Protein AF-A0A4W2IU21-F1 (afdb_monomer)

Mean predicted aligned error: 21.7 Å

Solvent-accessible surface area (backbone atoms only — not comparable to full-atom values): 46559 Å² total; per-residue (Å²): 142,83,84,84,84,91,86,83,85,84,63,68,66,59,52,54,54,51,57,62,57,61,73,74,74,83,85,81,75,80,69,62,70,40,73,58,75,39,77,88,48,48,84,66,83,61,58,35,16,42,50,60,28,93,82,66,35,75,44,62,66,60,32,34,62,60,58,55,74,49,44,66,57,53,76,66,53,43,28,91,40,36,59,51,47,52,30,37,54,56,51,25,71,39,50,99,92,49,89,69,86,58,44,49,17,21,69,43,40,48,52,18,43,66,40,36,36,62,61,36,45,76,75,74,38,74,77,57,75,96,68,43,38,87,80,36,55,58,82,84,76,47,100,87,58,68,52,49,70,85,88,72,91,78,89,82,85,87,85,85,86,84,83,90,82,85,92,81,85,91,80,86,84,87,87,87,86,86,87,56,74,37,100,83,78,44,72,56,52,69,47,71,40,83,78,40,45,67,55,85,50,81,88,41,94,53,45,87,70,37,59,42,44,90,32,70,25,23,40,59,30,47,50,48,82,91,54,52,75,66,58,51,51,49,49,52,52,52,55,46,52,44,24,52,51,12,29,53,27,8,46,54,42,44,51,51,38,74,75,44,58,85,79,52,45,50,58,58,34,39,55,52,57,28,17,50,20,31,28,40,27,20,45,26,56,46,50,30,70,76,67,31,46,58,72,34,10,25,40,90,89,72,63,21,38,36,72,39,68,87,61,62,73,57,23,59,50,27,19,48,26,36,49,33,26,50,47,22,29,49,42,27,48,28,49,32,24,43,40,42,18,37,40,48,50,69,63,46,51,47,64,68,55,50,74,48,42,68,58,55,53,47,53,32,49,48,56,29,47,55,51,48,52,50,39,56,75,66,32,44,38,16,24,31,38,82,84,18,40,25,39,65,24,64,82,39,68,67,47,22,42,65,74,46,51,52,52,52,52,50,42,52,52,55,21,49,51,29,41,52,52,19,50,57,32,42,53,55,50,53,65,55,50,77,77,63,85,71,94,54,64,70,62,51,53,50,53,52,50,52,52,52,52,56,50,62,46,48,53,34,53,52,50,35,52,50,38,51,51,50,47,68,70,46,46,60,54,26,35,28,43,66,25,35,48,65,90,68,90,77,76,85,65,84,66,50,65,83,59,66,65,54,60,51,46,30,58,48,30,64,33,47,52,20,35,57,49,26,59,72,59,68,47,74,69,44,56,51,50,52,50,56,50,48,52,62,69,70,55,67,85,76,92,68,86,90,83,85,84,90,87,86,85,86,83,85,86,81,86,83,89,83,92,80,89,87,90,84,88,88,82,80,89,83,88,84,86,86,86,88,87,81,91,82,93,86,88,87,84,92,74,90,82,79,87,77,72,82,86,64,48,88,76,54,52,70,56,70,36,59,60,48,77,48,77,56,88,95,39,78,37,65,39,64,30,39,40,89,85,56,36,83,41,20,42,89,52,69,26,34,54,54,46,36,52,51,51,72,71,59,80,56,88,33,70,78,32,38,30,35,27,47,57,38,32,38,30,65,40,44,48,48,43,30,70,58,39,17,37,22,39,34,19,24,44,74,91,41,44,67,60,20,47,54,29,46,63,75,56,43,56,82,91,48,40,88,34,52,45,77,46,77,47,50,67,64,47,77,60,85,83,48,62,73,33,68,26,50,31,40,39,31,37,60,68,70,80,55,75,87,48,46,64,27,43,50,50,38,50,60,42,39,40,33,80,80,16,41,34,43,41,17,30,55,82,83,52,73,66,47,54,49,50,53,57,57,47,46,74,56,21,51,66,45,79,77,47,72,44,81,91,80,53,28,37,31,32,38,33,32,46,58,78,78,76,85,83,122

Structure (mmCIF, N/CA/C/O backbone):
data_AF-A0A4W2IU21-F1
#
_entry.id   AF-A0A4W2IU21-F1
#
loop_
_atom_site.group_PDB
_atom_site.id
_atom_site.type_symbol
_atom_site.label_atom_id
_atom_site.label_alt_id
_atom_site.label_comp_id
_atom_site.label_asym_id
_atom_site.label_entity_id
_atom_site.label_seq_id
_atom_site.pdbx_PDB_ins_code
_atom_site.Cartn_x
_atom_site.Cartn_y
_atom_site.Cartn_z
_atom_site.occupancy
_atom_site.B_iso_or_equiv
_atom_site.auth_seq_id
_atom_site.auth_comp_id
_atom_site.auth_asym_id
_atom_site.auth_atom_id
_atom_site.pdbx_PDB_model_num
ATOM 1 N N . MET A 1 1 ? 56.222 20.597 2.943 1.00 40.88 1 MET A N 1
ATOM 2 C CA . MET A 1 1 ? 56.632 19.454 3.786 1.00 40.88 1 MET A CA 1
ATOM 3 C C . MET A 1 1 ? 55.736 19.416 5.009 1.00 40.88 1 MET A C 1
ATOM 5 O O . MET A 1 1 ? 55.799 20.360 5.776 1.00 40.88 1 MET A O 1
ATOM 9 N N . ALA A 1 2 ? 54.890 18.389 5.127 1.00 27.77 2 ALA A N 1
ATOM 10 C CA . ALA A 1 2 ? 54.392 17.775 6.369 1.00 27.77 2 ALA A CA 1
ATOM 11 C C . ALA A 1 2 ? 53.180 16.898 6.004 1.00 27.77 2 ALA A C 1
ATOM 13 O O . ALA A 1 2 ? 52.175 17.398 5.505 1.00 27.77 2 ALA A O 1
ATOM 14 N N . ARG A 1 3 ? 53.319 15.580 6.184 1.00 29.42 3 ARG A N 1
ATOM 15 C CA . ARG A 1 3 ? 52.228 14.596 6.099 1.00 29.42 3 ARG A CA 1
ATOM 16 C C . ARG A 1 3 ? 51.365 14.698 7.365 1.00 29.42 3 ARG A C 1
ATOM 18 O O . ARG A 1 3 ? 51.953 14.889 8.428 1.00 29.42 3 ARG A O 1
ATOM 25 N N . PRO A 1 4 ? 50.041 14.485 7.307 1.00 30.05 4 PRO A N 1
ATOM 26 C CA . PRO A 1 4 ? 49.274 14.111 8.482 1.00 30.05 4 PRO A CA 1
ATOM 27 C C . PRO A 1 4 ? 49.210 12.582 8.618 1.00 30.05 4 PRO A C 1
ATOM 29 O O . PRO A 1 4 ? 48.969 11.854 7.654 1.00 30.05 4 PRO A O 1
ATOM 32 N N . ASP A 1 5 ? 49.474 12.134 9.838 1.00 28.30 5 ASP A N 1
ATOM 33 C CA . ASP A 1 5 ? 49.465 10.758 10.332 1.00 28.30 5 ASP A CA 1
ATOM 34 C C . ASP A 1 5 ? 48.014 10.249 10.530 1.00 28.30 5 ASP A C 1
ATOM 36 O O . ASP A 1 5 ? 47.186 11.015 11.038 1.00 28.30 5 ASP A O 1
ATOM 40 N N . PRO A 1 6 ? 47.657 8.997 10.174 1.00 35.53 6 PRO A N 1
ATOM 41 C CA . PRO A 1 6 ? 46.325 8.443 10.387 1.00 35.53 6 PRO A CA 1
ATOM 42 C C . PRO A 1 6 ? 46.306 7.499 11.602 1.00 35.53 6 PRO A C 1
ATOM 44 O O . PRO A 1 6 ? 46.809 6.380 11.541 1.00 35.53 6 PRO A O 1
ATOM 47 N N . SER A 1 7 ? 45.675 7.901 12.708 1.00 32.44 7 SER A N 1
ATOM 48 C CA . SER A 1 7 ? 45.366 6.970 13.806 1.00 32.44 7 SER A CA 1
ATOM 49 C C . SER A 1 7 ? 44.123 7.371 14.618 1.00 32.44 7 SER A C 1
ATOM 51 O O . SER A 1 7 ? 44.205 8.073 15.618 1.00 32.44 7 SER A O 1
ATOM 53 N N . ALA A 1 8 ? 42.953 6.869 14.201 1.00 32.50 8 ALA A N 1
ATOM 54 C CA . ALA A 1 8 ? 41.804 6.559 15.068 1.00 32.50 8 ALA A CA 1
ATOM 55 C C . ALA A 1 8 ? 40.836 5.598 14.326 1.00 32.50 8 ALA A C 1
ATOM 57 O O . ALA A 1 8 ? 40.568 5.821 13.144 1.00 32.50 8 ALA A O 1
ATOM 58 N N . PRO A 1 9 ? 40.328 4.514 14.951 1.00 42.00 9 PRO A N 1
ATOM 59 C CA . PRO A 1 9 ? 39.753 3.381 14.222 1.00 42.00 9 PRO A CA 1
ATOM 60 C C . PRO A 1 9 ? 38.221 3.462 14.021 1.00 42.00 9 PRO A C 1
ATOM 62 O O . PRO A 1 9 ? 37.498 3.817 14.953 1.00 42.00 9 PRO A O 1
ATOM 65 N N . PRO A 1 10 ? 37.687 3.025 12.861 1.00 43.81 10 PRO A N 1
ATOM 66 C CA . PRO A 1 10 ? 36.263 2.793 12.629 1.00 43.81 10 PRO A CA 1
ATOM 67 C C . PRO A 1 10 ? 35.930 1.296 12.796 1.00 43.81 10 PRO A C 1
ATOM 69 O O . PRO A 1 10 ? 35.641 0.608 11.823 1.00 43.81 10 PRO A O 1
ATOM 72 N N . SER A 1 11 ? 36.004 0.741 14.010 1.00 56.22 11 SER A N 1
ATOM 73 C CA . SER A 1 11 ? 35.996 -0.733 14.157 1.00 56.22 11 SER A CA 1
ATOM 74 C C . SER A 1 11 ? 34.680 -1.377 14.593 1.00 56.22 11 SER A C 1
ATOM 76 O O . SER A 1 11 ? 34.585 -2.595 14.528 1.00 56.22 11 SER A O 1
ATOM 78 N N . LEU A 1 12 ? 33.633 -0.648 14.997 1.00 47.03 12 LEU A N 1
ATOM 79 C CA . LEU A 1 12 ? 32.424 -1.322 15.512 1.00 47.03 12 LEU A CA 1
ATOM 80 C C . LEU A 1 12 ? 31.393 -1.679 14.424 1.00 47.03 12 LEU A C 1
ATOM 82 O O . LEU A 1 12 ? 30.727 -2.705 14.522 1.00 47.03 12 LEU A O 1
ATOM 86 N N . LEU A 1 13 ? 31.290 -0.878 13.357 1.00 43.91 13 LEU A N 1
ATOM 87 C CA . LEU A 1 13 ? 30.286 -1.075 12.300 1.00 43.91 13 LEU A CA 1
ATOM 88 C C . LEU A 1 13 ? 30.685 -2.183 11.304 1.00 43.91 13 LEU A C 1
ATOM 90 O O . LEU A 1 13 ? 29.835 -2.943 10.850 1.00 43.91 13 LEU A O 1
ATOM 94 N N . LEU A 1 14 ? 31.985 -2.328 11.025 1.00 48.69 14 LEU A N 1
ATOM 95 C CA . LEU A 1 14 ? 32.528 -3.401 10.180 1.00 48.69 14 LEU A CA 1
ATOM 96 C C . LEU A 1 14 ? 32.484 -4.774 10.869 1.00 48.69 14 LEU A C 1
ATOM 98 O O . LEU A 1 14 ? 32.218 -5.774 10.209 1.00 48.69 14 LEU A O 1
ATOM 102 N N . LEU A 1 15 ? 32.664 -4.824 12.194 1.00 46.94 15 LEU A N 1
ATOM 103 C CA . LEU A 1 15 ? 32.529 -6.060 12.975 1.00 46.94 15 LEU A CA 1
ATOM 104 C C . LEU A 1 15 ? 31.070 -6.545 13.040 1.00 46.94 15 LEU A C 1
ATOM 106 O O . LEU A 1 15 ? 30.824 -7.745 12.938 1.00 46.94 15 LEU A O 1
ATOM 110 N N . LEU A 1 16 ? 30.099 -5.628 13.117 1.00 43.03 16 LEU A N 1
ATOM 111 C CA . LEU A 1 16 ? 28.667 -5.953 13.072 1.00 43.03 16 LEU A CA 1
ATOM 112 C C . LEU A 1 16 ? 28.205 -6.425 11.682 1.00 43.03 16 LEU A C 1
ATOM 114 O O . LEU A 1 16 ? 27.408 -7.358 11.590 1.00 43.03 16 LEU A O 1
ATOM 118 N N . LEU A 1 17 ? 28.747 -5.853 10.600 1.00 46.56 17 LEU A N 1
ATOM 119 C CA . LEU A 1 17 ? 28.460 -6.305 9.232 1.00 46.56 17 LEU A CA 1
ATOM 120 C C . LEU A 1 17 ? 29.120 -7.659 8.910 1.00 46.56 17 LEU A C 1
ATOM 122 O O . LEU A 1 17 ? 28.498 -8.502 8.266 1.00 46.56 17 LEU A O 1
ATOM 126 N N . ALA A 1 18 ? 30.326 -7.922 9.423 1.00 45.19 18 ALA A N 1
ATOM 127 C CA . ALA A 1 18 ? 30.996 -9.215 9.264 1.00 45.19 18 ALA A CA 1
ATOM 128 C C . ALA A 1 18 ? 30.306 -10.345 10.057 1.00 45.19 18 ALA A C 1
ATOM 130 O O . ALA A 1 18 ? 30.222 -11.477 9.580 1.00 45.19 18 ALA A O 1
ATOM 131 N N . GLN A 1 19 ? 29.751 -10.046 11.238 1.00 42.09 19 GLN A N 1
ATOM 132 C CA . GLN A 1 19 ? 29.014 -11.030 12.043 1.00 42.09 19 GLN A CA 1
ATOM 133 C C . GLN A 1 19 ? 27.627 -11.372 11.475 1.00 42.09 19 GLN A C 1
ATOM 135 O O . GLN A 1 19 ? 27.153 -12.492 11.679 1.00 42.09 19 GLN A O 1
ATOM 140 N N . LEU A 1 20 ? 26.999 -10.459 10.725 1.00 41.19 20 LEU A N 1
ATOM 141 C CA . LEU A 1 20 ? 25.749 -10.732 10.005 1.00 41.19 20 LEU A CA 1
ATOM 142 C C . LEU A 1 20 ? 25.979 -11.533 8.712 1.00 41.19 20 LEU A C 1
ATOM 144 O O . LEU A 1 20 ? 25.145 -12.366 8.369 1.00 41.19 20 LEU A O 1
ATOM 148 N N . ALA A 1 21 ? 27.130 -11.373 8.050 1.00 39.56 21 ALA A N 1
ATOM 149 C CA . ALA A 1 21 ? 27.515 -12.212 6.910 1.00 39.56 21 ALA A CA 1
ATOM 150 C C . ALA A 1 21 ? 27.948 -13.634 7.334 1.00 39.56 21 ALA A C 1
ATOM 152 O O . ALA A 1 21 ? 27.638 -14.611 6.656 1.00 39.56 21 ALA A O 1
ATOM 153 N N . GLY A 1 22 ? 28.608 -13.775 8.491 1.00 36.75 22 GLY A N 1
ATOM 154 C CA . GLY A 1 22 ? 29.135 -15.058 8.977 1.00 36.75 22 GLY A CA 1
ATOM 155 C C . GLY A 1 22 ? 28.088 -16.075 9.451 1.00 36.75 22 GLY A C 1
ATOM 156 O O . GLY A 1 22 ? 28.400 -17.258 9.555 1.00 36.75 22 GLY A O 1
ATOM 157 N N . ARG A 1 23 ? 26.839 -15.661 9.713 1.00 36.34 23 ARG A N 1
ATOM 158 C CA . ARG A 1 23 ? 25.750 -16.579 10.109 1.00 36.34 23 ARG A CA 1
ATOM 159 C C . ARG A 1 23 ? 24.944 -17.148 8.935 1.00 36.34 23 ARG A C 1
ATOM 161 O O . ARG A 1 23 ? 24.131 -18.035 9.160 1.00 36.34 23 ARG A O 1
ATOM 168 N N . ALA A 1 24 ? 25.197 -16.696 7.705 1.00 35.06 24 ALA A N 1
ATOM 169 C CA . ALA A 1 24 ? 24.572 -17.238 6.494 1.00 35.06 24 ALA A CA 1
ATOM 170 C C . ALA A 1 24 ? 25.420 -18.322 5.791 1.00 35.06 24 ALA A C 1
ATOM 172 O O . ALA A 1 24 ? 24.968 -18.916 4.819 1.00 35.06 24 ALA A O 1
ATOM 173 N N . ALA A 1 25 ? 26.635 -18.609 6.274 1.00 35.31 25 ALA A N 1
ATOM 174 C CA . ALA A 1 25 ? 27.579 -19.528 5.630 1.00 35.31 25 ALA A CA 1
ATOM 175 C C . ALA A 1 25 ? 27.773 -20.841 6.413 1.00 35.31 25 ALA A C 1
ATOM 177 O O . ALA A 1 25 ? 28.898 -21.267 6.663 1.00 35.31 25 ALA A O 1
ATOM 178 N N . ALA A 1 26 ? 26.679 -21.494 6.812 1.00 35.62 26 ALA A N 1
ATOM 179 C CA . ALA A 1 26 ? 26.730 -22.825 7.414 1.00 35.62 26 ALA A CA 1
ATOM 180 C C . ALA A 1 26 ? 25.655 -23.749 6.825 1.00 35.62 26 ALA A C 1
ATOM 182 O O . ALA A 1 26 ? 24.652 -24.017 7.474 1.00 35.62 26 ALA A O 1
ATOM 183 N N . ALA A 1 27 ? 25.884 -24.211 5.589 1.00 38.25 27 ALA A N 1
ATOM 184 C CA . ALA A 1 27 ? 25.657 -25.590 5.128 1.00 38.25 27 ALA A CA 1
ATOM 185 C C . ALA A 1 27 ? 25.800 -25.666 3.596 1.00 38.25 27 ALA A C 1
ATOM 187 O O . ALA A 1 27 ? 24.845 -25.475 2.859 1.00 38.25 27 ALA A O 1
ATOM 188 N N . SER A 1 28 ? 26.993 -25.995 3.106 1.00 36.72 28 SER A N 1
ATOM 189 C CA . SER A 1 28 ? 27.164 -26.535 1.753 1.00 36.72 28 SER A CA 1
ATOM 190 C C . SER A 1 28 ? 28.088 -27.739 1.867 1.00 36.72 28 SER A C 1
ATOM 192 O O . SER A 1 28 ? 29.303 -27.628 1.706 1.00 36.72 28 SER A O 1
ATOM 194 N N . LYS A 1 29 ? 27.517 -28.895 2.222 1.00 46.50 29 LYS A N 1
ATOM 195 C CA . LYS A 1 29 ? 28.173 -30.176 1.936 1.00 46.50 29 LYS A CA 1
ATOM 196 C C . LYS A 1 29 ? 28.188 -30.349 0.415 1.00 46.50 29 LYS A C 1
ATOM 198 O O . LYS A 1 29 ? 27.222 -29.976 -0.242 1.00 46.50 29 LYS A O 1
ATOM 203 N N . ALA A 1 30 ? 29.277 -30.888 -0.129 1.00 58.12 30 ALA A N 1
ATOM 204 C CA . ALA A 1 30 ? 29.348 -31.230 -1.546 1.00 58.12 30 ALA A CA 1
ATOM 205 C C . ALA A 1 30 ? 28.175 -32.162 -1.925 1.00 58.12 30 ALA A C 1
ATOM 207 O O . ALA A 1 30 ? 27.840 -33.047 -1.129 1.00 58.12 30 ALA A O 1
ATOM 208 N N . PRO A 1 31 ? 27.538 -31.963 -3.091 1.00 63.31 31 PRO A N 1
ATOM 209 C CA . PRO A 1 31 ? 26.395 -32.768 -3.503 1.00 63.31 31 PRO A CA 1
ATOM 210 C C . PRO A 1 31 ? 26.811 -34.236 -3.668 1.00 63.31 31 PRO A C 1
ATOM 212 O O . PRO A 1 31 ? 27.738 -34.547 -4.414 1.00 63.31 31 PRO A O 1
ATOM 215 N N . ALA A 1 32 ? 26.142 -35.141 -2.950 1.00 80.38 32 ALA A N 1
ATOM 216 C CA . ALA A 1 32 ? 26.347 -36.582 -3.080 1.00 80.38 32 ALA A CA 1
ATOM 217 C C . ALA A 1 32 ? 25.499 -37.133 -4.238 1.00 80.38 32 ALA A C 1
ATOM 219 O O . ALA A 1 32 ? 24.322 -36.787 -4.358 1.00 80.38 32 ALA A O 1
ATOM 220 N N . CYS A 1 33 ? 26.081 -38.000 -5.076 1.00 90.38 33 CYS A N 1
ATOM 221 C CA . CYS A 1 33 ? 25.324 -38.687 -6.122 1.00 90.38 33 CYS A CA 1
ATOM 222 C C . CYS A 1 33 ? 24.324 -39.677 -5.504 1.00 90.38 33 CYS A C 1
ATOM 224 O O . CYS A 1 33 ? 24.667 -40.432 -4.596 1.00 90.38 33 CYS A O 1
ATOM 226 N N . GLN A 1 34 ? 23.110 -39.709 -6.042 1.00 92.19 34 GLN A N 1
ATOM 227 C CA . GLN A 1 34 ? 22.013 -40.588 -5.637 1.00 92.19 34 GLN A CA 1
ATOM 228 C C . GLN A 1 34 ? 21.334 -41.209 -6.864 1.00 92.19 34 GLN A C 1
ATOM 230 O O . GLN A 1 34 ? 21.377 -40.643 -7.955 1.00 92.19 34 GLN A O 1
ATOM 235 N N . GLU A 1 35 ? 20.711 -42.375 -6.702 1.00 94.56 35 GLU A N 1
ATOM 236 C CA . GLU A 1 35 ? 20.019 -43.070 -7.794 1.00 94.56 35 GLU A CA 1
ATOM 237 C C . GLU A 1 35 ? 18.729 -42.347 -8.211 1.00 94.56 35 GLU A C 1
ATOM 239 O O . GLU A 1 35 ? 18.023 -41.786 -7.369 1.00 94.56 35 GLU A O 1
ATOM 244 N N . ILE A 1 36 ? 18.412 -42.356 -9.510 1.00 95.38 36 ILE A N 1
ATOM 245 C CA . ILE A 1 36 ? 17.212 -41.704 -10.045 1.00 95.38 36 ILE A CA 1
ATOM 246 C C . ILE A 1 36 ? 15.948 -42.474 -9.636 1.00 95.38 36 ILE A C 1
ATOM 248 O O . ILE A 1 36 ? 15.666 -43.581 -10.108 1.00 95.38 36 ILE A O 1
ATOM 252 N N . THR A 1 37 ? 15.127 -41.857 -8.789 1.00 93.38 37 THR A N 1
ATOM 253 C CA . THR A 1 37 ? 13.855 -42.423 -8.323 1.00 93.38 37 THR A CA 1
ATOM 254 C C . THR A 1 37 ? 12.664 -41.992 -9.174 1.00 93.38 37 THR A C 1
ATOM 256 O O . THR A 1 37 ? 11.677 -42.725 -9.222 1.00 93.38 37 THR A O 1
ATOM 259 N N . VAL A 1 38 ? 12.772 -40.874 -9.901 1.00 92.00 38 VAL A N 1
ATOM 260 C CA . VAL A 1 38 ? 11.700 -40.315 -10.741 1.00 92.00 38 VAL A CA 1
ATOM 261 C C . VAL A 1 38 ? 11.333 -41.283 -11.883 1.00 92.00 38 VAL A C 1
ATOM 263 O O . VAL A 1 38 ? 12.159 -41.496 -12.776 1.00 92.00 38 VAL A O 1
ATOM 266 N N . PRO A 1 39 ? 10.102 -41.841 -11.928 1.00 88.25 39 PRO A N 1
ATOM 267 C CA . PRO A 1 39 ? 9.743 -42.924 -12.853 1.00 88.25 39 PRO A CA 1
ATOM 268 C C . PRO A 1 39 ? 9.988 -42.617 -14.336 1.00 88.25 39 PRO A C 1
ATOM 270 O O . PRO A 1 39 ? 10.569 -43.435 -15.046 1.00 88.25 39 PRO A O 1
ATOM 273 N N . MET A 1 40 ? 9.619 -41.419 -14.801 1.00 88.38 40 MET A N 1
ATOM 274 C CA . MET A 1 40 ? 9.809 -41.017 -16.203 1.00 88.38 40 MET A CA 1
ATOM 275 C C . MET A 1 40 ? 11.282 -40.826 -16.604 1.00 88.38 40 MET A C 1
ATOM 277 O O . MET A 1 40 ? 11.615 -40.911 -17.788 1.00 88.38 40 MET A O 1
ATOM 281 N N . CYS A 1 41 ? 12.166 -40.603 -15.627 1.00 94.19 41 CYS A N 1
ATOM 282 C CA . CYS A 1 41 ? 13.583 -40.314 -15.841 1.00 94.19 41 CYS A CA 1
ATOM 283 C C . CYS A 1 41 ? 14.501 -41.512 -15.591 1.00 94.19 41 CYS A C 1
ATOM 285 O O . CYS A 1 41 ? 15.713 -41.408 -15.763 1.00 94.19 41 CYS A O 1
ATOM 287 N N . ARG A 1 42 ? 13.947 -42.682 -15.263 1.00 92.25 42 ARG A N 1
ATOM 288 C CA . ARG A 1 42 ? 14.721 -43.926 -15.235 1.00 92.25 42 ARG A CA 1
ATOM 289 C C . ARG A 1 42 ? 15.068 -44.385 -16.651 1.00 92.25 42 ARG A C 1
ATOM 291 O O . ARG A 1 42 ? 14.240 -44.295 -17.558 1.00 92.25 42 ARG A O 1
ATOM 298 N N . GLY A 1 43 ? 16.283 -44.905 -16.830 1.00 85.19 43 GLY A N 1
ATOM 299 C CA . GLY A 1 43 ? 16.717 -45.531 -18.085 1.00 85.19 43 GLY A CA 1
ATOM 300 C C . GLY A 1 43 ? 16.914 -44.569 -19.264 1.00 85.19 43 GLY A C 1
ATOM 301 O O . GLY A 1 43 ? 16.845 -44.996 -20.409 1.00 85.19 43 GLY A O 1
ATOM 302 N N . ILE A 1 44 ? 17.153 -43.280 -19.007 1.00 87.62 44 ILE A N 1
ATOM 303 C CA . ILE A 1 44 ? 17.362 -42.244 -20.042 1.00 87.62 44 ILE A CA 1
ATOM 304 C C . ILE A 1 44 ? 18.795 -42.193 -20.601 1.00 87.62 44 ILE A C 1
ATOM 306 O O . ILE A 1 44 ? 19.078 -41.381 -21.476 1.00 87.62 44 ILE A O 1
ATOM 310 N 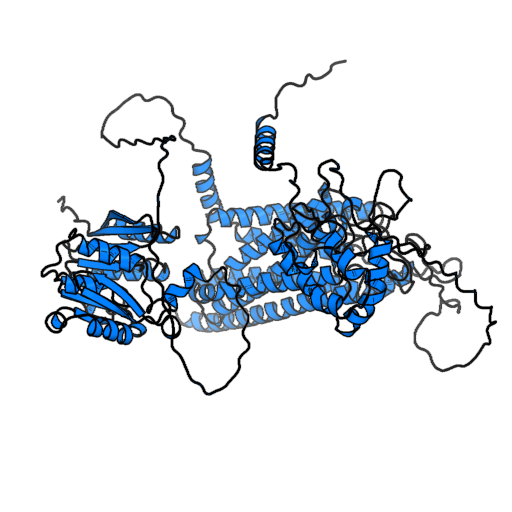N . GLY A 1 45 ? 19.704 -43.025 -20.085 1.00 86.00 45 GLY A N 1
ATOM 311 C CA . GLY A 1 45 ? 21.123 -43.054 -20.469 1.00 86.00 45 GLY A CA 1
ATOM 312 C C . GLY A 1 45 ? 22.100 -42.915 -19.296 1.00 86.00 45 GLY A C 1
ATOM 313 O O . GLY A 1 45 ? 23.282 -43.196 -19.460 1.00 86.00 45 GLY A O 1
ATOM 314 N N . TYR A 1 46 ? 21.619 -42.540 -18.109 1.00 90.44 46 TYR A N 1
ATOM 315 C CA . TYR A 1 46 ? 22.367 -42.554 -16.849 1.00 90.44 46 TYR A CA 1
ATOM 316 C C . TYR A 1 46 ? 21.415 -42.809 -15.670 1.00 90.44 46 TYR A C 1
ATOM 318 O O . TYR A 1 46 ? 20.208 -42.601 -15.793 1.00 90.44 46 TYR A O 1
ATOM 326 N N . ASN A 1 47 ? 21.963 -43.268 -14.538 1.00 92.88 47 ASN A N 1
ATOM 327 C CA . ASN A 1 47 ? 21.178 -43.702 -13.369 1.00 92.88 47 ASN A CA 1
ATOM 328 C C . ASN A 1 47 ? 21.435 -42.877 -12.098 1.00 92.88 47 ASN A C 1
ATOM 330 O O . ASN A 1 47 ? 20.719 -43.055 -11.117 1.00 92.88 47 ASN A O 1
ATOM 334 N N . LEU A 1 48 ? 22.442 -41.998 -12.095 1.00 93.31 48 LEU A N 1
ATOM 335 C CA . LEU A 1 48 ? 22.827 -41.195 -10.932 1.00 93.31 48 LEU A CA 1
ATOM 336 C C . LEU A 1 48 ? 22.558 -39.711 -11.178 1.00 93.31 48 LEU A C 1
ATOM 338 O O . LEU A 1 48 ? 22.886 -39.180 -12.239 1.00 93.31 48 LEU A O 1
ATOM 342 N N . THR A 1 49 ? 22.010 -39.041 -10.170 1.00 93.94 49 THR A N 1
ATOM 343 C CA . THR A 1 49 ? 21.733 -37.605 -10.152 1.00 93.94 49 THR A CA 1
ATOM 344 C C . THR A 1 49 ? 22.199 -36.971 -8.843 1.00 93.94 49 THR A C 1
ATOM 346 O O . THR A 1 49 ? 22.602 -37.672 -7.920 1.00 93.94 49 THR A O 1
ATOM 349 N N . HIS A 1 50 ? 22.183 -35.646 -8.758 1.00 90.94 50 HIS A N 1
ATOM 350 C CA . HIS A 1 50 ? 22.456 -34.909 -7.529 1.00 90.94 50 HIS A CA 1
ATOM 351 C C . HIS A 1 50 ? 21.392 -33.838 -7.309 1.00 90.94 50 HIS A C 1
ATOM 353 O O . HIS A 1 50 ? 20.777 -33.365 -8.264 1.00 90.94 50 HIS A O 1
ATOM 359 N N . MET A 1 51 ? 21.198 -33.465 -6.045 1.00 89.94 51 MET A N 1
ATOM 360 C CA . MET A 1 51 ? 20.361 -32.337 -5.641 1.00 89.94 51 MET A CA 1
ATOM 361 C C . MET A 1 51 ? 21.186 -31.348 -4.796 1.00 89.94 51 MET A C 1
ATOM 363 O O . MET A 1 51 ? 22.120 -31.784 -4.113 1.00 89.94 51 MET A O 1
ATOM 367 N N . PRO A 1 52 ? 20.872 -30.041 -4.838 1.00 89.25 52 PRO A N 1
ATOM 368 C CA . PRO A 1 52 ? 19.795 -29.437 -5.625 1.00 89.25 52 PRO A CA 1
ATOM 369 C C . PRO A 1 52 ? 20.100 -29.394 -7.131 1.00 89.25 52 PRO A C 1
ATOM 371 O O . PRO A 1 52 ? 21.257 -29.285 -7.536 1.00 89.25 52 PRO A O 1
ATOM 374 N N . ASN A 1 53 ? 19.063 -29.501 -7.969 1.00 88.44 53 ASN A N 1
ATOM 375 C CA . ASN A 1 53 ? 19.206 -29.324 -9.421 1.00 88.44 53 ASN A CA 1
ATOM 376 C C . ASN A 1 53 ? 19.266 -27.829 -9.804 1.00 88.44 53 ASN A C 1
ATOM 378 O O . ASN A 1 53 ? 19.108 -26.944 -8.968 1.00 88.44 53 ASN A O 1
ATOM 382 N N . GLN A 1 54 ? 19.452 -27.518 -11.090 1.00 84.00 54 GLN A N 1
ATOM 383 C CA . GLN A 1 54 ? 19.545 -26.132 -11.593 1.00 84.00 54 GLN A CA 1
ATOM 384 C C . GLN A 1 54 ? 18.267 -25.283 -11.416 1.00 84.00 54 GLN A C 1
ATOM 386 O O . GLN A 1 54 ? 18.289 -24.078 -11.662 1.00 84.00 54 GLN A O 1
ATOM 391 N N . PHE A 1 55 ? 17.147 -25.908 -11.043 1.00 86.69 55 PHE A N 1
ATOM 392 C CA . PHE A 1 55 ? 15.893 -25.235 -10.712 1.00 86.69 55 PHE A CA 1
ATOM 393 C C . PHE A 1 55 ? 15.692 -25.097 -9.193 1.00 86.69 55 PHE A C 1
ATOM 395 O O . PHE A 1 55 ? 14.635 -24.646 -8.770 1.00 86.69 55 PHE A O 1
ATOM 402 N N . ASN A 1 56 ? 16.714 -25.430 -8.393 1.00 85.06 56 ASN A N 1
ATOM 403 C CA . ASN A 1 56 ? 16.724 -25.400 -6.928 1.00 85.06 56 ASN A CA 1
ATOM 404 C C . ASN A 1 56 ? 15.698 -26.328 -6.262 1.00 85.06 56 ASN A C 1
ATOM 406 O O . ASN A 1 56 ? 15.248 -26.035 -5.161 1.00 85.06 56 ASN A O 1
ATOM 410 N N . HIS A 1 57 ? 15.345 -27.444 -6.905 1.00 85.00 57 HIS A N 1
ATOM 411 C CA . HIS A 1 57 ? 14.612 -28.500 -6.209 1.00 85.00 57 HIS A CA 1
ATOM 412 C C . HIS A 1 57 ? 15.576 -29.243 -5.286 1.00 85.00 57 HIS A C 1
ATOM 414 O O . HIS A 1 57 ? 16.604 -29.740 -5.756 1.00 85.00 57 HIS A O 1
ATOM 420 N N . ASP A 1 58 ? 15.241 -29.349 -4.003 1.00 83.69 58 ASP A N 1
ATOM 421 C CA . ASP A 1 58 ? 16.107 -29.979 -2.997 1.00 83.69 58 ASP A CA 1
ATOM 422 C C . ASP A 1 58 ? 15.952 -31.510 -2.975 1.00 83.69 58 ASP A C 1
ATOM 424 O O . ASP A 1 58 ? 16.816 -32.233 -2.473 1.00 83.69 58 ASP A O 1
ATOM 428 N N . THR A 1 59 ? 14.858 -32.030 -3.544 1.00 89.31 59 THR A N 1
ATOM 429 C CA . THR A 1 59 ? 14.537 -33.464 -3.569 1.00 89.31 59 THR A CA 1
ATOM 430 C C . THR A 1 59 ? 14.102 -33.939 -4.956 1.00 89.31 59 THR A C 1
ATOM 432 O O . THR A 1 59 ? 13.591 -33.177 -5.779 1.00 89.31 59 THR A O 1
ATOM 435 N N . GLN A 1 60 ? 14.280 -35.237 -5.226 1.00 90.94 60 GLN A N 1
ATOM 436 C CA . GLN A 1 60 ? 13.784 -35.855 -6.461 1.00 90.94 60 GLN A CA 1
ATOM 437 C C . GLN A 1 60 ? 12.257 -35.905 -6.535 1.00 90.94 60 GLN A C 1
ATOM 439 O O . GLN A 1 60 ? 11.728 -35.878 -7.642 1.00 90.94 60 GLN A O 1
ATOM 444 N N . ASP A 1 61 ? 11.554 -35.939 -5.401 1.00 83.50 61 ASP A N 1
ATOM 445 C CA . ASP A 1 61 ? 10.088 -35.951 -5.372 1.00 83.50 61 ASP A CA 1
ATOM 446 C C . ASP A 1 61 ? 9.519 -34.615 -5.863 1.00 83.50 61 ASP A C 1
ATOM 448 O O . ASP A 1 61 ? 8.610 -34.587 -6.692 1.00 83.50 61 ASP A O 1
ATOM 452 N N . GLU A 1 62 ? 10.119 -33.504 -5.431 1.00 83.44 62 GLU A N 1
ATOM 453 C CA . GLU A 1 62 ? 9.765 -32.156 -5.878 1.00 83.44 62 GLU A CA 1
ATOM 454 C C . GLU A 1 62 ? 10.037 -31.971 -7.380 1.00 83.44 62 GLU A C 1
ATOM 456 O O . GLU A 1 62 ? 9.146 -31.584 -8.140 1.00 83.44 62 GLU A O 1
ATOM 461 N N . ALA A 1 63 ? 11.240 -32.346 -7.834 1.00 87.62 63 ALA A N 1
ATOM 462 C CA . ALA A 1 63 ? 11.589 -32.325 -9.253 1.00 87.62 63 ALA A CA 1
ATOM 463 C C . ALA A 1 63 ? 10.673 -33.248 -10.081 1.00 87.62 63 ALA A C 1
ATOM 465 O O . ALA A 1 63 ? 10.287 -32.901 -11.197 1.00 87.62 63 ALA A O 1
ATOM 466 N N . GLY A 1 64 ? 10.310 -34.405 -9.518 1.00 84.88 64 GLY A N 1
ATOM 467 C CA . GLY A 1 64 ? 9.424 -35.414 -10.088 1.00 84.88 64 GLY A CA 1
ATOM 468 C C . GLY A 1 64 ? 8.011 -34.895 -10.342 1.00 84.88 64 GLY A C 1
ATOM 469 O O . GLY A 1 64 ? 7.485 -35.080 -11.438 1.00 84.88 64 GLY A O 1
ATOM 470 N N . LEU A 1 65 ? 7.417 -34.207 -9.363 1.00 77.75 65 LEU A N 1
ATOM 471 C CA . LEU A 1 65 ? 6.089 -33.593 -9.479 1.00 77.75 65 LEU A CA 1
ATOM 472 C C . LEU A 1 65 ? 6.033 -32.559 -10.607 1.00 77.75 65 LEU A C 1
ATOM 474 O O . LEU A 1 65 ? 5.055 -32.500 -11.354 1.00 77.75 65 LEU A O 1
ATOM 478 N N . GLU A 1 66 ? 7.088 -31.757 -10.750 1.00 82.12 66 GLU A N 1
ATOM 479 C CA . GLU A 1 66 ? 7.139 -30.712 -11.766 1.00 82.12 66 GLU A CA 1
ATOM 480 C C . GLU A 1 66 ? 7.368 -31.287 -13.171 1.00 82.12 66 GLU A C 1
ATOM 482 O O . GLU A 1 66 ? 6.645 -30.946 -14.111 1.00 82.12 66 GLU A O 1
ATOM 487 N N . VAL A 1 67 ? 8.323 -32.210 -13.328 1.00 89.06 67 VAL A N 1
ATOM 488 C CA . VAL A 1 67 ? 8.615 -32.813 -14.636 1.00 89.06 67 VAL A CA 1
ATOM 489 C C . VAL A 1 67 ? 7.457 -33.683 -15.143 1.00 89.06 67 VAL A C 1
ATOM 491 O O . VAL A 1 67 ? 7.207 -33.738 -16.348 1.00 89.06 67 VAL A O 1
ATOM 494 N N . HIS A 1 68 ? 6.677 -34.294 -14.242 1.00 83.69 68 HIS A N 1
ATOM 495 C CA . HIS A 1 68 ? 5.517 -35.114 -14.602 1.00 83.69 68 HIS A CA 1
ATOM 496 C C . HIS A 1 68 ? 4.394 -34.320 -15.293 1.00 83.69 68 HIS A C 1
ATOM 498 O O . HIS A 1 68 ? 3.583 -34.902 -16.014 1.00 83.69 68 HIS A O 1
ATOM 504 N N . GLN A 1 69 ? 4.372 -32.988 -15.178 1.00 83.44 69 GLN A N 1
ATOM 505 C CA . GLN A 1 69 ? 3.430 -32.141 -15.925 1.00 83.44 69 GLN A CA 1
ATOM 506 C C . GLN A 1 69 ? 3.632 -32.236 -17.446 1.00 83.44 69 GLN A C 1
ATOM 508 O O . GLN A 1 69 ? 2.697 -32.013 -18.212 1.00 83.44 69 GLN A O 1
ATOM 513 N N . PHE A 1 70 ? 4.830 -32.623 -17.895 1.00 86.88 70 PHE A N 1
ATOM 514 C CA . PHE A 1 70 ? 5.151 -32.825 -19.307 1.00 86.88 70 PHE A CA 1
ATOM 515 C C . PHE A 1 70 ? 4.870 -34.255 -19.802 1.00 86.88 70 PHE A C 1
ATOM 517 O O . PHE A 1 70 ? 5.062 -34.527 -20.988 1.00 86.88 70 PHE A O 1
ATOM 524 N N . TRP A 1 71 ? 4.388 -35.163 -18.940 1.00 87.75 71 TRP A N 1
ATOM 525 C CA . TRP A 1 71 ? 4.082 -36.556 -19.301 1.00 87.75 71 TRP A CA 1
ATOM 526 C C . TRP A 1 71 ? 3.179 -36.688 -20.540 1.00 87.75 71 TRP A C 1
ATOM 528 O O . TRP A 1 71 ? 3.525 -37.476 -21.419 1.00 87.75 71 TRP A O 1
ATOM 538 N N . PRO A 1 72 ? 2.109 -35.879 -20.717 1.00 85.38 72 PRO A N 1
ATOM 539 C CA . PRO A 1 72 ? 1.294 -35.952 -21.929 1.00 85.38 72 PRO A CA 1
ATOM 540 C C . PRO A 1 72 ? 2.086 -35.693 -23.217 1.00 85.38 72 PRO A C 1
ATOM 542 O O . PRO A 1 72 ? 1.828 -36.336 -24.224 1.00 85.38 72 PRO A O 1
ATOM 545 N N . LEU A 1 73 ? 3.073 -34.789 -23.200 1.00 87.38 73 LEU A N 1
ATOM 546 C CA . LEU A 1 73 ? 3.909 -34.491 -24.371 1.00 87.38 73 LEU A CA 1
ATOM 547 C C . LEU A 1 73 ? 4.930 -35.599 -24.654 1.00 87.38 73 LEU A C 1
ATOM 549 O O . LEU A 1 73 ? 5.286 -35.834 -25.808 1.00 87.38 73 LEU A O 1
ATOM 553 N N . VAL A 1 74 ? 5.391 -36.285 -23.606 1.00 90.06 74 VAL A N 1
ATOM 554 C CA . VAL A 1 74 ? 6.260 -37.460 -23.737 1.00 90.06 74 VAL A CA 1
ATOM 555 C C . VAL A 1 74 ? 5.481 -38.625 -24.355 1.00 90.06 74 VAL A C 1
ATOM 557 O O . VAL A 1 74 ? 5.951 -39.205 -25.327 1.00 90.06 74 VAL A O 1
ATOM 560 N N . GLU A 1 75 ? 4.269 -38.901 -23.869 1.00 88.88 75 GLU A N 1
ATOM 561 C CA . GLU A 1 75 ? 3.390 -39.962 -24.389 1.00 88.88 75 GLU A CA 1
ATOM 562 C C . GLU A 1 75 ? 2.874 -39.685 -25.806 1.00 88.88 75 GLU A C 1
ATOM 564 O O . GLU A 1 75 ? 2.705 -40.605 -26.604 1.00 88.88 75 GLU A O 1
ATOM 569 N N . ILE A 1 76 ? 2.676 -38.416 -26.175 1.00 87.12 76 ILE A N 1
ATOM 570 C CA . ILE A 1 76 ? 2.298 -38.049 -27.548 1.00 87.12 76 ILE A CA 1
ATOM 571 C C . ILE A 1 76 ? 3.479 -38.134 -28.528 1.00 87.12 76 ILE A C 1
ATOM 573 O O . ILE A 1 76 ? 3.282 -38.009 -29.734 1.00 87.12 76 ILE A O 1
ATOM 577 N N . HIS A 1 77 ? 4.700 -38.339 -28.016 1.00 91.06 77 HIS A N 1
ATOM 578 C CA . HIS A 1 77 ? 5.932 -38.478 -28.790 1.00 91.06 77 HIS A CA 1
ATOM 579 C C . HIS A 1 77 ? 6.173 -37.321 -29.779 1.00 91.06 77 HIS A C 1
ATOM 581 O O . HIS A 1 77 ? 6.665 -37.528 -30.887 1.00 91.06 77 HIS A O 1
ATOM 587 N N . CYS A 1 78 ? 5.873 -36.078 -29.376 1.00 92.38 78 CYS A N 1
ATOM 588 C CA . CYS A 1 78 ? 6.066 -34.898 -30.233 1.00 92.38 78 CYS A CA 1
ATOM 589 C C . CYS A 1 78 ? 7.533 -34.670 -30.639 1.00 92.38 78 CYS A C 1
ATOM 591 O O . CYS A 1 78 ? 7.800 -34.064 -31.674 1.00 92.38 78 CYS A O 1
ATOM 593 N N . SER A 1 79 ? 8.491 -35.158 -29.845 1.00 95.38 79 SER A N 1
ATOM 594 C CA . SER A 1 79 ? 9.908 -35.226 -30.206 1.00 95.38 79 SER A CA 1
ATOM 595 C C . SER A 1 79 ? 10.584 -36.398 -29.485 1.00 95.38 79 SER A C 1
ATOM 597 O O . SER A 1 79 ? 10.350 -36.575 -28.285 1.00 95.38 79 SER A O 1
ATOM 599 N N . PRO A 1 80 ? 11.458 -37.174 -30.156 1.00 91.44 80 PRO A N 1
ATOM 600 C CA . PRO A 1 80 ? 12.202 -38.259 -29.513 1.00 91.44 80 PRO A CA 1
ATOM 601 C C . PRO A 1 80 ? 13.205 -37.751 -28.464 1.00 91.44 80 PRO A C 1
ATOM 603 O O . PRO A 1 80 ? 13.587 -38.504 -27.572 1.00 91.44 80 PRO A O 1
ATOM 606 N N . ASP A 1 81 ? 13.615 -36.482 -28.549 1.00 93.94 81 ASP A N 1
ATOM 607 C CA . ASP A 1 81 ? 14.589 -35.867 -27.643 1.00 93.94 81 ASP A CA 1
ATOM 608 C C . ASP A 1 81 ? 13.945 -35.282 -26.370 1.00 93.94 81 ASP A C 1
ATOM 610 O O . ASP A 1 81 ? 14.657 -34.960 -25.419 1.00 93.94 81 ASP A O 1
ATOM 614 N N . LEU A 1 82 ? 12.610 -35.150 -26.309 1.00 94.69 82 LEU A N 1
ATOM 615 C CA . LEU A 1 82 ? 11.929 -34.437 -25.218 1.00 94.69 82 LEU A CA 1
ATOM 616 C C . LEU A 1 82 ? 12.173 -35.083 -23.847 1.00 94.69 82 LEU A C 1
ATOM 618 O O . LEU A 1 82 ? 12.527 -34.389 -22.896 1.00 94.69 82 LEU A O 1
ATOM 622 N N . ARG A 1 83 ? 11.998 -36.406 -23.738 1.00 94.38 83 ARG A N 1
ATOM 623 C CA . ARG A 1 83 ? 12.169 -37.134 -22.468 1.00 94.38 83 ARG A CA 1
ATOM 624 C C . ARG A 1 83 ? 13.596 -37.000 -21.938 1.00 94.38 83 ARG A C 1
ATOM 626 O O . ARG A 1 83 ? 13.795 -36.716 -20.761 1.00 94.38 83 ARG A O 1
ATOM 633 N N . PHE A 1 84 ? 14.582 -37.165 -22.819 1.00 93.94 84 PHE A N 1
ATOM 634 C CA . PHE A 1 84 ? 15.991 -37.014 -22.471 1.00 93.94 84 PHE A CA 1
ATOM 635 C C . PHE A 1 84 ? 16.319 -35.574 -22.059 1.00 93.94 84 PHE A C 1
ATOM 637 O O . PHE A 1 84 ? 16.974 -35.362 -21.038 1.00 93.94 84 PHE A O 1
ATOM 644 N N . PHE A 1 85 ? 15.816 -34.585 -22.802 1.00 95.12 85 PHE A N 1
ATOM 645 C CA . PHE A 1 85 ? 16.005 -33.171 -22.499 1.00 95.12 85 PHE A CA 1
ATOM 646 C C . PHE A 1 85 ? 15.445 -32.794 -21.122 1.00 95.12 85 PHE A C 1
ATOM 648 O O . PHE A 1 85 ? 16.172 -32.246 -20.296 1.00 95.12 85 PHE A O 1
ATOM 655 N N . LEU A 1 86 ? 14.180 -33.127 -20.850 1.00 94.75 86 LEU A N 1
ATOM 656 C CA . LEU A 1 86 ? 13.527 -32.822 -19.576 1.00 94.75 86 LEU A CA 1
ATOM 657 C C . LEU A 1 86 ? 14.292 -33.448 -18.410 1.00 94.75 86 LEU A C 1
ATOM 659 O O . LEU A 1 86 ? 14.670 -32.758 -17.465 1.00 94.75 86 LEU A O 1
ATOM 663 N N . CYS A 1 87 ? 14.601 -34.737 -18.497 1.00 95.19 87 CYS A N 1
ATOM 664 C CA . CYS A 1 87 ? 15.278 -35.420 -17.407 1.00 95.19 87 CYS A CA 1
ATOM 665 C C . CYS A 1 87 ? 16.737 -34.978 -17.221 1.00 95.19 87 CYS A C 1
ATOM 667 O O . CYS A 1 87 ? 17.206 -34.936 -16.087 1.00 95.19 87 CYS A O 1
ATOM 669 N N . SER A 1 88 ? 17.425 -34.539 -18.279 1.00 93.62 88 SER A N 1
ATOM 670 C CA . SER A 1 88 ? 18.753 -33.908 -18.168 1.00 93.62 88 SER A CA 1
ATOM 671 C C . SER A 1 88 ? 18.722 -32.588 -17.398 1.00 93.62 88 SER A C 1
ATOM 673 O O . SER A 1 88 ? 19.727 -32.191 -16.814 1.00 93.62 88 SER A O 1
ATOM 675 N N . MET A 1 89 ? 17.571 -31.910 -17.383 1.00 92.88 89 MET A N 1
ATOM 676 C CA . MET A 1 89 ? 17.379 -30.634 -16.699 1.00 92.88 89 MET A CA 1
ATOM 677 C C . MET A 1 89 ? 16.870 -30.807 -15.255 1.00 92.88 89 MET A C 1
ATOM 679 O O . MET A 1 89 ? 17.287 -30.055 -14.374 1.00 92.88 89 MET A O 1
ATOM 683 N N . TYR A 1 90 ? 15.978 -31.775 -15.010 1.00 94.06 90 TYR A N 1
ATOM 684 C CA . TYR A 1 90 ? 15.348 -32.031 -13.703 1.00 94.06 90 TYR A CA 1
ATOM 685 C C . TYR A 1 90 ? 16.108 -33.021 -12.820 1.00 94.06 90 TYR A C 1
ATOM 687 O O . TYR A 1 90 ? 16.137 -32.877 -11.600 1.00 94.06 90 TYR A O 1
ATOM 695 N N . THR A 1 91 ? 16.738 -34.016 -13.431 1.00 94.75 91 THR A N 1
ATOM 696 C CA . THR A 1 91 ? 17.565 -35.023 -12.764 1.00 94.75 91 THR A CA 1
ATOM 697 C C . THR A 1 91 ? 18.933 -35.030 -13.441 1.00 94.75 91 THR A C 1
ATOM 699 O O . THR A 1 91 ? 19.241 -35.978 -14.162 1.00 94.75 91 THR A O 1
ATOM 702 N N . PRO A 1 92 ? 19.744 -33.964 -13.299 1.00 93.56 92 PRO A N 1
ATOM 703 C CA . PRO A 1 92 ? 21.011 -33.837 -14.016 1.00 93.56 92 PRO A CA 1
ATOM 704 C C . PRO A 1 92 ? 21.959 -34.979 -13.654 1.00 93.56 92 PRO A C 1
ATOM 706 O O . PRO A 1 92 ? 21.938 -35.470 -12.523 1.00 93.56 92 PRO A O 1
ATOM 709 N N . ILE A 1 93 ? 22.796 -35.400 -14.599 1.00 91.94 93 ILE A N 1
ATOM 710 C CA . ILE A 1 93 ? 23.750 -36.491 -14.382 1.00 91.94 93 ILE A CA 1
ATOM 711 C C . ILE A 1 93 ? 24.713 -36.173 -13.228 1.00 91.94 93 ILE A C 1
ATOM 713 O O . ILE A 1 93 ? 25.170 -35.040 -13.068 1.00 91.94 93 ILE A O 1
ATOM 717 N N . CYS A 1 94 ? 25.024 -37.182 -12.418 1.00 91.00 94 CYS A N 1
ATOM 718 C CA . CYS A 1 94 ? 26.055 -37.113 -11.388 1.00 91.00 94 CYS A CA 1
ATOM 719 C C . CYS A 1 94 ? 27.108 -38.192 -11.627 1.00 91.00 94 CYS A C 1
ATOM 721 O O . CYS A 1 94 ? 26.785 -39.377 -11.718 1.00 91.00 94 CYS A O 1
ATOM 723 N N . LEU A 1 95 ? 28.366 -37.772 -11.724 1.00 87.88 95 LEU A N 1
ATOM 724 C CA . LEU A 1 95 ? 29.524 -38.643 -11.880 1.00 87.88 95 LEU A CA 1
ATOM 725 C C . LEU A 1 95 ? 30.405 -38.473 -10.633 1.00 87.88 95 LEU A C 1
ATOM 727 O O . LEU A 1 95 ? 30.824 -37.346 -10.366 1.00 87.88 95 LEU A O 1
ATOM 731 N N . PRO A 1 96 ? 30.700 -39.544 -9.872 1.00 81.38 96 PRO A N 1
ATOM 732 C CA . PRO A 1 96 ? 31.480 -39.444 -8.634 1.00 81.38 96 PRO A CA 1
ATOM 733 C C . PRO A 1 96 ? 32.832 -38.735 -8.804 1.00 81.38 96 PRO A C 1
ATOM 735 O O . PRO A 1 96 ? 33.230 -37.973 -7.928 1.00 81.38 96 PRO A O 1
ATOM 738 N N . ASP A 1 97 ? 33.478 -38.926 -9.959 1.00 79.62 97 ASP A N 1
ATOM 739 C CA . ASP A 1 97 ? 34.812 -38.398 -10.272 1.00 79.62 97 ASP A CA 1
ATOM 740 C C . ASP A 1 97 ? 34.789 -37.101 -11.110 1.00 79.62 97 ASP A C 1
ATOM 742 O O . ASP A 1 97 ? 35.834 -36.621 -11.554 1.00 79.62 97 ASP A O 1
ATOM 746 N N . TYR A 1 98 ? 33.609 -36.519 -11.367 1.00 81.19 98 TYR A N 1
ATOM 747 C CA . TYR A 1 98 ? 33.467 -35.306 -12.177 1.00 81.19 98 TYR A CA 1
ATOM 748 C C . TYR A 1 98 ? 32.486 -34.316 -11.539 1.00 81.19 98 TYR A C 1
ATOM 750 O O . TYR A 1 98 ? 31.270 -34.467 -11.610 1.00 81.19 98 TYR A O 1
ATOM 758 N N . HIS A 1 99 ? 33.037 -33.260 -10.936 1.00 75.75 99 HIS A N 1
ATOM 759 C CA . HIS A 1 99 ? 32.277 -32.277 -10.153 1.00 75.75 99 HIS A CA 1
ATOM 760 C C . HIS A 1 99 ? 31.821 -31.036 -10.940 1.00 75.75 99 HIS A C 1
ATOM 762 O O . HIS A 1 99 ? 31.220 -30.134 -10.358 1.00 75.75 99 HIS A O 1
ATOM 768 N N . LYS A 1 100 ? 32.119 -30.941 -12.244 1.00 77.56 100 LYS A N 1
ATOM 769 C CA . LYS A 1 100 ? 31.643 -29.824 -13.076 1.00 77.56 100 LYS A CA 1
ATOM 770 C C . LYS A 1 100 ? 30.221 -30.114 -13.594 1.00 77.56 100 LYS A C 1
ATOM 772 O O . LYS A 1 100 ? 29.924 -31.267 -13.903 1.00 77.56 100 LYS A O 1
ATOM 777 N N . PRO A 1 101 ? 29.347 -29.099 -13.732 1.00 77.69 101 PRO A N 1
ATOM 778 C CA . PRO A 1 101 ? 28.015 -29.290 -14.301 1.00 77.69 101 PRO A CA 1
ATOM 779 C C . PRO A 1 101 ? 28.093 -29.769 -15.753 1.00 77.69 101 PRO A C 1
ATOM 781 O O . PRO A 1 101 ? 28.805 -29.170 -16.559 1.00 77.69 101 PRO A O 1
ATOM 784 N N . LEU A 1 102 ? 27.329 -30.811 -16.088 1.00 87.69 102 LEU A N 1
ATOM 785 C CA . LEU A 1 102 ? 27.231 -31.346 -17.445 1.00 87.69 102 LEU A CA 1
ATOM 786 C C . LEU A 1 102 ? 25.786 -31.197 -17.965 1.00 87.69 102 LEU A C 1
ATOM 788 O O . LEU A 1 102 ? 24.957 -32.071 -17.715 1.00 87.69 102 LEU A O 1
ATOM 792 N N . PRO A 1 103 ? 25.442 -30.082 -18.636 1.00 91.00 103 PRO A N 1
ATOM 793 C CA . PRO A 1 103 ? 24.093 -29.827 -19.149 1.00 91.00 103 PRO A CA 1
ATOM 794 C C . PRO A 1 103 ? 23.835 -30.519 -20.506 1.00 91.00 103 PRO A C 1
ATOM 796 O O . PRO A 1 103 ? 24.784 -30.923 -21.188 1.00 91.00 103 PRO A O 1
ATOM 799 N N . PRO A 1 104 ? 22.571 -30.624 -20.964 1.00 93.19 104 PRO A N 1
ATOM 800 C CA . PRO A 1 104 ? 22.279 -31.037 -22.336 1.00 93.19 104 PRO A CA 1
ATOM 801 C C . PRO A 1 104 ? 22.772 -29.987 -23.343 1.00 93.19 104 PRO A C 1
ATOM 803 O O . PRO A 1 104 ? 22.758 -28.784 -23.075 1.00 93.19 104 PRO A O 1
ATOM 806 N N . CYS A 1 105 ? 23.198 -30.427 -24.525 1.00 93.00 105 CYS A N 1
ATOM 807 C CA . CYS A 1 105 ? 23.596 -29.515 -25.592 1.00 93.00 105 CYS A CA 1
ATOM 808 C C . CYS A 1 105 ? 22.394 -28.734 -26.146 1.00 93.00 105 CYS A C 1
ATOM 810 O O . CYS A 1 105 ? 21.262 -29.225 -26.186 1.00 93.00 105 CYS A O 1
ATOM 812 N N . ARG A 1 106 ? 22.653 -27.527 -26.665 1.00 93.50 106 ARG A N 1
ATOM 813 C CA . ARG A 1 106 ? 21.648 -26.683 -27.336 1.00 93.50 106 ARG A CA 1
ATOM 814 C C . ARG A 1 106 ? 20.898 -27.419 -28.447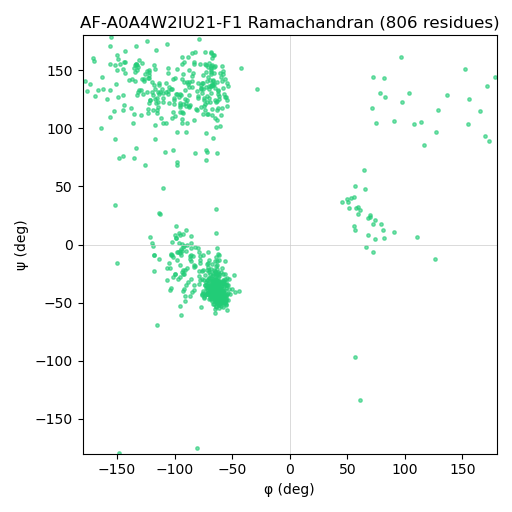 1.00 93.50 106 ARG A C 1
ATOM 816 O O . ARG A 1 106 ? 19.693 -27.235 -28.585 1.00 93.50 106 ARG A O 1
ATOM 823 N N . SER A 1 107 ? 21.598 -28.267 -29.201 1.00 92.31 107 SER A N 1
ATOM 824 C CA . SER A 1 107 ? 21.033 -29.102 -30.267 1.00 92.31 107 SER A CA 1
ATOM 825 C C . SER A 1 107 ? 19.872 -29.973 -29.775 1.00 92.31 107 SER A C 1
ATOM 827 O O . SER A 1 107 ? 18.821 -29.991 -30.407 1.00 92.31 107 SER A O 1
ATOM 829 N N . VAL A 1 108 ? 20.027 -30.635 -28.625 1.00 93.44 108 VAL A N 1
ATOM 830 C CA . VAL A 1 108 ? 19.001 -31.494 -28.009 1.00 93.44 108 VAL A CA 1
ATOM 831 C C . VAL A 1 108 ? 17.747 -30.687 -27.670 1.00 93.44 108 VAL A C 1
ATOM 833 O O . VAL A 1 108 ? 16.632 -31.093 -27.996 1.00 93.44 108 VAL A O 1
ATOM 836 N N . CYS A 1 109 ? 17.927 -29.516 -27.054 1.00 95.75 109 CYS A N 1
ATOM 837 C CA . CYS A 1 109 ? 16.818 -28.632 -26.704 1.00 95.75 109 CYS A CA 1
ATOM 838 C C . CYS A 1 109 ? 16.072 -28.131 -27.942 1.00 95.75 109 CYS A C 1
ATOM 840 O O . CYS A 1 109 ? 14.844 -28.165 -27.964 1.00 95.75 109 CYS A O 1
ATOM 842 N N . GLU A 1 110 ? 16.787 -27.703 -28.987 1.00 94.56 110 GLU A N 1
ATOM 843 C CA . GLU A 1 110 ? 16.151 -27.213 -30.214 1.00 94.56 110 GLU A CA 1
ATOM 844 C C . GLU A 1 110 ? 15.352 -28.317 -30.917 1.00 94.56 110 GLU A C 1
ATOM 846 O O . GLU A 1 110 ? 14.240 -28.062 -31.375 1.00 94.56 110 GLU A O 1
ATOM 851 N N . ARG A 1 111 ? 15.843 -29.566 -30.931 1.00 94.88 111 ARG A N 1
ATOM 852 C CA . ARG A 1 111 ? 15.084 -30.712 -31.467 1.00 94.88 111 ARG A CA 1
ATOM 853 C C . ARG A 1 111 ? 13.842 -31.039 -30.631 1.00 94.88 111 ARG A C 1
ATOM 855 O O . ARG A 1 111 ? 12.781 -31.325 -31.193 1.00 94.88 111 ARG A O 1
ATOM 862 N N . ALA A 1 112 ? 13.930 -30.961 -29.302 1.00 95.19 112 ALA A N 1
ATOM 863 C CA . ALA A 1 112 ? 12.777 -31.130 -28.414 1.00 95.19 112 ALA A CA 1
ATOM 864 C C . ALA A 1 112 ? 11.727 -30.022 -28.631 1.00 95.19 112 ALA A C 1
ATOM 866 O O . ALA A 1 112 ? 10.537 -30.295 -28.813 1.00 95.19 112 ALA A O 1
ATOM 867 N N . LYS A 1 113 ? 12.181 -28.767 -28.685 1.00 94.94 113 LYS A N 1
ATOM 868 C CA . LYS A 1 113 ? 11.347 -27.580 -28.886 1.00 94.94 113 LYS A CA 1
ATOM 869 C C . LYS A 1 113 ? 10.699 -27.555 -30.268 1.00 94.94 113 LYS A C 1
ATOM 871 O O . LYS A 1 113 ? 9.519 -27.230 -30.358 1.00 94.94 113 LYS A O 1
ATOM 876 N N . ALA A 1 114 ? 11.421 -27.913 -31.328 1.00 94.06 114 ALA A N 1
ATOM 877 C CA . ALA A 1 114 ? 10.896 -27.918 -32.692 1.00 94.06 114 ALA A CA 1
ATOM 878 C C . ALA A 1 114 ? 9.695 -28.863 -32.853 1.00 94.06 114 ALA A C 1
ATOM 880 O O . ALA A 1 114 ? 8.703 -28.482 -33.472 1.00 94.06 114 ALA A O 1
ATOM 881 N N . GLY A 1 115 ? 9.753 -30.056 -32.252 1.00 90.25 115 GLY A N 1
ATOM 882 C CA . GLY A 1 115 ? 8.654 -31.023 -32.308 1.00 90.25 115 GLY A CA 1
ATOM 883 C C . GLY A 1 115 ? 7.472 -30.670 -31.399 1.00 90.25 115 GLY A C 1
ATOM 884 O O . GLY A 1 115 ? 6.314 -30.799 -31.790 1.00 90.25 115 GLY A O 1
ATOM 885 N N . CYS A 1 116 ? 7.741 -30.171 -30.191 1.00 92.12 116 CYS A N 1
ATOM 886 C CA . CYS A 1 116 ? 6.712 -30.034 -29.155 1.00 92.12 116 CYS A CA 1
ATOM 887 C C . CYS A 1 116 ? 6.141 -28.616 -29.010 1.00 92.12 116 CYS A C 1
ATOM 889 O O . CYS A 1 116 ? 4.995 -28.451 -28.593 1.00 92.12 116 CYS A O 1
ATOM 891 N N . SER A 1 117 ? 6.889 -27.573 -29.386 1.00 91.06 117 SER A N 1
ATOM 892 C CA . SER A 1 117 ? 6.422 -26.186 -29.264 1.00 91.06 117 SER A CA 1
ATOM 893 C C . SER A 1 117 ? 5.180 -25.867 -30.108 1.00 91.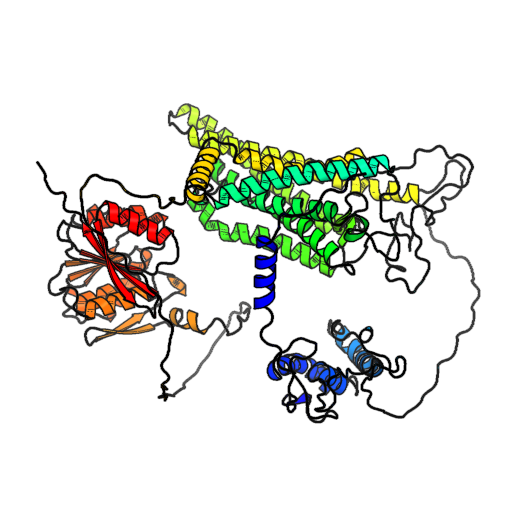06 117 SER A C 1
ATOM 895 O O . SER A 1 117 ? 4.344 -25.120 -29.595 1.00 91.06 117 SER A O 1
ATOM 897 N N . PRO A 1 118 ? 5.008 -26.368 -31.350 1.00 89.75 118 PRO A N 1
ATOM 898 C CA . PRO A 1 118 ? 3.780 -26.136 -32.114 1.00 89.75 118 PRO A CA 1
ATOM 899 C C . PRO A 1 118 ? 2.540 -26.702 -31.412 1.00 89.75 118 PRO A C 1
ATOM 901 O O . PRO A 1 118 ? 1.530 -26.009 -31.303 1.00 89.75 118 PRO A O 1
ATOM 904 N N . LEU A 1 119 ? 2.652 -27.917 -30.863 1.00 83.31 119 LEU A N 1
ATOM 905 C CA . LEU A 1 119 ? 1.575 -28.579 -30.130 1.00 83.31 119 LEU A CA 1
ATOM 906 C C . LEU A 1 119 ? 1.223 -27.824 -28.843 1.00 83.31 119 LEU A C 1
ATOM 908 O O . LEU A 1 119 ? 0.053 -27.593 -28.563 1.00 83.31 119 LEU A O 1
ATOM 912 N N . MET A 1 120 ? 2.222 -27.363 -28.088 1.00 83.62 120 MET A N 1
ATOM 913 C CA . MET A 1 120 ? 1.980 -26.533 -26.903 1.00 83.62 120 MET A CA 1
ATOM 914 C C . MET A 1 120 ? 1.239 -25.236 -27.259 1.00 83.62 120 MET A C 1
ATOM 916 O O . MET A 1 120 ? 0.256 -24.891 -26.602 1.00 83.62 120 MET A O 1
ATOM 920 N N . ARG A 1 121 ? 1.655 -24.549 -28.336 1.00 85.19 121 ARG A N 1
ATOM 921 C CA . ARG A 1 121 ? 1.025 -23.295 -28.786 1.00 85.19 121 ARG A CA 1
ATOM 922 C C . ARG A 1 121 ? -0.429 -23.488 -29.198 1.00 85.19 121 ARG A C 1
ATOM 924 O O . ARG A 1 121 ? -1.240 -22.605 -28.939 1.00 85.19 121 ARG A O 1
ATOM 931 N N . GLN A 1 122 ? -0.761 -24.631 -29.799 1.00 79.38 122 GLN A N 1
ATOM 932 C CA . GLN A 1 122 ? -2.134 -24.969 -30.179 1.00 79.38 122 GLN A CA 1
ATOM 933 C C . GLN A 1 122 ? -3.086 -24.989 -28.973 1.00 79.38 122 GLN A C 1
ATOM 935 O O . GLN A 1 122 ? -4.240 -24.593 -29.103 1.00 79.38 122 GLN A O 1
ATOM 940 N N . TYR A 1 123 ? -2.594 -25.387 -27.799 1.00 74.38 123 TYR A N 1
ATOM 941 C CA . TYR A 1 123 ? -3.359 -25.407 -26.549 1.00 74.38 123 TYR A CA 1
ATOM 942 C C . TYR A 1 123 ? -3.093 -24.183 -25.655 1.00 74.38 123 TYR A C 1
ATOM 944 O O . TYR A 1 123 ? -3.436 -24.194 -24.477 1.00 74.38 123 T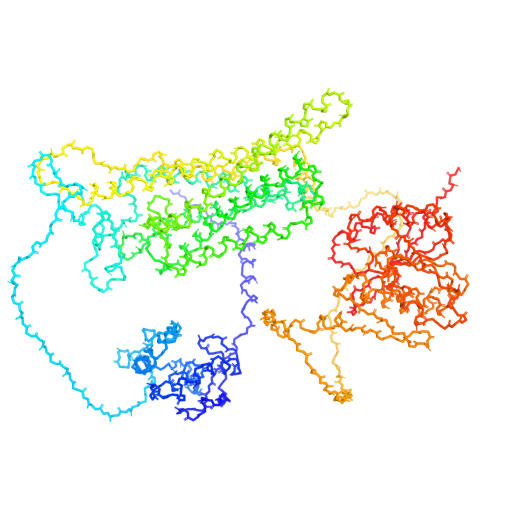YR A O 1
ATOM 952 N N . GLY A 1 124 ? -2.500 -23.115 -26.203 1.00 72.00 124 GLY A N 1
ATOM 953 C CA . GLY A 1 124 ? -2.279 -21.854 -25.487 1.00 72.00 124 GLY A CA 1
ATOM 954 C C . GLY A 1 124 ? -1.059 -21.832 -24.560 1.00 72.00 124 GLY A C 1
ATOM 955 O O . GLY A 1 124 ? -0.912 -20.893 -23.781 1.00 72.00 124 GLY A O 1
ATOM 956 N N . PHE A 1 125 ? -0.162 -22.818 -24.651 1.00 75.31 125 PHE A N 1
ATOM 957 C CA . PHE A 1 125 ? 1.058 -22.894 -23.845 1.00 75.31 125 PHE A CA 1
ATOM 958 C C . PHE A 1 125 ? 2.305 -22.523 -24.663 1.00 75.31 125 PHE A C 1
ATOM 960 O O . PHE A 1 125 ? 2.502 -22.972 -25.792 1.00 75.31 125 PHE A O 1
ATOM 967 N N . ALA A 1 126 ? 3.187 -21.705 -24.089 1.00 81.50 126 ALA A N 1
ATOM 968 C CA . ALA A 1 126 ? 4.480 -21.374 -24.687 1.00 81.50 126 ALA A CA 1
ATOM 969 C C . ALA A 1 126 ? 5.588 -22.307 -24.170 1.00 81.50 126 ALA A C 1
ATOM 971 O O . ALA A 1 126 ? 5.492 -22.848 -23.069 1.00 81.50 126 ALA A O 1
ATOM 972 N N . TRP A 1 127 ? 6.661 -22.475 -24.951 1.00 89.00 127 TRP A N 1
ATOM 973 C CA . TRP A 1 127 ? 7.851 -23.192 -24.484 1.00 89.00 127 TRP A CA 1
ATOM 974 C C . TRP A 1 127 ? 8.457 -22.461 -23.267 1.00 89.00 127 TRP A C 1
ATOM 976 O O . TRP A 1 127 ? 8.696 -21.255 -23.379 1.00 89.00 127 TRP A O 1
ATOM 986 N N . PRO A 1 128 ? 8.711 -23.132 -22.126 1.00 88.06 128 PRO A N 1
ATOM 987 C CA . PRO A 1 128 ? 9.121 -22.459 -20.895 1.00 88.06 128 PRO A CA 1
ATOM 988 C C . PRO A 1 128 ? 10.453 -21.712 -21.034 1.00 88.06 128 PRO A C 1
ATOM 990 O O . PRO A 1 128 ? 11.449 -22.276 -21.486 1.00 88.06 128 PRO A O 1
ATOM 993 N N . GLU A 1 129 ? 10.514 -20.464 -20.562 1.00 85.81 129 GLU A N 1
ATOM 994 C CA . GLU A 1 129 ? 11.728 -19.635 -20.661 1.00 85.81 129 GLU A CA 1
ATOM 995 C C . GLU A 1 129 ? 12.909 -20.218 -19.863 1.00 85.81 129 GLU A C 1
ATOM 997 O O . GLU A 1 129 ? 14.061 -20.163 -20.300 1.00 85.81 129 GLU A O 1
ATOM 1002 N N . ARG A 1 130 ? 12.623 -20.867 -18.725 1.00 81.88 130 ARG A N 1
ATOM 1003 C CA . ARG A 1 130 ? 13.623 -21.594 -17.921 1.00 81.88 130 ARG A CA 1
ATOM 1004 C C . ARG A 1 130 ? 14.257 -22.787 -18.653 1.00 81.88 130 ARG A C 1
ATOM 1006 O O . ARG A 1 130 ? 15.292 -23.274 -18.219 1.00 81.88 130 ARG A O 1
ATOM 1013 N N . MET A 1 131 ? 13.666 -23.223 -19.767 1.00 89.19 131 MET A N 1
ATOM 1014 C CA . MET A 1 131 ? 14.180 -24.254 -20.676 1.00 89.19 131 MET A CA 1
ATOM 1015 C C . MET A 1 131 ? 14.560 -23.662 -22.044 1.00 89.19 131 MET A C 1
ATOM 1017 O O . MET A 1 131 ? 14.508 -24.353 -23.062 1.00 89.19 131 MET A O 1
ATOM 1021 N N . SER A 1 132 ? 14.900 -22.369 -22.101 1.00 91.25 132 SER A N 1
ATOM 1022 C CA . SER A 1 132 ? 15.335 -21.734 -23.345 1.00 91.25 132 SER A CA 1
ATOM 1023 C C . SER A 1 132 ? 16.656 -22.328 -23.836 1.00 91.25 132 SER A C 1
ATOM 1025 O O . SER A 1 132 ? 17.669 -22.303 -23.132 1.00 91.25 132 SER A O 1
ATOM 1027 N N . CYS A 1 133 ? 16.651 -22.812 -25.077 1.00 92.88 133 CYS A N 1
ATOM 1028 C CA . CYS A 1 133 ? 17.801 -23.455 -25.704 1.00 92.88 133 CYS A CA 1
ATOM 1029 C C . CYS A 1 133 ? 19.003 -22.509 -25.865 1.00 92.88 133 CYS A C 1
ATOM 1031 O O . CYS A 1 133 ? 20.147 -22.959 -25.841 1.00 92.88 133 CYS A O 1
ATOM 1033 N N . ASP A 1 134 ? 18.772 -21.193 -25.923 1.00 91.38 134 ASP A N 1
ATOM 1034 C CA . ASP A 1 134 ? 19.829 -20.178 -26.034 1.00 91.38 134 ASP A CA 1
ATOM 1035 C C . ASP A 1 134 ? 20.770 -20.138 -24.824 1.00 91.38 134 ASP A C 1
ATOM 1037 O O . ASP A 1 134 ? 21.904 -19.668 -24.942 1.00 91.38 134 ASP A O 1
ATOM 1041 N N . ARG A 1 135 ? 20.320 -20.654 -23.671 1.00 86.31 135 ARG A N 1
ATOM 1042 C CA . ARG A 1 135 ? 21.109 -20.735 -22.432 1.00 86.31 135 ARG A CA 1
ATOM 1043 C C . ARG A 1 135 ? 22.008 -21.973 -22.376 1.00 86.31 135 ARG A C 1
ATOM 1045 O O . ARG A 1 135 ? 22.851 -22.062 -21.491 1.00 86.31 135 ARG A O 1
ATOM 1052 N N . LEU A 1 136 ? 21.839 -22.917 -23.303 1.00 90.06 136 LEU A N 1
ATOM 1053 C CA . LEU A 1 136 ? 22.597 -24.163 -23.328 1.00 90.06 136 LEU A CA 1
ATOM 1054 C C . LEU A 1 136 ? 23.851 -24.039 -24.207 1.00 90.06 136 LEU A C 1
ATOM 1056 O O . LEU A 1 136 ? 23.836 -23.316 -25.220 1.00 90.06 136 LEU A O 1
ATOM 1060 N N . PRO A 1 137 ? 24.938 -24.742 -23.842 1.00 89.31 137 PRO A N 1
ATOM 1061 C CA . PRO A 1 137 ? 26.188 -24.731 -24.595 1.00 89.31 137 PRO A CA 1
ATOM 1062 C C . PRO A 1 137 ? 26.049 -25.410 -25.962 1.00 89.31 137 PRO A C 1
ATOM 1064 O O . PRO A 1 137 ? 25.196 -26.275 -26.183 1.00 89.31 137 PRO A O 1
ATOM 1067 N N . VAL A 1 138 ? 26.914 -25.005 -26.891 1.00 85.75 138 VAL A N 1
ATOM 1068 C CA . VAL A 1 138 ? 27.036 -25.605 -28.225 1.00 85.75 138 VAL A CA 1
ATOM 1069 C C . VAL A 1 138 ? 28.239 -26.541 -28.221 1.00 85.75 138 VAL A C 1
ATOM 1071 O O . VAL A 1 138 ? 29.343 -26.122 -27.872 1.00 85.75 138 VAL A O 1
ATOM 1074 N N . LEU A 1 139 ? 28.027 -27.793 -28.623 1.00 79.38 139 LEU A N 1
ATOM 1075 C CA . LEU A 1 139 ? 29.073 -28.812 -28.671 1.00 79.38 139 LEU A CA 1
ATOM 1076 C C . LEU A 1 139 ? 30.254 -28.349 -29.548 1.00 79.38 139 LEU A C 1
ATOM 1078 O O . LEU A 1 139 ? 30.056 -27.960 -30.698 1.00 79.38 139 LEU A O 1
ATOM 1082 N N . GLY A 1 140 ? 31.477 -28.393 -29.009 1.00 66.94 140 GLY A N 1
ATOM 1083 C CA . GLY A 1 140 ? 32.717 -28.147 -29.760 1.00 66.94 140 GLY A CA 1
ATOM 1084 C C . GLY A 1 140 ? 33.110 -26.679 -29.985 1.00 66.94 140 GLY A C 1
ATOM 1085 O O . GLY A 1 140 ? 34.087 -26.435 -30.689 1.00 66.94 140 GLY A O 1
ATOM 1086 N N . ARG A 1 141 ? 32.389 -25.702 -29.411 1.00 64.62 141 ARG A N 1
ATOM 1087 C CA . ARG A 1 141 ? 32.744 -24.272 -29.529 1.00 64.62 141 ARG A CA 1
ATOM 1088 C C . ARG A 1 141 ? 33.803 -23.826 -28.516 1.00 64.62 141 ARG A C 1
ATOM 1090 O O . ARG A 1 141 ? 34.695 -23.068 -28.882 1.00 64.62 141 ARG A O 1
ATOM 1097 N N . ASP A 1 142 ? 33.714 -24.331 -27.287 1.00 61.34 142 ASP A N 1
ATOM 1098 C CA . ASP A 1 142 ? 34.613 -24.008 -26.177 1.00 61.34 142 ASP A CA 1
ATOM 1099 C C . ASP A 1 142 ? 35.282 -25.296 -25.676 1.00 61.34 142 ASP A C 1
ATOM 1101 O O . ASP A 1 142 ? 34.596 -26.249 -25.308 1.00 61.34 142 ASP A O 1
ATOM 1105 N N . ALA A 1 143 ? 36.618 -25.341 -25.638 1.00 57.09 143 ALA A N 1
ATOM 1106 C CA . ALA A 1 143 ? 37.369 -26.534 -25.217 1.00 57.09 143 ALA A CA 1
ATOM 1107 C C . ALA A 1 143 ? 37.146 -26.917 -23.735 1.00 57.09 143 ALA A C 1
ATOM 1109 O O . ALA A 1 143 ? 37.485 -28.027 -23.330 1.00 57.09 143 ALA A O 1
ATOM 1110 N N . GLU A 1 144 ? 36.567 -26.018 -22.930 1.00 62.38 144 GLU A N 1
ATOM 1111 C CA . GLU A 1 144 ? 36.351 -26.213 -21.490 1.00 62.38 144 GLU A CA 1
ATOM 1112 C C . GLU A 1 144 ? 34.908 -26.574 -21.089 1.00 62.38 144 GLU A C 1
ATOM 1114 O O . GLU A 1 144 ? 34.684 -26.927 -19.928 1.00 62.38 144 GLU A O 1
ATOM 1119 N N . VAL A 1 145 ? 33.930 -26.516 -22.008 1.00 69.56 145 VAL A N 1
ATOM 1120 C CA . VAL A 1 145 ? 32.505 -26.743 -21.696 1.00 69.56 145 VAL A CA 1
ATOM 1121 C C . VAL A 1 145 ? 31.980 -27.967 -22.441 1.00 69.56 145 VAL A C 1
ATOM 1123 O O . VAL A 1 145 ? 31.687 -27.924 -23.635 1.00 69.56 145 VAL A O 1
ATOM 1126 N N . LEU A 1 146 ? 31.839 -29.072 -21.709 1.00 82.38 146 LEU A N 1
ATOM 1127 C CA . LEU A 1 146 ? 31.220 -30.301 -22.202 1.00 82.38 146 LEU A CA 1
ATOM 1128 C C . LEU A 1 146 ? 29.692 -30.215 -22.069 1.00 82.38 146 LEU A C 1
ATOM 1130 O O . LEU A 1 146 ? 29.169 -29.606 -21.136 1.00 82.38 146 LEU A O 1
ATOM 1134 N N . CYS A 1 147 ? 28.970 -30.842 -22.996 1.00 89.75 147 CYS A N 1
ATOM 1135 C CA . CYS A 1 147 ? 27.517 -30.985 -22.936 1.00 89.75 147 CYS A CA 1
ATOM 1136 C C . CYS A 1 147 ? 27.081 -32.341 -23.493 1.00 89.75 147 CYS A C 1
ATOM 1138 O O . CYS A 1 147 ? 27.811 -32.964 -24.265 1.00 89.75 147 CYS A O 1
ATOM 1140 N N . MET A 1 148 ? 25.900 -32.806 -23.087 1.00 88.69 148 MET A N 1
ATOM 1141 C CA . MET A 1 148 ? 25.370 -34.112 -23.486 1.00 88.69 148 MET A CA 1
ATOM 1142 C C . MET A 1 148 ? 24.514 -34.003 -24.752 1.00 88.69 148 MET A C 1
ATOM 1144 O O . MET A 1 148 ? 23.533 -33.258 -24.771 1.00 88.69 148 MET A O 1
ATOM 1148 N N . ASP A 1 149 ? 24.845 -34.781 -25.782 1.00 83.00 149 ASP A N 1
ATOM 1149 C CA . ASP A 1 149 ? 23.983 -35.038 -26.942 1.00 83.00 149 ASP A CA 1
ATOM 1150 C C . ASP A 1 149 ? 23.883 -36.553 -27.159 1.00 83.00 149 ASP A C 1
ATOM 1152 O O . ASP A 1 149 ? 24.854 -37.289 -26.965 1.00 83.00 149 ASP A O 1
ATOM 1156 N N . TYR A 1 150 ? 22.703 -37.025 -27.549 1.00 70.88 150 TYR A N 1
ATOM 1157 C CA . TYR A 1 150 ? 22.489 -38.418 -27.906 1.00 70.88 150 TYR A CA 1
ATOM 1158 C C . TYR A 1 150 ? 22.780 -38.563 -29.401 1.00 70.88 150 TYR A C 1
ATOM 1160 O O . TYR A 1 150 ? 22.006 -38.112 -30.244 1.00 70.88 150 TYR A O 1
ATOM 1168 N N . ASN A 1 151 ? 23.934 -39.139 -29.737 1.00 54.16 151 ASN A N 1
ATOM 1169 C CA . ASN A 1 151 ? 24.420 -39.223 -31.111 1.00 54.16 151 ASN A CA 1
ATOM 1170 C C . ASN A 1 151 ? 23.514 -40.136 -31.964 1.00 54.16 151 ASN A C 1
ATOM 1172 O O . ASN A 1 151 ? 23.718 -41.347 -32.027 1.00 54.16 151 ASN A O 1
ATOM 1176 N N . ARG A 1 152 ? 22.507 -39.561 -32.633 1.00 51.06 152 ARG A N 1
ATOM 1177 C CA . ARG A 1 152 ? 21.846 -40.189 -33.783 1.00 51.06 152 ARG A CA 1
ATOM 1178 C C . ARG A 1 152 ? 22.589 -39.751 -35.034 1.00 51.06 152 ARG A C 1
ATOM 1180 O O . ARG A 1 152 ? 22.375 -38.660 -35.553 1.00 51.06 152 ARG A O 1
ATOM 1187 N N . SER A 1 153 ? 23.502 -40.595 -35.489 1.00 41.16 153 SER A N 1
ATOM 1188 C CA . SER A 1 153 ? 24.134 -40.439 -36.791 1.00 41.16 153 SER A CA 1
ATOM 1189 C C . SER A 1 153 ? 23.075 -40.586 -37.887 1.00 41.16 153 SER A C 1
ATOM 1191 O O . SER A 1 153 ? 22.709 -41.708 -38.198 1.00 41.16 153 SER A O 1
ATOM 1193 N N . GLU A 1 154 ? 22.589 -39.483 -38.463 1.00 35.91 154 GLU A N 1
ATOM 1194 C CA . GLU A 1 154 ? 22.032 -39.458 -39.823 1.00 35.91 154 GLU A CA 1
ATOM 1195 C C . GLU A 1 154 ? 22.037 -38.027 -40.395 1.00 35.91 154 GLU A C 1
ATOM 1197 O O . GLU A 1 154 ? 21.576 -37.067 -39.780 1.00 35.91 154 GLU A O 1
ATOM 1202 N N . ALA A 1 155 ? 22.654 -37.892 -41.569 1.00 40.72 155 ALA A N 1
ATOM 1203 C CA . ALA A 1 155 ? 22.933 -36.650 -42.278 1.00 40.72 155 ALA A CA 1
ATOM 1204 C C . ALA A 1 155 ? 21.806 -36.293 -43.258 1.00 40.72 155 ALA A C 1
ATOM 1206 O O . ALA A 1 155 ? 21.338 -37.172 -43.978 1.00 40.72 155 ALA A O 1
ATOM 1207 N N . THR A 1 156 ? 21.419 -35.015 -43.375 1.00 31.62 156 THR A N 1
ATOM 1208 C CA . THR A 1 156 ? 20.761 -34.480 -44.594 1.00 31.62 156 THR A CA 1
ATOM 1209 C C . THR A 1 156 ? 20.789 -32.940 -44.595 1.00 31.62 156 THR A C 1
ATOM 1211 O O . THR A 1 156 ? 20.201 -32.297 -43.735 1.00 31.62 156 THR A O 1
ATOM 1214 N N . THR A 1 157 ? 21.721 -32.330 -45.332 1.00 35.41 157 THR A N 1
ATOM 1215 C CA . THR A 1 157 ? 21.549 -31.645 -46.638 1.00 35.41 157 THR A CA 1
ATOM 1216 C C . THR A 1 157 ? 20.789 -30.306 -46.584 1.00 35.41 157 THR A C 1
ATOM 1218 O O . THR A 1 157 ? 19.616 -30.239 -46.236 1.00 35.41 157 THR A O 1
ATOM 1221 N N . ALA A 1 158 ? 21.483 -29.228 -46.969 1.00 33.31 158 ALA A N 1
ATOM 1222 C CA . ALA A 1 158 ? 20.999 -27.844 -47.008 1.00 33.31 158 ALA A CA 1
ATOM 1223 C C . ALA A 1 158 ? 19.913 -27.591 -48.084 1.00 33.31 158 ALA A C 1
ATOM 1225 O O . ALA A 1 158 ? 19.995 -28.189 -49.160 1.00 33.31 158 ALA A O 1
ATOM 1226 N N . PRO A 1 159 ? 18.954 -26.662 -47.867 1.00 37.22 159 PRO A N 1
ATOM 1227 C CA . PRO A 1 159 ? 17.982 -26.270 -48.888 1.00 37.22 159 PRO A CA 1
ATOM 1228 C C . PRO A 1 159 ? 18.445 -25.059 -49.740 1.00 37.22 159 PRO A C 1
ATOM 1230 O O . PRO A 1 159 ? 19.294 -24.275 -49.303 1.00 37.22 159 PRO A O 1
ATOM 1233 N N . PRO A 1 160 ? 17.907 -24.897 -50.970 1.00 37.31 160 PRO A N 1
ATOM 1234 C CA . PRO A 1 160 ? 18.423 -23.987 -51.996 1.00 37.31 160 PRO A CA 1
ATOM 1235 C C . PRO A 1 160 ? 17.861 -22.554 -51.918 1.00 37.31 160 PRO A C 1
ATOM 1237 O O . PRO A 1 160 ? 16.810 -22.290 -51.339 1.00 37.31 160 PRO A O 1
ATOM 1240 N N . ARG A 1 161 ? 18.575 -21.622 -52.567 1.00 38.50 161 ARG A N 1
ATOM 1241 C CA . ARG A 1 161 ? 18.214 -20.201 -52.755 1.00 38.50 161 ARG A CA 1
ATOM 1242 C C . ARG A 1 161 ? 16.999 -20.023 -53.686 1.00 38.50 161 ARG A C 1
ATOM 1244 O O . ARG A 1 161 ? 16.943 -20.725 -54.695 1.00 38.50 161 ARG A O 1
ATOM 1251 N N . PRO A 1 162 ? 16.136 -19.007 -53.479 1.00 40.38 162 PRO A N 1
ATOM 1252 C CA . PRO A 1 162 ? 15.229 -18.512 -54.517 1.00 40.38 162 PRO A CA 1
ATOM 1253 C C . PRO A 1 162 ? 15.754 -17.264 -55.254 1.00 40.38 162 PRO A C 1
ATOM 1255 O O . PRO A 1 162 ? 16.507 -16.453 -54.718 1.00 40.38 162 PRO A O 1
ATOM 1258 N N . PHE A 1 163 ? 15.315 -17.161 -56.509 1.00 30.00 163 PHE A N 1
ATOM 1259 C CA . PHE A 1 163 ? 15.624 -16.187 -57.563 1.00 30.00 163 PHE A CA 1
ATOM 1260 C C . PHE A 1 163 ? 15.099 -14.751 -57.316 1.00 30.00 163 PHE A C 1
ATOM 1262 O O . PHE A 1 163 ? 14.199 -14.560 -56.498 1.00 30.00 163 PHE A O 1
ATOM 1269 N N . PRO A 1 164 ? 15.599 -13.735 -58.060 1.00 41.00 164 PRO A N 1
ATOM 1270 C CA . PRO A 1 164 ? 15.157 -12.346 -57.943 1.00 41.00 164 PRO A CA 1
ATOM 1271 C C . PRO A 1 164 ? 13.939 -12.043 -58.834 1.00 41.00 164 PRO A C 1
ATOM 1273 O O . PRO A 1 164 ? 13.902 -12.437 -60.000 1.00 41.00 164 PRO A O 1
ATOM 1276 N N . VAL A 1 165 ? 12.981 -11.262 -58.324 1.00 31.44 165 VAL A N 1
ATOM 1277 C CA . VAL A 1 165 ? 11.871 -10.690 -59.110 1.00 31.44 165 VAL A CA 1
ATOM 1278 C C . VAL A 1 165 ? 11.945 -9.160 -59.054 1.00 31.44 165 VAL A C 1
ATOM 1280 O O . VAL A 1 165 ? 12.083 -8.568 -57.986 1.00 31.44 165 VAL A O 1
ATOM 1283 N N . LYS A 1 166 ? 11.899 -8.531 -60.235 1.00 31.72 166 LYS A N 1
ATOM 1284 C CA . LYS A 1 166 ? 11.856 -7.074 -60.459 1.00 31.72 166 LYS A CA 1
ATOM 1285 C C . LYS A 1 166 ? 10.476 -6.485 -60.102 1.00 31.72 166 LYS A C 1
ATOM 1287 O O . LYS A 1 166 ? 9.482 -7.199 -60.197 1.00 31.72 166 LYS A O 1
ATOM 1292 N N . PRO A 1 167 ? 10.390 -5.183 -59.767 1.00 37.53 167 PRO A N 1
ATOM 1293 C CA . PRO A 1 167 ? 9.144 -4.543 -59.362 1.00 37.53 167 PRO A CA 1
ATOM 1294 C C . PRO A 1 167 ? 8.318 -4.074 -60.567 1.00 37.53 167 PRO A C 1
ATOM 1296 O O . PRO A 1 167 ? 8.857 -3.493 -61.511 1.00 37.53 167 PRO A O 1
ATOM 1299 N N . THR A 1 168 ? 6.999 -4.246 -60.483 1.00 30.16 168 THR A N 1
ATOM 1300 C CA . THR A 1 168 ? 6.022 -3.568 -61.348 1.00 30.16 168 THR A CA 1
ATOM 1301 C C . THR A 1 168 ? 5.186 -2.624 -60.495 1.00 30.16 168 THR A C 1
ATOM 1303 O O . THR A 1 168 ? 4.684 -3.001 -59.438 1.00 30.16 168 THR A O 1
ATOM 1306 N N . LEU A 1 169 ? 5.097 -1.377 -60.948 1.00 37.56 169 LEU A N 1
ATOM 1307 C CA . LEU A 1 169 ? 4.404 -0.272 -60.302 1.00 37.56 169 LEU A CA 1
ATOM 1308 C C . LEU A 1 169 ? 2.898 -0.293 -60.622 1.00 37.56 169 LEU A C 1
ATOM 1310 O O . LEU A 1 169 ? 2.488 -0.690 -61.709 1.00 37.56 169 LEU A O 1
ATOM 1314 N N . SER A 1 170 ? 2.149 0.319 -59.704 1.00 32.69 170 SER A N 1
ATOM 1315 C CA . SER A 1 170 ? 0.883 1.055 -59.860 1.00 32.69 170 SER A CA 1
ATOM 1316 C C . SER A 1 170 ? -0.450 0.308 -59.721 1.00 32.69 170 SER A C 1
ATOM 1318 O O . SER A 1 170 ? -0.946 -0.340 -60.632 1.00 32.69 170 SER A O 1
ATOM 1320 N N . GLY A 1 171 ? -1.081 0.571 -58.573 1.00 27.58 171 GLY A N 1
ATOM 1321 C CA . GLY A 1 171 ? -2.523 0.569 -58.353 1.00 27.58 171 GLY A CA 1
ATOM 1322 C C . GLY A 1 171 ? -2.831 1.463 -57.143 1.00 27.58 171 GLY A C 1
ATOM 1323 O O . GLY A 1 171 ? -2.441 1.133 -56.028 1.00 27.58 171 GLY A O 1
ATOM 1324 N N . LEU A 1 172 ? -3.453 2.623 -57.383 1.00 37.97 172 LEU A N 1
ATOM 1325 C CA . LEU A 1 172 ? -4.057 3.512 -56.370 1.00 37.97 172 LEU A CA 1
ATOM 1326 C C . LEU A 1 172 ? -5.254 2.816 -55.681 1.00 37.97 172 LEU A C 1
ATOM 1328 O O . LEU A 1 172 ? -5.864 1.940 -56.295 1.00 37.97 172 LEU A O 1
ATOM 1332 N N . PRO A 1 173 ? -5.608 3.177 -54.430 1.00 40.97 173 PRO A N 1
ATOM 1333 C CA . PRO A 1 173 ? -6.503 4.314 -54.132 1.00 40.97 173 PRO A CA 1
ATOM 1334 C C . PRO A 1 173 ? -5.897 5.218 -53.035 1.00 40.97 173 PRO A C 1
ATOM 1336 O O . PRO A 1 173 ? -5.064 4.786 -52.253 1.00 40.97 173 PRO A O 1
ATOM 1339 N N . GLY A 1 174 ? -6.177 6.514 -52.947 1.00 28.70 174 GLY A N 1
ATOM 1340 C CA . GLY A 1 174 ? -7.510 7.077 -52.773 1.00 28.70 174 GLY A CA 1
ATOM 1341 C C . GLY A 1 174 ? -7.560 7.812 -51.428 1.00 28.70 174 GLY A C 1
ATOM 1342 O O . GLY A 1 174 ? -7.993 7.265 -50.424 1.00 28.70 174 GLY A O 1
ATOM 1343 N N . SER A 1 175 ? -7.128 9.069 -51.501 1.00 32.53 175 SER A N 1
ATOM 1344 C CA . SER A 1 175 ? -7.424 10.222 -50.644 1.00 32.53 175 SER A CA 1
ATOM 1345 C C . SER A 1 175 ? -6.712 10.472 -49.301 1.00 32.53 175 SER A C 1
ATOM 1347 O O . SER A 1 175 ? -6.406 9.544 -48.556 1.00 32.53 175 SER A O 1
ATOM 1349 N N . PRO A 1 176 ? -6.461 11.770 -48.996 1.00 53.12 176 PRO A N 1
ATOM 1350 C CA . PRO A 1 176 ? -5.435 12.230 -48.060 1.00 53.12 176 PRO A CA 1
ATOM 1351 C C . PRO A 1 176 ? -5.979 13.078 -46.889 1.00 53.12 176 PRO A C 1
ATOM 1353 O O . PRO A 1 176 ? -6.889 13.883 -47.054 1.00 53.12 176 PRO A O 1
ATOM 1356 N N . ALA A 1 177 ? -5.361 12.954 -45.716 1.00 30.67 177 ALA A N 1
ATOM 1357 C CA . ALA A 1 177 ? -5.329 13.946 -44.629 1.00 30.67 177 ALA A CA 1
ATOM 1358 C C . ALA A 1 177 ? -4.402 13.370 -43.545 1.00 30.67 177 ALA A C 1
ATOM 1360 O O . ALA A 1 177 ? -4.548 12.206 -43.197 1.00 30.67 177 ALA A O 1
ATOM 1361 N N . SER A 1 178 ? -3.424 14.033 -42.938 1.00 34.75 178 SER A N 1
ATOM 1362 C CA . SER A 1 178 ? -2.953 15.424 -42.878 1.00 34.75 178 SER A CA 1
ATOM 1363 C C . SER A 1 178 ? -1.765 15.387 -41.891 1.00 34.75 178 SER A C 1
ATOM 1365 O O . SER A 1 178 ? -1.844 14.645 -40.918 1.00 34.75 178 SER A O 1
ATOM 1367 N N . GLY A 1 179 ? -0.662 16.118 -41.985 1.00 38.75 179 GLY A N 1
ATOM 1368 C CA . GLY A 1 179 ? -0.135 16.996 -43.014 1.00 38.75 179 GLY A CA 1
ATOM 1369 C C . GLY A 1 179 ? 1.397 16.951 -42.927 1.00 38.75 179 GLY A C 1
ATOM 1370 O O . GLY A 1 179 ? 1.954 16.673 -41.867 1.00 38.75 179 GLY A O 1
ATOM 1371 N N . ASN A 1 180 ? 2.070 17.145 -44.058 1.00 45.88 180 ASN A N 1
ATOM 1372 C CA . ASN A 1 180 ? 3.526 17.028 -44.157 1.00 45.88 180 ASN A CA 1
ATOM 1373 C C . ASN A 1 180 ? 4.089 17.919 -45.276 1.00 45.88 180 ASN A C 1
ATOM 1375 O O . ASN A 1 180 ? 5.074 17.562 -45.921 1.00 45.88 180 ASN A O 1
ATOM 1379 N N . ASP A 1 181 ? 3.473 19.082 -45.496 1.00 47.28 181 ASP A N 1
ATOM 1380 C CA . ASP A 1 181 ? 3.980 20.069 -46.445 1.00 47.28 181 ASP A CA 1
ATOM 1381 C C . ASP A 1 181 ? 4.833 21.101 -45.708 1.00 47.28 181 ASP A C 1
ATOM 1383 O O . ASP A 1 181 ? 4.361 21.861 -44.860 1.00 47.28 181 ASP A O 1
ATOM 1387 N N . CYS A 1 182 ? 6.126 21.111 -46.024 1.00 57.66 182 CYS A N 1
ATOM 1388 C CA . CYS A 1 182 ? 7.028 22.181 -45.625 1.00 57.66 182 CYS A CA 1
ATOM 1389 C C . CYS A 1 182 ? 6.615 23.491 -46.319 1.00 57.66 182 CYS A C 1
ATOM 1391 O O . CYS A 1 182 ? 6.114 23.464 -47.441 1.00 57.66 182 CYS A O 1
ATOM 1393 N N . ALA A 1 183 ? 6.908 24.653 -45.720 1.00 52.47 183 ALA A N 1
ATOM 1394 C CA . ALA A 1 183 ? 6.595 25.972 -46.300 1.00 52.47 183 ALA A CA 1
ATOM 1395 C C . ALA A 1 183 ? 7.177 26.207 -47.719 1.00 52.47 183 ALA A C 1
ATOM 1397 O O . ALA A 1 183 ? 6.755 27.123 -48.415 1.00 52.47 183 ALA A O 1
ATOM 1398 N N . ALA A 1 184 ? 8.124 25.365 -48.151 1.00 55.16 184 ALA A N 1
ATOM 1399 C CA . ALA A 1 184 ? 8.724 25.351 -49.485 1.00 55.16 184 ALA A CA 1
ATOM 1400 C C . ALA A 1 184 ? 8.089 24.332 -50.468 1.00 55.16 184 ALA A C 1
ATOM 1402 O O . ALA A 1 184 ? 8.659 24.084 -51.526 1.00 55.16 184 ALA A O 1
ATOM 1403 N N . GLY A 1 185 ? 6.952 23.707 -50.134 1.00 49.25 185 GLY A N 1
ATOM 1404 C CA . GLY A 1 185 ? 6.233 22.776 -51.021 1.00 49.25 185 GLY A CA 1
ATOM 1405 C C . GLY A 1 185 ? 6.906 21.411 -51.233 1.00 49.25 185 GLY A C 1
ATOM 1406 O O . GLY A 1 185 ? 6.586 20.716 -52.194 1.00 49.25 185 GLY A O 1
ATOM 1407 N N . GLY A 1 186 ? 7.853 21.027 -50.368 1.00 53.88 186 GLY A N 1
ATOM 1408 C CA . GLY A 1 186 ? 8.524 19.722 -50.402 1.00 53.88 186 GLY A CA 1
ATOM 1409 C C . GLY A 1 186 ? 8.058 18.776 -49.282 1.00 53.88 186 GLY A C 1
ATOM 1410 O O . GLY A 1 186 ? 7.696 19.261 -48.205 1.00 53.88 186 GLY A O 1
ATOM 1411 N N . PRO A 1 187 ? 8.111 17.443 -49.491 1.00 58.19 187 PRO A N 1
ATOM 1412 C CA . PRO A 1 187 ? 7.745 16.463 -48.470 1.00 58.19 187 PRO A CA 1
ATOM 1413 C C . PRO A 1 187 ? 8.751 16.467 -47.310 1.00 58.19 187 PRO A C 1
ATOM 1415 O O . PRO A 1 187 ? 9.969 16.490 -47.525 1.00 58.19 187 PRO A O 1
ATOM 1418 N N . SER A 1 188 ? 8.257 16.414 -46.071 1.00 66.69 188 SER A N 1
ATOM 1419 C CA . SER A 1 188 ? 9.115 16.273 -44.889 1.00 66.69 188 SER A CA 1
ATOM 1420 C C . SER A 1 188 ? 9.836 14.912 -44.894 1.00 66.69 188 SER A C 1
ATOM 1422 O O . SER A 1 188 ? 9.249 13.866 -45.179 1.00 66.69 188 SER A O 1
ATOM 1424 N N . VAL A 1 189 ? 11.145 14.906 -44.603 1.00 74.75 189 VAL A N 1
ATOM 1425 C CA . VAL A 1 189 ? 11.952 13.672 -44.576 1.00 74.75 189 VAL A CA 1
ATOM 1426 C C . VAL A 1 189 ? 12.279 13.308 -43.131 1.00 74.75 189 VAL A C 1
ATOM 1428 O O . VAL A 1 189 ? 13.165 13.907 -42.510 1.00 74.75 189 VAL A O 1
ATOM 1431 N N . CYS A 1 190 ? 11.587 12.291 -42.619 1.00 81.94 190 CYS A N 1
ATOM 1432 C CA . CYS A 1 190 ? 11.804 11.730 -41.288 1.00 81.94 190 CYS A CA 1
ATOM 1433 C C . CYS A 1 190 ? 12.896 10.655 -41.316 1.00 81.94 190 CYS A C 1
ATOM 1435 O O . CYS A 1 190 ? 12.778 9.652 -42.020 1.00 81.94 190 CYS A O 1
ATOM 1437 N N . LYS A 1 191 ? 13.977 10.866 -40.562 1.00 83.81 191 LYS A N 1
ATOM 1438 C CA . LYS A 1 191 ? 15.076 9.903 -40.389 1.00 83.81 191 LYS A CA 1
ATOM 1439 C C . LYS A 1 191 ? 15.618 10.010 -38.969 1.00 83.81 191 LYS A C 1
ATOM 1441 O 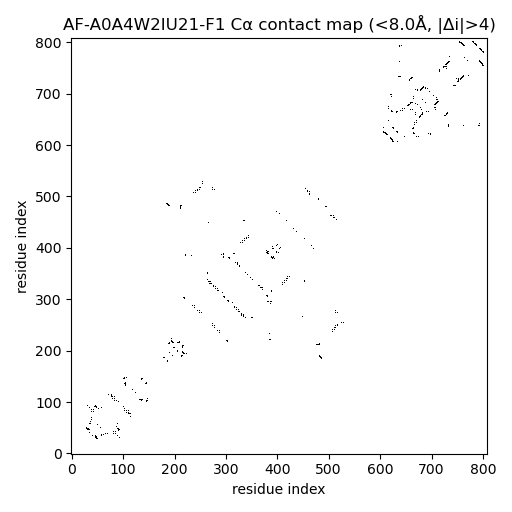O . LYS A 1 191 ? 15.597 11.087 -38.386 1.00 83.81 191 LYS A O 1
ATOM 1446 N N . CYS A 1 192 ? 16.156 8.918 -38.434 1.00 86.44 192 CYS A N 1
ATOM 1447 C CA . CYS A 1 192 ? 16.851 8.977 -37.152 1.00 86.44 192 CYS A CA 1
ATOM 1448 C C . CYS A 1 192 ? 18.137 9.798 -37.329 1.00 86.44 192 CYS A C 1
ATOM 1450 O O . CYS A 1 192 ? 19.030 9.388 -38.072 1.00 86.44 192 CYS A O 1
ATOM 1452 N N . ARG A 1 193 ? 18.188 10.987 -36.723 1.00 80.88 193 ARG A N 1
ATOM 1453 C CA . ARG A 1 193 ? 19.328 11.912 -36.767 1.00 80.88 193 ARG A CA 1
ATOM 1454 C C . ARG A 1 193 ? 19.866 12.110 -35.357 1.00 80.88 193 ARG A C 1
ATOM 1456 O O . ARG A 1 193 ? 19.115 11.992 -34.389 1.00 80.88 193 ARG A O 1
ATOM 1463 N N . GLU A 1 194 ? 21.143 12.461 -35.253 1.00 77.50 194 GLU A N 1
ATOM 1464 C CA . GLU A 1 194 ? 21.719 12.900 -33.984 1.00 77.50 194 GLU A CA 1
ATOM 1465 C C . GLU A 1 194 ? 20.878 14.051 -33.398 1.00 77.50 194 GLU A C 1
ATOM 1467 O O . GLU A 1 194 ? 20.452 14.937 -34.148 1.00 77.50 194 GLU A O 1
ATOM 1472 N N . PRO A 1 195 ? 20.589 14.045 -32.085 1.00 78.25 195 PRO A N 1
ATOM 1473 C CA . PRO A 1 195 ? 21.211 13.234 -31.029 1.00 78.25 195 PRO A CA 1
ATOM 1474 C C . PRO A 1 195 ? 20.514 11.888 -30.720 1.00 78.25 195 PRO A C 1
ATOM 1476 O O . PRO A 1 195 ? 20.860 11.251 -29.726 1.00 78.25 195 PRO A O 1
ATOM 1479 N N . PHE A 1 196 ? 19.534 11.445 -31.519 1.00 88.06 196 PHE A N 1
ATOM 1480 C CA . PHE A 1 196 ? 18.965 10.097 -31.381 1.00 88.06 196 PHE A CA 1
ATOM 1481 C C . PHE A 1 196 ? 19.926 9.016 -31.881 1.00 88.06 196 PHE A C 1
ATOM 1483 O O . PHE A 1 196 ? 20.769 9.264 -32.743 1.00 88.06 196 PHE A O 1
ATOM 1490 N N . VAL A 1 197 ? 19.779 7.802 -31.349 1.00 89.00 197 VAL A N 1
ATOM 1491 C CA . VAL A 1 197 ? 20.672 6.673 -31.631 1.00 89.00 197 VAL A CA 1
ATOM 1492 C C . VAL A 1 197 ? 20.004 5.724 -32.640 1.00 89.00 197 VAL A C 1
ATOM 1494 O O . VAL A 1 197 ? 18.980 5.118 -32.309 1.00 89.00 197 VAL A O 1
ATOM 1497 N N . PRO A 1 198 ? 20.540 5.574 -33.869 1.00 88.69 198 PRO A N 1
ATOM 1498 C CA . PRO A 1 198 ? 19.989 4.656 -34.861 1.00 88.69 198 PRO A CA 1
ATOM 1499 C C . PRO A 1 198 ? 20.368 3.201 -34.555 1.00 88.69 198 PRO A C 1
ATOM 1501 O O . PRO A 1 198 ? 21.530 2.879 -34.305 1.00 88.69 198 PRO A O 1
ATOM 1504 N N . ILE A 1 199 ? 19.395 2.296 -34.649 1.00 87.00 199 ILE A N 1
ATOM 1505 C CA . ILE A 1 199 ? 19.596 0.855 -34.467 1.00 87.00 199 ILE A CA 1
ATOM 1506 C C . ILE A 1 199 ? 19.738 0.193 -35.837 1.00 87.00 199 ILE A C 1
ATOM 1508 O O . ILE A 1 199 ? 18.758 -0.093 -36.517 1.00 87.00 199 ILE A O 1
ATOM 1512 N N . LEU A 1 200 ? 20.984 -0.025 -36.261 1.00 82.62 200 LEU A N 1
ATOM 1513 C CA . LEU A 1 200 ? 21.295 -0.471 -37.626 1.00 82.62 200 LEU A CA 1
ATOM 1514 C C . LEU A 1 200 ? 21.427 -1.993 -37.776 1.00 82.62 200 LEU A C 1
ATOM 1516 O O . LEU A 1 200 ? 21.284 -2.510 -38.880 1.00 82.62 200 LEU A O 1
ATOM 1520 N N . LYS A 1 201 ? 21.738 -2.712 -36.693 1.00 78.19 201 LYS A N 1
ATOM 1521 C CA . LYS A 1 201 ? 22.028 -4.152 -36.736 1.00 78.19 201 LYS A CA 1
ATOM 1522 C C . LYS A 1 201 ? 20.780 -4.967 -36.404 1.00 78.19 201 LYS A C 1
ATOM 1524 O O . LYS A 1 201 ? 20.201 -4.768 -35.340 1.00 78.19 201 LYS A O 1
ATOM 1529 N N . GLU A 1 202 ? 20.448 -5.943 -37.247 1.00 74.88 202 GLU A N 1
ATOM 1530 C CA . GLU A 1 202 ? 19.368 -6.916 -36.990 1.00 74.88 202 GLU A CA 1
ATOM 1531 C C . GLU A 1 202 ? 19.618 -7.762 -35.734 1.00 74.88 202 GLU A C 1
ATOM 1533 O O . GLU A 1 202 ? 18.680 -8.186 -35.069 1.00 74.88 202 GLU A O 1
ATOM 1538 N N . SER A 1 203 ? 20.887 -7.957 -35.360 1.00 70.38 203 SER A N 1
ATOM 1539 C CA . SER A 1 203 ? 21.280 -8.655 -34.131 1.00 70.38 203 SER A CA 1
ATOM 1540 C C . SER A 1 203 ? 20.985 -7.866 -32.849 1.00 70.38 203 SER A C 1
ATOM 1542 O O . SER A 1 203 ? 21.230 -8.373 -31.757 1.00 70.38 203 SER A O 1
ATOM 1544 N N . HIS A 1 204 ? 20.548 -6.607 -32.952 1.00 71.06 204 HIS A N 1
ATOM 1545 C CA . HIS A 1 204 ? 20.285 -5.764 -31.793 1.00 71.06 204 HIS A CA 1
ATOM 1546 C C . HIS A 1 204 ? 18.906 -6.096 -31.186 1.00 71.06 204 HIS A C 1
ATOM 1548 O O . HIS A 1 204 ? 17.919 -6.095 -31.922 1.00 71.06 204 HIS A O 1
ATOM 1554 N N . PRO A 1 205 ? 18.777 -6.288 -29.856 1.00 75.12 205 PRO A N 1
ATOM 1555 C CA . PRO A 1 205 ? 17.521 -6.710 -29.210 1.00 75.12 205 PRO A CA 1
ATOM 1556 C C . PRO A 1 205 ? 16.304 -5.812 -29.477 1.00 75.12 205 PRO A C 1
ATOM 1558 O O . PRO A 1 205 ? 15.163 -6.266 -29.398 1.00 75.12 205 PRO A O 1
ATOM 1561 N N . LEU A 1 206 ? 16.562 -4.537 -29.782 1.00 78.69 206 LEU A N 1
ATOM 1562 C CA . LEU A 1 206 ? 15.558 -3.502 -30.052 1.00 78.69 206 LEU A CA 1
ATOM 1563 C C . LEU A 1 206 ? 15.261 -3.291 -31.552 1.00 78.69 206 LEU A C 1
ATOM 1565 O O . LEU A 1 206 ? 14.460 -2.417 -31.894 1.00 78.69 206 LEU A O 1
ATOM 1569 N N . TYR A 1 207 ? 15.893 -4.054 -32.452 1.00 82.81 207 TYR A N 1
ATOM 1570 C CA . TYR A 1 207 ? 15.637 -3.958 -33.891 1.00 82.81 207 TYR A CA 1
ATOM 1571 C C . TYR A 1 207 ? 14.174 -4.314 -34.204 1.00 82.81 207 TYR A C 1
ATOM 1573 O O . TYR A 1 207 ? 13.641 -5.315 -33.735 1.00 82.81 207 TYR A O 1
ATOM 1581 N N . ASN A 1 208 ? 13.505 -3.450 -34.963 1.00 83.75 208 ASN A N 1
ATOM 1582 C CA . ASN A 1 208 ? 12.071 -3.422 -35.263 1.00 83.75 208 ASN A CA 1
ATOM 1583 C C . ASN A 1 208 ? 11.124 -3.362 -34.050 1.00 83.75 208 ASN A C 1
ATOM 1585 O O . ASN A 1 208 ? 9.916 -3.520 -34.220 1.00 83.75 208 ASN A O 1
ATOM 1589 N N . LYS A 1 209 ? 11.635 -3.080 -32.843 1.00 82.50 209 LYS A N 1
ATOM 1590 C CA . LYS A 1 209 ? 10.818 -2.943 -31.625 1.00 82.50 209 LYS A CA 1
ATOM 1591 C C . LYS A 1 209 ? 10.659 -1.506 -31.138 1.00 82.50 209 LYS A C 1
ATOM 1593 O O . LYS A 1 209 ? 9.634 -1.180 -30.549 1.00 82.50 209 LYS A O 1
ATOM 1598 N N . VAL A 1 210 ? 11.649 -0.645 -31.378 1.00 86.44 210 VAL A N 1
ATOM 1599 C CA . VAL A 1 210 ? 11.607 0.762 -30.944 1.00 86.44 210 VAL A CA 1
ATOM 1600 C C . VAL A 1 210 ? 11.208 1.699 -32.074 1.00 86.44 210 VAL A C 1
ATOM 1602 O O . VAL A 1 210 ? 11.604 1.528 -33.232 1.00 86.44 210 VAL A O 1
ATOM 1605 N N . ARG A 1 211 ? 10.433 2.725 -31.723 1.00 86.12 211 ARG A N 1
ATOM 1606 C CA . ARG A 1 211 ? 9.975 3.769 -32.638 1.00 86.12 211 ARG A CA 1
ATOM 1607 C C . ARG A 1 211 ? 9.917 5.099 -31.893 1.00 86.12 211 ARG A C 1
ATOM 1609 O O . ARG A 1 211 ? 9.280 5.167 -30.851 1.00 86.12 211 ARG A O 1
ATOM 1616 N N . THR A 1 212 ? 10.533 6.135 -32.455 1.00 86.25 212 THR A N 1
ATOM 1617 C CA . THR A 1 212 ? 10.523 7.506 -31.909 1.00 86.25 212 THR A CA 1
ATOM 1618 C C . THR A 1 212 ? 10.065 8.460 -33.004 1.00 86.25 212 THR A C 1
ATOM 1620 O O . THR A 1 212 ? 10.587 8.380 -34.116 1.00 86.25 212 THR A O 1
ATOM 1623 N N . GLY A 1 213 ? 9.079 9.329 -32.746 1.00 77.38 213 GLY A N 1
ATOM 1624 C CA . GLY A 1 213 ? 8.629 10.315 -33.745 1.00 77.38 213 GLY A CA 1
ATOM 1625 C C . GLY A 1 213 ? 8.202 9.686 -35.075 1.00 77.38 213 GLY A C 1
ATOM 1626 O O . GLY A 1 213 ? 8.569 10.153 -36.146 1.00 77.38 213 GLY A O 1
ATOM 1627 N N . GLN A 1 214 ? 7.493 8.557 -35.010 1.00 78.12 214 GLN A N 1
ATOM 1628 C CA . GLN A 1 214 ? 7.099 7.730 -36.156 1.00 78.12 214 GLN A CA 1
ATOM 1629 C C . GLN A 1 214 ? 8.234 7.032 -36.936 1.00 78.12 214 GLN A C 1
ATOM 1631 O O . GLN A 1 214 ? 7.923 6.211 -37.805 1.00 78.12 214 GLN A O 1
ATOM 1636 N N . VAL A 1 215 ? 9.505 7.235 -36.581 1.00 86.50 215 VAL A N 1
ATOM 1637 C CA . VAL A 1 215 ? 10.666 6.594 -37.217 1.00 86.50 215 VAL A CA 1
ATOM 1638 C C . VAL A 1 215 ? 11.010 5.271 -36.510 1.00 86.50 215 VAL A C 1
ATOM 1640 O O . VAL A 1 215 ? 11.304 5.290 -35.310 1.00 86.50 215 VAL A O 1
ATOM 1643 N N . PRO A 1 216 ? 10.974 4.114 -37.203 1.00 87.56 216 PRO A N 1
ATOM 1644 C CA . PRO A 1 216 ? 11.381 2.833 -36.623 1.00 87.56 216 PRO A CA 1
ATOM 1645 C C . PRO A 1 216 ? 12.898 2.785 -36.405 1.00 87.56 216 PRO A C 1
ATOM 1647 O O . PRO A 1 216 ? 13.650 3.477 -37.091 1.00 87.56 216 PRO A O 1
ATOM 1650 N N . ASN A 1 217 ? 13.355 1.936 -35.482 1.00 89.56 217 ASN A N 1
ATOM 1651 C CA . ASN A 1 217 ? 14.782 1.718 -35.204 1.00 89.56 217 ASN A CA 1
ATOM 1652 C C . ASN A 1 217 ? 15.526 2.987 -34.765 1.00 89.56 217 ASN A C 1
ATOM 1654 O O . ASN A 1 217 ? 16.710 3.162 -35.053 1.00 89.56 217 ASN A O 1
ATOM 1658 N N . CYS A 1 218 ? 14.827 3.877 -34.063 1.00 89.00 218 CYS A N 1
ATOM 1659 C CA . CYS A 1 218 ? 15.378 5.114 -33.534 1.00 89.00 218 CYS A CA 1
ATOM 1660 C C . CYS A 1 218 ? 15.167 5.158 -32.021 1.00 89.00 218 CYS A C 1
ATOM 1662 O O . CYS A 1 218 ? 14.022 5.146 -31.562 1.00 89.00 218 CYS A O 1
ATOM 1664 N N . ALA A 1 219 ? 16.263 5.175 -31.264 1.00 90.19 219 ALA A N 1
ATOM 1665 C CA . ALA A 1 219 ? 16.262 5.155 -29.807 1.00 90.19 219 ALA A CA 1
ATOM 1666 C C . ALA A 1 219 ? 16.610 6.525 -29.206 1.00 90.19 219 ALA A C 1
ATOM 1668 O O . ALA A 1 219 ? 17.415 7.290 -29.743 1.00 90.19 219 ALA A O 1
ATOM 1669 N N . VAL A 1 220 ? 16.016 6.807 -28.049 1.00 90.38 220 VAL A N 1
ATOM 1670 C CA . VAL A 1 220 ? 16.230 8.007 -27.241 1.00 90.38 220 VAL A CA 1
ATOM 1671 C C . VAL A 1 220 ? 17.569 7.888 -26.502 1.00 90.38 220 VAL A C 1
ATOM 1673 O O . VAL A 1 220 ? 17.838 6.857 -25.873 1.00 90.38 220 VAL A O 1
ATOM 1676 N N . PRO A 1 221 ? 18.438 8.913 -26.565 1.00 91.19 221 PRO A N 1
ATOM 1677 C CA . PRO A 1 221 ? 19.719 8.885 -25.870 1.00 91.19 221 PRO A CA 1
ATOM 1678 C C . PRO A 1 221 ? 19.527 8.910 -24.349 1.00 91.19 221 PRO A C 1
ATOM 1680 O O . PRO A 1 221 ? 18.483 9.304 -23.839 1.00 91.19 221 PRO A O 1
ATOM 1683 N N . CYS A 1 222 ? 20.575 8.536 -23.613 1.00 90.12 222 CYS A N 1
ATOM 1684 C CA . CYS A 1 222 ? 20.567 8.444 -22.145 1.00 90.12 222 CYS A CA 1
ATOM 1685 C C . CYS A 1 222 ? 20.087 9.722 -21.414 1.00 90.12 222 CYS A C 1
ATOM 1687 O O . CYS A 1 222 ? 19.519 9.650 -20.322 1.00 90.12 222 CYS A O 1
ATOM 1689 N N . TYR A 1 223 ? 20.302 10.894 -22.016 1.00 91.25 223 TYR A N 1
ATOM 1690 C CA . TYR A 1 223 ? 19.888 12.190 -21.480 1.00 91.25 223 TYR A CA 1
ATOM 1691 C C . TYR A 1 223 ? 18.986 12.912 -22.468 1.00 91.25 223 TYR A C 1
ATOM 1693 O O . TYR A 1 223 ? 19.201 12.823 -23.675 1.00 91.25 223 TYR A O 1
ATOM 1701 N N . GLN A 1 224 ? 18.049 13.704 -21.949 1.00 89.94 224 GLN A N 1
ATOM 1702 C CA . GLN A 1 224 ? 17.097 14.443 -22.770 1.00 89.94 224 GLN A CA 1
ATOM 1703 C C . GLN A 1 224 ? 17.796 15.325 -23.838 1.00 89.94 224 GLN A C 1
ATOM 1705 O O . GLN A 1 224 ? 18.545 16.244 -23.477 1.00 89.94 224 GLN A O 1
ATOM 1710 N N . PRO A 1 225 ? 17.538 15.095 -25.146 1.00 85.81 225 PRO A N 1
ATOM 1711 C CA . PRO A 1 225 ? 18.136 15.836 -26.264 1.00 85.81 225 PRO A CA 1
ATOM 1712 C C . PRO A 1 225 ? 17.993 17.351 -26.202 1.00 85.81 225 PRO A C 1
ATOM 1714 O O . PRO A 1 225 ? 18.920 18.084 -26.525 1.00 85.81 225 PRO A O 1
ATOM 1717 N N . SER A 1 226 ? 16.811 17.815 -25.803 1.00 84.62 226 SER A N 1
ATOM 1718 C CA . SER A 1 226 ? 16.428 19.223 -25.840 1.00 84.62 226 SER A CA 1
ATOM 1719 C C . SER A 1 226 ? 17.004 20.048 -24.690 1.00 84.62 226 SER A C 1
ATOM 1721 O O . SER A 1 226 ? 16.783 21.254 -24.674 1.00 84.62 226 SER A O 1
ATOM 1723 N N . PHE A 1 227 ? 17.674 19.412 -23.720 1.00 88.88 227 PHE A N 1
ATOM 1724 C CA . PHE A 1 227 ? 18.167 20.066 -22.507 1.00 88.88 227 PHE A CA 1
ATOM 1725 C C . PHE A 1 227 ? 19.669 20.327 -22.584 1.00 88.88 227 PHE A C 1
ATOM 1727 O O . PHE A 1 227 ? 20.447 19.415 -22.892 1.00 88.88 227 PHE A O 1
ATOM 1734 N N . SER A 1 228 ? 20.070 21.543 -22.222 1.00 89.81 228 SER A N 1
ATOM 1735 C CA . SER A 1 228 ? 21.466 21.950 -22.089 1.00 89.81 228 SER A CA 1
ATOM 1736 C C . SER A 1 228 ? 22.162 21.236 -20.914 1.00 89.81 228 SER A C 1
ATOM 1738 O O . SER A 1 228 ? 21.500 20.720 -20.006 1.00 89.81 228 SER A O 1
ATOM 1740 N N . PRO A 1 229 ? 23.506 21.185 -20.885 1.00 89.50 229 PRO A N 1
ATOM 1741 C CA . PRO A 1 229 ? 24.250 20.641 -19.745 1.00 89.50 229 PRO A CA 1
ATOM 1742 C C . PRO A 1 229 ? 23.902 21.316 -18.407 1.00 89.50 229 PRO A C 1
ATOM 1744 O O . PRO A 1 229 ? 23.787 20.635 -17.382 1.00 89.50 229 PRO A O 1
ATOM 1747 N N . ASP A 1 230 ? 23.662 22.628 -18.423 1.00 90.69 230 ASP A N 1
ATOM 1748 C CA . ASP A 1 230 ? 23.285 23.399 -17.235 1.00 90.69 230 ASP A CA 1
ATOM 1749 C C . ASP A 1 230 ? 21.874 23.033 -16.758 1.00 90.69 230 ASP A C 1
ATOM 1751 O O . ASP A 1 230 ? 21.663 22.785 -15.571 1.00 90.69 230 ASP A O 1
ATOM 1755 N N . GLU A 1 231 ? 20.918 22.887 -17.682 1.00 91.62 231 GLU A N 1
ATOM 1756 C CA . GLU A 1 231 ? 19.545 22.457 -17.382 1.00 91.62 231 GLU A CA 1
ATOM 1757 C C . GLU A 1 231 ? 19.496 21.042 -16.788 1.00 91.62 231 GLU A C 1
ATOM 1759 O O . GLU A 1 231 ? 18.703 20.774 -15.880 1.00 91.62 231 GLU A O 1
ATOM 1764 N N . ARG A 1 232 ? 20.365 20.135 -17.258 1.00 91.25 232 ARG A N 1
ATOM 1765 C CA . ARG A 1 232 ? 20.516 18.770 -16.715 1.00 91.25 232 ARG A CA 1
ATOM 1766 C C . ARG A 1 232 ? 21.103 18.779 -15.304 1.00 91.25 232 ARG A C 1
ATOM 1768 O O . ARG A 1 232 ? 20.650 18.028 -14.434 1.00 91.25 232 ARG A O 1
ATOM 1775 N N . THR A 1 233 ? 22.096 19.633 -15.071 1.00 91.25 233 THR A N 1
ATOM 1776 C CA . THR A 1 233 ? 22.716 19.807 -13.751 1.00 91.25 233 THR A CA 1
ATOM 1777 C C . THR A 1 233 ? 21.706 20.387 -12.765 1.00 91.25 233 THR A C 1
ATOM 1779 O O . THR A 1 233 ? 21.536 19.850 -11.669 1.00 91.25 233 THR A O 1
ATOM 1782 N N . PHE A 1 234 ? 20.956 21.412 -13.181 1.00 92.81 234 PHE A N 1
ATOM 1783 C CA . PHE A 1 234 ? 19.890 21.989 -12.372 1.00 92.81 234 PHE A CA 1
ATOM 1784 C C . PHE A 1 234 ? 18.763 20.984 -12.106 1.00 92.81 234 PHE A C 1
ATOM 1786 O O . PHE A 1 234 ? 18.341 20.861 -10.962 1.00 92.81 234 PHE A O 1
ATOM 1793 N N . ALA A 1 235 ? 18.341 20.190 -13.096 1.00 92.44 235 ALA A N 1
ATOM 1794 C CA . ALA A 1 235 ? 17.337 19.140 -12.897 1.00 92.44 235 ALA A CA 1
ATOM 1795 C C . ALA A 1 235 ? 17.790 18.099 -11.858 1.00 92.44 235 ALA A C 1
ATOM 1797 O O . ALA A 1 235 ? 17.014 17.714 -10.981 1.00 92.44 235 ALA A O 1
ATOM 1798 N N . THR A 1 236 ? 19.063 17.689 -11.907 1.00 93.00 236 THR A N 1
ATOM 1799 C CA . THR A 1 236 ? 19.653 16.759 -10.930 1.00 93.00 236 THR A CA 1
ATOM 1800 C C . THR A 1 236 ? 19.652 17.356 -9.522 1.00 93.00 236 THR A C 1
ATOM 1802 O O . THR A 1 236 ? 19.225 16.697 -8.574 1.00 93.00 236 THR A O 1
ATOM 1805 N N . PHE A 1 237 ? 20.085 18.613 -9.380 1.00 94.25 237 PHE A N 1
ATOM 1806 C CA . PHE A 1 237 ? 20.049 19.329 -8.105 1.00 94.25 237 PHE A CA 1
ATOM 1807 C C . PHE A 1 237 ? 18.617 19.489 -7.579 1.00 94.25 237 PHE A C 1
ATOM 1809 O O . PHE A 1 237 ? 18.355 19.210 -6.412 1.00 94.25 237 PHE A O 1
ATOM 1816 N N . TRP A 1 238 ? 17.685 19.894 -8.442 1.00 95.19 238 TRP A N 1
ATOM 1817 C CA . TRP A 1 238 ? 16.288 20.154 -8.108 1.00 95.19 238 TRP A CA 1
ATOM 1818 C C . TRP A 1 238 ? 15.583 18.899 -7.593 1.00 95.19 238 TRP A C 1
ATOM 1820 O O . TRP A 1 238 ? 15.057 18.893 -6.480 1.00 95.19 238 TRP A O 1
ATOM 1830 N N . ILE A 1 239 ? 15.622 17.810 -8.366 1.00 94.88 239 ILE A N 1
ATOM 1831 C CA . ILE A 1 239 ? 15.042 16.522 -7.964 1.00 94.88 239 ILE A CA 1
ATOM 1832 C C . ILE A 1 239 ? 15.735 16.014 -6.693 1.00 94.88 239 ILE A C 1
ATOM 1834 O O . ILE A 1 239 ? 15.070 15.525 -5.777 1.00 94.88 239 ILE A O 1
ATOM 1838 N N . GLY A 1 240 ? 17.057 16.190 -6.598 1.00 95.44 240 GLY A N 1
ATOM 1839 C CA . GLY A 1 240 ? 17.831 15.785 -5.434 1.00 95.44 240 GLY A CA 1
ATOM 1840 C C . GLY A 1 240 ? 17.408 16.496 -4.150 1.00 95.44 240 GLY A C 1
ATOM 1841 O O . GLY A 1 240 ? 17.061 15.833 -3.172 1.00 95.44 240 GLY A O 1
ATOM 1842 N N . LEU A 1 241 ? 17.344 17.827 -4.167 1.00 96.69 241 LEU A N 1
ATOM 1843 C CA . LEU A 1 241 ? 16.929 18.649 -3.031 1.00 96.69 241 LEU A CA 1
ATOM 1844 C C . LEU A 1 241 ? 15.546 18.238 -2.512 1.00 96.69 241 LEU A C 1
ATOM 1846 O O . LEU A 1 241 ? 15.380 17.957 -1.323 1.00 96.69 241 LEU A O 1
ATOM 1850 N N . TRP A 1 242 ? 14.558 18.153 -3.405 1.00 97.19 242 TRP A N 1
ATOM 1851 C CA . TRP A 1 242 ? 13.193 17.803 -3.018 1.00 97.19 242 TRP A CA 1
ATOM 1852 C C . TRP A 1 242 ? 13.067 16.348 -2.558 1.00 97.19 242 TRP A C 1
ATOM 1854 O O . TRP A 1 242 ? 12.280 16.070 -1.652 1.00 97.19 242 TRP A O 1
ATOM 1864 N N . SER A 1 243 ? 13.866 15.425 -3.105 1.00 97.06 243 SER A N 1
ATOM 1865 C CA . SER A 1 243 ? 13.884 14.030 -2.650 1.00 97.06 243 SER A CA 1
ATOM 1866 C C . SER A 1 243 ? 14.434 13.898 -1.227 1.00 97.06 243 SER A C 1
ATOM 1868 O O . SER A 1 243 ? 13.833 13.196 -0.417 1.00 97.06 243 SER A O 1
ATOM 1870 N N . VAL A 1 244 ? 15.492 14.641 -0.876 1.00 97.38 244 VAL A N 1
ATOM 1871 C CA . VAL A 1 244 ? 16.056 14.675 0.484 1.00 97.38 244 VAL A CA 1
ATOM 1872 C C . VAL A 1 244 ? 15.058 15.276 1.473 1.00 97.38 244 VAL A C 1
ATOM 1874 O O . VAL A 1 244 ? 14.810 14.692 2.527 1.00 97.38 244 VAL A O 1
ATOM 1877 N N . LEU A 1 245 ? 14.435 16.409 1.133 1.00 96.50 245 LEU A N 1
ATOM 1878 C CA . LEU A 1 245 ? 13.424 17.040 1.990 1.00 96.50 245 LEU A CA 1
ATOM 1879 C C . LEU A 1 245 ? 12.207 16.130 2.201 1.00 96.50 245 LEU A C 1
ATOM 1881 O O . LEU A 1 245 ? 11.720 15.992 3.326 1.00 96.50 245 LEU A O 1
ATOM 1885 N N . CYS A 1 246 ? 11.742 15.469 1.137 1.00 96.88 246 CYS A N 1
ATOM 1886 C CA . CYS A 1 246 ? 10.674 14.477 1.215 1.00 96.88 246 CYS A CA 1
ATOM 1887 C C . CYS A 1 246 ? 11.075 13.294 2.105 1.00 96.88 246 CYS A C 1
ATOM 1889 O O . CYS A 1 246 ? 10.301 12.909 2.981 1.00 96.88 246 CYS A O 1
ATOM 1891 N N . PHE A 1 247 ? 12.283 12.752 1.936 1.00 97.31 247 PHE A N 1
ATOM 1892 C CA . PHE A 1 247 ? 12.787 11.626 2.722 1.00 97.31 247 PHE A CA 1
ATOM 1893 C C . PHE A 1 247 ? 12.871 11.962 4.212 1.00 97.31 247 PHE A C 1
ATOM 1895 O O . PHE A 1 247 ? 12.382 11.196 5.038 1.00 97.31 247 PHE A O 1
ATOM 1902 N N . ILE A 1 248 ? 13.424 13.126 4.571 1.00 95.56 248 ILE A N 1
ATOM 1903 C CA . ILE A 1 248 ? 13.519 13.572 5.969 1.00 95.56 248 ILE A CA 1
ATOM 1904 C C . ILE A 1 248 ? 12.117 13.741 6.564 1.00 95.56 248 ILE A C 1
ATOM 1906 O O . ILE A 1 248 ? 11.816 13.157 7.603 1.00 95.56 248 ILE A O 1
ATOM 1910 N N . SER A 1 249 ? 11.237 14.483 5.884 1.00 95.00 249 SER A N 1
ATOM 1911 C CA . SER A 1 249 ? 9.875 14.758 6.363 1.00 95.00 249 SER A CA 1
ATOM 1912 C C . SER A 1 249 ? 9.061 13.473 6.584 1.00 95.00 249 SER A C 1
ATOM 1914 O O . SER A 1 249 ? 8.456 13.263 7.643 1.00 95.00 249 SER A O 1
ATOM 1916 N N . THR A 1 250 ? 9.091 12.561 5.610 1.00 95.75 250 THR A N 1
ATOM 1917 C CA . THR A 1 250 ? 8.370 11.281 5.683 1.00 95.75 250 THR A CA 1
ATOM 1918 C C . THR A 1 250 ? 8.991 10.324 6.699 1.00 95.75 250 THR A C 1
ATOM 1920 O O . THR A 1 250 ? 8.248 9.711 7.464 1.00 95.75 250 THR A O 1
ATOM 1923 N N . SER A 1 251 ? 10.323 10.267 6.807 1.00 94.81 251 SER A N 1
ATOM 1924 C CA . SER A 1 251 ? 11.026 9.488 7.838 1.00 94.81 251 SER A CA 1
ATOM 1925 C C . SER A 1 251 ? 10.640 9.937 9.240 1.00 94.81 251 SER A C 1
ATOM 1927 O O . SER A 1 251 ? 10.306 9.107 10.081 1.00 94.81 251 SER A O 1
ATOM 1929 N N . THR A 1 252 ? 10.626 11.247 9.504 1.00 91.50 252 THR A N 1
ATOM 1930 C CA . THR A 1 252 ? 10.210 11.778 10.810 1.00 91.50 252 THR A CA 1
ATOM 1931 C C . THR A 1 252 ? 8.747 11.449 11.109 1.00 91.50 252 THR A C 1
ATOM 1933 O O . THR A 1 252 ? 8.408 11.155 12.256 1.00 91.50 252 THR A O 1
ATOM 1936 N N . THR A 1 253 ? 7.885 11.432 10.089 1.00 91.81 253 THR A N 1
ATOM 1937 C CA . THR A 1 253 ? 6.468 11.051 10.219 1.00 91.81 253 THR A CA 1
ATOM 1938 C C . THR A 1 253 ? 6.298 9.585 10.591 1.00 91.81 253 THR A C 1
ATOM 1940 O O . THR A 1 253 ? 5.640 9.279 11.586 1.00 91.81 253 THR A O 1
ATOM 1943 N N . VAL A 1 254 ? 6.949 8.686 9.851 1.00 93.44 254 VAL A N 1
ATOM 1944 C CA . VAL A 1 254 ? 6.915 7.242 10.117 1.00 93.44 254 VAL A CA 1
ATOM 1945 C C . VAL A 1 254 ? 7.553 6.925 11.470 1.00 93.44 254 VAL A C 1
ATOM 1947 O O . VAL A 1 254 ? 6.967 6.190 12.256 1.00 93.44 254 VAL A O 1
ATOM 1950 N N . ALA A 1 255 ? 8.695 7.530 11.803 1.00 91.25 255 ALA A N 1
ATOM 1951 C CA . ALA A 1 255 ? 9.343 7.345 13.101 1.00 91.25 255 ALA A CA 1
ATOM 1952 C C . ALA A 1 255 ? 8.461 7.829 14.262 1.00 91.25 255 ALA A C 1
ATOM 1954 O O . ALA A 1 255 ? 8.335 7.138 15.266 1.00 91.25 255 ALA A O 1
ATOM 1955 N N . THR A 1 256 ? 7.790 8.976 14.113 1.00 89.94 256 THR A N 1
ATOM 1956 C CA . THR A 1 256 ? 6.841 9.471 15.125 1.00 89.94 256 THR A CA 1
ATOM 1957 C C . THR A 1 256 ? 5.686 8.496 15.336 1.00 89.94 256 THR A C 1
ATOM 1959 O O . THR A 1 256 ? 5.264 8.298 16.471 1.00 89.94 256 THR A O 1
ATOM 1962 N N . PHE A 1 257 ? 5.190 7.873 14.266 1.00 88.62 257 PHE A N 1
ATOM 1963 C CA . PHE A 1 257 ? 4.185 6.822 14.372 1.00 88.62 257 PHE A CA 1
ATOM 1964 C C . PHE A 1 257 ? 4.725 5.572 15.075 1.00 88.62 257 PHE A C 1
ATOM 1966 O O . PHE A 1 257 ? 4.052 5.052 15.951 1.00 88.62 257 PHE A O 1
ATOM 1973 N N . LEU A 1 258 ? 5.936 5.110 14.748 1.00 88.62 258 LEU A N 1
ATOM 1974 C CA . LEU A 1 258 ? 6.538 3.937 15.397 1.00 88.62 258 LEU A CA 1
ATOM 1975 C C . LEU A 1 258 ? 6.805 4.153 16.895 1.00 88.62 258 LEU A C 1
ATOM 1977 O O . LEU A 1 258 ? 6.746 3.201 17.664 1.00 88.62 258 LEU A O 1
ATOM 1981 N N . ILE A 1 259 ? 7.085 5.392 17.312 1.00 86.94 259 ILE A N 1
ATOM 1982 C CA . ILE A 1 259 ? 7.264 5.751 18.728 1.00 86.94 259 ILE A CA 1
ATOM 1983 C C . ILE A 1 259 ? 5.922 5.764 19.480 1.00 86.94 259 ILE A C 1
ATOM 1985 O O . ILE A 1 259 ? 5.882 5.436 20.664 1.00 86.94 259 ILE A O 1
ATOM 1989 N N . ASP A 1 260 ? 4.837 6.172 18.821 1.00 82.06 260 ASP A N 1
ATOM 1990 C CA . ASP A 1 260 ? 3.520 6.370 19.435 1.00 82.06 260 ASP A CA 1
ATOM 1991 C C . ASP A 1 260 ? 2.409 5.975 18.448 1.00 82.06 260 ASP A C 1
ATOM 1993 O O . ASP A 1 260 ? 1.774 6.819 17.805 1.00 82.06 260 ASP A O 1
ATOM 1997 N N . MET A 1 261 ? 2.214 4.661 18.288 1.00 83.44 261 MET A N 1
ATOM 1998 C CA . MET A 1 261 ? 1.265 4.100 17.318 1.00 83.44 261 MET A CA 1
ATOM 1999 C C . MET A 1 261 ? -0.193 4.342 17.729 1.00 83.44 261 MET A C 1
ATOM 2001 O O . MET A 1 261 ? -1.051 4.551 16.867 1.00 83.44 261 MET A O 1
ATOM 2005 N N . GLU A 1 262 ? -0.481 4.358 19.034 1.00 78.94 262 GLU A N 1
ATOM 2006 C CA . GLU A 1 262 ? -1.836 4.523 19.582 1.00 78.94 262 GLU A CA 1
ATOM 2007 C C . GLU A 1 262 ? -2.431 5.908 19.303 1.00 78.94 262 GLU A C 1
ATOM 2009 O O . GLU A 1 262 ? -3.655 6.072 19.238 1.00 78.94 262 GLU A O 1
ATOM 2014 N N . ARG A 1 263 ? -1.568 6.905 19.086 1.00 81.06 263 ARG A N 1
ATOM 2015 C CA . ARG A 1 263 ? -1.953 8.282 18.780 1.00 81.06 263 ARG A CA 1
ATOM 2016 C C . ARG A 1 263 ? -2.685 8.439 17.444 1.00 81.06 263 ARG A C 1
ATOM 2018 O O . ARG A 1 263 ? -3.483 9.367 17.313 1.00 81.06 263 ARG A O 1
ATOM 2025 N N . PHE A 1 264 ? -2.420 7.586 16.453 1.00 83.50 264 PHE A N 1
ATOM 2026 C CA . PHE A 1 264 ? -2.907 7.761 15.079 1.00 83.50 264 PHE A CA 1
ATOM 2027 C C . PHE A 1 264 ? -3.999 6.742 14.733 1.00 83.50 264 PHE A C 1
ATOM 2029 O O . PHE A 1 264 ? -3.764 5.732 14.065 1.00 83.50 264 PHE A O 1
ATOM 2036 N N . ARG A 1 265 ? -5.225 7.017 15.188 1.00 86.75 265 ARG A N 1
ATOM 2037 C CA . ARG A 1 265 ? -6.416 6.206 14.883 1.00 86.75 265 ARG A CA 1
ATOM 2038 C C . ARG A 1 265 ? -7.052 6.624 13.550 1.00 86.75 265 ARG A C 1
ATOM 2040 O O . ARG A 1 265 ? -6.741 7.678 12.993 1.00 86.75 265 ARG A O 1
ATOM 2047 N N . TYR A 1 266 ? -7.936 5.789 13.000 1.00 89.88 266 TYR A N 1
ATOM 2048 C CA . TYR A 1 266 ? -8.813 6.231 11.909 1.00 89.88 266 TYR A CA 1
ATOM 2049 C C . TYR A 1 266 ? -9.661 7.411 12.398 1.00 89.88 266 TYR A C 1
ATOM 2051 O O . TYR A 1 266 ? -10.004 7.416 13.577 1.00 89.88 266 TYR A O 1
ATOM 2059 N N . PRO A 1 267 ? -9.972 8.409 11.553 1.00 87.94 267 PRO A N 1
ATOM 2060 C CA . PRO A 1 267 ? -9.708 8.509 10.111 1.00 87.94 267 PRO A CA 1
ATOM 2061 C C . PRO A 1 267 ? -8.320 9.063 9.718 1.00 87.94 267 PRO A C 1
ATOM 2063 O O . PRO A 1 267 ? -8.051 9.168 8.528 1.00 87.94 267 PRO A O 1
ATOM 2066 N N . GLU A 1 268 ? -7.436 9.400 10.666 1.00 86.44 268 GLU A N 1
ATOM 2067 C CA . GLU A 1 268 ? -6.116 10.017 10.399 1.00 86.44 268 GLU A CA 1
ATOM 2068 C C . GLU A 1 268 ? -5.043 9.017 9.941 1.00 86.44 268 GLU A C 1
ATOM 2070 O O . GLU A 1 268 ? -4.103 9.376 9.231 1.00 86.44 268 GLU A O 1
ATOM 2075 N N . ARG A 1 269 ? -5.179 7.748 10.340 1.00 90.56 269 ARG A N 1
ATOM 2076 C CA . ARG A 1 269 ? -4.204 6.673 10.090 1.00 90.56 269 ARG A CA 1
ATOM 2077 C C . ARG A 1 269 ? -3.728 6.527 8.626 1.00 90.56 269 ARG A C 1
ATOM 2079 O O . ARG A 1 269 ? -2.531 6.301 8.445 1.00 90.56 269 ARG A O 1
ATOM 2086 N N . PRO A 1 270 ? -4.567 6.702 7.580 1.00 93.88 270 PRO A N 1
ATOM 2087 C CA . PRO A 1 270 ? -4.120 6.695 6.183 1.00 93.88 270 PRO A CA 1
ATOM 2088 C C . PRO A 1 270 ? -2.996 7.692 5.854 1.00 93.88 270 PRO A C 1
ATOM 2090 O O . PRO A 1 270 ? -2.180 7.403 4.982 1.00 93.88 270 PRO A O 1
ATOM 2093 N N . ILE A 1 271 ? -2.895 8.825 6.568 1.00 91.62 271 ILE A N 1
ATOM 2094 C CA . ILE A 1 271 ? -1.817 9.816 6.373 1.00 91.62 271 ILE A CA 1
ATOM 2095 C C . ILE A 1 271 ? -0.444 9.175 6.619 1.00 91.62 271 ILE A C 1
ATOM 2097 O O . ILE A 1 271 ? 0.501 9.445 5.885 1.00 91.62 271 ILE A O 1
ATOM 2101 N N . ILE A 1 272 ? -0.338 8.276 7.601 1.00 92.81 272 ILE A N 1
ATOM 2102 C CA . ILE A 1 272 ? 0.918 7.595 7.935 1.00 92.81 272 ILE A CA 1
ATOM 2103 C C . ILE A 1 272 ? 1.329 6.617 6.832 1.00 92.81 272 ILE A C 1
ATOM 2105 O O . ILE A 1 272 ? 2.496 6.585 6.441 1.00 92.81 272 ILE A O 1
ATOM 2109 N N . PHE A 1 273 ? 0.385 5.838 6.297 1.00 95.25 273 PHE A N 1
ATOM 2110 C CA . PHE A 1 273 ? 0.669 4.918 5.190 1.00 95.25 273 PHE A CA 1
ATOM 2111 C C . PHE A 1 273 ? 1.036 5.668 3.909 1.00 95.25 273 PHE A C 1
ATOM 2113 O O . PHE A 1 273 ? 1.929 5.242 3.177 1.00 95.25 273 PHE A O 1
ATOM 2120 N N . LEU A 1 274 ? 0.417 6.827 3.682 1.00 94.56 274 LEU A N 1
ATOM 2121 C CA . LEU A 1 274 ? 0.791 7.745 2.616 1.00 94.56 274 LEU A CA 1
ATOM 2122 C C . LEU A 1 274 ? 2.233 8.245 2.803 1.00 94.56 274 LEU A C 1
ATOM 2124 O O . LEU A 1 274 ? 3.025 8.147 1.866 1.00 94.56 274 LEU A O 1
ATOM 2128 N N . SER A 1 275 ? 2.623 8.681 4.006 1.00 94.94 275 SER A N 1
ATOM 2129 C CA . SER A 1 275 ? 4.015 9.051 4.311 1.00 94.94 275 SER A CA 1
ATOM 2130 C C . SER A 1 275 ? 4.992 7.890 4.111 1.00 94.94 275 SER A C 1
ATOM 2132 O O . SER A 1 275 ? 6.061 8.100 3.546 1.00 94.94 275 SER A O 1
ATOM 2134 N N . ALA A 1 276 ? 4.632 6.667 4.510 1.00 96.31 276 ALA A N 1
ATOM 2135 C CA . ALA A 1 276 ? 5.461 5.479 4.298 1.00 96.31 276 ALA 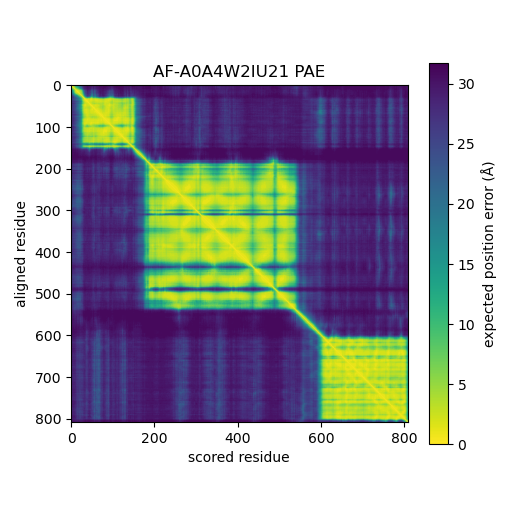A CA 1
ATOM 2136 C C . ALA A 1 276 ? 5.665 5.171 2.804 1.00 96.31 276 ALA A C 1
ATOM 2138 O O . ALA A 1 276 ? 6.771 4.835 2.388 1.00 96.31 276 ALA A O 1
ATOM 2139 N N . CYS A 1 277 ? 4.638 5.362 1.973 1.00 97.81 277 CYS A N 1
ATOM 2140 C CA . CYS A 1 277 ? 4.785 5.245 0.524 1.00 97.81 277 CYS A CA 1
ATOM 2141 C C . CYS A 1 277 ? 5.753 6.305 -0.026 1.00 97.81 277 CYS A C 1
ATOM 2143 O O . CYS A 1 277 ? 6.646 5.979 -0.806 1.00 97.81 277 CYS A O 1
ATOM 2145 N N . TYR A 1 278 ? 5.634 7.564 0.408 1.00 97.00 278 TYR A N 1
ATOM 2146 C CA . TYR A 1 278 ? 6.532 8.636 -0.039 1.00 97.00 278 TYR A CA 1
ATOM 2147 C C . TYR A 1 278 ? 7.967 8.517 0.496 1.00 97.00 278 TYR A C 1
ATOM 2149 O O . TYR A 1 278 ? 8.897 9.016 -0.144 1.00 97.00 278 TYR A O 1
ATOM 2157 N N . LEU A 1 279 ? 8.176 7.805 1.605 1.00 97.56 279 LEU A N 1
ATOM 2158 C CA . LEU A 1 279 ? 9.507 7.404 2.055 1.00 97.56 279 LEU A CA 1
ATOM 2159 C C . LEU A 1 279 ? 10.178 6.487 1.018 1.00 97.56 279 LEU A C 1
ATOM 2161 O O . LEU A 1 279 ? 11.313 6.732 0.617 1.00 97.56 279 LEU A O 1
ATOM 2165 N N . CYS A 1 280 ? 9.458 5.484 0.513 1.00 98.12 280 CYS A N 1
ATOM 2166 C CA . CYS A 1 280 ? 9.963 4.600 -0.541 1.00 98.12 280 CYS A CA 1
ATOM 2167 C C . CYS A 1 280 ? 10.115 5.317 -1.895 1.00 98.12 280 CYS A C 1
ATOM 2169 O O . CYS A 1 280 ? 11.128 5.131 -2.568 1.00 98.12 280 CYS A O 1
ATOM 2171 N N . VAL A 1 281 ? 9.169 6.187 -2.270 1.00 97.69 281 VAL A N 1
ATOM 2172 C CA . VAL A 1 281 ? 9.266 6.985 -3.508 1.00 97.69 281 VAL A CA 1
ATOM 2173 C C . VAL A 1 281 ? 10.501 7.888 -3.478 1.00 97.69 281 VAL A C 1
ATOM 2175 O O . VAL A 1 281 ? 11.274 7.898 -4.434 1.00 97.69 281 VAL A O 1
ATOM 2178 N N . SER A 1 282 ? 10.726 8.616 -2.378 1.00 97.69 282 SER A N 1
ATOM 2179 C CA . SER A 1 282 ? 11.918 9.463 -2.230 1.00 97.69 282 SER A CA 1
ATOM 2180 C C . SER A 1 282 ? 13.210 8.645 -2.228 1.00 97.69 282 SER A C 1
ATOM 2182 O O . SER A 1 282 ? 14.173 9.054 -2.874 1.00 97.69 282 SER A O 1
ATOM 2184 N N . LEU A 1 283 ? 13.215 7.454 -1.616 1.00 97.50 283 LEU A N 1
ATOM 2185 C CA . LEU A 1 283 ? 14.343 6.524 -1.696 1.00 97.50 283 LEU A CA 1
ATOM 2186 C C . LEU A 1 283 ? 14.670 6.131 -3.146 1.00 97.50 283 LEU A C 1
ATOM 2188 O O . LEU A 1 283 ? 15.843 6.092 -3.504 1.00 97.50 283 LEU A O 1
ATOM 2192 N N . GLY A 1 284 ? 13.668 5.912 -4.003 1.00 96.06 284 GLY A N 1
ATOM 2193 C CA . GLY A 1 284 ? 13.881 5.638 -5.430 1.00 96.06 284 GLY A CA 1
ATOM 2194 C C . GLY A 1 284 ? 14.647 6.753 -6.157 1.00 96.06 284 GLY A C 1
ATOM 2195 O O . GLY A 1 284 ? 15.591 6.476 -6.898 1.00 96.06 284 GLY A O 1
ATOM 2196 N N . PHE A 1 285 ? 14.311 8.019 -5.887 1.00 96.50 285 PHE A N 1
ATOM 2197 C CA . PHE A 1 285 ? 15.053 9.172 -6.418 1.00 96.50 285 PHE A CA 1
ATOM 2198 C C . PHE A 1 285 ? 16.458 9.307 -5.802 1.00 96.50 285 PHE A C 1
ATOM 2200 O O . PHE A 1 285 ? 17.410 9.643 -6.508 1.00 96.50 285 PHE A O 1
ATOM 2207 N N . LEU A 1 286 ? 16.626 8.992 -4.512 1.00 96.69 286 LEU A N 1
ATOM 2208 C CA . LEU A 1 286 ? 17.929 9.027 -3.835 1.00 96.69 286 LEU A CA 1
ATOM 2209 C C . LEU A 1 286 ? 18.891 7.943 -4.338 1.00 96.69 286 LEU A C 1
ATOM 2211 O O . LEU A 1 286 ? 20.078 8.222 -4.505 1.00 96.69 286 LEU A O 1
ATOM 2215 N N . VAL A 1 287 ? 18.402 6.733 -4.636 1.00 94.75 287 VAL A N 1
ATOM 2216 C CA . VAL A 1 287 ? 19.212 5.659 -5.245 1.00 94.75 287 VAL A CA 1
ATOM 2217 C C . VAL A 1 287 ? 19.863 6.162 -6.530 1.00 94.75 287 VAL A C 1
ATOM 2219 O O . VAL A 1 287 ? 21.057 5.957 -6.752 1.00 94.75 287 VAL A O 1
ATOM 2222 N N . ARG A 1 288 ? 19.110 6.903 -7.344 1.00 91.06 288 ARG A N 1
ATOM 2223 C CA . ARG A 1 288 ? 19.632 7.533 -8.553 1.00 91.06 288 ARG A CA 1
ATOM 2224 C C . ARG A 1 288 ? 20.701 8.597 -8.254 1.00 91.06 288 ARG A C 1
ATOM 2226 O O . ARG A 1 288 ? 21.696 8.647 -8.979 1.00 91.06 288 ARG A O 1
ATOM 2233 N N . LEU A 1 289 ? 20.573 9.410 -7.206 1.00 91.56 289 LEU A N 1
ATOM 2234 C CA . LEU A 1 289 ? 21.630 10.365 -6.832 1.00 91.56 289 LEU A CA 1
ATOM 2235 C C . LEU A 1 289 ? 22.938 9.670 -6.431 1.00 91.56 289 LEU A C 1
ATOM 2237 O O . LEU A 1 289 ? 24.006 10.124 -6.830 1.00 91.56 289 LEU A O 1
ATOM 2241 N N . VAL A 1 290 ? 22.854 8.573 -5.673 1.00 93.25 290 VAL A N 1
ATOM 2242 C CA . VAL A 1 290 ? 24.030 7.855 -5.152 1.00 93.25 290 VAL A CA 1
ATOM 2243 C C . VAL A 1 290 ? 24.713 7.016 -6.233 1.00 93.25 290 VAL A C 1
ATOM 2245 O O . VAL A 1 290 ? 25.936 7.006 -6.325 1.00 93.25 290 VAL A O 1
ATOM 2248 N N . VAL A 1 291 ? 23.934 6.305 -7.055 1.00 91.50 291 VAL A N 1
ATOM 2249 C CA . VAL A 1 291 ? 24.459 5.318 -8.018 1.00 91.50 291 VAL A CA 1
ATOM 2250 C C . VAL A 1 291 ? 24.750 5.927 -9.402 1.00 91.50 291 VAL A C 1
ATOM 2252 O O . VAL A 1 291 ? 25.563 5.395 -10.163 1.00 91.50 291 VAL A O 1
ATOM 2255 N N . GLY A 1 292 ? 24.123 7.058 -9.738 1.00 89.81 292 GLY A N 1
ATOM 2256 C CA . GLY A 1 292 ? 24.344 7.778 -10.997 1.00 89.81 292 GLY A CA 1
ATOM 2257 C C . GLY A 1 292 ? 23.321 7.477 -12.107 1.00 89.81 292 GLY A C 1
ATOM 2258 O O . GLY A 1 292 ? 22.614 6.474 -12.078 1.00 89.81 292 GLY A O 1
ATOM 2259 N N . HIS A 1 293 ? 23.240 8.374 -13.105 1.00 91.25 293 HIS A N 1
ATOM 2260 C CA . HIS A 1 293 ? 22.198 8.383 -14.158 1.00 91.25 293 HIS A CA 1
ATOM 2261 C C . HIS A 1 293 ? 22.271 7.184 -15.051 1.00 91.25 293 HIS A C 1
ATOM 2263 O O . HIS A 1 293 ? 21.310 6.432 -15.192 1.00 91.25 293 HIS A O 1
ATOM 2269 N N . ALA A 1 294 ? 23.457 7.022 -15.623 1.00 89.12 294 ALA A N 1
ATOM 2270 C CA . ALA A 1 294 ? 23.711 6.010 -16.613 1.00 89.12 294 ALA A CA 1
ATOM 2271 C C . ALA A 1 294 ? 23.544 4.613 -16.012 1.00 89.12 294 ALA A C 1
ATOM 2273 O O . ALA A 1 294 ? 23.097 3.713 -16.701 1.00 89.12 294 ALA A O 1
ATOM 2274 N N . SER A 1 295 ? 23.841 4.447 -14.720 1.00 89.06 295 SER A N 1
ATOM 2275 C CA . SER A 1 295 ? 23.733 3.168 -14.019 1.00 89.06 295 SER A CA 1
ATOM 2276 C C . SER A 1 295 ? 22.289 2.703 -13.798 1.00 89.06 295 SER A C 1
ATOM 2278 O O . SER A 1 295 ? 22.061 1.501 -13.695 1.00 89.06 295 SER A O 1
ATOM 2280 N N . VAL A 1 296 ? 21.333 3.633 -13.680 1.00 90.94 296 VAL A N 1
ATOM 2281 C CA . VAL A 1 296 ? 19.915 3.318 -13.433 1.00 90.94 296 VAL A CA 1
ATOM 2282 C C . VAL A 1 296 ? 19.126 3.270 -14.734 1.00 90.94 296 VAL A C 1
ATOM 2284 O O . VAL A 1 296 ? 18.429 2.293 -14.982 1.00 90.94 296 VAL A O 1
ATOM 2287 N N . ALA A 1 297 ? 19.211 4.324 -15.547 1.00 91.56 297 ALA A N 1
ATOM 2288 C CA . ALA A 1 297 ? 18.283 4.541 -16.654 1.00 91.56 297 ALA A CA 1
ATOM 2289 C C . ALA A 1 297 ? 18.854 4.196 -18.037 1.00 91.56 297 ALA A C 1
ATOM 2291 O O . ALA A 1 297 ? 18.094 4.209 -19.006 1.00 91.56 297 ALA A O 1
ATOM 2292 N N . CYS A 1 298 ? 20.152 3.889 -18.157 1.00 89.88 298 CYS A N 1
ATOM 2293 C CA . CYS A 1 298 ? 20.817 3.765 -19.456 1.00 89.88 298 CYS A CA 1
ATOM 2294 C C . CYS A 1 298 ? 21.546 2.436 -19.658 1.00 89.88 298 CYS A C 1
ATOM 2296 O O . CYS A 1 298 ? 22.155 1.876 -18.750 1.00 89.88 298 CYS A O 1
ATOM 2298 N N . SER A 1 299 ? 21.552 1.975 -20.909 1.00 84.06 299 SER A N 1
ATOM 2299 C CA . SER A 1 299 ? 22.338 0.818 -21.321 1.00 84.06 299 SER A CA 1
ATOM 2300 C C . SER A 1 299 ? 23.819 1.193 -21.415 1.00 84.06 299 SER A C 1
ATOM 2302 O O . SER A 1 299 ? 24.186 2.117 -22.144 1.00 84.06 299 SER A O 1
ATOM 2304 N N . ARG A 1 300 ? 24.684 0.461 -20.697 1.00 71.69 300 ARG A N 1
ATOM 2305 C CA . ARG A 1 300 ? 26.143 0.698 -20.672 1.00 71.69 300 ARG A CA 1
ATOM 2306 C C . ARG A 1 300 ? 26.824 0.514 -22.030 1.00 71.69 300 ARG A C 1
ATOM 2308 O O . ARG A 1 300 ? 27.855 1.129 -22.265 1.00 71.69 300 ARG A O 1
ATOM 2315 N N . GLU A 1 301 ? 26.273 -0.335 -22.889 1.00 72.06 301 GLU A N 1
ATOM 2316 C CA . GLU A 1 301 ? 26.905 -0.738 -24.151 1.00 72.06 301 GLU A CA 1
ATOM 2317 C C . GLU A 1 301 ? 26.434 0.104 -25.349 1.00 72.06 301 GLU A C 1
ATOM 2319 O O . GLU A 1 301 ? 27.190 0.314 -26.292 1.00 72.06 301 GLU A O 1
ATOM 2324 N N . HIS A 1 302 ? 25.209 0.638 -25.299 1.00 69.69 302 HIS A N 1
ATOM 2325 C CA . HIS A 1 302 ? 24.528 1.172 -26.485 1.00 69.69 302 HIS A CA 1
ATOM 2326 C C . HIS A 1 302 ? 24.136 2.662 -26.387 1.00 69.69 302 HIS A C 1
ATOM 2328 O O . HIS A 1 302 ? 23.473 3.184 -27.280 1.00 69.69 302 HIS A O 1
ATOM 2334 N N . SER A 1 303 ? 24.547 3.370 -25.323 1.00 81.44 303 SER A N 1
ATOM 2335 C CA . SER A 1 303 ? 24.387 4.832 -25.143 1.00 81.44 303 SER A CA 1
ATOM 2336 C C . SER A 1 303 ? 22.949 5.388 -25.247 1.00 81.44 303 SER A C 1
ATOM 2338 O O . SER A 1 303 ? 22.750 6.602 -25.347 1.00 81.44 303 SER A O 1
ATOM 2340 N N . HIS A 1 304 ? 21.934 4.527 -25.159 1.00 88.00 304 HIS A N 1
ATOM 2341 C CA . HIS A 1 304 ? 20.509 4.870 -25.119 1.00 88.00 304 HIS A CA 1
ATOM 2342 C C . HIS A 1 304 ? 19.875 4.459 -23.776 1.00 88.00 304 HIS A C 1
ATOM 2344 O O . HIS A 1 304 ? 20.478 3.726 -22.985 1.00 88.00 304 HIS A O 1
ATOM 2350 N N . ILE A 1 305 ? 18.656 4.929 -23.496 1.00 90.38 305 ILE A N 1
ATOM 2351 C CA . ILE A 1 305 ? 17.893 4.534 -22.294 1.00 90.38 305 ILE A CA 1
ATOM 2352 C C . ILE A 1 305 ? 17.488 3.049 -22.313 1.00 90.38 305 ILE A C 1
ATOM 2354 O O . ILE A 1 305 ? 17.488 2.409 -23.363 1.00 90.38 305 ILE A O 1
ATOM 2358 N N . HIS A 1 306 ? 17.103 2.487 -21.169 1.00 88.75 306 HIS A N 1
ATOM 2359 C CA . HIS A 1 306 ? 16.468 1.164 -21.127 1.00 88.75 306 HIS A CA 1
ATOM 2360 C C . HIS A 1 306 ? 15.046 1.196 -21.726 1.00 88.75 306 HIS A C 1
ATOM 2362 O O . HIS A 1 306 ? 14.278 2.096 -21.400 1.00 88.75 306 HIS A O 1
ATOM 2368 N N . TYR A 1 307 ? 14.721 0.218 -22.582 1.00 82.31 307 TYR A N 1
ATOM 2369 C CA . TYR A 1 307 ? 13.426 0.065 -23.284 1.00 82.31 307 TYR A CA 1
ATOM 2370 C C . TYR A 1 307 ? 12.668 -1.227 -22.926 1.00 82.31 307 TYR A C 1
ATOM 2372 O O . TYR A 1 307 ? 11.547 -1.445 -23.369 1.00 82.31 307 TYR A O 1
ATOM 2380 N N . GLU A 1 308 ? 13.310 -2.137 -22.195 1.00 72.06 308 GLU A N 1
ATOM 2381 C CA . GLU A 1 308 ? 12.727 -3.402 -21.753 1.00 72.06 308 GLU A CA 1
ATOM 2382 C C . GLU A 1 308 ? 13.265 -3.702 -20.344 1.00 72.06 308 GLU A C 1
ATOM 2384 O O . GLU A 1 308 ? 14.349 -3.245 -19.961 1.00 72.06 308 GLU A O 1
ATOM 2389 N N . THR A 1 309 ? 12.537 -4.524 -19.581 1.00 60.44 309 THR A N 1
ATOM 2390 C CA . THR A 1 309 ? 12.932 -5.018 -18.245 1.00 60.44 309 THR A CA 1
ATOM 2391 C C . THR A 1 309 ? 14.198 -5.884 -18.258 1.00 60.44 309 THR A C 1
ATOM 2393 O O . THR A 1 309 ? 14.693 -6.280 -17.202 1.00 60.44 309 THR A O 1
ATOM 2396 N N . THR A 1 310 ? 14.755 -6.151 -19.440 1.00 53.84 310 THR A N 1
ATOM 2397 C CA . THR A 1 310 ? 16.064 -6.766 -19.658 1.00 53.84 310 THR A CA 1
ATOM 2398 C C . THR A 1 310 ? 17.171 -5.758 -19.323 1.00 53.84 310 THR A C 1
ATOM 2400 O O . THR A 1 310 ? 17.813 -5.169 -20.195 1.00 53.84 310 THR A O 1
ATOM 2403 N N . GLY A 1 311 ? 17.360 -5.501 -18.033 1.00 56.66 311 GLY A N 1
ATOM 2404 C CA . GLY A 1 311 ? 18.361 -4.575 -17.517 1.00 56.66 311 GLY A CA 1
ATOM 2405 C C . GLY A 1 311 ? 18.902 -5.009 -16.153 1.00 56.66 311 GLY A C 1
ATOM 2406 O O . GLY A 1 311 ? 18.505 -6.048 -15.622 1.00 56.66 311 GLY A O 1
ATOM 2407 N N . PRO A 1 312 ? 19.822 -4.230 -15.561 1.00 61.03 312 PRO A N 1
ATOM 2408 C CA . PRO A 1 312 ? 20.315 -4.478 -14.212 1.00 61.03 312 PRO A CA 1
ATOM 2409 C C . PRO A 1 312 ? 19.157 -4.480 -13.210 1.00 61.03 312 PRO A C 1
ATOM 2411 O O . PRO A 1 312 ? 18.237 -3.667 -13.330 1.00 61.03 312 PRO A O 1
ATOM 2414 N N . ALA A 1 313 ? 19.253 -5.299 -12.155 1.00 78.25 313 ALA A N 1
ATOM 2415 C CA . ALA A 1 313 ? 18.280 -5.326 -11.053 1.00 78.25 313 ALA A CA 1
ATOM 2416 C C . ALA A 1 313 ? 17.948 -3.919 -10.503 1.00 78.25 313 ALA A C 1
ATOM 2418 O O . ALA A 1 313 ? 16.845 -3.676 -10.021 1.00 78.25 313 ALA A O 1
ATOM 2419 N N . LEU A 1 314 ? 18.881 -2.971 -10.639 1.00 89.19 314 LEU A N 1
ATOM 2420 C CA . LEU A 1 314 ? 18.757 -1.585 -10.203 1.00 89.19 314 LEU A CA 1
ATOM 2421 C C . LEU A 1 314 ? 17.598 -0.812 -10.869 1.00 89.19 314 LEU A C 1
ATOM 2423 O O . LEU A 1 314 ? 16.881 -0.099 -10.171 1.00 89.19 314 LEU A O 1
ATOM 2427 N N . CYS A 1 315 ? 17.384 -0.957 -12.183 1.00 90.94 315 CYS A N 1
ATOM 2428 C CA . CYS A 1 315 ? 16.302 -0.262 -12.899 1.00 90.94 315 CYS A CA 1
ATOM 2429 C C . CYS A 1 315 ? 14.932 -0.733 -12.391 1.00 90.94 315 CYS A C 1
ATOM 2431 O O . CYS A 1 315 ? 14.088 0.076 -12.005 1.00 90.94 315 CYS A O 1
ATOM 2433 N N . THR A 1 316 ? 14.750 -2.050 -12.272 1.00 92.31 316 THR A N 1
ATOM 2434 C CA . THR A 1 316 ? 13.534 -2.662 -11.723 1.00 92.31 316 THR A CA 1
ATOM 2435 C C . THR A 1 316 ? 13.300 -2.270 -10.263 1.00 92.31 316 THR A C 1
ATOM 2437 O O . THR A 1 316 ? 12.171 -1.964 -9.888 1.00 92.31 316 THR A O 1
ATOM 2440 N N . VAL A 1 317 ? 14.351 -2.212 -9.435 1.00 93.62 317 VAL A N 1
ATOM 2441 C CA . VAL A 1 317 ? 14.245 -1.762 -8.036 1.00 93.62 317 VAL A CA 1
ATOM 2442 C C . VAL A 1 317 ? 13.770 -0.311 -7.955 1.00 93.62 317 VAL A C 1
ATOM 2444 O O . VAL A 1 317 ? 12.840 -0.020 -7.206 1.00 93.62 317 VAL A O 1
ATOM 2447 N N . VAL A 1 318 ? 14.353 0.599 -8.742 1.00 95.25 318 VAL A N 1
ATOM 2448 C CA . VAL A 1 318 ? 13.925 2.008 -8.772 1.00 95.25 318 VAL A CA 1
ATOM 2449 C C . VAL A 1 318 ? 12.490 2.135 -9.289 1.00 95.25 318 VAL A C 1
ATOM 2451 O O . VAL A 1 318 ? 11.703 2.886 -8.713 1.00 95.25 318 VAL A O 1
ATOM 2454 N N . PHE A 1 319 ? 12.118 1.357 -10.308 1.00 95.69 319 PHE A N 1
ATOM 2455 C CA . PHE A 1 319 ? 10.737 1.273 -10.778 1.00 95.69 319 PHE A CA 1
ATOM 2456 C C . PHE A 1 319 ? 9.778 0.858 -9.657 1.00 95.69 319 PHE A C 1
ATOM 2458 O O . PHE A 1 319 ? 8.787 1.546 -9.433 1.00 95.69 319 PHE A O 1
ATOM 2465 N N . LEU A 1 320 ? 10.069 -0.210 -8.910 1.00 95.94 320 LEU A N 1
ATOM 2466 C CA . LEU A 1 320 ? 9.218 -0.645 -7.798 1.00 95.94 320 LEU A CA 1
ATOM 2467 C C . LEU A 1 320 ? 9.148 0.422 -6.694 1.00 95.94 320 LEU A C 1
ATOM 2469 O O . LEU A 1 320 ? 8.065 0.730 -6.206 1.00 95.94 320 LEU A O 1
ATOM 2473 N N . LEU A 1 321 ? 10.269 1.053 -6.339 1.00 97.25 321 LEU A N 1
ATOM 2474 C CA . LEU A 1 321 ? 10.293 2.114 -5.326 1.00 97.25 321 LEU A CA 1
ATOM 2475 C C . LEU A 1 321 ? 9.424 3.322 -5.707 1.00 97.25 321 LEU A C 1
ATOM 2477 O O . LEU A 1 321 ? 8.731 3.866 -4.850 1.00 97.25 321 LEU A O 1
ATOM 2481 N N . VAL A 1 322 ? 9.428 3.734 -6.978 1.00 97.12 322 VAL A N 1
ATOM 2482 C CA . VAL A 1 322 ? 8.709 4.936 -7.428 1.00 97.12 322 VAL A CA 1
ATOM 2483 C C . VAL A 1 322 ? 7.280 4.622 -7.888 1.00 97.12 322 VAL A C 1
ATOM 2485 O O . VAL A 1 322 ? 6.337 5.299 -7.480 1.00 97.12 322 VAL A O 1
ATOM 2488 N N . TYR A 1 323 ? 7.084 3.606 -8.730 1.00 97.69 323 TYR A N 1
ATOM 2489 C CA . TYR A 1 323 ? 5.788 3.292 -9.336 1.00 97.69 323 TYR A CA 1
ATOM 2490 C C . TYR A 1 323 ? 4.831 2.589 -8.372 1.00 97.69 323 TYR A C 1
ATOM 2492 O O . TYR A 1 323 ? 3.715 3.074 -8.177 1.00 97.69 323 TYR A O 1
ATOM 2500 N N . PHE A 1 324 ? 5.243 1.480 -7.747 1.00 98.12 324 PHE A N 1
ATOM 2501 C CA . PHE A 1 324 ? 4.359 0.713 -6.861 1.00 98.12 324 PHE A CA 1
ATOM 2502 C C . PHE A 1 324 ? 3.897 1.573 -5.680 1.00 98.12 324 PHE A C 1
ATOM 2504 O O . PHE A 1 324 ? 2.695 1.726 -5.455 1.00 98.12 324 PHE A O 1
ATOM 2511 N N . PHE A 1 325 ? 4.839 2.212 -4.981 1.00 98.38 325 PHE A N 1
ATOM 2512 C CA . PHE A 1 325 ? 4.509 3.058 -3.835 1.00 98.38 325 PHE A CA 1
ATOM 2513 C C . PHE A 1 325 ? 3.818 4.367 -4.238 1.00 98.38 325 PHE A C 1
ATOM 2515 O O . PHE A 1 325 ? 2.958 4.838 -3.498 1.00 98.38 325 PHE A O 1
ATOM 2522 N N . GLY A 1 326 ? 4.101 4.931 -5.417 1.00 97.31 326 GLY A N 1
ATOM 2523 C CA . GLY A 1 326 ? 3.354 6.083 -5.939 1.00 97.31 326 GLY A CA 1
ATOM 2524 C C . GLY A 1 326 ? 1.890 5.753 -6.268 1.00 97.31 326 GLY A C 1
ATOM 2525 O O . GLY A 1 326 ? 0.983 6.547 -6.012 1.00 97.31 326 GLY A O 1
ATOM 2526 N N . MET A 1 327 ? 1.626 4.550 -6.783 1.00 97.88 327 MET A N 1
ATOM 2527 C CA . MET A 1 327 ? 0.261 4.074 -7.019 1.00 97.88 327 MET A CA 1
ATOM 2528 C C . MET A 1 327 ? -0.456 3.744 -5.707 1.00 97.88 327 MET A C 1
ATOM 2530 O O . MET A 1 327 ? -1.618 4.114 -5.541 1.00 97.88 327 MET A O 1
ATOM 2534 N N . ALA A 1 328 ? 0.237 3.110 -4.759 1.00 98.06 328 ALA A N 1
ATOM 2535 C CA . ALA A 1 328 ? -0.299 2.841 -3.428 1.00 98.06 328 ALA A CA 1
ATOM 2536 C C . ALA A 1 328 ? -0.642 4.136 -2.677 1.00 98.06 328 ALA A C 1
ATOM 2538 O O . ALA A 1 328 ? -1.710 4.223 -2.074 1.00 98.06 328 ALA A O 1
ATOM 2539 N N . SER A 1 329 ? 0.204 5.170 -2.757 1.00 96.56 329 SER A N 1
ATOM 2540 C CA . SER A 1 329 ? -0.054 6.457 -2.097 1.00 96.56 329 SER A CA 1
ATOM 2541 C C . SER A 1 329 ? -1.312 7.146 -2.634 1.00 96.56 329 SER A C 1
ATOM 2543 O O . SER A 1 329 ? -2.083 7.705 -1.855 1.00 96.56 329 SER A O 1
ATOM 2545 N N . SER A 1 330 ? -1.561 7.044 -3.942 1.00 96.25 330 SER A N 1
ATOM 2546 C CA . SER A 1 330 ? -2.766 7.583 -4.580 1.00 96.25 330 SER A CA 1
ATOM 2547 C C . SER A 1 330 ? -4.034 6.883 -4.077 1.00 96.25 330 SER A C 1
ATOM 2549 O O . SER A 1 330 ? -5.037 7.538 -3.802 1.00 96.25 330 SER A O 1
ATOM 2551 N N . ILE A 1 331 ? -3.986 5.560 -3.877 1.00 97.62 331 ILE A N 1
ATOM 2552 C CA . ILE A 1 331 ? -5.106 4.800 -3.296 1.00 97.62 331 ILE A CA 1
ATOM 2553 C C . ILE A 1 331 ? -5.282 5.137 -1.812 1.00 97.62 331 ILE A C 1
ATOM 2555 O O . ILE A 1 331 ? -6.409 5.340 -1.364 1.00 97.62 331 ILE A O 1
ATOM 2559 N N . TRP A 1 332 ? -4.192 5.271 -1.051 1.00 97.19 332 TRP A N 1
ATOM 2560 C CA . TRP A 1 332 ? -4.252 5.717 0.344 1.00 97.19 332 TRP A CA 1
ATOM 2561 C C . TRP A 1 332 ? -4.868 7.108 0.494 1.00 97.19 332 TRP A C 1
ATOM 2563 O O . TRP A 1 332 ? -5.578 7.352 1.468 1.00 97.19 332 TRP A O 1
ATOM 2573 N N . TRP A 1 333 ? -4.669 8.001 -0.476 1.00 96.12 333 TRP A N 1
ATOM 2574 C CA . TRP A 1 333 ? -5.357 9.289 -0.509 1.00 96.12 333 TRP A CA 1
ATOM 2575 C C . TRP A 1 333 ? -6.863 9.160 -0.805 1.00 96.12 333 TRP A C 1
ATOM 2577 O O . TRP A 1 333 ? -7.673 9.838 -0.166 1.00 96.12 333 TRP A O 1
ATOM 2587 N N . VAL A 1 334 ? -7.272 8.260 -1.707 1.00 96.88 334 VAL A N 1
ATOM 2588 C CA . VAL A 1 334 ? -8.702 7.955 -1.915 1.00 96.88 334 VAL A CA 1
ATOM 2589 C C . VAL A 1 334 ? -9.321 7.397 -0.633 1.00 96.88 334 VAL A C 1
ATOM 2591 O O . VAL A 1 334 ? -10.394 7.841 -0.229 1.00 96.88 334 VAL A O 1
ATOM 2594 N N . ILE A 1 335 ? -8.624 6.484 0.050 1.00 96.75 335 ILE A N 1
ATOM 2595 C CA . ILE A 1 335 ? -9.050 5.931 1.341 1.00 96.75 335 ILE A CA 1
ATOM 2596 C C . ILE A 1 335 ? -9.153 7.040 2.390 1.00 96.75 335 ILE A C 1
ATOM 2598 O O . ILE A 1 335 ? -10.155 7.095 3.090 1.00 96.75 335 ILE A O 1
ATOM 2602 N N . LEU A 1 336 ? -8.179 7.952 2.477 1.00 94.31 336 LEU A N 1
ATOM 2603 C CA . LEU A 1 336 ? -8.234 9.107 3.381 1.00 94.31 336 LEU A CA 1
ATOM 2604 C C . LEU A 1 336 ? -9.467 9.985 3.112 1.00 94.31 336 LEU A C 1
ATOM 2606 O O . LEU A 1 336 ? -10.149 10.402 4.045 1.00 94.31 336 LEU A O 1
ATOM 2610 N N . SER A 1 337 ? -9.769 10.240 1.839 1.00 94.56 337 SER A N 1
ATOM 2611 C CA . SER A 1 337 ? -10.940 11.023 1.427 1.00 94.56 337 SER A CA 1
ATOM 2612 C C . SER A 1 337 ? -12.248 10.319 1.803 1.00 94.56 337 SER A C 1
ATOM 2614 O O . SER A 1 337 ? -13.170 10.951 2.320 1.00 94.56 337 SER A O 1
ATOM 2616 N N . LEU A 1 338 ? -12.312 8.997 1.607 1.00 94.94 338 LEU A N 1
ATOM 2617 C CA . LEU A 1 338 ? -13.444 8.157 1.994 1.00 94.94 338 LEU A CA 1
ATOM 2618 C C . LEU A 1 338 ? -13.636 8.127 3.514 1.00 94.94 338 LEU A C 1
ATOM 2620 O O . LEU A 1 338 ? -14.733 8.399 3.991 1.00 94.94 338 LEU A O 1
ATOM 2624 N N . THR A 1 339 ? -12.598 7.816 4.293 1.00 93.94 339 THR A N 1
ATOM 2625 C CA . THR A 1 339 ? -12.703 7.730 5.759 1.00 93.94 339 THR A CA 1
ATOM 2626 C C . THR A 1 339 ? -13.043 9.082 6.371 1.00 93.94 339 THR A C 1
ATOM 2628 O O . THR A 1 339 ? -13.805 9.144 7.336 1.00 93.94 339 THR A O 1
ATOM 2631 N N . TRP A 1 340 ? -12.550 10.173 5.782 1.00 92.31 340 TRP A N 1
ATOM 2632 C CA . TRP A 1 340 ? -12.960 11.519 6.151 1.00 92.31 340 TRP A CA 1
ATOM 2633 C C . TRP A 1 340 ? -14.438 11.781 5.842 1.00 92.31 340 TRP A C 1
ATOM 2635 O O . TRP A 1 340 ? -15.146 12.281 6.711 1.00 92.31 340 TRP A O 1
ATOM 2645 N N . PHE A 1 341 ? -14.938 11.399 4.662 1.00 92.12 341 PHE A N 1
ATOM 2646 C CA . PHE A 1 341 ? -16.365 11.498 4.337 1.00 92.12 341 PHE A CA 1
ATOM 2647 C C . PHE A 1 341 ? -17.241 10.654 5.276 1.00 92.12 341 PHE A C 1
ATOM 2649 O O . PHE A 1 341 ? -18.266 11.138 5.751 1.00 92.12 341 PHE A O 1
ATOM 2656 N N . LEU A 1 342 ? -16.841 9.422 5.597 1.00 91.25 342 LEU A N 1
ATOM 2657 C CA . LEU A 1 342 ? -17.579 8.557 6.522 1.00 91.25 342 LEU A CA 1
ATOM 2658 C C . LEU A 1 342 ? -17.651 9.175 7.924 1.00 91.25 342 LEU A C 1
ATOM 2660 O O . LEU A 1 342 ? -18.722 9.221 8.530 1.00 91.25 342 LEU A O 1
ATOM 2664 N N . ALA A 1 343 ? -16.538 9.724 8.411 1.00 87.62 343 ALA A N 1
ATOM 2665 C CA . ALA A 1 343 ? -16.505 10.435 9.683 1.00 87.62 343 ALA A CA 1
ATOM 2666 C C . ALA A 1 343 ? -17.345 11.725 9.642 1.00 87.62 343 ALA A C 1
ATOM 2668 O O . ALA A 1 343 ? -18.082 12.017 10.581 1.00 87.62 343 ALA A O 1
ATOM 2669 N N . ALA A 1 344 ? -17.266 12.493 8.550 1.00 83.81 344 ALA A N 1
ATOM 2670 C CA . ALA A 1 344 ? -17.856 13.824 8.461 1.00 83.81 344 ALA A CA 1
ATOM 2671 C C . ALA A 1 344 ? -19.312 13.882 8.026 1.00 83.81 344 ALA A C 1
ATOM 2673 O O . ALA A 1 344 ? -20.099 14.623 8.613 1.00 83.81 344 ALA A O 1
ATOM 2674 N N . GLY A 1 345 ? -19.670 13.119 7.003 1.00 82.06 345 GLY A N 1
ATOM 2675 C CA . GLY A 1 345 ? -21.024 13.068 6.476 1.00 82.06 345 GLY A CA 1
ATOM 2676 C C . GLY A 1 345 ? -21.873 11.992 7.120 1.00 82.06 345 GLY A C 1
ATOM 2677 O O . GLY A 1 345 ? -23.010 12.263 7.502 1.00 82.06 345 GLY A O 1
ATOM 2678 N N . MET A 1 346 ? -21.315 10.794 7.295 1.00 84.25 346 MET A N 1
ATOM 2679 C CA . MET A 1 346 ? -22.057 9.657 7.848 1.00 84.25 346 MET A CA 1
ATOM 2680 C C . MET A 1 346 ? -21.923 9.522 9.368 1.00 84.25 346 MET A C 1
ATOM 2682 O O . MET A 1 346 ? -22.578 8.666 9.955 1.00 84.25 346 MET A O 1
ATOM 2686 N N . LYS A 1 347 ? -21.129 10.392 10.012 1.00 83.94 347 LYS A N 1
ATOM 2687 C CA . LYS A 1 347 ? -20.894 10.419 11.466 1.00 83.94 347 LYS A CA 1
ATOM 2688 C C . LYS A 1 347 ? -20.347 9.098 12.023 1.00 83.94 347 LYS A C 1
ATOM 2690 O O . LYS A 1 347 ? -20.652 8.731 13.155 1.00 83.94 347 LYS A O 1
ATOM 2695 N N . TRP A 1 348 ? -19.565 8.365 11.234 1.00 85.94 348 TRP A N 1
ATOM 2696 C CA . TRP A 1 348 ? -18.959 7.119 11.696 1.00 85.94 348 TRP A CA 1
ATOM 2697 C C . TRP A 1 348 ? -17.898 7.389 12.764 1.00 85.94 348 TRP A C 1
ATOM 2699 O O . TRP A 1 348 ? -17.073 8.294 12.625 1.00 85.94 348 TRP A O 1
ATOM 2709 N N . GLY A 1 349 ? -17.914 6.576 13.822 1.00 83.12 349 GLY A N 1
ATOM 2710 C CA . GLY A 1 349 ? -16.863 6.556 14.833 1.00 83.12 349 GLY A CA 1
ATOM 2711 C C . GLY A 1 349 ? -15.583 5.889 14.325 1.00 83.12 349 GLY A C 1
ATOM 2712 O O . GLY A 1 349 ? -15.574 5.184 13.313 1.00 83.12 349 GLY A O 1
ATOM 2713 N N . ASN A 1 350 ? -14.490 6.083 15.060 1.00 85.69 350 ASN A N 1
ATOM 2714 C CA . ASN A 1 350 ? -13.174 5.557 14.688 1.00 85.69 350 ASN A CA 1
ATOM 2715 C C . ASN A 1 350 ? -13.150 4.016 14.633 1.00 85.69 350 ASN A C 1
ATOM 2717 O O . ASN A 1 350 ? -12.502 3.457 13.751 1.00 85.69 350 ASN A O 1
ATOM 2721 N N . GLU A 1 351 ? -13.876 3.345 15.533 1.00 86.38 351 GLU A N 1
ATOM 2722 C CA . GLU A 1 351 ? -14.009 1.877 15.606 1.00 86.38 351 GLU A CA 1
ATOM 2723 C C . GLU A 1 351 ? -14.773 1.317 14.402 1.00 86.38 351 GLU A C 1
ATOM 2725 O O . GLU A 1 351 ? -14.305 0.391 13.743 1.00 86.38 351 GLU A O 1
ATOM 2730 N N . ALA A 1 352 ? -15.881 1.964 14.019 1.00 84.94 352 ALA A N 1
ATOM 2731 C CA . ALA A 1 352 ? -16.661 1.579 12.843 1.00 84.94 352 ALA A CA 1
ATOM 2732 C C . ALA A 1 352 ? -15.822 1.632 11.556 1.00 84.94 352 ALA A C 1
ATOM 2734 O O . ALA A 1 352 ? -15.898 0.728 10.731 1.00 84.94 352 ALA A O 1
ATOM 2735 N N . ILE A 1 353 ? -14.980 2.660 11.395 1.00 90.19 353 ILE A N 1
ATOM 2736 C CA . ILE A 1 353 ? -14.057 2.759 10.254 1.00 90.19 353 ILE A CA 1
ATOM 2737 C C . ILE A 1 353 ? -12.934 1.715 10.370 1.00 90.19 353 ILE A C 1
ATOM 2739 O O . ILE A 1 353 ? -12.575 1.081 9.377 1.00 90.19 353 ILE A O 1
ATOM 2743 N N . ALA A 1 354 ? -12.385 1.515 11.572 1.00 88.25 354 ALA A N 1
ATOM 2744 C CA . ALA A 1 354 ? -11.315 0.551 11.814 1.00 88.25 354 ALA A CA 1
ATOM 2745 C C . ALA A 1 354 ? -11.744 -0.901 11.541 1.00 88.25 354 ALA A C 1
ATOM 2747 O O . ALA A 1 354 ? -10.923 -1.677 11.053 1.00 88.25 354 ALA A O 1
ATOM 2748 N N . GLY A 1 355 ? -13.018 -1.252 11.751 1.00 89.88 355 GLY A N 1
ATOM 2749 C CA . GLY A 1 355 ? -13.570 -2.572 11.420 1.00 89.88 355 GLY A CA 1
ATOM 2750 C C . GLY A 1 355 ? -13.426 -2.959 9.939 1.00 89.88 355 GLY A C 1
ATOM 2751 O O . GLY A 1 355 ? -13.317 -4.140 9.612 1.00 89.88 355 GLY A O 1
ATOM 2752 N N . TYR A 1 356 ? -13.326 -1.975 9.037 1.00 92.56 356 TYR A N 1
ATOM 2753 C CA . TYR A 1 356 ? -13.109 -2.193 7.600 1.00 92.56 356 TYR A CA 1
ATOM 2754 C C . TYR A 1 356 ? -11.645 -2.035 7.160 1.00 92.56 356 TYR A C 1
ATOM 2756 O O . TYR A 1 356 ? -11.348 -2.137 5.968 1.00 92.56 356 TYR A O 1
ATOM 2764 N N . ALA A 1 357 ? -10.702 -1.836 8.090 1.00 90.88 357 ALA A N 1
ATOM 2765 C CA . ALA A 1 357 ? -9.298 -1.567 7.769 1.00 90.88 357 ALA A CA 1
ATOM 2766 C C . ALA A 1 357 ? -8.651 -2.641 6.879 1.00 90.88 357 ALA A C 1
ATOM 2768 O O . ALA A 1 357 ? -7.848 -2.311 6.006 1.00 90.88 357 ALA A O 1
ATOM 2769 N N . GLN A 1 358 ? -9.026 -3.912 7.051 1.00 93.31 358 GLN A N 1
ATOM 2770 C CA . GLN A 1 358 ? -8.544 -5.018 6.214 1.00 93.31 358 GLN A CA 1
ATOM 2771 C C . GLN A 1 358 ? -8.822 -4.798 4.719 1.00 93.31 358 GLN A C 1
ATOM 2773 O O . GLN A 1 358 ? -7.946 -5.041 3.892 1.00 93.31 358 GLN A O 1
ATOM 2778 N N . TYR A 1 359 ? -9.992 -4.254 4.367 1.00 95.31 359 TYR A N 1
ATOM 2779 C CA . TYR A 1 359 ? -10.362 -3.975 2.979 1.00 95.31 359 TYR A CA 1
ATOM 2780 C C . TYR A 1 359 ? -9.584 -2.787 2.416 1.00 95.31 359 TYR A C 1
ATOM 2782 O O . TYR A 1 359 ? -9.161 -2.819 1.262 1.00 95.31 359 TYR A O 1
ATOM 2790 N N . PHE A 1 360 ? -9.341 -1.761 3.239 1.00 96.44 360 PHE A N 1
ATOM 2791 C CA . PHE A 1 360 ? -8.507 -0.620 2.856 1.00 96.44 360 PHE A CA 1
ATOM 2792 C C . PHE A 1 360 ? -7.082 -1.069 2.523 1.00 96.44 360 PHE A C 1
ATOM 2794 O O . PHE A 1 360 ? -6.550 -0.710 1.475 1.00 96.44 360 PHE A O 1
ATOM 2801 N N . HIS A 1 361 ? -6.491 -1.913 3.372 1.00 95.62 361 HIS A N 1
ATOM 2802 C CA . HIS A 1 361 ? -5.169 -2.487 3.136 1.00 95.62 361 HIS A CA 1
ATOM 2803 C C . HIS A 1 361 ? -5.140 -3.406 1.913 1.00 95.62 361 HIS A C 1
ATOM 2805 O O . HIS A 1 361 ? -4.231 -3.290 1.093 1.00 95.62 361 HIS A O 1
ATOM 2811 N N . LEU A 1 362 ? -6.139 -4.278 1.756 1.00 96.88 362 LEU A N 1
ATOM 2812 C CA . LEU A 1 362 ? -6.246 -5.148 0.589 1.00 96.88 362 LEU A CA 1
ATOM 2813 C C . LEU A 1 362 ? -6.265 -4.327 -0.706 1.00 96.88 362 LEU A C 1
ATOM 2815 O O . LEU A 1 362 ? -5.460 -4.583 -1.596 1.00 96.88 362 LEU A O 1
ATOM 2819 N N . ALA A 1 363 ? -7.113 -3.300 -0.796 1.00 95.88 363 ALA A N 1
ATOM 2820 C CA . ALA A 1 363 ? -7.199 -2.445 -1.978 1.00 95.88 363 ALA A CA 1
ATOM 2821 C C . ALA A 1 363 ? -5.896 -1.668 -2.237 1.00 95.88 363 ALA A C 1
ATOM 2823 O O . ALA A 1 363 ? -5.398 -1.652 -3.365 1.00 95.88 363 ALA A O 1
ATOM 2824 N N . ALA A 1 364 ? -5.321 -1.056 -1.197 1.00 96.94 364 ALA A N 1
ATOM 2825 C CA . ALA A 1 364 ? -4.127 -0.223 -1.315 1.00 96.94 364 ALA A CA 1
ATOM 2826 C C . ALA A 1 364 ? -2.866 -0.997 -1.717 1.00 96.94 364 ALA A C 1
ATOM 2828 O O . ALA A 1 364 ? -1.971 -0.407 -2.318 1.00 96.94 364 ALA A O 1
ATOM 2829 N N . TRP A 1 365 ? -2.790 -2.298 -1.421 1.00 97.69 365 TRP A N 1
ATOM 2830 C CA . TRP A 1 365 ? -1.618 -3.117 -1.740 1.00 97.69 365 TRP A CA 1
ATOM 2831 C C . TRP A 1 365 ? -1.828 -4.038 -2.939 1.00 97.69 365 TRP A C 1
ATOM 2833 O O . TRP A 1 365 ? -0.927 -4.164 -3.769 1.00 97.69 365 TRP A O 1
ATOM 2843 N N . LEU A 1 366 ? -3.008 -4.645 -3.088 1.00 96.88 366 LEU A N 1
ATOM 2844 C CA . LEU A 1 366 ? -3.274 -5.577 -4.182 1.00 96.88 366 LEU A CA 1
ATOM 2845 C C . LEU A 1 366 ? -3.328 -4.861 -5.534 1.00 96.88 366 LEU A C 1
ATOM 2847 O O . LEU A 1 366 ? -2.691 -5.311 -6.484 1.00 96.88 366 LEU A O 1
ATOM 2851 N N . ILE A 1 367 ? -4.029 -3.725 -5.626 1.00 97.12 367 ILE A N 1
ATOM 2852 C CA . ILE A 1 367 ? -4.198 -3.011 -6.901 1.00 97.12 367 ILE A CA 1
ATOM 2853 C C . ILE A 1 367 ? -2.835 -2.555 -7.466 1.00 97.12 367 ILE A C 1
ATOM 2855 O O . ILE A 1 367 ? -2.546 -2.864 -8.626 1.00 97.12 367 ILE A O 1
ATOM 2859 N N . PRO A 1 368 ? -1.938 -1.893 -6.701 1.00 97.62 368 PRO A N 1
ATOM 2860 C CA . PRO A 1 368 ? -0.604 -1.548 -7.197 1.00 97.62 368 PRO A CA 1
ATOM 2861 C C . PRO A 1 368 ? 0.286 -2.761 -7.473 1.00 97.62 368 PRO A C 1
ATOM 2863 O O . PRO A 1 368 ? 1.116 -2.686 -8.381 1.00 97.62 368 PRO A O 1
ATOM 2866 N N . SER A 1 369 ? 0.111 -3.869 -6.739 1.00 96.88 369 SER A N 1
ATOM 2867 C CA . SER A 1 369 ? 0.850 -5.119 -6.980 1.00 96.88 369 SER A CA 1
ATOM 2868 C C . SER A 1 369 ? 0.500 -5.694 -8.346 1.00 96.88 369 SER A C 1
ATOM 2870 O O . SER A 1 369 ? 1.384 -5.880 -9.178 1.00 96.88 369 SER A O 1
ATOM 2872 N N . VAL A 1 370 ? -0.795 -5.887 -8.621 1.00 97.31 370 VAL A N 1
ATOM 2873 C CA . VAL A 1 370 ? -1.287 -6.400 -9.908 1.00 97.31 370 VAL A CA 1
ATOM 2874 C C . VAL A 1 370 ? -0.836 -5.494 -11.053 1.00 97.31 370 VAL A C 1
ATOM 2876 O O . VAL A 1 370 ? -0.331 -5.983 -12.064 1.00 97.31 370 VAL A O 1
ATOM 2879 N N . LYS A 1 371 ? -0.933 -4.168 -10.885 1.00 95.38 371 LYS A N 1
ATOM 2880 C CA . LYS A 1 371 ? -0.466 -3.207 -11.895 1.00 95.38 371 LYS A CA 1
ATOM 2881 C C . LYS A 1 371 ? 1.038 -3.304 -12.150 1.00 95.38 371 LYS A C 1
ATOM 2883 O O . LYS A 1 371 ? 1.445 -3.325 -13.307 1.00 95.38 371 LYS A O 1
ATOM 2888 N N . SER A 1 372 ? 1.853 -3.376 -11.099 1.00 96.06 372 SER A N 1
ATOM 2889 C CA . SER A 1 372 ? 3.313 -3.489 -11.222 1.00 96.06 372 SER A CA 1
ATOM 2890 C C . SER A 1 372 ? 3.728 -4.805 -11.882 1.00 96.06 372 SER A C 1
ATOM 2892 O O . SER A 1 372 ? 4.545 -4.787 -12.796 1.00 96.06 372 SER A O 1
ATOM 2894 N N . ILE A 1 373 ? 3.122 -5.928 -11.478 1.00 95.56 373 ILE A N 1
ATOM 2895 C CA . ILE A 1 373 ? 3.370 -7.250 -12.074 1.00 95.56 373 ILE A CA 1
ATOM 2896 C C . ILE A 1 373 ? 2.993 -7.240 -13.556 1.00 95.56 373 ILE A C 1
ATOM 2898 O O . ILE A 1 373 ? 3.779 -7.682 -14.386 1.00 95.56 373 ILE A O 1
ATOM 2902 N N . THR A 1 374 ? 1.836 -6.674 -13.905 1.00 94.12 374 THR A N 1
ATOM 2903 C CA . THR A 1 374 ? 1.396 -6.585 -15.305 1.00 94.12 374 THR A CA 1
ATOM 2904 C C . THR A 1 374 ? 2.332 -5.695 -16.126 1.00 94.12 374 THR A C 1
ATOM 2906 O O . THR A 1 374 ? 2.711 -6.066 -17.231 1.00 94.12 374 THR A O 1
ATOM 2909 N N . ALA A 1 375 ? 2.766 -4.548 -15.593 1.00 92.38 375 ALA A N 1
ATOM 2910 C CA . ALA A 1 375 ? 3.712 -3.668 -16.280 1.00 92.38 375 ALA A CA 1
ATOM 2911 C C . ALA A 1 375 ? 5.075 -4.345 -16.531 1.00 92.38 375 ALA A C 1
ATOM 2913 O O . ALA A 1 375 ? 5.664 -4.149 -17.595 1.00 92.38 375 ALA A O 1
ATOM 2914 N N . LEU A 1 376 ? 5.552 -5.162 -15.583 1.00 92.31 376 LEU A N 1
ATOM 2915 C CA . LEU A 1 376 ? 6.772 -5.963 -15.736 1.00 92.31 376 LEU A CA 1
ATOM 2916 C C . LEU A 1 376 ? 6.590 -7.113 -16.734 1.00 92.31 376 LEU A C 1
ATOM 2918 O O . LEU A 1 376 ? 7.470 -7.329 -17.562 1.00 92.31 376 LEU A O 1
ATOM 2922 N N . ALA A 1 377 ? 5.453 -7.814 -16.686 1.00 90.50 377 ALA A N 1
ATOM 2923 C CA . ALA A 1 377 ? 5.127 -8.915 -17.594 1.00 90.50 377 ALA A CA 1
ATOM 2924 C C . ALA A 1 377 ? 4.968 -8.449 -19.049 1.00 90.50 377 ALA A C 1
ATOM 2926 O O . ALA A 1 377 ? 5.315 -9.175 -19.974 1.00 90.50 377 ALA A O 1
ATOM 2927 N N . LEU A 1 378 ? 4.480 -7.222 -19.253 1.00 90.12 378 LEU A N 1
ATOM 2928 C CA . LEU A 1 378 ? 4.402 -6.577 -20.566 1.00 90.12 378 LEU A CA 1
ATOM 2929 C C . LEU A 1 378 ? 5.698 -5.848 -20.961 1.00 90.12 378 LEU A C 1
ATOM 2931 O O . LEU A 1 378 ? 5.678 -5.089 -21.929 1.00 90.12 378 LEU A O 1
ATOM 2935 N N . SER A 1 379 ? 6.783 -5.995 -20.187 1.00 88.38 379 SER A N 1
ATOM 2936 C CA . SER A 1 379 ? 8.072 -5.314 -20.392 1.00 88.38 379 SER A CA 1
ATOM 2937 C C . SER A 1 379 ? 7.935 -3.817 -20.696 1.00 88.38 379 SER A C 1
ATOM 2939 O O . SER A 1 379 ? 8.690 -3.262 -21.479 1.00 88.38 379 SER A O 1
ATOM 2941 N N . SER A 1 380 ? 6.962 -3.149 -20.070 1.00 89.81 380 SER A N 1
ATOM 2942 C CA . SER A 1 380 ? 6.602 -1.751 -20.356 1.00 89.81 380 SER A CA 1
ATOM 2943 C C . SER A 1 380 ? 7.372 -0.731 -19.505 1.00 89.81 380 SER A C 1
ATOM 2945 O O . SER A 1 380 ? 6.960 0.426 -19.397 1.00 89.81 380 SER A O 1
ATOM 2947 N N . VAL A 1 381 ? 8.432 -1.172 -18.823 1.00 92.31 381 VAL A N 1
ATOM 2948 C CA . VAL A 1 381 ? 9.246 -0.346 -17.925 1.00 92.31 381 VAL A CA 1
ATOM 2949 C C . VAL A 1 381 ? 10.451 0.182 -18.687 1.00 92.31 381 VAL A C 1
ATOM 2951 O O . VAL A 1 381 ? 11.279 -0.599 -19.150 1.00 92.31 381 VAL A O 1
ATOM 2954 N N . ASP A 1 382 ? 10.572 1.506 -18.731 1.00 91.75 382 ASP A N 1
ATOM 2955 C CA . ASP A 1 382 ? 11.584 2.211 -19.507 1.00 91.75 382 ASP A CA 1
ATOM 2956 C C . ASP A 1 382 ? 12.351 3.224 -18.646 1.00 91.75 382 ASP A C 1
ATOM 2958 O O . ASP A 1 382 ? 11.836 3.773 -17.663 1.00 91.75 382 ASP A O 1
ATOM 2962 N N . GLY A 1 383 ? 13.570 3.552 -19.066 1.00 92.19 383 GLY A N 1
ATOM 2963 C CA . GLY A 1 383 ? 14.344 4.652 -18.500 1.00 92.19 383 GLY A CA 1
ATOM 2964 C C . GLY A 1 383 ? 13.714 6.020 -18.788 1.00 92.19 383 GLY A C 1
ATOM 2965 O O . GLY A 1 383 ? 13.202 6.284 -19.878 1.00 92.19 383 GLY A O 1
ATOM 2966 N N . ASP A 1 384 ? 13.764 6.906 -17.799 1.00 93.44 384 ASP A N 1
ATOM 2967 C CA . ASP A 1 384 ? 13.401 8.316 -17.911 1.00 93.44 384 ASP A CA 1
ATOM 2968 C C . ASP A 1 384 ? 14.665 9.145 -18.230 1.00 93.44 384 ASP A C 1
ATOM 2970 O O . ASP A 1 384 ? 15.556 9.246 -17.376 1.00 93.44 384 ASP A O 1
ATOM 2974 N N . PRO A 1 385 ? 14.767 9.767 -19.421 1.00 91.56 385 PRO A N 1
ATOM 2975 C CA . PRO A 1 385 ? 15.945 10.538 -19.824 1.00 91.56 385 PRO A CA 1
ATOM 2976 C C . PRO A 1 385 ? 16.121 11.856 -19.048 1.00 91.56 385 PRO A C 1
ATOM 2978 O O . PRO A 1 385 ? 17.191 12.467 -19.127 1.00 91.56 385 PRO A O 1
ATOM 2981 N N . VAL A 1 386 ? 15.100 12.311 -18.310 1.00 92.75 386 VAL A N 1
ATOM 2982 C CA . VAL A 1 386 ? 15.129 13.546 -17.512 1.00 92.75 386 VAL A CA 1
ATOM 2983 C C . VAL A 1 386 ? 15.524 13.243 -16.071 1.00 92.75 386 VAL A C 1
ATOM 2985 O O . VAL A 1 386 ? 16.547 13.734 -15.599 1.00 92.75 386 VAL A O 1
ATOM 2988 N N . ALA A 1 387 ? 14.745 12.418 -15.368 1.00 93.06 387 ALA A N 1
ATOM 2989 C CA . ALA A 1 387 ? 15.001 12.124 -13.955 1.00 93.06 387 ALA A CA 1
ATOM 2990 C C . ALA A 1 387 ? 16.060 11.032 -13.733 1.00 93.06 387 ALA A C 1
ATOM 2992 O O . ALA A 1 387 ? 16.614 10.925 -12.638 1.00 93.06 387 ALA A O 1
ATOM 2993 N N . GLY A 1 388 ? 16.355 10.212 -14.746 1.00 92.44 388 GLY A N 1
ATOM 2994 C CA . GLY A 1 388 ? 17.298 9.100 -14.625 1.00 92.44 388 GLY A CA 1
ATOM 2995 C C . GLY A 1 388 ? 16.785 7.953 -13.762 1.00 92.44 388 GLY A C 1
ATOM 2996 O O . GLY A 1 388 ? 17.575 7.219 -13.182 1.00 92.44 388 GLY A O 1
ATOM 2997 N N . ILE A 1 389 ? 15.472 7.803 -13.646 1.00 94.06 389 ILE A N 1
ATOM 2998 C CA . ILE A 1 389 ? 14.828 6.674 -12.967 1.00 94.06 389 ILE A CA 1
ATOM 2999 C C . ILE A 1 389 ? 14.210 5.732 -14.001 1.00 94.06 389 ILE A C 1
ATOM 3001 O O . ILE A 1 389 ? 14.146 6.069 -15.179 1.00 94.06 389 ILE A O 1
ATOM 3005 N N . CYS A 1 390 ? 13.719 4.575 -13.570 1.00 94.12 390 CYS A N 1
ATOM 3006 C CA . CYS A 1 390 ? 12.897 3.715 -14.417 1.00 94.12 390 CYS A CA 1
ATOM 3007 C C . CYS A 1 390 ? 11.422 3.850 -14.042 1.00 94.12 390 CYS A C 1
ATOM 3009 O O . CYS A 1 390 ? 11.070 3.847 -12.861 1.00 94.12 390 CYS A O 1
ATOM 3011 N N . TYR A 1 391 ? 10.561 3.993 -15.046 1.00 95.19 391 TYR A N 1
ATOM 3012 C CA . TYR A 1 391 ? 9.122 4.179 -14.878 1.00 95.19 391 TYR A CA 1
ATOM 3013 C C . TYR A 1 391 ? 8.361 3.596 -16.078 1.00 95.19 391 TYR A C 1
ATOM 3015 O O . TYR A 1 391 ? 8.943 3.327 -17.125 1.00 95.19 391 TYR A O 1
ATOM 3023 N N . VAL A 1 392 ? 7.056 3.369 -15.938 1.00 94.25 392 VAL A N 1
ATOM 3024 C CA . VAL A 1 392 ? 6.222 2.827 -17.025 1.00 94.25 392 VAL A CA 1
ATOM 3025 C C . VAL A 1 392 ? 5.669 3.951 -17.901 1.00 94.25 392 VAL A C 1
ATOM 3027 O O . VAL A 1 392 ? 5.209 4.974 -17.394 1.00 94.25 392 VAL A O 1
ATOM 3030 N N . GLY A 1 393 ? 5.669 3.754 -19.221 1.00 89.00 393 GLY A N 1
ATOM 3031 C CA . GLY A 1 393 ? 5.056 4.702 -20.159 1.00 89.00 393 GLY A CA 1
ATOM 3032 C C . GLY A 1 393 ? 5.899 5.943 -20.473 1.00 89.00 393 GLY A C 1
ATOM 3033 O O . GLY A 1 393 ? 5.376 6.932 -20.997 1.00 89.00 393 GLY A O 1
ATOM 3034 N N . ASN A 1 394 ? 7.205 5.908 -20.195 1.00 90.12 394 ASN A N 1
ATOM 3035 C CA . ASN A 1 394 ? 8.107 6.976 -20.631 1.00 90.12 394 ASN A CA 1
ATOM 3036 C C . ASN A 1 394 ? 8.226 6.997 -22.159 1.00 90.12 394 ASN A C 1
ATOM 3038 O O . ASN A 1 394 ? 8.169 8.071 -22.748 1.00 90.12 394 ASN A O 1
ATOM 3042 N N . GLN A 1 395 ? 8.314 5.823 -22.795 1.00 86.88 395 GLN A N 1
ATOM 3043 C CA . GLN A 1 395 ? 8.516 5.711 -24.246 1.00 86.88 395 GLN A CA 1
ATOM 3044 C C . GLN A 1 395 ? 7.258 5.256 -24.998 1.00 86.88 395 GLN A C 1
ATOM 3046 O O . GLN A 1 395 ? 7.119 5.508 -26.190 1.00 86.88 395 GLN A O 1
ATOM 3051 N N . ASN A 1 396 ? 6.299 4.631 -24.307 1.00 88.56 396 ASN A N 1
ATOM 3052 C CA . ASN A 1 396 ? 5.067 4.123 -24.909 1.00 88.56 396 ASN A CA 1
ATOM 3053 C C . ASN A 1 396 ? 3.819 4.854 -24.379 1.00 88.56 396 ASN A C 1
ATOM 3055 O O . ASN A 1 396 ? 3.461 4.732 -23.205 1.00 88.56 396 ASN A O 1
ATOM 3059 N N . LEU A 1 397 ? 3.115 5.569 -25.265 1.00 90.44 397 LEU A N 1
ATOM 3060 C CA . LEU A 1 397 ? 1.887 6.305 -24.933 1.00 90.44 397 LEU A CA 1
ATOM 3061 C C . LEU A 1 397 ? 0.725 5.397 -24.497 1.00 90.44 397 LEU A C 1
ATOM 3063 O O . LEU A 1 397 ? -0.091 5.810 -23.674 1.00 90.44 397 LEU A O 1
ATOM 3067 N N . ASN A 1 398 ? 0.639 4.163 -25.001 1.00 91.50 398 ASN A N 1
ATOM 3068 C CA . ASN A 1 398 ? -0.404 3.222 -24.585 1.00 91.50 398 ASN A CA 1
ATOM 3069 C C . ASN A 1 398 ? -0.168 2.762 -23.144 1.00 91.50 398 ASN A C 1
ATOM 3071 O O . ASN A 1 398 ? -1.096 2.770 -22.333 1.00 91.50 398 ASN A O 1
ATOM 3075 N N . SER A 1 399 ? 1.085 2.457 -22.801 1.00 93.44 399 SER A N 1
ATOM 3076 C CA . SER A 1 399 ? 1.468 2.113 -21.431 1.00 93.44 399 SER A CA 1
ATOM 3077 C C . SER A 1 399 ? 1.297 3.309 -20.486 1.00 93.44 399 SER A C 1
ATOM 3079 O O . SER A 1 399 ? 0.796 3.132 -19.378 1.00 93.44 399 SER A O 1
ATOM 3081 N N . LEU A 1 400 ? 1.602 4.537 -20.931 1.00 93.81 400 LEU A N 1
ATOM 3082 C CA . LEU A 1 400 ? 1.335 5.762 -20.164 1.00 93.81 400 LEU A CA 1
ATOM 3083 C C . LEU A 1 400 ? -0.160 5.920 -19.846 1.00 93.81 400 LEU A C 1
ATOM 3085 O O . LEU A 1 400 ? -0.531 6.127 -18.689 1.00 93.81 400 LEU A O 1
ATOM 3089 N N . ARG A 1 401 ? -1.027 5.782 -20.858 1.00 95.44 401 ARG A N 1
ATOM 3090 C CA . ARG A 1 401 ? -2.487 5.890 -20.711 1.00 95.44 401 ARG A CA 1
ATOM 3091 C C . ARG A 1 401 ? -3.043 4.833 -19.761 1.00 95.44 401 ARG A C 1
ATOM 3093 O O . ARG A 1 401 ? -3.775 5.177 -18.836 1.00 95.44 401 ARG A O 1
ATOM 3100 N N . GLY A 1 402 ? -2.686 3.567 -19.979 1.00 94.81 402 GLY A N 1
ATOM 3101 C CA . GLY A 1 402 ? -3.242 2.434 -19.237 1.00 94.81 402 GLY A CA 1
ATOM 3102 C C . GLY A 1 402 ? -2.711 2.308 -17.809 1.00 94.81 402 GLY A C 1
ATOM 3103 O O . GLY A 1 402 ? -3.484 2.111 -16.873 1.00 94.81 402 GLY A O 1
ATOM 3104 N N . PHE A 1 403 ? -1.398 2.447 -17.609 1.00 96.69 403 PHE A N 1
ATOM 3105 C CA . PHE A 1 403 ? -0.777 2.187 -16.308 1.00 96.69 403 PHE A CA 1
ATOM 3106 C C . PHE A 1 403 ? -0.673 3.417 -15.411 1.00 96.69 403 PHE A C 1
ATOM 3108 O O . PHE A 1 403 ? -0.639 3.250 -14.186 1.00 96.69 403 PHE A O 1
ATOM 3115 N N . VAL A 1 404 ? -0.632 4.626 -15.976 1.00 96.88 404 VAL A N 1
ATOM 3116 C CA . VAL A 1 404 ? -0.367 5.864 -15.227 1.00 96.88 404 VAL A CA 1
ATOM 3117 C C . VAL A 1 404 ? -1.576 6.788 -15.259 1.00 96.88 404 VAL A C 1
ATOM 3119 O O . VAL A 1 404 ? -2.242 6.947 -14.239 1.00 96.88 404 VAL A O 1
ATOM 3122 N N . LEU A 1 405 ? -1.894 7.364 -16.419 1.00 96.88 405 LEU A N 1
ATOM 3123 C CA . LEU A 1 405 ? -2.858 8.457 -16.518 1.00 96.88 405 LEU A CA 1
ATOM 3124 C C . LEU A 1 405 ? -4.286 8.022 -16.168 1.00 96.88 405 LEU A C 1
ATOM 3126 O O . LEU A 1 405 ? -4.915 8.654 -15.324 1.00 96.88 405 LEU A O 1
ATOM 3130 N N . GLY A 1 406 ? -4.790 6.940 -16.771 1.00 96.88 406 GLY A N 1
ATOM 3131 C CA . GLY A 1 406 ? -6.148 6.444 -16.523 1.00 96.88 406 GLY A CA 1
ATOM 3132 C C . GLY A 1 406 ? -6.417 6.176 -15.035 1.00 96.88 406 GLY A C 1
ATOM 3133 O O . GLY A 1 406 ? -7.365 6.735 -14.482 1.00 96.88 406 GLY A O 1
ATOM 3134 N N . PRO A 1 407 ? -5.561 5.397 -14.347 1.00 97.38 407 PRO A N 1
ATOM 3135 C CA . PRO A 1 407 ? -5.686 5.166 -12.912 1.00 97.38 407 PRO A CA 1
ATOM 3136 C C . PRO A 1 407 ? -5.578 6.439 -12.066 1.00 97.38 407 PRO A C 1
ATOM 3138 O O . PRO A 1 407 ? -6.380 6.618 -11.158 1.00 97.38 407 PRO A O 1
ATOM 3141 N N . LEU A 1 408 ? -4.633 7.342 -12.358 1.00 97.00 408 LEU A N 1
ATOM 3142 C CA . LEU A 1 408 ? -4.487 8.589 -11.598 1.00 97.00 408 LEU A CA 1
ATOM 3143 C C . LEU A 1 408 ? -5.709 9.505 -11.741 1.00 97.00 408 LEU A C 1
ATOM 3145 O O . LEU A 1 408 ? -6.160 10.066 -10.745 1.00 97.00 408 LEU A O 1
ATOM 3149 N N . VAL A 1 409 ? -6.278 9.615 -12.946 1.00 97.94 409 VAL A N 1
ATOM 3150 C CA . VAL A 1 409 ? -7.526 10.357 -13.186 1.00 97.94 409 VAL A CA 1
ATOM 3151 C C . VAL A 1 409 ? -8.683 9.718 -12.423 1.00 97.94 409 VAL A C 1
ATOM 3153 O O . VAL A 1 409 ? -9.412 10.425 -11.734 1.00 97.94 409 VAL A O 1
ATOM 3156 N N . LEU A 1 410 ? -8.832 8.390 -12.487 1.00 97.62 410 LEU A N 1
ATOM 3157 C CA . LEU A 1 410 ? -9.871 7.673 -11.747 1.00 97.62 410 LEU A CA 1
ATOM 3158 C C . LEU A 1 410 ? -9.756 7.922 -10.239 1.00 97.62 410 LEU A C 1
ATOM 3160 O O . LEU A 1 410 ? -10.747 8.263 -9.597 1.00 97.62 410 LEU A O 1
ATOM 3164 N N . TYR A 1 411 ? -8.555 7.784 -9.677 1.00 97.38 411 TYR A N 1
ATOM 3165 C CA . TYR A 1 411 ? -8.323 8.022 -8.256 1.00 97.38 411 TYR A CA 1
ATOM 3166 C C . TYR A 1 411 ? -8.653 9.465 -7.886 1.00 97.38 411 TYR A C 1
ATOM 3168 O O . TYR A 1 411 ? -9.427 9.673 -6.955 1.00 97.38 411 TYR A O 1
ATOM 3176 N N . LEU A 1 412 ? -8.149 10.447 -8.645 1.00 96.50 412 LEU A N 1
ATOM 3177 C CA . LEU A 1 412 ? -8.413 11.870 -8.425 1.00 96.50 412 LEU A CA 1
ATOM 3178 C C . LEU A 1 412 ? -9.916 12.181 -8.449 1.00 96.50 412 LEU A C 1
ATOM 3180 O O . LEU A 1 412 ? -10.410 12.857 -7.549 1.00 96.50 412 LEU A O 1
ATOM 3184 N N . LEU A 1 413 ? -10.661 11.652 -9.423 1.00 97.25 413 LEU A N 1
ATOM 3185 C CA . LEU A 1 413 ? -12.113 11.827 -9.509 1.00 97.25 413 LEU A CA 1
ATOM 3186 C C . LEU A 1 413 ? -12.830 11.209 -8.304 1.00 97.25 413 LEU A C 1
ATOM 3188 O O . LEU A 1 413 ? -13.617 11.881 -7.646 1.00 97.25 413 LEU A O 1
ATOM 3192 N N . VAL A 1 414 ? -12.532 9.955 -7.963 1.00 97.25 414 VAL A N 1
ATOM 3193 C CA . VAL A 1 414 ? -13.185 9.272 -6.835 1.00 97.25 414 VAL A CA 1
ATOM 3194 C C . VAL A 1 414 ? -12.883 9.975 -5.506 1.00 97.25 414 VAL A C 1
ATOM 3196 O O . VAL A 1 414 ? -13.795 10.231 -4.720 1.00 97.25 414 VAL A O 1
ATOM 3199 N N . GLY A 1 415 ? -11.625 10.338 -5.250 1.00 95.62 415 GLY A N 1
ATOM 3200 C CA . GLY A 1 415 ? -11.247 11.028 -4.016 1.00 95.62 415 GLY A CA 1
ATOM 3201 C C . GLY A 1 415 ? -11.836 12.438 -3.921 1.00 95.62 415 GLY A C 1
ATOM 3202 O O . GLY A 1 415 ? -12.351 12.815 -2.870 1.00 95.62 415 GLY A O 1
ATOM 3203 N N . THR A 1 416 ? -11.858 13.199 -5.022 1.00 94.69 416 THR A N 1
ATOM 3204 C CA . THR A 1 416 ? -12.491 14.531 -5.039 1.00 94.69 416 THR A CA 1
ATOM 3205 C C . THR A 1 416 ? -14.004 14.463 -4.847 1.00 94.69 416 THR A C 1
ATOM 3207 O O . THR A 1 416 ? -14.548 15.310 -4.142 1.00 94.69 416 THR A O 1
ATOM 3210 N N . LEU A 1 417 ? -14.688 13.441 -5.375 1.00 95.69 417 LEU A N 1
ATOM 3211 C CA . LEU A 1 417 ? -16.114 13.212 -5.114 1.00 95.69 417 LEU A CA 1
ATOM 3212 C C . LEU A 1 417 ? -16.389 13.001 -3.618 1.00 95.69 417 LEU A C 1
ATOM 3214 O O . LEU A 1 417 ? -17.286 13.645 -3.068 1.00 95.69 417 LEU A O 1
ATOM 3218 N N . PHE A 1 418 ? -15.592 12.172 -2.933 1.00 95.12 418 PHE A N 1
ATOM 3219 C CA . PHE A 1 418 ? -15.710 12.003 -1.479 1.00 95.12 418 PHE A CA 1
ATOM 3220 C C . PHE A 1 418 ? -15.396 13.291 -0.713 1.00 95.12 418 PHE A C 1
ATOM 3222 O O . PHE A 1 418 ? -16.099 13.619 0.245 1.00 95.12 418 PHE A O 1
ATOM 3229 N N . LEU A 1 419 ? -14.398 14.065 -1.155 1.00 91.50 419 LEU A N 1
ATOM 3230 C CA . LEU A 1 419 ? -14.089 15.359 -0.547 1.00 91.50 419 LEU A CA 1
ATOM 3231 C C . LEU A 1 419 ? -15.249 16.347 -0.670 1.00 91.50 419 LEU A C 1
ATOM 3233 O O . LEU A 1 419 ? -15.653 16.962 0.315 1.00 91.50 419 LEU A O 1
ATOM 3237 N N . LEU A 1 420 ? -15.827 16.486 -1.860 1.00 91.44 420 LEU A N 1
ATOM 3238 C CA . LEU A 1 420 ? -16.971 17.367 -2.078 1.00 91.44 420 LEU A CA 1
ATOM 3239 C C . LEU A 1 420 ? -18.168 16.928 -1.225 1.00 91.44 420 LEU A C 1
ATOM 3241 O O . LEU A 1 420 ? -18.754 17.753 -0.522 1.00 91.44 420 LEU A O 1
ATOM 3245 N N . ALA A 1 421 ? -18.480 15.629 -1.206 1.00 91.19 421 ALA A N 1
ATOM 3246 C CA . ALA A 1 421 ? -19.559 15.079 -0.390 1.00 91.19 421 ALA A CA 1
ATOM 3247 C C . ALA A 1 421 ? -19.348 15.336 1.114 1.00 91.19 421 ALA A C 1
ATOM 3249 O O . ALA A 1 421 ? -20.289 15.708 1.825 1.00 91.19 421 ALA A O 1
ATOM 3250 N N . GLY A 1 422 ? -18.118 15.189 1.613 1.00 88.44 422 GLY A N 1
ATOM 3251 C CA . GLY A 1 422 ? -17.809 15.443 3.019 1.00 88.44 422 GLY A CA 1
ATOM 3252 C C . GLY A 1 422 ? -17.850 16.928 3.381 1.00 88.44 422 GLY A C 1
ATOM 3253 O O . GLY A 1 422 ? -18.376 17.262 4.442 1.00 88.44 422 GLY A O 1
ATOM 3254 N N . PHE A 1 423 ? -17.424 17.834 2.489 1.00 87.38 423 PHE A N 1
ATOM 3255 C CA . PHE A 1 423 ? -17.543 19.281 2.713 1.00 87.38 423 PHE A CA 1
ATOM 3256 C C . PHE A 1 423 ? -19.009 19.714 2.750 1.00 87.38 423 PHE A C 1
ATOM 3258 O O . PHE A 1 423 ? -19.420 20.391 3.693 1.00 87.38 423 PHE A O 1
ATOM 3265 N N . VAL A 1 424 ? -19.818 19.276 1.779 1.00 88.12 424 VAL A N 1
ATOM 3266 C CA . VAL A 1 424 ? -21.267 19.548 1.745 1.00 88.12 424 VAL A CA 1
ATOM 3267 C C . VAL A 1 424 ? -21.937 19.071 3.035 1.00 88.12 424 VAL A C 1
ATOM 3269 O O . VAL A 1 424 ? -22.730 19.800 3.637 1.00 88.12 424 VAL A O 1
ATOM 3272 N N . SER A 1 425 ? -21.578 17.877 3.509 1.00 83.00 425 SER A N 1
ATOM 3273 C CA . SER A 1 425 ? -22.148 17.315 4.734 1.00 83.00 425 SER A CA 1
ATOM 3274 C C . SER A 1 425 ? -21.719 18.078 5.994 1.00 83.00 425 SER A C 1
ATOM 3276 O O . SER A 1 425 ? -22.555 18.350 6.857 1.00 83.00 425 SER A O 1
ATOM 3278 N N . LEU A 1 426 ? -20.453 18.503 6.076 1.00 79.44 426 LEU A N 1
ATOM 3279 C CA . LEU A 1 426 ? -19.940 19.351 7.158 1.00 79.44 426 LEU A CA 1
ATOM 3280 C C . LEU A 1 426 ? -20.668 20.698 7.230 1.00 79.44 426 LEU A C 1
ATOM 3282 O O . LEU A 1 426 ? -21.074 21.116 8.315 1.00 79.44 426 LEU A O 1
ATOM 3286 N N . PHE A 1 427 ? -20.884 21.364 6.090 1.00 80.38 427 PHE A N 1
ATOM 3287 C CA . PHE A 1 427 ? -21.615 22.635 6.044 1.00 80.38 427 PHE A CA 1
ATOM 3288 C C . PHE A 1 427 ? -23.082 22.473 6.454 1.00 80.38 427 PHE A C 1
ATOM 3290 O O . PHE A 1 427 ? -23.595 23.292 7.222 1.00 80.38 427 PHE A O 1
ATOM 3297 N N . ARG A 1 428 ? -23.741 21.389 6.022 1.00 79.44 428 ARG A N 1
ATOM 3298 C CA . ARG A 1 428 ? -25.119 21.070 6.420 1.00 79.44 428 ARG A CA 1
ATOM 3299 C C . ARG A 1 428 ? -25.226 20.874 7.931 1.00 79.44 428 ARG A C 1
ATOM 3301 O O . ARG A 1 428 ? -26.075 21.488 8.569 1.00 79.44 428 ARG A O 1
ATOM 3308 N N . ILE A 1 429 ? -24.325 20.090 8.520 1.00 71.19 429 ILE A N 1
ATOM 3309 C CA . ILE A 1 429 ? -24.299 19.827 9.964 1.00 71.19 429 ILE A CA 1
ATOM 3310 C C . ILE A 1 429 ? -24.000 21.107 10.753 1.00 71.19 429 ILE A C 1
ATOM 3312 O O . ILE A 1 429 ? -24.706 21.413 11.711 1.00 71.19 429 ILE A O 1
ATOM 3316 N N . ARG A 1 430 ? -23.015 21.904 10.328 1.00 68.00 430 ARG A N 1
ATOM 3317 C CA . ARG A 1 430 ? -22.658 23.171 10.983 1.00 68.00 430 ARG A CA 1
ATOM 3318 C C . ARG A 1 430 ? -23.793 24.197 10.939 1.00 68.00 430 ARG A C 1
ATOM 3320 O O . ARG A 1 430 ? -23.957 24.946 11.899 1.00 68.00 430 ARG A O 1
ATOM 3327 N N . SER A 1 431 ? -24.595 24.214 9.871 1.00 65.69 431 SER A N 1
ATOM 3328 C CA . SER A 1 431 ? -25.783 25.078 9.787 1.00 65.69 431 SER A CA 1
ATOM 3329 C C . SER A 1 431 ? -26.855 24.717 10.827 1.00 65.69 431 SER A C 1
ATOM 3331 O O . SER A 1 431 ? -27.484 25.614 11.380 1.00 65.69 431 SER A O 1
ATOM 3333 N N . VAL A 1 432 ? -26.991 23.427 11.162 1.00 65.06 432 VAL A N 1
ATOM 3334 C CA . VAL A 1 432 ? -27.969 22.911 12.137 1.00 65.06 432 VAL A CA 1
ATOM 3335 C C . VAL A 1 432 ? -27.440 22.996 13.578 1.00 65.06 432 VAL A C 1
ATOM 3337 O O . VAL A 1 432 ? -28.166 23.396 14.481 1.00 65.06 432 VAL A O 1
ATOM 3340 N N . ILE A 1 433 ? -26.158 22.693 13.819 1.00 60.06 433 ILE A N 1
ATOM 3341 C CA . ILE A 1 433 ? -25.552 22.709 15.169 1.00 60.06 433 ILE A CA 1
ATOM 3342 C C . ILE A 1 433 ? -25.435 24.127 15.741 1.00 60.06 433 ILE A C 1
ATOM 3344 O O . ILE A 1 433 ? -25.544 24.307 16.954 1.00 60.06 433 ILE A O 1
ATOM 3348 N N . LYS A 1 434 ? -25.291 25.158 14.895 1.00 57.50 434 LYS A N 1
ATOM 3349 C CA . LYS A 1 434 ? -25.254 26.562 15.346 1.00 57.50 434 LYS A CA 1
ATOM 3350 C C . LYS A 1 434 ? -26.547 27.004 16.056 1.00 57.50 434 LYS A C 1
ATOM 3352 O O . LYS A 1 434 ? -26.537 28.039 16.713 1.00 57.50 434 LYS A O 1
ATOM 3357 N N . GLN A 1 435 ? -27.623 26.218 15.955 1.00 55.91 435 GLN A N 1
ATOM 3358 C CA . GLN A 1 435 ? -28.890 26.427 16.661 1.00 55.91 435 GLN A CA 1
ATOM 3359 C C . GLN A 1 435 ? -29.003 25.635 17.987 1.00 55.91 435 GLN A C 1
ATOM 3361 O O . GLN A 1 435 ? -29.934 25.884 18.743 1.00 55.91 435 GLN A O 1
ATOM 3366 N N . GLY A 1 436 ? -28.078 24.708 18.299 1.00 50.12 436 GLY A N 1
ATOM 3367 C CA . GLY A 1 436 ? -28.260 23.673 19.338 1.00 50.12 436 GLY A CA 1
ATOM 3368 C C . GLY A 1 436 ? -27.278 23.640 20.526 1.00 50.12 436 GLY A C 1
ATOM 3369 O O . GLY A 1 436 ? -27.409 22.773 21.382 1.00 50.12 436 GLY A O 1
ATOM 3370 N N . GLY A 1 437 ? -26.295 24.541 20.624 1.00 52.00 437 GLY A N 1
ATOM 3371 C CA . GLY A 1 437 ? -25.561 24.801 21.882 1.00 52.00 437 GLY A CA 1
ATOM 3372 C C . GLY A 1 437 ? -24.625 23.712 22.457 1.00 52.00 437 GLY A C 1
ATOM 3373 O O . GLY A 1 437 ? -24.114 23.894 23.561 1.00 52.00 437 GLY A O 1
ATOM 3374 N N . THR A 1 438 ? -24.340 22.602 21.767 1.00 55.69 438 THR A N 1
ATOM 3375 C CA . THR A 1 438 ? -23.410 21.555 22.258 1.00 55.69 438 THR A CA 1
ATOM 3376 C C . THR A 1 438 ? -21.941 21.819 21.887 1.00 55.69 438 THR A C 1
ATOM 3378 O O . THR A 1 438 ? -21.637 22.125 20.737 1.00 55.69 438 THR A O 1
ATOM 3381 N N . LYS A 1 439 ? -21.002 21.632 22.834 1.00 55.72 439 LYS A N 1
ATOM 3382 C CA . LYS A 1 439 ? -19.541 21.821 22.652 1.00 55.72 439 LYS A CA 1
ATOM 3383 C C . LYS A 1 439 ? -18.894 20.723 21.777 1.00 55.72 439 LYS A C 1
ATOM 3385 O O . LYS A 1 439 ? -18.250 19.816 22.299 1.00 55.72 439 LYS A O 1
ATOM 3390 N N . THR A 1 440 ? -19.011 20.813 20.450 1.00 63.16 440 THR A N 1
ATOM 3391 C CA . THR A 1 440 ? -18.366 19.901 19.470 1.00 63.16 440 THR A CA 1
ATOM 3392 C C . THR A 1 440 ? -17.031 20.414 18.902 1.00 63.16 440 THR A C 1
ATOM 3394 O O . THR A 1 440 ? -16.448 19.792 18.012 1.00 63.16 440 THR A O 1
ATOM 3397 N N . ASP A 1 441 ? -16.494 21.512 19.442 1.00 66.88 441 ASP A N 1
ATOM 3398 C CA . ASP A 1 441 ? -15.368 22.273 18.874 1.00 66.88 441 ASP A CA 1
ATOM 3399 C C . ASP A 1 441 ? -14.096 21.463 18.585 1.00 66.88 441 ASP A C 1
ATOM 3401 O O . ASP A 1 441 ? -13.366 21.766 17.642 1.00 66.88 441 ASP A O 1
ATOM 3405 N N . LYS A 1 442 ? -13.774 20.451 19.401 1.00 68.88 442 LYS A N 1
ATOM 3406 C CA . LYS A 1 442 ? -12.548 19.652 19.214 1.00 68.88 442 LYS A CA 1
ATOM 3407 C C . LYS A 1 442 ? -12.653 18.715 18.010 1.00 68.88 442 LYS A C 1
ATOM 3409 O O . LYS A 1 442 ? -11.692 18.610 17.249 1.00 68.88 442 LYS A O 1
ATOM 3414 N N . LEU A 1 443 ? -13.804 18.063 17.843 1.00 66.19 443 LEU A N 1
ATOM 3415 C CA . LEU A 1 443 ? -14.061 17.145 16.735 1.00 66.19 443 LEU A CA 1
ATOM 3416 C C . LEU A 1 443 ? -14.191 17.926 15.419 1.00 66.19 443 LEU A C 1
ATOM 3418 O O . LEU A 1 443 ? -13.569 17.558 14.428 1.00 66.19 443 LEU A O 1
ATOM 3422 N N . GLU A 1 444 ? -14.882 19.072 15.439 1.00 71.38 444 GLU A N 1
ATOM 3423 C CA . GLU A 1 444 ? -15.002 19.956 14.272 1.00 71.38 444 GLU A CA 1
ATOM 3424 C C . GLU A 1 444 ? -13.633 20.482 13.810 1.00 71.38 444 GLU A C 1
ATOM 3426 O O . GLU A 1 444 ? -13.302 20.394 12.627 1.00 71.38 444 GLU A O 1
ATOM 3431 N N . LYS A 1 445 ? -12.783 20.955 14.736 1.00 77.38 445 LYS A N 1
ATOM 3432 C CA . LYS A 1 445 ? -11.414 21.395 14.410 1.00 77.38 445 LYS A CA 1
ATOM 3433 C C . LYS A 1 445 ? -10.578 20.276 13.796 1.00 77.38 445 LYS A C 1
ATOM 3435 O O . LYS A 1 445 ? -9.823 20.537 12.861 1.00 77.38 445 LYS A O 1
ATOM 3440 N N . LEU A 1 446 ? -10.707 19.049 14.302 1.00 71.88 446 LEU A N 1
ATOM 3441 C CA . LEU A 1 446 ? -9.997 17.898 13.752 1.00 71.88 446 LEU A CA 1
ATOM 3442 C C . LEU A 1 446 ? -10.464 17.589 12.324 1.00 71.88 446 LEU A C 1
ATOM 3444 O O . LEU A 1 446 ? -9.644 17.456 11.420 1.00 71.88 446 LEU A O 1
ATOM 3448 N N . MET A 1 447 ? -11.774 17.549 12.100 1.00 75.62 447 MET A N 1
ATOM 3449 C CA . MET A 1 447 ? -12.351 17.226 10.796 1.00 75.62 447 MET A CA 1
ATOM 3450 C C . MET A 1 447 ? -12.068 18.298 9.741 1.00 75.62 447 MET A C 1
ATOM 3452 O O . MET A 1 447 ? -11.751 17.956 8.603 1.00 75.62 447 MET A O 1
ATOM 3456 N N . ILE A 1 448 ? -12.104 19.583 10.112 1.00 78.62 448 ILE A N 1
ATOM 3457 C CA . ILE A 1 448 ? -11.688 20.689 9.235 1.00 78.62 448 ILE A CA 1
ATOM 3458 C C . ILE A 1 448 ? -10.206 20.545 8.873 1.00 78.62 448 ILE A C 1
ATOM 3460 O O . ILE A 1 448 ? -9.837 20.704 7.711 1.00 78.62 448 ILE A O 1
ATOM 3464 N N . ARG A 1 449 ? -9.351 20.193 9.841 1.00 82.69 449 ARG A N 1
ATOM 3465 C CA . ARG A 1 449 ? -7.912 20.012 9.612 1.00 82.69 449 ARG A CA 1
ATOM 3466 C C . ARG A 1 449 ? -7.622 18.863 8.640 1.00 82.69 449 ARG A C 1
ATOM 3468 O O . ARG A 1 449 ? -6.795 19.038 7.748 1.00 82.69 449 ARG A O 1
ATOM 3475 N N . ILE A 1 450 ? -8.311 17.726 8.775 1.00 81.94 450 ILE A N 1
ATOM 3476 C CA . ILE A 1 450 ? -8.192 16.588 7.843 1.00 81.94 450 ILE A CA 1
ATOM 3477 C C . ILE A 1 450 ? -8.716 16.973 6.449 1.00 81.94 450 ILE A C 1
ATOM 3479 O O . ILE A 1 450 ? -8.073 16.661 5.446 1.00 81.94 450 ILE A O 1
ATOM 3483 N N . GLY A 1 451 ? -9.828 17.711 6.367 1.00 82.81 451 GLY A N 1
ATOM 3484 C CA . GLY A 1 451 ? -10.380 18.193 5.096 1.00 82.81 451 GLY A CA 1
ATOM 3485 C C . GLY A 1 451 ? -9.421 19.125 4.346 1.00 82.81 451 GLY A C 1
ATOM 3486 O O . GLY A 1 451 ? -9.170 18.928 3.159 1.00 82.81 451 GLY A O 1
ATOM 3487 N N . ILE A 1 452 ? -8.807 20.088 5.046 1.00 83.94 452 ILE A N 1
ATOM 3488 C CA . ILE A 1 452 ? -7.781 20.982 4.477 1.00 83.94 452 ILE A CA 1
ATOM 3489 C C . ILE A 1 452 ? -6.561 20.184 4.008 1.00 83.94 452 ILE A C 1
ATOM 3491 O O . ILE A 1 452 ? -6.050 20.425 2.919 1.00 83.94 452 ILE A O 1
ATOM 3495 N N . PHE A 1 453 ? -6.098 19.219 4.803 1.00 80.31 453 PHE A N 1
ATOM 3496 C CA . PHE A 1 453 ? -4.957 18.384 4.434 1.00 80.31 453 PHE A CA 1
ATOM 3497 C C . PHE A 1 453 ? -5.223 17.565 3.163 1.00 80.31 453 PHE A C 1
ATOM 3499 O O . PHE A 1 453 ? -4.381 17.482 2.270 1.00 80.31 453 PHE A O 1
ATOM 3506 N N . THR A 1 454 ? -6.425 17.011 3.036 1.00 81.50 454 THR A N 1
ATOM 3507 C CA . THR A 1 454 ? -6.796 16.205 1.868 1.00 81.50 454 THR A CA 1
ATOM 3508 C C . THR A 1 454 ? -6.975 17.078 0.612 1.00 81.50 454 THR A C 1
ATOM 3510 O O . THR A 1 454 ? -6.621 16.658 -0.493 1.00 81.50 454 THR A O 1
ATOM 3513 N N . LEU A 1 455 ? -7.397 18.340 0.780 1.00 84.69 455 LEU A N 1
ATOM 3514 C CA . LEU A 1 455 ? -7.378 19.363 -0.273 1.00 84.69 455 LEU A CA 1
ATOM 3515 C C . LEU A 1 455 ? -5.945 19.750 -0.684 1.00 84.69 455 LEU A C 1
ATOM 3517 O O . LEU A 1 455 ? -5.665 19.872 -1.876 1.00 84.69 455 LEU A O 1
ATOM 3521 N N . LEU A 1 456 ? -5.022 19.878 0.275 1.00 87.50 456 LEU A N 1
ATOM 3522 C CA . LEU A 1 456 ? -3.609 20.169 0.003 1.00 87.50 456 LEU A CA 1
ATOM 3523 C C . LEU A 1 456 ? -2.930 19.078 -0.835 1.00 87.50 456 LEU A C 1
ATOM 3525 O O . LEU A 1 456 ? -2.069 19.416 -1.636 1.00 87.50 456 LEU A O 1
ATOM 3529 N N . TYR A 1 457 ? -3.331 17.807 -0.712 1.00 87.62 457 TYR A N 1
ATOM 3530 C CA . TYR A 1 457 ? -2.873 16.726 -1.603 1.00 87.62 457 TYR A CA 1
ATOM 3531 C C . TYR A 1 457 ? -3.479 16.827 -3.012 1.00 87.62 457 TYR A C 1
ATOM 3533 O O . TYR A 1 457 ? -2.820 16.530 -4.010 1.00 87.62 457 TYR A O 1
ATOM 3541 N N . THR A 1 458 ? -4.741 17.257 -3.105 1.00 92.12 458 THR A N 1
ATOM 3542 C CA . THR A 1 458 ? -5.479 17.333 -4.376 1.00 92.12 458 THR A CA 1
ATOM 3543 C C . THR A 1 458 ? -4.777 18.258 -5.372 1.00 92.12 458 THR A C 1
ATOM 3545 O O . THR A 1 458 ? -4.745 17.962 -6.567 1.00 92.12 458 THR A O 1
ATOM 3548 N N . VAL A 1 459 ? -4.173 19.351 -4.891 1.00 93.25 459 VAL A N 1
ATOM 3549 C CA . VAL A 1 459 ? -3.485 20.338 -5.738 1.00 93.25 459 VAL A CA 1
ATOM 3550 C C . VAL A 1 459 ? -2.255 19.736 -6.446 1.00 93.25 459 VAL A C 1
ATOM 3552 O O . VAL A 1 459 ? -2.270 19.703 -7.677 1.00 93.25 459 VAL A O 1
ATOM 3555 N N . PRO A 1 460 ? -1.231 19.187 -5.755 1.00 94.25 460 PRO A N 1
ATOM 3556 C CA . PRO A 1 460 ? -0.119 18.508 -6.417 1.00 94.25 460 PRO A CA 1
ATOM 3557 C C . PRO A 1 460 ? -0.557 17.348 -7.314 1.00 94.25 460 PRO A C 1
ATOM 3559 O O . PRO A 1 460 ? -0.054 17.230 -8.427 1.00 94.25 460 PRO A O 1
ATOM 3562 N N . ALA A 1 461 ? -1.521 16.525 -6.881 1.00 93.75 461 ALA A N 1
ATOM 3563 C CA . ALA A 1 461 ? -2.007 15.399 -7.680 1.00 93.75 461 ALA A CA 1
ATOM 3564 C C . ALA A 1 461 ? -2.641 15.858 -9.006 1.00 93.75 461 ALA A C 1
ATOM 3566 O O . ALA A 1 461 ? -2.341 15.303 -10.063 1.00 93.75 461 ALA A O 1
ATOM 3567 N N . SER A 1 462 ? -3.453 16.918 -8.968 1.00 96.19 462 SER A N 1
ATOM 3568 C CA . SER A 1 462 ? -4.061 17.512 -10.166 1.00 96.19 462 SER A CA 1
ATOM 3569 C C . SER A 1 462 ? -3.006 18.085 -11.110 1.00 96.19 462 SER A C 1
ATOM 3571 O O . SER A 1 462 ? -3.103 17.903 -12.322 1.00 96.19 462 SER A O 1
ATOM 3573 N N . ILE A 1 463 ? -1.970 18.734 -10.568 1.00 96.88 463 ILE A N 1
ATOM 3574 C CA . ILE A 1 463 ? -0.871 19.285 -11.370 1.00 96.88 463 ILE A CA 1
ATOM 3575 C C . ILE A 1 463 ? -0.054 18.162 -12.017 1.00 96.88 463 ILE A C 1
ATOM 3577 O O . ILE A 1 463 ? 0.254 18.252 -13.199 1.00 96.88 463 ILE A O 1
ATOM 3581 N N . VAL A 1 464 ? 0.242 17.075 -11.298 1.00 96.38 464 VAL A N 1
ATOM 3582 C CA . VAL A 1 464 ? 0.934 15.904 -11.868 1.00 96.38 464 VAL A CA 1
ATOM 3583 C C . VAL A 1 464 ? 0.121 15.284 -13.008 1.00 96.38 464 VAL A C 1
ATOM 3585 O O . VAL A 1 464 ? 0.678 14.993 -14.066 1.00 96.38 464 VAL A O 1
ATOM 3588 N N . VAL A 1 465 ? -1.197 15.130 -12.839 1.00 97.31 465 VAL A N 1
ATOM 3589 C CA . VAL A 1 465 ? -2.091 14.662 -13.913 1.00 97.31 465 VAL A CA 1
ATOM 3590 C C . VAL A 1 465 ? -2.077 15.629 -15.103 1.00 97.31 465 VAL A C 1
ATOM 3592 O O . VAL A 1 465 ? -1.967 15.179 -16.242 1.00 97.31 465 VAL A O 1
ATOM 3595 N N . ALA A 1 466 ? -2.117 16.943 -14.865 1.00 97.50 466 ALA A N 1
ATOM 3596 C CA . ALA A 1 466 ? -2.027 17.952 -15.920 1.00 97.50 466 ALA A CA 1
ATOM 3597 C C . ALA A 1 466 ? -0.683 17.901 -16.670 1.00 97.50 466 ALA A C 1
ATOM 3599 O O . ALA A 1 466 ? -0.668 17.988 -17.897 1.00 97.50 466 ALA A O 1
ATOM 3600 N N . CYS A 1 467 ? 0.435 17.685 -15.968 1.00 96.81 467 CYS A N 1
ATOM 3601 C CA . CYS A 1 467 ? 1.746 17.462 -16.580 1.00 96.81 467 CYS A CA 1
ATOM 3602 C C . CYS A 1 467 ? 1.747 16.207 -17.468 1.00 96.81 467 CYS A C 1
ATOM 3604 O O . CYS A 1 467 ? 2.254 16.258 -18.585 1.00 96.81 467 CYS A O 1
ATOM 3606 N N . TYR A 1 468 ? 1.139 15.100 -17.027 1.00 96.06 468 TYR A N 1
ATOM 3607 C CA . TYR A 1 468 ? 1.023 13.895 -17.858 1.00 96.06 468 TYR A CA 1
ATOM 3608 C C . TYR A 1 468 ? 0.101 14.084 -19.068 1.00 96.06 468 TYR A C 1
ATOM 3610 O O . TYR A 1 468 ? 0.386 13.533 -20.129 1.00 96.06 468 TYR A O 1
ATOM 3618 N N . LEU A 1 469 ? -0.974 14.869 -18.945 1.00 96.44 469 LEU A N 1
ATOM 3619 C CA . LEU A 1 469 ? -1.831 15.239 -20.077 1.00 96.44 469 LEU A CA 1
ATOM 3620 C C . LEU A 1 469 ? -1.081 16.106 -21.090 1.00 96.44 469 LEU A C 1
ATOM 3622 O O . LEU A 1 469 ? -1.183 15.861 -22.291 1.00 96.44 469 LEU A O 1
ATOM 3626 N N . TYR A 1 470 ? -0.299 17.075 -20.608 1.00 95.62 470 TYR A N 1
ATOM 3627 C CA . TYR A 1 470 ? 0.601 17.870 -21.438 1.00 95.62 470 TYR A CA 1
ATOM 3628 C C . TYR A 1 470 ? 1.593 16.967 -22.180 1.00 95.62 470 TYR A C 1
ATOM 3630 O O . TYR A 1 470 ? 1.700 17.054 -23.402 1.00 95.62 470 TYR A O 1
ATOM 3638 N N . GLU A 1 471 ? 2.259 16.051 -21.469 1.00 92.69 471 GLU A N 1
ATOM 3639 C CA . GLU A 1 471 ? 3.184 15.109 -22.094 1.00 92.69 471 GLU A CA 1
ATOM 3640 C C . GLU A 1 471 ? 2.489 14.240 -23.135 1.00 92.69 471 GLU A C 1
ATOM 3642 O O . GLU A 1 471 ? 2.949 14.165 -24.264 1.00 92.69 471 GLU A O 1
ATOM 3647 N N . GLN A 1 472 ? 1.349 13.637 -22.808 1.00 93.81 472 GLN A N 1
ATOM 3648 C CA . GLN A 1 472 ? 0.606 12.817 -23.759 1.00 93.81 472 GLN A CA 1
ATOM 3649 C C . GLN A 1 472 ? 0.211 13.590 -25.025 1.00 93.81 472 GLN A C 1
ATOM 3651 O O . GLN A 1 472 ? 0.229 13.012 -26.109 1.00 93.81 472 GLN A O 1
ATOM 3656 N N . HIS A 1 473 ? -0.196 14.854 -24.890 1.00 93.25 473 HIS A N 1
ATOM 3657 C CA . HIS A 1 473 ? -0.700 15.644 -26.009 1.00 93.25 473 HIS A CA 1
ATOM 3658 C C . HIS A 1 473 ? 0.418 16.137 -26.934 1.00 93.25 473 HIS A C 1
ATOM 3660 O O . HIS A 1 473 ? 0.276 16.072 -28.151 1.00 93.25 473 HIS A O 1
ATOM 3666 N N . TYR A 1 474 ? 1.534 16.608 -26.373 1.00 90.75 474 TYR A N 1
ATOM 3667 C CA . TYR A 1 474 ? 2.609 17.234 -27.148 1.00 90.75 474 TYR A CA 1
ATOM 3668 C C . TYR A 1 474 ? 3.766 16.283 -27.504 1.00 90.75 474 TYR A C 1
ATOM 3670 O O . TYR A 1 474 ? 4.637 16.673 -28.287 1.00 90.75 474 TYR A O 1
ATOM 3678 N N . ARG A 1 475 ? 3.772 15.037 -26.994 1.00 88.38 475 ARG A N 1
ATOM 3679 C CA . ARG A 1 475 ? 4.875 14.080 -27.199 1.00 88.38 475 ARG A CA 1
ATOM 3680 C C . ARG A 1 475 ? 5.163 13.749 -28.652 1.00 88.38 475 ARG A C 1
ATOM 3682 O O . ARG A 1 475 ? 6.311 13.849 -29.075 1.00 88.38 475 ARG A O 1
ATOM 3689 N N . GLU A 1 476 ? 4.136 13.435 -29.432 1.00 85.00 476 GLU A N 1
ATOM 3690 C CA . GLU A 1 476 ? 4.329 13.140 -30.855 1.00 85.00 476 GLU A CA 1
ATOM 3691 C C . GLU A 1 476 ? 4.896 14.352 -31.611 1.00 85.00 476 GLU A C 1
ATOM 3693 O O . GLU A 1 476 ? 5.790 14.196 -32.441 1.00 85.00 476 GLU A O 1
ATOM 3698 N N . SER A 1 477 ? 4.450 15.565 -31.272 1.00 85.25 477 SER A N 1
ATOM 3699 C CA . SER A 1 477 ? 4.863 16.804 -31.937 1.00 85.25 477 SER A CA 1
ATOM 3700 C C . SER A 1 477 ? 6.343 17.133 -31.727 1.00 85.25 477 SER A C 1
ATOM 3702 O O . SER A 1 477 ? 7.031 17.477 -32.689 1.00 85.25 477 SER A O 1
ATOM 3704 N N . TRP A 1 478 ? 6.866 17.025 -30.498 1.00 86.50 478 TRP A N 1
ATOM 3705 C CA . TRP A 1 478 ? 8.289 17.302 -30.256 1.00 86.50 478 TRP A CA 1
ATOM 3706 C C . TRP A 1 478 ? 9.208 16.166 -30.718 1.00 86.50 478 TRP A C 1
ATOM 3708 O O . TRP A 1 478 ? 10.339 16.423 -31.125 1.00 86.50 478 TRP A O 1
ATOM 3718 N N . GLU A 1 479 ? 8.741 14.913 -30.708 1.00 85.00 479 GLU A N 1
ATOM 3719 C CA . GLU A 1 479 ? 9.512 13.796 -31.261 1.00 85.00 479 GLU A CA 1
ATOM 3720 C C . GLU A 1 479 ? 9.601 13.902 -32.787 1.00 85.00 479 GLU A C 1
ATOM 3722 O O . GLU A 1 479 ? 10.678 13.718 -33.361 1.00 85.00 479 GLU A O 1
ATOM 3727 N N . ALA A 1 480 ? 8.498 14.268 -33.446 1.00 81.44 480 ALA A N 1
ATOM 3728 C CA . ALA A 1 480 ? 8.468 14.550 -34.876 1.00 81.44 480 ALA A CA 1
ATOM 3729 C C . ALA A 1 480 ? 9.363 15.748 -35.233 1.00 81.44 480 ALA A C 1
ATOM 3731 O O . ALA A 1 480 ? 10.129 15.667 -36.187 1.00 81.44 480 ALA A O 1
ATOM 3732 N N . ALA A 1 481 ? 9.359 16.828 -34.443 1.00 80.12 481 ALA A N 1
ATOM 3733 C CA . ALA A 1 481 ? 10.202 18.002 -34.700 1.00 80.12 481 ALA A CA 1
ATOM 3734 C C . ALA A 1 481 ? 11.717 17.719 -34.629 1.00 80.12 481 ALA A C 1
ATOM 3736 O O . ALA A 1 481 ? 12.514 18.442 -35.234 1.00 80.12 481 ALA A O 1
ATOM 3737 N N . LEU A 1 482 ? 12.122 16.684 -33.885 1.00 79.31 482 LEU A N 1
ATOM 3738 C CA . LEU A 1 482 ? 13.518 16.262 -33.762 1.00 79.31 482 LEU A CA 1
ATOM 3739 C C . LEU A 1 482 ? 13.914 15.177 -34.785 1.00 79.31 482 LEU A C 1
ATOM 3741 O O . LEU A 1 482 ? 15.087 15.076 -35.137 1.00 79.31 482 LEU A O 1
ATOM 3745 N N . THR A 1 483 ? 12.965 14.375 -35.280 1.00 81.25 483 THR A N 1
ATOM 3746 C CA . THR A 1 483 ? 13.219 13.269 -36.233 1.00 81.25 483 THR A CA 1
ATOM 3747 C C . THR A 1 483 ? 12.913 13.626 -37.693 1.00 81.25 483 THR A C 1
ATOM 3749 O O . THR A 1 483 ? 13.510 13.069 -38.619 1.00 81.25 483 THR A O 1
ATOM 3752 N N . CYS A 1 484 ? 12.021 14.584 -37.926 1.00 81.06 484 CYS A N 1
ATOM 3753 C CA . CYS A 1 484 ? 11.608 15.052 -39.242 1.00 81.06 484 CYS A CA 1
ATOM 3754 C C . CYS A 1 484 ? 12.143 16.464 -39.490 1.00 81.06 484 CYS A C 1
ATOM 3756 O O . CYS A 1 484 ? 11.989 17.362 -38.665 1.00 81.06 484 CYS A O 1
ATOM 3758 N N . ALA A 1 485 ? 12.778 16.677 -40.644 1.00 70.44 485 ALA A N 1
ATOM 3759 C CA . ALA A 1 485 ? 13.239 18.001 -41.053 1.00 70.44 485 ALA A CA 1
ATOM 3760 C C . ALA A 1 485 ? 12.881 18.289 -42.512 1.00 70.44 485 ALA A C 1
ATOM 3762 O O . ALA A 1 485 ? 12.881 17.386 -43.355 1.00 70.44 485 ALA A O 1
ATOM 3763 N N . CYS A 1 486 ? 12.634 19.566 -42.796 1.00 66.38 486 CYS A N 1
ATOM 3764 C CA . CYS A 1 486 ? 12.450 20.079 -44.145 1.00 66.38 486 CYS A CA 1
ATOM 3765 C C . CYS A 1 486 ? 13.813 20.277 -44.837 1.00 66.38 486 CYS A C 1
ATOM 3767 O O . CYS A 1 486 ? 14.755 20.745 -44.192 1.00 66.38 486 CYS A O 1
ATOM 3769 N N . PRO A 1 487 ? 13.957 19.932 -46.127 1.00 57.16 487 PRO A N 1
ATOM 3770 C CA . PRO A 1 487 ? 15.147 20.277 -46.901 1.00 57.16 487 PRO A CA 1
ATOM 3771 C C . PRO A 1 487 ? 15.212 21.796 -47.157 1.00 57.16 487 PRO A C 1
ATOM 3773 O O . PRO A 1 487 ? 14.285 22.349 -47.741 1.00 57.16 487 PRO A O 1
ATOM 3776 N N . GLY A 1 488 ? 16.293 22.470 -46.744 1.00 55.84 488 GLY A N 1
ATOM 3777 C CA . GLY A 1 488 ? 16.554 23.885 -47.059 1.00 55.84 488 GLY A CA 1
ATOM 3778 C C . GLY A 1 488 ? 17.418 24.605 -46.007 1.00 55.84 488 GLY A C 1
ATOM 3779 O O . GLY A 1 488 ? 17.395 24.203 -44.841 1.00 55.84 488 GLY A O 1
ATOM 3780 N N . PRO A 1 489 ? 18.199 25.635 -46.392 1.00 47.62 489 PRO A N 1
ATOM 3781 C CA . PRO A 1 489 ? 18.938 26.468 -45.449 1.00 47.62 489 PRO A CA 1
ATOM 3782 C C . PRO A 1 489 ? 17.945 27.404 -44.743 1.00 47.62 489 PRO A C 1
ATOM 3784 O O . PRO A 1 489 ? 17.243 28.172 -45.389 1.00 47.62 489 PRO A O 1
ATOM 3787 N N . ASP A 1 490 ? 17.859 27.290 -43.421 1.00 54.06 490 ASP A N 1
ATOM 3788 C CA . ASP A 1 490 ? 17.059 28.138 -42.530 1.00 54.06 490 ASP A CA 1
ATOM 3789 C C . ASP A 1 490 ? 15.532 28.090 -42.696 1.00 54.06 490 ASP A C 1
ATOM 3791 O O . ASP A 1 490 ? 14.852 29.098 -42.888 1.00 54.06 490 ASP A O 1
ATOM 3795 N N . SER A 1 491 ? 14.935 26.923 -42.433 1.00 51.72 491 SER A N 1
ATOM 3796 C CA . SER A 1 491 ? 13.577 26.913 -41.879 1.00 51.72 491 SER A CA 1
ATOM 3797 C C . SER A 1 491 ? 13.644 27.356 -40.409 1.00 51.72 491 SER A C 1
ATOM 3799 O O . SER A 1 491 ? 13.675 26.518 -39.506 1.00 51.72 491 SER A O 1
ATOM 3801 N N . GLY A 1 492 ? 13.699 28.668 -40.163 1.00 50.94 492 GLY A N 1
ATOM 3802 C CA . GLY A 1 492 ? 13.684 29.311 -38.838 1.00 50.94 492 GLY A CA 1
ATOM 3803 C C . GLY A 1 492 ? 12.393 29.107 -38.028 1.00 50.94 492 GLY A C 1
ATOM 3804 O O . GLY A 1 492 ? 11.998 29.982 -37.263 1.00 50.94 492 GLY A O 1
ATOM 3805 N N . GLN A 1 493 ? 11.701 27.978 -38.202 1.00 52.03 493 GLN A N 1
ATOM 3806 C CA . GLN A 1 493 ? 10.549 27.622 -37.388 1.00 52.03 493 GLN A CA 1
ATOM 3807 C C . GLN A 1 493 ? 11.014 27.116 -36.015 1.00 52.03 493 GLN A C 1
ATOM 3809 O O . GLN A 1 493 ? 11.921 26.277 -35.947 1.00 52.03 493 GLN A O 1
ATOM 3814 N N . PRO A 1 494 ? 10.400 27.583 -34.913 1.00 54.97 494 PRO A N 1
ATOM 3815 C CA . PRO A 1 494 ? 10.675 27.046 -33.590 1.00 54.97 494 PRO A CA 1
ATOM 3816 C C . PRO A 1 494 ? 10.327 25.554 -33.579 1.00 54.97 494 PRO A C 1
ATOM 3818 O O . PRO A 1 494 ? 9.165 25.170 -33.700 1.00 54.97 494 PRO A O 1
ATOM 3821 N N . ARG A 1 495 ? 11.349 24.697 -33.462 1.00 70.00 495 ARG A N 1
ATOM 3822 C CA . ARG A 1 495 ? 11.147 23.255 -33.300 1.00 70.00 495 ARG A CA 1
ATOM 3823 C C . ARG A 1 495 ? 10.380 23.019 -32.005 1.00 70.00 495 ARG A C 1
ATOM 3825 O O . ARG A 1 495 ? 10.817 23.471 -30.945 1.00 70.00 495 ARG A O 1
ATOM 3832 N N . ALA A 1 496 ? 9.259 22.308 -32.099 1.00 77.62 496 ALA A N 1
ATOM 3833 C CA . ALA A 1 496 ? 8.512 21.878 -30.928 1.00 77.62 496 ALA A CA 1
ATOM 3834 C C . ALA A 1 496 ? 9.452 21.098 -29.995 1.00 77.62 496 ALA A C 1
ATOM 3836 O O . ALA A 1 496 ? 10.109 20.145 -30.411 1.00 77.62 496 ALA A O 1
ATOM 3837 N N . LYS A 1 497 ? 9.544 21.533 -28.740 1.00 85.19 497 LYS A N 1
ATOM 3838 C CA . LYS A 1 497 ? 10.357 20.912 -27.692 1.00 85.19 497 LYS A CA 1
ATOM 3839 C C . LYS A 1 497 ? 9.529 20.831 -26.409 1.00 85.19 497 LYS A C 1
ATOM 3841 O O . LYS A 1 497 ? 8.637 21.661 -26.232 1.00 85.19 497 LYS A O 1
ATOM 3846 N N . PRO A 1 498 ? 9.792 19.860 -25.522 1.00 89.88 498 PRO A N 1
ATOM 3847 C CA . PRO A 1 498 ? 9.111 19.820 -24.239 1.00 89.88 498 PRO A CA 1
ATOM 3848 C C . PRO A 1 498 ? 9.522 21.020 -23.387 1.00 89.88 498 PRO A C 1
ATOM 3850 O O . PRO A 1 498 ? 10.708 21.356 -23.302 1.00 89.88 498 PRO A O 1
ATOM 3853 N N . GLU A 1 499 ? 8.545 21.636 -22.728 1.00 91.19 499 GLU A N 1
ATOM 3854 C CA . GLU A 1 499 ? 8.806 22.775 -21.859 1.00 91.19 499 GLU A CA 1
ATOM 3855 C C . GLU A 1 499 ? 9.485 22.334 -20.561 1.00 91.19 499 GLU A C 1
ATOM 3857 O O . GLU A 1 499 ? 8.947 21.543 -19.778 1.00 91.19 499 GLU A O 1
ATOM 3862 N N . TYR A 1 500 ? 10.680 22.879 -20.323 1.00 92.19 500 TYR A N 1
ATOM 3863 C CA . TYR A 1 500 ? 11.554 22.503 -19.211 1.00 92.19 500 TYR A CA 1
ATOM 3864 C C . TYR A 1 500 ? 10.844 22.591 -17.852 1.00 92.19 500 TYR A C 1
ATOM 3866 O O . TYR A 1 500 ? 10.868 21.652 -17.052 1.00 92.19 500 TYR A O 1
ATOM 3874 N N . TRP A 1 501 ? 10.158 23.708 -17.603 1.00 92.94 501 TRP A N 1
ATOM 3875 C CA . TRP A 1 501 ? 9.475 23.963 -16.336 1.00 92.94 501 TRP A CA 1
ATOM 3876 C C . TRP A 1 501 ? 8.300 23.017 -16.091 1.00 92.94 501 TRP A C 1
ATOM 3878 O O . TRP A 1 501 ? 8.065 22.668 -14.940 1.00 92.94 501 TRP A O 1
ATOM 3888 N N . VAL A 1 502 ? 7.589 22.556 -17.128 1.00 94.31 502 VAL A N 1
ATOM 3889 C CA . VAL A 1 502 ? 6.476 21.602 -16.960 1.00 94.31 502 VAL A CA 1
ATOM 3890 C C . VAL A 1 502 ? 7.002 20.250 -16.483 1.00 94.31 502 VAL A C 1
ATOM 3892 O O . VAL A 1 502 ? 6.426 19.639 -15.581 1.00 94.31 502 VAL A O 1
ATOM 3895 N N . LEU A 1 503 ? 8.139 19.813 -17.032 1.00 92.94 503 LEU A N 1
ATOM 3896 C CA . LEU A 1 503 ? 8.800 18.578 -16.616 1.00 92.94 503 LEU A CA 1
ATOM 3897 C C . LEU A 1 503 ? 9.350 18.689 -15.188 1.00 92.94 503 LEU A C 1
ATOM 3899 O O . LEU A 1 503 ? 9.160 17.772 -14.393 1.00 92.94 503 LEU A O 1
ATOM 3903 N N . MET A 1 504 ? 9.965 19.815 -14.814 1.00 95.00 504 MET A N 1
ATOM 3904 C CA . MET A 1 504 ? 10.439 20.031 -13.436 1.00 95.00 504 MET A CA 1
ATOM 3905 C C . MET A 1 504 ? 9.293 20.151 -12.426 1.00 95.00 504 MET A C 1
ATOM 3907 O O . MET A 1 504 ? 9.393 19.636 -11.308 1.00 95.00 504 MET A O 1
ATOM 3911 N N . LEU A 1 505 ? 8.188 20.783 -12.830 1.00 96.06 505 LEU A N 1
ATOM 3912 C CA . LEU A 1 505 ? 6.975 20.915 -12.030 1.00 96.06 505 LEU A CA 1
ATOM 3913 C C . LEU A 1 505 ? 6.375 19.545 -11.697 1.00 96.06 505 LEU A C 1
ATOM 3915 O O . LEU A 1 505 ? 5.974 19.337 -10.554 1.00 96.06 505 LEU A O 1
ATOM 3919 N N . LYS A 1 506 ? 6.381 18.595 -12.644 1.00 95.44 506 LYS A N 1
ATOM 3920 C CA . LYS A 1 506 ? 5.932 17.212 -12.417 1.00 95.44 506 LYS A CA 1
ATOM 3921 C C . LYS A 1 506 ? 6.658 16.574 -11.231 1.00 95.44 506 LYS A C 1
ATOM 3923 O O . LYS A 1 506 ? 6.012 16.145 -10.279 1.00 95.44 506 LYS A O 1
ATOM 3928 N N . TYR A 1 507 ? 7.993 16.531 -11.254 1.00 95.69 507 TYR A N 1
ATOM 3929 C CA . TYR A 1 507 ? 8.768 15.878 -10.187 1.00 95.69 507 TYR A CA 1
ATOM 3930 C C . TYR A 1 507 ? 8.672 16.625 -8.856 1.00 95.69 507 TYR A C 1
ATOM 3932 O O . TYR A 1 507 ? 8.568 15.994 -7.804 1.00 95.69 507 TYR A O 1
ATOM 3940 N N . PHE A 1 508 ? 8.651 17.960 -8.899 1.00 96.06 508 PHE A N 1
ATOM 3941 C CA . PHE A 1 508 ? 8.421 18.782 -7.716 1.00 96.06 508 PHE A CA 1
ATOM 3942 C C . PHE A 1 508 ? 7.082 18.441 -7.055 1.00 96.06 508 PHE A C 1
ATOM 3944 O O . PHE A 1 508 ? 7.050 18.083 -5.879 1.00 96.06 508 PHE A O 1
ATOM 3951 N N . MET A 1 509 ? 5.987 18.469 -7.818 1.00 95.88 509 MET A N 1
ATOM 3952 C CA . MET A 1 509 ? 4.649 18.192 -7.294 1.00 95.88 509 MET A CA 1
ATOM 3953 C C . MET A 1 509 ? 4.496 16.742 -6.830 1.00 95.88 509 MET A C 1
ATOM 3955 O O . MET A 1 509 ? 3.846 16.506 -5.814 1.00 95.88 509 MET A O 1
ATOM 3959 N N . CYS A 1 510 ? 5.164 15.783 -7.480 1.00 94.50 510 CYS A N 1
ATOM 3960 C CA . CYS A 1 510 ? 5.247 14.412 -6.977 1.00 94.50 510 CYS A CA 1
ATOM 3961 C C . CYS A 1 510 ? 5.854 14.349 -5.563 1.00 94.50 510 CYS A C 1
ATOM 3963 O O . CYS A 1 510 ? 5.322 13.641 -4.715 1.00 94.50 510 CYS A O 1
ATOM 3965 N N . LEU A 1 511 ? 6.940 15.076 -5.279 1.00 95.31 511 LEU A N 1
ATOM 3966 C CA . LEU A 1 511 ? 7.673 14.982 -4.004 1.00 95.31 511 LEU A CA 1
ATOM 3967 C C . LEU A 1 511 ? 7.098 15.870 -2.888 1.00 95.31 511 LEU A C 1
ATOM 3969 O O . LEU A 1 511 ? 7.165 15.508 -1.711 1.00 95.31 511 LEU A O 1
ATOM 3973 N N . VAL A 1 512 ? 6.486 17.006 -3.236 1.00 94.00 512 VAL A N 1
ATOM 3974 C CA . VAL A 1 512 ? 5.862 17.942 -2.278 1.00 94.00 512 VAL A CA 1
ATOM 3975 C C . VAL A 1 512 ? 4.804 17.266 -1.418 1.00 94.00 512 VAL A C 1
ATOM 3977 O O . VAL A 1 512 ? 4.690 17.566 -0.230 1.00 94.00 512 VAL A O 1
ATOM 3980 N N . VAL A 1 513 ? 4.064 16.315 -1.981 1.00 89.94 513 VAL A N 1
ATOM 3981 C CA . VAL A 1 513 ? 3.052 15.564 -1.241 1.00 89.94 513 VAL A CA 1
ATOM 3982 C C . VAL A 1 513 ? 3.640 14.902 0.011 1.00 89.94 513 VAL A C 1
ATOM 3984 O O . VAL A 1 513 ? 3.107 15.073 1.109 1.00 89.94 513 VAL A O 1
ATOM 3987 N N . GLY A 1 514 ? 4.778 14.214 -0.118 1.00 89.62 514 GLY A N 1
ATOM 3988 C CA . GLY A 1 514 ? 5.460 13.606 1.025 1.00 89.62 514 GLY A CA 1
ATOM 3989 C C . GLY A 1 514 ? 5.902 14.644 2.059 1.00 89.62 514 GLY A C 1
ATOM 3990 O O . GLY A 1 514 ? 5.755 14.419 3.260 1.00 89.62 514 GLY A O 1
ATOM 3991 N N . ILE A 1 515 ? 6.340 15.826 1.617 1.00 91.62 515 ILE A N 1
ATOM 3992 C CA . ILE A 1 515 ? 6.741 16.928 2.505 1.00 91.62 515 ILE A CA 1
ATOM 3993 C C . ILE A 1 515 ? 5.553 17.439 3.323 1.00 91.62 515 ILE A C 1
ATOM 3995 O O . ILE A 1 515 ? 5.680 17.588 4.540 1.00 91.62 515 ILE A O 1
ATOM 3999 N N . THR A 1 516 ? 4.396 17.652 2.687 1.00 87.94 516 THR A N 1
ATOM 4000 C CA . THR A 1 516 ? 3.191 18.145 3.375 1.00 87.94 516 THR A CA 1
ATOM 4001 C C . THR A 1 516 ? 2.708 17.187 4.463 1.00 87.94 516 THR A C 1
ATOM 4003 O O . THR A 1 516 ? 2.229 17.644 5.500 1.00 87.94 516 THR A O 1
ATOM 4006 N N . SER A 1 517 ? 2.915 15.875 4.297 1.00 82.19 517 SER A N 1
ATOM 4007 C CA . SER A 1 517 ? 2.546 14.877 5.307 1.00 82.19 517 SER A CA 1
ATOM 4008 C C . SER A 1 517 ? 3.288 15.044 6.643 1.00 82.19 517 SER A C 1
ATOM 4010 O O . SER A 1 517 ? 2.688 14.842 7.698 1.00 82.19 517 SER A O 1
ATOM 4012 N N . GLY A 1 518 ? 4.531 15.545 6.636 1.00 79.00 518 GLY A N 1
ATOM 4013 C CA . GLY A 1 518 ? 5.275 15.836 7.868 1.00 79.00 518 GLY A CA 1
ATOM 4014 C C . GLY A 1 518 ? 4.751 17.022 8.667 1.00 79.00 518 GLY A C 1
ATOM 4015 O O . GLY A 1 518 ? 4.888 17.044 9.888 1.00 79.00 518 GLY A O 1
ATOM 4016 N N . VAL A 1 519 ? 4.044 17.962 8.035 1.00 80.69 519 VAL A N 1
ATOM 4017 C CA . VAL A 1 519 ? 3.376 19.065 8.749 1.00 80.69 519 VAL A CA 1
ATOM 4018 C C . VAL A 1 519 ? 2.279 18.531 9.683 1.00 80.69 519 VAL A C 1
ATOM 4020 O O . VAL A 1 519 ? 1.971 19.148 10.704 1.00 80.69 519 VAL A O 1
ATOM 4023 N N . TRP A 1 520 ? 1.715 17.350 9.396 1.00 75.81 520 TRP A N 1
ATOM 4024 C CA . TRP A 1 520 ? 0.680 16.731 10.229 1.00 75.81 520 TRP A CA 1
ATOM 4025 C C . TRP A 1 520 ? 1.165 16.453 11.655 1.00 75.81 520 TRP A C 1
ATOM 4027 O O . TRP A 1 520 ? 0.466 16.728 12.638 1.00 75.81 520 TRP A O 1
ATOM 4037 N N . ILE A 1 521 ? 2.398 15.959 11.767 1.00 79.31 521 ILE A N 1
ATOM 4038 C CA . ILE A 1 521 ? 3.007 15.599 13.042 1.00 79.31 521 ILE A CA 1
ATOM 4039 C C . ILE A 1 521 ? 3.683 16.785 13.734 1.00 79.31 521 ILE A C 1
ATOM 4041 O O . ILE A 1 521 ? 4.145 16.626 14.858 1.00 79.31 521 ILE A O 1
ATOM 4045 N N . TRP A 1 522 ? 3.729 17.984 13.154 1.00 80.75 522 TRP A N 1
ATOM 4046 C CA . TRP A 1 522 ? 4.282 19.155 13.840 1.00 80.75 522 TRP A CA 1
ATOM 4047 C C . TRP A 1 522 ? 3.317 19.631 14.928 1.00 80.75 522 TRP A C 1
ATOM 4049 O O . TRP A 1 522 ? 2.331 20.322 14.688 1.00 80.75 522 TRP A O 1
ATOM 4059 N N . SER A 1 523 ? 3.563 19.186 16.159 1.00 79.69 523 SER A N 1
ATOM 4060 C CA . SER A 1 523 ? 2.754 19.531 17.328 1.00 79.69 523 SER A CA 1
ATOM 4061 C C . SER A 1 523 ? 3.570 19.378 18.606 1.00 79.69 523 SER A C 1
ATOM 4063 O O . SER A 1 523 ? 4.470 18.538 18.664 1.00 79.69 523 SER A O 1
ATOM 4065 N N . GLY A 1 524 ? 3.200 20.104 19.667 1.00 76.69 524 GLY A N 1
ATOM 4066 C CA . GLY A 1 524 ? 3.828 19.939 20.987 1.00 76.69 524 GLY A CA 1
ATOM 4067 C C . GLY A 1 524 ? 3.761 18.497 21.512 1.00 76.69 524 GLY A C 1
ATOM 4068 O O . GLY A 1 524 ? 4.692 18.033 22.160 1.00 76.69 524 GLY A O 1
ATOM 4069 N N . LYS A 1 525 ? 2.722 17.736 21.131 1.00 80.00 525 LYS A N 1
ATOM 4070 C CA . LYS A 1 525 ? 2.590 16.303 21.457 1.00 80.00 525 LYS A CA 1
ATOM 4071 C C . LYS A 1 525 ? 3.707 15.450 20.854 1.00 80.00 525 LYS A C 1
ATOM 4073 O O . LYS A 1 525 ? 4.128 14.473 21.461 1.00 80.00 525 LYS A O 1
ATOM 4078 N N . THR A 1 526 ? 4.182 15.816 19.669 1.00 82.44 526 THR A N 1
ATOM 4079 C CA . THR A 1 526 ? 5.287 15.121 19.001 1.00 82.44 526 THR A CA 1
ATOM 4080 C C . THR A 1 526 ? 6.591 15.386 19.729 1.00 82.44 526 THR A C 1
ATOM 4082 O O . THR A 1 526 ? 7.283 14.435 20.063 1.00 82.44 526 THR A O 1
ATOM 4085 N N . VAL A 1 527 ? 6.877 16.643 20.078 1.00 84.25 527 VAL A N 1
ATOM 4086 C CA . VAL A 1 527 ? 8.067 16.992 20.871 1.00 84.25 527 VAL A CA 1
ATOM 4087 C C . VAL A 1 527 ? 8.076 16.239 22.201 1.00 84.25 527 VAL A C 1
ATOM 4089 O O . VAL A 1 527 ? 9.098 15.675 22.572 1.00 84.25 527 VAL A O 1
ATOM 4092 N N . GLU A 1 528 ? 6.933 16.153 22.882 1.00 84.44 528 GLU A N 1
ATOM 4093 C CA . GLU A 1 528 ? 6.817 15.428 24.150 1.00 84.44 528 GLU A CA 1
ATOM 4094 C C . GLU A 1 528 ? 7.018 13.909 23.992 1.00 84.44 528 GLU A C 1
ATOM 4096 O O . GLU A 1 528 ? 7.667 13.277 24.823 1.00 84.44 528 GLU A O 1
ATOM 4101 N N . SER A 1 529 ? 6.497 13.315 22.913 1.00 83.88 529 SER A N 1
ATOM 4102 C CA . SER A 1 529 ? 6.698 11.892 22.607 1.00 83.88 529 SER A CA 1
ATOM 4103 C C . SER A 1 529 ? 8.175 11.582 22.324 1.00 83.88 529 SER A C 1
ATOM 4105 O O . SER A 1 529 ? 8.762 10.684 22.930 1.00 83.88 529 SER A O 1
ATOM 4107 N N . TRP A 1 530 ? 8.831 12.417 21.513 1.00 86.31 530 TRP A N 1
ATOM 4108 C CA . TRP A 1 530 ? 10.266 12.312 21.242 1.00 86.31 530 TRP A CA 1
ATOM 4109 C C . TRP A 1 530 ? 11.124 12.590 22.485 1.00 86.31 530 TRP A C 1
ATOM 4111 O O . TRP A 1 530 ? 12.131 11.914 22.696 1.00 86.31 530 TRP A O 1
ATOM 4121 N N . ARG A 1 531 ? 10.727 13.525 23.357 1.00 86.06 531 ARG A N 1
ATOM 4122 C CA . ARG A 1 531 ? 11.396 13.791 24.641 1.00 86.06 531 ARG A CA 1
ATOM 4123 C C . ARG A 1 531 ? 11.335 12.581 25.572 1.00 86.06 531 ARG A C 1
ATOM 4125 O O . ARG A 1 531 ? 12.350 12.224 26.160 1.00 86.06 531 ARG A O 1
ATOM 4132 N N . ARG A 1 532 ? 10.173 11.927 25.682 1.00 83.19 532 ARG A N 1
ATOM 4133 C CA . ARG A 1 532 ? 10.005 10.680 26.451 1.00 83.19 532 ARG A CA 1
ATOM 4134 C C . ARG A 1 532 ? 10.820 9.522 25.874 1.00 83.19 532 ARG A C 1
ATOM 4136 O O . ARG A 1 532 ? 11.393 8.740 26.628 1.00 83.19 532 ARG A O 1
ATOM 4143 N N . PHE A 1 533 ? 10.899 9.418 24.550 1.00 83.00 533 PHE A N 1
ATOM 4144 C CA . PHE A 1 533 ? 11.700 8.394 23.881 1.00 83.00 533 PHE A CA 1
ATOM 4145 C C . PHE A 1 533 ? 13.207 8.611 24.093 1.00 83.00 533 PHE A C 1
ATOM 4147 O O . PHE A 1 533 ? 13.924 7.699 24.504 1.00 83.00 533 PHE A O 1
ATOM 4154 N N . THR A 1 534 ? 13.685 9.838 23.879 1.00 83.88 534 THR A N 1
ATOM 4155 C CA . THR A 1 534 ? 15.097 10.212 24.070 1.00 83.88 534 THR A CA 1
ATOM 4156 C C . THR A 1 534 ? 15.526 10.154 25.529 1.00 83.88 534 THR A C 1
ATOM 4158 O O . THR A 1 534 ? 16.629 9.696 25.800 1.00 83.88 534 THR A O 1
ATOM 4161 N N . SER A 1 535 ? 14.673 10.518 26.490 1.00 77.94 535 SER A N 1
ATOM 4162 C CA . SER A 1 535 ? 14.999 10.357 27.911 1.00 77.94 535 SER A CA 1
ATOM 4163 C C . SER A 1 535 ? 15.111 8.885 28.316 1.00 77.94 535 SER A C 1
ATOM 4165 O O . SER A 1 535 ? 16.016 8.535 29.067 1.00 77.94 535 SER A O 1
ATOM 4167 N N . ARG A 1 536 ? 14.271 7.997 27.766 1.00 75.50 536 ARG A N 1
ATOM 4168 C CA . ARG A 1 536 ? 14.375 6.541 27.977 1.00 75.50 536 ARG A CA 1
ATOM 4169 C C . ARG A 1 536 ? 15.598 5.915 27.298 1.00 75.50 536 ARG A C 1
ATOM 4171 O O . ARG A 1 536 ? 16.190 5.002 27.864 1.00 75.50 536 ARG A O 1
ATOM 4178 N N . CYS A 1 537 ? 15.998 6.401 26.122 1.00 71.19 537 CYS A N 1
ATOM 4179 C CA . CYS A 1 537 ? 17.151 5.866 25.385 1.00 71.19 537 CYS A CA 1
ATOM 4180 C C . CYS A 1 537 ? 18.502 6.434 25.859 1.00 71.19 537 CYS A C 1
ATOM 4182 O O . CYS A 1 537 ? 19.496 5.711 25.869 1.00 71.19 537 CYS A O 1
ATOM 4184 N N . CYS A 1 538 ? 18.556 7.706 26.267 1.00 60.97 538 CYS A N 1
ATOM 4185 C CA . CYS A 1 538 ? 19.789 8.381 26.691 1.00 60.97 538 CYS A CA 1
ATOM 4186 C C . CYS A 1 538 ? 20.080 8.235 28.196 1.00 60.97 538 CYS A C 1
ATOM 4188 O O . CYS A 1 538 ? 21.235 8.370 28.598 1.00 60.97 538 CYS A O 1
ATOM 4190 N N . CYS A 1 539 ? 19.087 7.908 29.033 1.00 46.22 539 CYS A N 1
ATOM 4191 C CA . CYS A 1 539 ? 19.291 7.608 30.453 1.00 46.22 539 CYS A CA 1
ATOM 4192 C C . CYS A 1 539 ? 19.353 6.093 30.701 1.00 46.22 539 CYS A C 1
ATOM 4194 O O . CYS A 1 539 ? 18.473 5.511 31.333 1.00 46.22 539 CYS A O 1
ATOM 4196 N N . ARG A 1 540 ? 20.439 5.443 30.265 1.00 37.72 540 ARG A N 1
ATOM 4197 C CA . ARG A 1 540 ? 20.904 4.219 30.941 1.00 37.72 540 ARG A CA 1
ATOM 4198 C C . ARG A 1 540 ? 21.458 4.644 32.311 1.00 37.72 540 ARG A C 1
ATOM 4200 O O . ARG A 1 540 ? 22.334 5.512 32.332 1.00 37.72 540 ARG A O 1
ATOM 4207 N N . PRO A 1 541 ? 21.017 4.081 33.451 1.00 39.47 541 PRO A N 1
ATOM 4208 C CA . PRO A 1 541 ? 21.578 4.448 34.744 1.00 39.47 541 PRO A CA 1
ATOM 4209 C C . PRO A 1 541 ? 23.065 4.095 34.787 1.00 39.47 541 PRO A C 1
ATOM 4211 O O . PRO A 1 541 ? 23.464 2.933 34.683 1.00 39.47 541 PRO A O 1
ATOM 4214 N N . ARG A 1 542 ? 23.894 5.123 34.945 1.00 34.62 542 ARG A N 1
ATOM 4215 C CA . ARG A 1 542 ? 25.310 5.010 35.278 1.00 34.62 542 ARG A CA 1
ATOM 4216 C C . ARG A 1 542 ? 25.379 4.391 36.680 1.00 34.62 542 ARG A C 1
ATOM 4218 O O . ARG A 1 542 ? 24.997 5.040 37.649 1.00 34.62 542 ARG A O 1
ATOM 4225 N N . ARG A 1 543 ? 25.819 3.131 36.804 1.00 41.09 543 ARG A N 1
ATOM 4226 C CA . ARG A 1 543 ? 26.217 2.549 38.100 1.00 41.09 543 ARG A CA 1
ATOM 4227 C C . ARG A 1 543 ? 27.379 3.395 38.633 1.00 41.09 543 ARG A C 1
ATOM 4229 O O . ARG A 1 543 ? 28.498 3.284 38.147 1.00 41.09 543 ARG A O 1
ATOM 4236 N N . GLY A 1 544 ? 27.081 4.276 39.581 1.00 34.12 544 GLY A N 1
ATOM 4237 C CA . GLY A 1 544 ? 28.033 5.097 40.317 1.00 34.12 544 GLY A CA 1
ATOM 4238 C C . GLY A 1 544 ? 27.711 5.003 41.805 1.00 34.12 544 GLY A C 1
ATOM 4239 O O . GLY A 1 544 ? 26.550 5.075 42.191 1.00 34.12 544 GLY A O 1
ATOM 4240 N N . HIS A 1 545 ? 28.754 4.749 42.587 1.00 32.00 545 HIS A N 1
ATOM 4241 C CA . HIS A 1 545 ? 28.815 4.511 44.028 1.00 32.00 545 HIS A CA 1
ATOM 4242 C C . HIS A 1 545 ? 27.742 5.171 44.916 1.00 32.00 545 HIS A C 1
ATOM 4244 O O . HIS A 1 545 ? 27.520 6.377 44.866 1.00 32.00 545 HIS A O 1
ATOM 4250 N N . LYS A 1 546 ? 27.187 4.360 45.830 1.00 32.69 546 LYS A N 1
ATOM 4251 C CA . LYS A 1 546 ? 26.484 4.788 47.049 1.00 32.69 546 LYS A CA 1
ATOM 4252 C C . LYS A 1 546 ? 27.442 5.443 48.055 1.00 32.69 546 LYS A C 1
ATOM 4254 O O . LYS A 1 546 ? 28.465 4.848 48.382 1.00 32.69 546 LYS A O 1
ATOM 4259 N N . SER A 1 547 ? 26.978 6.526 48.670 1.00 29.84 547 SER A N 1
ATOM 4260 C CA . SER A 1 547 ? 26.985 6.779 50.123 1.00 29.84 547 SER A CA 1
ATOM 4261 C C . SER A 1 547 ? 25.859 7.794 50.393 1.00 29.84 547 SER A C 1
ATOM 4263 O O . SER A 1 547 ? 25.703 8.736 49.631 1.00 29.84 547 SER A O 1
ATOM 4265 N N . GLY A 1 548 ? 24.953 7.695 51.360 1.00 28.11 548 GLY A N 1
ATOM 4266 C CA . GLY A 1 548 ? 24.568 6.715 52.369 1.00 28.11 548 GLY A CA 1
ATOM 4267 C C . GLY A 1 548 ? 23.349 7.324 53.096 1.00 28.11 548 GLY A C 1
ATOM 4268 O O . GLY A 1 548 ? 23.314 8.536 53.286 1.00 28.11 548 GLY A O 1
ATOM 4269 N N . GLY A 1 549 ? 22.339 6.522 53.452 1.00 26.53 549 GLY A N 1
ATOM 4270 C CA . GLY A 1 549 ? 21.160 6.981 54.209 1.00 26.53 549 GLY A CA 1
ATOM 4271 C C . GLY A 1 549 ? 19.921 6.108 53.983 1.00 26.53 549 GLY A C 1
ATOM 4272 O O . GLY A 1 549 ? 19.322 6.166 52.919 1.00 26.53 549 GLY A O 1
ATOM 4273 N N . ALA A 1 550 ? 19.602 5.266 54.968 1.00 26.77 550 ALA A N 1
ATOM 4274 C CA . ALA A 1 550 ? 18.594 4.195 54.999 1.00 26.77 550 ALA A CA 1
ATOM 4275 C C . ALA A 1 550 ? 17.138 4.669 54.728 1.00 26.77 550 ALA A C 1
ATOM 4277 O O . ALA A 1 550 ? 16.815 5.819 54.988 1.00 26.77 550 ALA A O 1
ATOM 4278 N N . THR A 1 551 ? 16.190 3.871 54.217 1.00 27.05 551 THR A N 1
ATOM 4279 C CA . THR A 1 551 ? 15.677 2.575 54.717 1.00 27.05 551 THR A CA 1
ATOM 4280 C C . THR A 1 551 ? 14.739 1.907 53.681 1.00 27.05 551 THR A C 1
ATOM 4282 O O . THR A 1 551 ? 14.184 2.598 52.833 1.00 27.05 551 THR A O 1
ATOM 4285 N N . ALA A 1 552 ? 14.538 0.585 53.836 1.00 27.38 552 ALA A N 1
ATOM 4286 C CA . ALA A 1 552 ? 13.493 -0.311 53.291 1.00 27.38 552 ALA A CA 1
ATOM 4287 C C . ALA A 1 552 ? 13.967 -1.390 52.285 1.00 27.38 552 ALA A C 1
ATOM 4289 O O . ALA A 1 552 ? 14.282 -1.126 51.127 1.00 27.38 552 ALA A O 1
ATOM 4290 N N . ALA A 1 553 ? 14.010 -2.626 52.797 1.00 26.45 553 ALA A N 1
ATOM 4291 C CA . ALA A 1 553 ? 14.189 -3.908 52.110 1.00 26.45 553 ALA A CA 1
ATOM 4292 C C . ALA A 1 553 ? 12.835 -4.417 51.558 1.00 26.45 553 ALA A C 1
ATOM 4294 O O . ALA A 1 553 ? 11.799 -4.043 52.093 1.00 26.45 553 ALA A O 1
ATOM 4295 N N . GLY A 1 554 ? 12.749 -5.285 50.551 1.00 24.19 554 GLY A N 1
ATOM 4296 C CA . GLY A 1 554 ? 13.783 -5.936 49.757 1.00 24.19 554 GLY A CA 1
ATOM 4297 C C . GLY A 1 554 ? 13.141 -6.730 48.612 1.00 24.19 554 GLY A C 1
ATOM 4298 O O . GLY A 1 554 ? 12.143 -7.407 48.823 1.00 24.19 554 GLY A O 1
ATOM 4299 N N . ASP A 1 555 ? 13.752 -6.646 47.432 1.00 25.03 555 ASP A N 1
ATOM 4300 C CA . ASP A 1 555 ? 13.561 -7.557 46.302 1.00 25.03 555 ASP A CA 1
ATOM 4301 C C . ASP A 1 555 ? 14.911 -8.233 46.040 1.00 25.03 555 ASP A C 1
ATOM 4303 O O . ASP A 1 555 ? 15.923 -7.552 45.839 1.00 25.03 555 ASP A O 1
ATOM 4307 N N . TYR A 1 556 ? 14.930 -9.566 46.026 1.00 25.80 556 TYR A N 1
ATOM 4308 C CA . TYR A 1 556 ? 16.004 -10.340 45.411 1.00 25.80 556 TYR A CA 1
ATOM 4309 C C . TYR A 1 556 ? 15.526 -10.802 44.037 1.00 25.80 556 TYR A C 1
ATOM 4311 O O . TY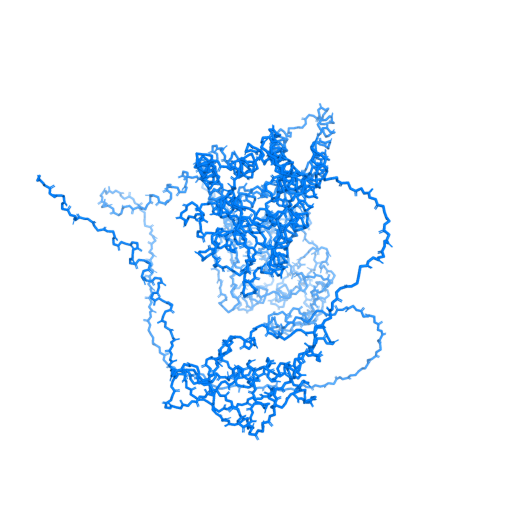R A 1 556 ? 14.649 -11.651 43.912 1.00 25.80 556 TYR A O 1
ATOM 4319 N N . ALA A 1 557 ? 16.132 -10.222 43.006 1.00 24.78 557 ALA A N 1
ATOM 4320 C CA . ALA A 1 557 ? 16.191 -10.822 41.689 1.00 24.78 557 ALA A CA 1
ATOM 4321 C C . ALA A 1 557 ? 17.256 -11.921 41.701 1.00 24.78 557 ALA A C 1
ATOM 4323 O O . ALA A 1 557 ? 18.372 -11.680 42.163 1.00 24.78 557 ALA A O 1
ATOM 4324 N N . GLU A 1 558 ? 16.963 -13.062 41.088 1.00 24.23 558 GLU A N 1
ATOM 4325 C CA . GLU A 1 558 ? 18.015 -13.901 40.535 1.00 24.23 558 GLU A CA 1
ATOM 4326 C C . GLU A 1 558 ? 17.610 -14.375 39.141 1.00 24.23 558 GLU A C 1
ATOM 4328 O O . GLU A 1 558 ? 16.639 -15.099 38.933 1.00 24.23 558 GLU A O 1
ATOM 4333 N N . ALA A 1 559 ? 18.358 -13.872 38.166 1.00 24.94 559 ALA A N 1
ATOM 4334 C CA . ALA A 1 559 ? 18.462 -14.436 36.840 1.00 24.94 559 ALA A CA 1
ATOM 4335 C C . ALA A 1 559 ? 19.606 -15.450 36.863 1.00 24.94 559 ALA A C 1
ATOM 4337 O O . ALA A 1 559 ? 20.671 -15.117 37.376 1.00 24.94 559 ALA A O 1
ATOM 4338 N N . SER A 1 560 ? 19.459 -16.601 36.208 1.00 25.11 560 SER A N 1
ATOM 4339 C CA . SER A 1 560 ? 20.579 -17.148 35.441 1.00 25.11 560 SER A CA 1
ATOM 4340 C C . SER A 1 560 ? 20.148 -18.211 34.439 1.00 25.11 560 SER A C 1
ATOM 4342 O O . SER A 1 560 ? 19.250 -19.015 34.672 1.00 25.11 560 SER A O 1
ATOM 4344 N N . ALA A 1 561 ? 20.850 -18.184 33.314 1.00 27.39 561 ALA A N 1
ATOM 4345 C CA . ALA A 1 561 ? 20.878 -19.198 32.282 1.00 27.39 561 ALA A CA 1
ATOM 4346 C C . ALA A 1 561 ? 21.619 -20.461 32.755 1.00 27.39 561 ALA A C 1
ATOM 4348 O O . ALA A 1 561 ? 22.576 -20.366 33.521 1.00 27.39 561 ALA A O 1
ATOM 4349 N N . ALA A 1 562 ? 21.269 -21.621 32.192 1.00 23.88 562 ALA A N 1
ATOM 4350 C CA . ALA A 1 562 ? 22.178 -22.762 32.100 1.00 23.88 562 ALA A CA 1
ATOM 4351 C C . ALA A 1 562 ? 21.836 -23.650 30.890 1.00 23.88 562 ALA A C 1
ATOM 4353 O O . ALA A 1 562 ? 20.787 -24.286 30.824 1.00 23.88 562 ALA A O 1
ATOM 4354 N N . LEU A 1 563 ? 22.770 -23.692 29.938 1.00 25.77 563 LEU A N 1
ATOM 4355 C CA . LEU A 1 563 ? 22.984 -24.795 29.004 1.00 25.77 563 LEU A CA 1
ATOM 4356 C C . LEU A 1 563 ? 23.680 -25.945 29.752 1.00 25.77 563 LEU A C 1
ATOM 4358 O O . LEU A 1 563 ? 24.681 -25.688 30.415 1.00 25.77 563 LEU A O 1
ATOM 4362 N N . THR A 1 564 ? 23.210 -27.188 29.589 1.00 26.70 564 THR A N 1
ATOM 4363 C CA . THR A 1 564 ? 23.960 -28.401 29.159 1.00 26.70 564 THR A CA 1
ATOM 4364 C C . THR A 1 564 ? 23.309 -29.711 29.644 1.00 26.70 564 THR A C 1
ATOM 4366 O O . THR A 1 564 ? 23.122 -29.932 30.831 1.00 26.70 564 THR A O 1
ATOM 4369 N N . GLY A 1 565 ? 23.040 -30.606 28.681 1.00 22.80 565 GLY A N 1
ATOM 4370 C CA . GLY A 1 565 ? 23.254 -32.058 28.771 1.00 22.80 565 GLY A CA 1
ATOM 4371 C C . GLY A 1 565 ? 22.307 -32.933 29.604 1.00 22.80 565 GLY A C 1
ATOM 4372 O O . GLY A 1 565 ? 22.536 -33.122 30.792 1.00 22.80 565 GLY A O 1
ATOM 4373 N N . ARG A 1 566 ? 21.415 -33.678 28.928 1.00 25.64 566 ARG A N 1
ATOM 4374 C CA . ARG A 1 566 ? 21.404 -35.155 29.014 1.00 25.64 566 ARG A CA 1
ATOM 4375 C C . ARG A 1 566 ? 20.541 -35.817 27.934 1.00 25.64 566 ARG A C 1
ATOM 4377 O O . ARG A 1 566 ? 19.409 -35.435 27.676 1.00 25.64 566 ARG A O 1
ATOM 4384 N N . THR A 1 567 ? 21.147 -36.825 27.325 1.00 25.09 567 THR A N 1
ATOM 4385 C CA . THR A 1 567 ? 20.651 -37.798 26.349 1.00 25.09 567 THR A CA 1
ATOM 4386 C C . THR A 1 567 ? 19.785 -38.883 27.005 1.00 25.09 567 THR A C 1
ATOM 4388 O O . THR A 1 567 ? 20.183 -39.415 28.040 1.00 25.09 567 THR A O 1
ATOM 4391 N N . GLY A 1 568 ? 18.678 -39.282 26.368 1.00 25.02 568 GLY A N 1
ATOM 4392 C CA . GLY A 1 568 ? 17.907 -40.499 26.682 1.00 25.02 568 GLY A CA 1
ATOM 4393 C C . GLY A 1 568 ? 16.574 -40.552 25.907 1.00 25.02 568 GLY A C 1
ATOM 4394 O O . GLY A 1 568 ? 15.947 -39.506 25.782 1.00 25.02 568 GLY A O 1
ATOM 4395 N N . PRO A 1 569 ? 16.161 -41.699 25.327 1.00 30.78 569 PRO A N 1
ATOM 4396 C CA . PRO A 1 569 ? 15.266 -41.754 24.160 1.00 30.78 569 PRO A CA 1
ATOM 4397 C C . PRO A 1 569 ? 13.775 -41.908 24.520 1.00 30.78 569 PRO A C 1
ATOM 4399 O O . PRO A 1 569 ? 13.472 -42.438 25.589 1.00 30.78 569 PRO A O 1
ATOM 4402 N N . PRO A 1 570 ? 12.837 -41.589 23.605 1.00 29.20 570 PRO A N 1
ATOM 4403 C CA . PRO A 1 570 ? 11.475 -42.095 23.678 1.00 29.20 570 PRO A CA 1
ATOM 4404 C C . PRO A 1 570 ? 11.213 -43.163 22.606 1.00 29.20 570 PRO A C 1
ATOM 4406 O O . PRO A 1 570 ? 11.582 -43.028 21.441 1.00 29.20 570 PRO A O 1
ATOM 4409 N N . GLY A 1 571 ? 10.501 -44.210 22.995 1.00 25.72 571 GLY A N 1
ATOM 4410 C CA . GLY A 1 571 ? 9.771 -45.088 22.091 1.00 25.72 571 GLY A CA 1
ATOM 4411 C C . GLY A 1 571 ? 8.640 -45.776 22.861 1.00 25.72 571 GLY A C 1
ATOM 4412 O O . GLY A 1 571 ? 8.652 -45.737 24.091 1.00 25.72 571 GLY A O 1
ATOM 4413 N N . PRO A 1 572 ? 7.719 -46.482 22.190 1.00 32.66 572 PRO A N 1
ATOM 4414 C CA . PRO A 1 572 ? 7.159 -46.208 20.874 1.00 32.66 572 PRO A CA 1
ATOM 4415 C C . PRO A 1 572 ? 5.617 -46.112 20.909 1.00 32.66 572 PRO A C 1
ATOM 4417 O O . PRO A 1 572 ? 4.958 -46.335 21.920 1.00 32.66 572 PRO A O 1
ATOM 4420 N N . ALA A 1 573 ? 5.079 -45.759 19.745 1.00 25.84 573 ALA A N 1
ATOM 4421 C CA . ALA A 1 573 ? 3.679 -45.604 19.378 1.00 25.84 573 ALA A CA 1
ATOM 4422 C C . ALA A 1 573 ? 2.696 -46.679 19.885 1.00 25.84 573 ALA A C 1
ATOM 4424 O O . ALA A 1 573 ? 3.010 -47.866 19.932 1.00 25.84 573 ALA A O 1
ATOM 4425 N N . ALA A 1 574 ? 1.438 -46.262 20.061 1.00 24.69 574 ALA A N 1
ATOM 4426 C CA . ALA A 1 574 ? 0.281 -47.132 19.901 1.00 24.69 574 ALA A CA 1
ATOM 4427 C C . ALA A 1 574 ? -0.733 -46.458 18.969 1.00 24.69 574 ALA A C 1
ATOM 4429 O O . ALA A 1 574 ? -1.325 -45.425 19.276 1.00 24.69 574 ALA A O 1
ATOM 4430 N N . ALA A 1 575 ? -0.867 -47.065 17.796 1.00 23.75 575 ALA A N 1
ATOM 4431 C CA . ALA A 1 575 ? -1.877 -46.798 16.793 1.00 23.75 575 ALA A CA 1
ATOM 4432 C C . ALA A 1 575 ? -3.263 -47.227 17.286 1.00 23.75 575 ALA A C 1
ATOM 4434 O O . ALA A 1 575 ? -3.370 -48.244 17.964 1.00 23.75 575 ALA A O 1
ATOM 4435 N N . TYR A 1 576 ? -4.321 -46.550 16.834 1.00 23.39 576 TYR A N 1
ATOM 4436 C CA . TYR A 1 576 ? -5.592 -47.230 16.594 1.00 23.39 576 TYR A CA 1
ATOM 4437 C C . TYR A 1 576 ? -6.242 -46.761 15.292 1.00 23.39 576 TYR A C 1
ATOM 4439 O O . TYR A 1 576 ? -6.559 -45.594 15.077 1.00 23.39 576 TYR A O 1
ATOM 4447 N N . HIS A 1 577 ? -6.365 -47.753 14.419 1.00 23.36 577 HIS A N 1
ATOM 4448 C CA . HIS A 1 577 ? -7.057 -47.796 13.146 1.00 23.36 577 HIS A CA 1
ATOM 4449 C C . HIS A 1 577 ? -8.584 -47.707 13.311 1.00 23.36 577 HIS A C 1
ATOM 4451 O O . HIS A 1 577 ? -9.134 -48.113 14.333 1.00 23.36 577 HIS A O 1
ATOM 4457 N N . LYS A 1 578 ? -9.215 -47.433 12.160 1.00 23.53 578 LYS A N 1
ATOM 4458 C CA . LYS A 1 578 ? -10.440 -48.055 11.610 1.00 23.53 578 LYS A CA 1
ATOM 4459 C C . LYS A 1 578 ? -11.697 -47.157 11.653 1.00 23.53 578 LYS A C 1
ATOM 4461 O O . LYS A 1 578 ? -12.207 -46.893 12.727 1.00 23.53 578 LYS A O 1
ATOM 4466 N N . GLN A 1 579 ? -12.189 -46.532 10.573 1.00 22.70 579 GLN A N 1
ATOM 4467 C CA . GLN A 1 579 ? -12.484 -46.935 9.180 1.00 22.70 579 GLN A CA 1
ATOM 4468 C C . GLN A 1 579 ? -13.973 -47.296 8.969 1.00 22.70 579 GLN A C 1
ATOM 4470 O O . GLN A 1 579 ? -14.477 -48.246 9.554 1.00 22.70 579 GLN A O 1
ATOM 4475 N N . LEU A 1 580 ? -14.553 -46.560 8.008 1.00 24.89 580 LEU A N 1
ATOM 4476 C CA . LEU A 1 580 ? -15.592 -46.893 7.014 1.00 24.89 580 LEU A CA 1
ATOM 4477 C C . LEU A 1 580 ? -17.094 -46.963 7.349 1.00 24.89 580 LEU A C 1
ATOM 4479 O O . LEU A 1 580 ? -17.553 -47.763 8.153 1.00 24.89 580 LEU A O 1
ATOM 4483 N N . GLY A 1 581 ? -17.829 -46.257 6.474 1.00 24.19 581 GLY A N 1
ATOM 4484 C CA . GLY A 1 581 ? -19.152 -46.604 5.939 1.00 24.19 581 GLY A CA 1
ATOM 4485 C C . GLY A 1 581 ? -20.152 -45.453 6.095 1.00 24.19 581 GLY A C 1
ATOM 4486 O O . GLY A 1 581 ? -20.455 -45.088 7.217 1.00 24.19 581 GLY A O 1
ATOM 4487 N N . GLY A 1 582 ? -20.713 -44.801 5.074 1.00 23.86 582 GLY A N 1
ATOM 4488 C CA . GLY A 1 582 ? -20.758 -45.045 3.631 1.00 23.86 582 GLY A CA 1
ATOM 4489 C C . GLY A 1 582 ? -22.188 -44.800 3.114 1.00 23.86 582 GLY A C 1
ATOM 4490 O O . GLY A 1 582 ? -23.106 -45.427 3.628 1.00 23.86 582 GLY A O 1
ATOM 4491 N N . ASN A 1 583 ? -22.316 -43.973 2.059 1.00 25.08 583 ASN A N 1
ATOM 4492 C CA . ASN A 1 583 ? -23.449 -43.824 1.108 1.00 25.08 583 ASN A CA 1
ATOM 4493 C C . ASN A 1 583 ? -24.742 -43.137 1.616 1.00 25.08 583 ASN A C 1
ATOM 4495 O O . ASN A 1 583 ? -25.141 -43.349 2.749 1.00 25.08 583 ASN A O 1
ATOM 4499 N N . ARG A 1 584 ? -25.507 -42.333 0.854 1.00 25.20 584 ARG A N 1
ATOM 4500 C CA . ARG A 1 584 ? -25.617 -41.998 -0.592 1.00 25.20 584 ARG A CA 1
ATOM 4501 C C . ARG A 1 584 ? -26.567 -40.770 -0.708 1.00 25.20 584 ARG A C 1
ATOM 4503 O O . ARG A 1 584 ? -27.544 -40.729 0.026 1.00 25.20 584 ARG A O 1
ATOM 4510 N N . GLU A 1 585 ? -26.188 -39.679 -1.382 1.00 25.22 585 GLU A N 1
ATOM 4511 C CA . GLU A 1 585 ? -26.549 -39.233 -2.759 1.00 25.22 585 GLU A CA 1
ATOM 4512 C C . GLU A 1 585 ? -27.884 -38.474 -2.980 1.00 25.22 585 GLU A C 1
ATOM 4514 O O . GLU A 1 585 ? -28.953 -39.002 -2.691 1.00 25.22 585 GLU A O 1
ATOM 4519 N N . LEU A 1 586 ? -27.730 -37.290 -3.625 1.00 26.12 586 LEU A N 1
ATOM 4520 C CA . LEU A 1 586 ? -28.569 -36.514 -4.588 1.00 26.12 586 LEU A CA 1
ATOM 4521 C C . LEU A 1 586 ? -28.775 -35.060 -4.096 1.00 26.12 586 LEU A C 1
ATOM 4523 O O . LEU A 1 586 ? -29.546 -34.838 -3.174 1.00 26.12 586 LEU A O 1
ATOM 4527 N N . GLY A 1 587 ? -28.022 -34.030 -4.524 1.00 24.72 587 GLY A N 1
ATOM 4528 C CA . GLY A 1 587 ? -27.809 -33.478 -5.882 1.00 24.72 587 GLY A CA 1
ATOM 4529 C C . GLY A 1 587 ? -28.640 -32.178 -6.004 1.00 24.72 587 GLY A C 1
ATOM 4530 O O . GLY A 1 587 ? -29.801 -32.195 -5.629 1.00 24.72 587 GLY A O 1
ATOM 4531 N N . GLY A 1 588 ? -28.199 -30.995 -6.443 1.00 24.08 588 GLY A N 1
ATOM 4532 C CA . GLY A 1 588 ? -26.937 -30.426 -6.914 1.00 24.08 588 GLY A CA 1
ATOM 4533 C C . GLY A 1 588 ? -27.122 -28.891 -7.022 1.00 24.08 588 GLY A C 1
ATOM 4534 O O . GLY A 1 588 ? -28.252 -28.408 -7.094 1.00 24.08 588 GLY A O 1
ATOM 4535 N N . GLY A 1 589 ? -26.028 -28.125 -6.995 1.00 26.45 589 GLY A N 1
ATOM 4536 C CA . GLY A 1 589 ? -26.026 -26.658 -7.091 1.00 26.45 589 GLY A CA 1
ATOM 4537 C C . GLY A 1 589 ? -24.619 -26.105 -6.855 1.00 26.45 589 GLY A C 1
ATOM 4538 O O . GLY A 1 589 ? -24.216 -25.873 -5.721 1.00 26.45 589 GLY A O 1
ATOM 4539 N N . GLU A 1 590 ? -23.854 -25.994 -7.935 1.00 27.73 590 GLU A N 1
ATOM 4540 C CA . GLU A 1 590 ? -22.404 -25.790 -7.979 1.00 27.73 590 GLU A CA 1
ATOM 4541 C C . GLU A 1 590 ? -22.010 -24.314 -7.743 1.00 27.73 590 GLU A C 1
ATOM 4543 O O . GLU A 1 590 ? -22.473 -23.416 -8.446 1.00 27.73 590 GLU A O 1
ATOM 4548 N N . MET A 1 591 ? -21.125 -24.059 -6.773 1.00 28.84 591 MET A N 1
ATOM 4549 C CA . MET A 1 591 ? -20.291 -22.852 -6.701 1.00 28.84 591 MET A CA 1
ATOM 4550 C C . MET A 1 591 ? -18.828 -23.301 -6.635 1.00 28.84 591 MET A C 1
ATOM 4552 O O . MET A 1 591 ? -18.478 -24.194 -5.865 1.00 28.84 591 MET A O 1
ATOM 4556 N N . ALA A 1 592 ? -18.004 -22.693 -7.487 1.00 25.62 592 ALA A N 1
ATOM 4557 C CA . ALA A 1 592 ? -16.625 -23.066 -7.766 1.00 25.62 592 ALA A CA 1
ATOM 4558 C C . ALA A 1 592 ? -15.736 -23.118 -6.508 1.00 25.62 592 ALA A C 1
ATOM 4560 O O . ALA A 1 592 ? -15.633 -22.155 -5.747 1.00 25.62 592 ALA A O 1
ATOM 4561 N N . LEU A 1 593 ? -15.062 -24.255 -6.336 1.00 27.75 593 LEU A N 1
ATOM 4562 C CA . LEU A 1 593 ? -14.045 -24.510 -5.322 1.00 27.75 593 LEU A CA 1
ATOM 4563 C C . LEU A 1 593 ? -12.703 -23.901 -5.749 1.00 27.75 593 LEU A C 1
ATOM 4565 O O . LEU A 1 593 ? -12.188 -24.202 -6.824 1.00 27.75 593 LEU A O 1
ATOM 4569 N N . VAL A 1 594 ? -12.103 -23.102 -4.868 1.00 26.14 594 VAL A N 1
ATOM 4570 C CA . VAL A 1 594 ? -10.656 -22.848 -4.867 1.00 26.14 594 VAL A CA 1
ATOM 4571 C C . VAL A 1 594 ? -10.023 -23.920 -3.971 1.00 26.14 594 VAL A C 1
ATOM 4573 O O . VAL A 1 594 ? -10.416 -24.007 -2.805 1.00 26.14 594 VAL A O 1
ATOM 4576 N N . PRO A 1 595 ? -9.080 -24.748 -4.454 1.00 28.61 595 PRO A N 1
ATOM 4577 C CA . PRO A 1 595 ? -8.413 -25.722 -3.603 1.00 28.61 595 PRO A CA 1
ATOM 4578 C C . PRO A 1 595 ? -7.397 -24.994 -2.714 1.00 28.61 595 PRO A C 1
ATOM 4580 O O . PRO A 1 595 ? -6.396 -24.462 -3.193 1.00 28.61 595 PRO A O 1
ATOM 4583 N N . TYR A 1 596 ? -7.662 -24.955 -1.409 1.00 27.30 596 TYR A N 1
ATOM 4584 C CA . TYR A 1 596 ? -6.634 -24.663 -0.415 1.00 27.30 596 TYR A CA 1
ATOM 4585 C C . TYR A 1 596 ? -5.706 -25.880 -0.327 1.00 27.30 596 TYR A C 1
ATOM 4587 O O . TYR A 1 596 ? -6.161 -26.990 -0.072 1.00 27.30 596 TYR A O 1
ATOM 4595 N N . THR A 1 597 ? -4.411 -25.682 -0.561 1.00 28.02 597 THR A N 1
ATOM 4596 C CA . THR A 1 597 ? -3.383 -26.719 -0.402 1.00 28.02 597 THR A CA 1
ATOM 4597 C C . THR A 1 597 ? -3.236 -27.142 1.068 1.00 28.02 597 THR A C 1
ATOM 4599 O O . THR A 1 597 ? -3.214 -26.302 1.969 1.00 28.02 597 THR A O 1
ATOM 4602 N N . GLU A 1 598 ? -3.092 -28.451 1.281 1.00 31.98 598 GLU A N 1
ATOM 4603 C CA . GLU A 1 598 ? -3.247 -29.248 2.516 1.00 31.98 598 GLU A CA 1
ATOM 4604 C C . GLU A 1 598 ? -2.271 -28.968 3.686 1.00 31.98 598 GLU A C 1
ATOM 4606 O O . GLU A 1 598 ? -2.266 -29.691 4.679 1.00 31.98 598 GLU A O 1
ATOM 4611 N N . THR A 1 599 ? -1.460 -27.907 3.660 1.00 29.86 599 THR A N 1
ATOM 4612 C CA . THR A 1 599 ? -0.515 -27.597 4.757 1.00 29.86 599 THR A CA 1
ATOM 4613 C C . THR A 1 599 ? -1.117 -26.757 5.892 1.00 29.86 599 THR A C 1
ATOM 4615 O O . THR A 1 599 ? -0.515 -26.650 6.960 1.00 29.86 599 THR A O 1
ATOM 4618 N N . ALA A 1 600 ? -2.328 -26.213 5.719 1.00 33.44 600 ALA A N 1
ATOM 4619 C CA . ALA A 1 600 ? -3.056 -25.460 6.752 1.00 33.44 600 ALA A CA 1
ATOM 4620 C C . ALA A 1 600 ? -4.037 -26.316 7.589 1.00 33.44 600 ALA A C 1
ATOM 4622 O O . ALA A 1 600 ? -4.626 -25.825 8.557 1.00 33.44 600 ALA A O 1
ATOM 4623 N N . GLU A 1 601 ? -4.231 -27.593 7.245 1.00 33.38 601 GLU A N 1
ATOM 4624 C CA . GLU A 1 601 ? -5.319 -28.399 7.810 1.00 33.38 601 GLU A CA 1
ATOM 4625 C C . GLU A 1 601 ? -5.095 -28.882 9.247 1.00 33.38 601 GLU A C 1
ATOM 4627 O O . GLU A 1 601 ? -6.066 -29.117 9.967 1.00 33.38 601 GLU A O 1
ATOM 4632 N N . MET A 1 602 ? -3.860 -28.966 9.741 1.00 33.97 602 MET A N 1
ATOM 4633 C CA . MET A 1 602 ? -3.637 -29.572 11.061 1.00 33.97 602 MET A CA 1
ATOM 4634 C C . MET A 1 602 ? -4.191 -28.724 12.228 1.00 33.97 602 MET A C 1
ATOM 4636 O O . MET A 1 602 ? -4.557 -29.269 13.266 1.00 33.97 602 MET A O 1
ATOM 4640 N N . GLY A 1 603 ? -4.313 -27.398 12.058 1.00 37.94 603 GLY A N 1
ATOM 4641 C CA . GLY A 1 603 ? -4.799 -26.482 13.104 1.00 37.94 603 GLY A CA 1
ATOM 4642 C C . GLY A 1 603 ? -6.289 -26.120 13.025 1.00 37.94 603 GLY A C 1
ATOM 4643 O O . GLY A 1 603 ? -6.916 -25.868 14.054 1.00 37.94 603 GLY A O 1
ATOM 4644 N N . LEU A 1 604 ? -6.876 -26.102 11.821 1.00 41.47 604 LEU A N 1
ATOM 4645 C CA . LEU A 1 604 ? -8.262 -25.664 11.584 1.00 41.47 604 LEU A CA 1
ATOM 4646 C C . LEU A 1 604 ? -9.283 -26.808 11.556 1.00 41.47 604 LEU A C 1
ATOM 4648 O O . LEU A 1 604 ? -10.474 -26.548 11.744 1.00 41.47 604 LEU A O 1
ATOM 4652 N N . GLN A 1 605 ? -8.862 -28.067 11.384 1.00 51.47 605 GLN A N 1
ATOM 4653 C CA . GLN A 1 605 ? -9.785 -29.209 11.397 1.00 51.47 605 GLN A CA 1
ATOM 4654 C C . GLN A 1 605 ? -10.563 -29.329 12.722 1.00 51.47 605 GLN A C 1
ATOM 4656 O O . GLN A 1 605 ? -11.731 -29.714 12.711 1.00 51.47 605 GLN A O 1
ATOM 4661 N N . ARG A 1 606 ? -9.973 -28.948 13.868 1.00 59.25 606 ARG A N 1
ATOM 4662 C CA . ARG A 1 606 ? -10.631 -29.054 15.190 1.00 59.25 606 ARG A CA 1
ATOM 4663 C C . ARG A 1 606 ? -11.879 -28.179 15.344 1.00 59.25 606 ARG A C 1
ATOM 4665 O O . ARG A 1 606 ? -12.817 -28.581 16.026 1.00 59.25 606 ARG A O 1
ATOM 4672 N N . PHE A 1 607 ? -11.907 -27.022 14.683 1.00 55.53 607 PHE A N 1
ATOM 4673 C CA . PHE A 1 607 ? -13.012 -26.060 14.761 1.00 55.53 607 PHE A CA 1
ATOM 4674 C C . PHE A 1 607 ? -14.144 -26.361 13.769 1.00 55.53 607 PHE A C 1
ATOM 4676 O O . PHE A 1 607 ? -15.243 -25.837 13.910 1.00 55.53 607 PHE A O 1
ATOM 4683 N N . HIS A 1 608 ? -13.890 -27.235 12.790 1.00 63.81 608 HIS A N 1
ATOM 4684 C CA . HIS A 1 608 ? -14.884 -27.697 11.818 1.00 63.81 608 HIS A CA 1
ATOM 4685 C C . HIS A 1 608 ? -15.547 -29.022 12.220 1.00 63.81 608 HIS A C 1
ATOM 4687 O O . HIS A 1 608 ? -16.503 -29.448 11.571 1.00 63.81 608 HIS A O 1
ATOM 4693 N N . LYS A 1 609 ? -15.065 -29.678 13.287 1.00 79.12 609 LYS A N 1
ATOM 4694 C CA . LYS A 1 609 ? -15.730 -30.857 13.847 1.00 79.12 609 LYS A CA 1
ATOM 4695 C C . LYS A 1 609 ? -17.022 -30.425 14.552 1.00 79.12 609 LYS A C 1
ATOM 4697 O O . LYS A 1 609 ? -16.949 -29.578 15.441 1.00 79.12 609 LYS A O 1
ATOM 4702 N N . PRO A 1 610 ? -18.177 -31.039 14.234 1.00 86.00 610 PRO A N 1
ATOM 4703 C CA . PRO A 1 610 ? -19.472 -30.652 14.805 1.00 86.00 610 PRO A CA 1
ATOM 4704 C C . PRO A 1 610 ? -19.587 -30.954 16.306 1.00 86.00 610 PRO A C 1
ATOM 4706 O O . PRO A 1 610 ? -20.472 -30.429 16.978 1.00 86.00 610 PRO A O 1
ATOM 4709 N N . LEU A 1 611 ? -18.699 -31.801 16.836 1.00 90.38 611 LEU A N 1
ATOM 4710 C CA . LEU A 1 611 ? -18.629 -32.175 18.242 1.00 90.38 611 LEU A CA 1
ATOM 4711 C C . LEU A 1 611 ? -17.179 -32.123 18.737 1.00 90.38 611 LEU A C 1
ATOM 4713 O O . LEU A 1 611 ? -16.266 -32.581 18.044 1.00 90.38 611 LEU A O 1
ATOM 4717 N N . ALA A 1 612 ? -16.991 -31.652 19.965 1.00 91.62 612 ALA A N 1
ATOM 4718 C CA . ALA A 1 612 ? -15.777 -31.826 20.751 1.00 91.62 612 ALA A CA 1
ATOM 4719 C C . ALA A 1 612 ? -16.111 -32.648 22.004 1.00 91.62 612 ALA A C 1
ATOM 4721 O O . ALA A 1 612 ? -17.126 -32.406 22.653 1.00 91.62 612 ALA A O 1
ATOM 4722 N N . THR A 1 613 ? -15.290 -33.651 22.319 1.00 93.94 613 THR A N 1
ATOM 4723 C CA . THR A 1 613 ? -15.510 -34.549 23.465 1.00 93.94 613 THR A CA 1
ATOM 4724 C C . THR A 1 613 ? -14.402 -34.363 24.490 1.00 93.94 613 THR A C 1
ATOM 4726 O O . THR A 1 613 ? -13.226 -34.388 24.132 1.00 93.94 613 THR A O 1
ATOM 4729 N N . PHE A 1 614 ? -14.785 -34.206 25.752 1.00 94.94 614 PHE A N 1
ATOM 4730 C CA . PHE A 1 614 ? -13.892 -34.039 26.894 1.00 94.94 614 PHE A CA 1
ATOM 4731 C C . PHE A 1 614 ? -14.300 -34.992 28.019 1.00 94.94 614 PHE A C 1
ATOM 4733 O O . PHE A 1 614 ? -15.442 -35.446 28.069 1.00 94.94 614 PHE A O 1
ATOM 4740 N N . SER A 1 615 ? -13.377 -35.282 28.931 1.00 94.56 615 SER A N 1
ATOM 4741 C CA . SER A 1 615 ? -13.651 -36.063 30.137 1.00 94.56 615 SER A CA 1
ATOM 4742 C C . SER A 1 615 ? -13.248 -35.235 31.347 1.00 94.56 615 SER A C 1
ATOM 4744 O O . SER A 1 615 ? -12.064 -34.967 31.513 1.00 94.56 615 SER A O 1
ATOM 4746 N N . PHE A 1 616 ? -14.226 -34.833 32.158 1.00 95.25 616 PHE A N 1
ATOM 4747 C CA . PHE A 1 616 ? -14.036 -34.030 33.370 1.00 95.25 616 PHE A CA 1
ATOM 4748 C C . PHE A 1 616 ? -15.008 -34.489 34.459 1.00 95.25 616 PHE A C 1
ATOM 4750 O O . PHE A 1 616 ? -16.125 -34.906 34.157 1.00 95.25 616 PHE A O 1
ATOM 4757 N N . ALA A 1 617 ? -14.606 -34.407 35.726 1.00 89.44 617 ALA A N 1
ATOM 4758 C CA . ALA A 1 617 ? -15.384 -34.794 36.901 1.00 89.44 617 ALA A CA 1
ATOM 4759 C C . ALA A 1 617 ? -15.988 -36.211 36.790 1.00 89.44 617 ALA A C 1
ATOM 4761 O O . ALA A 1 617 ? -17.117 -36.450 37.218 1.00 89.44 617 ALA A O 1
ATOM 4762 N N . ASN A 1 618 ? -15.253 -37.150 36.179 1.00 89.88 618 ASN A N 1
ATOM 4763 C CA . ASN A 1 618 ? -15.712 -38.511 35.862 1.00 89.88 618 ASN A CA 1
ATOM 4764 C C . ASN A 1 618 ? -16.960 -38.576 34.945 1.00 89.88 618 ASN A C 1
ATOM 4766 O O . ASN A 1 618 ? -17.724 -39.539 34.989 1.00 89.88 618 ASN A O 1
ATOM 4770 N N . HIS A 1 619 ? -17.175 -37.550 34.119 1.00 92.19 619 HIS A N 1
ATOM 4771 C CA . HIS A 1 619 ? -18.240 -37.469 33.121 1.00 92.19 619 HIS A CA 1
ATOM 4772 C C . HIS A 1 619 ? -17.649 -37.226 31.729 1.00 92.19 619 HIS A C 1
ATOM 4774 O O . HIS A 1 619 ? -16.687 -36.478 31.560 1.00 92.19 619 HIS A O 1
ATOM 4780 N N . THR A 1 620 ? -18.255 -37.838 30.710 1.00 95.44 620 THR A N 1
ATOM 4781 C CA . THR A 1 620 ? -17.953 -37.523 29.308 1.00 95.44 620 THR A CA 1
ATOM 4782 C C . THR A 1 620 ? -18.831 -36.362 28.860 1.00 95.44 620 THR A C 1
ATOM 4784 O O . THR A 1 620 ? -20.053 -36.480 28.852 1.00 95.44 620 THR A O 1
ATOM 4787 N N . ILE A 1 621 ? -18.204 -35.252 28.483 1.00 96.38 621 ILE A N 1
ATOM 4788 C CA . ILE A 1 621 ? -18.862 -34.028 28.029 1.00 96.38 621 ILE A CA 1
ATOM 4789 C C . ILE A 1 621 ? -18.716 -33.941 26.512 1.00 96.38 621 ILE A C 1
ATOM 4791 O O . ILE A 1 621 ? -17.605 -33.913 25.984 1.00 96.38 621 ILE A O 1
ATOM 4795 N N . GLN A 1 622 ? -19.839 -33.874 25.808 1.00 95.81 622 GLN A N 1
ATOM 4796 C CA . GLN A 1 622 ? -19.919 -33.689 24.367 1.00 95.81 622 GLN A CA 1
ATOM 4797 C C . GLN A 1 622 ? -20.477 -32.305 24.040 1.00 95.81 622 GLN A C 1
ATOM 4799 O O . GLN A 1 622 ? -21.674 -32.036 24.145 1.00 95.81 622 GLN A O 1
ATOM 4804 N N . ILE A 1 623 ? -19.589 -31.415 23.614 1.00 96.56 623 ILE A N 1
ATOM 4805 C CA . ILE A 1 623 ? -19.918 -30.046 23.237 1.00 96.56 623 ILE A CA 1
ATOM 4806 C C . ILE A 1 623 ? -20.180 -29.991 21.736 1.00 96.56 623 ILE A C 1
ATOM 4808 O O . ILE A 1 623 ? -19.292 -30.302 20.938 1.00 96.56 623 ILE A O 1
ATOM 4812 N N . ARG A 1 624 ? -21.381 -29.564 21.335 1.00 94.12 624 ARG A N 1
ATOM 4813 C CA . ARG A 1 624 ? -21.642 -29.211 19.937 1.00 94.12 624 ARG A CA 1
ATOM 4814 C C . ARG A 1 624 ? -20.893 -27.936 19.582 1.00 94.12 624 ARG A C 1
ATOM 4816 O O . ARG A 1 624 ? -20.823 -27.015 20.396 1.00 94.12 624 ARG A O 1
ATOM 4823 N N . GLN A 1 625 ? -20.370 -27.897 18.361 1.00 90.62 625 GLN A N 1
ATOM 4824 C CA . GLN A 1 625 ? -19.669 -26.754 17.786 1.00 90.62 625 GLN A CA 1
ATOM 4825 C C . GLN A 1 625 ? -20.291 -26.369 16.441 1.00 90.62 625 GLN A C 1
ATOM 4827 O O . GLN A 1 625 ? -20.660 -27.243 15.658 1.00 90.62 625 GLN A O 1
ATOM 4832 N N . ASP A 1 626 ? -20.374 -25.070 16.164 1.00 84.00 626 ASP A N 1
ATOM 4833 C CA . ASP A 1 626 ? -20.867 -24.543 14.888 1.00 84.00 626 ASP A CA 1
ATOM 4834 C C . ASP A 1 626 ? -20.174 -23.226 14.512 1.00 84.00 626 ASP A C 1
ATOM 4836 O O . ASP A 1 626 ? -20.734 -22.126 14.583 1.00 84.00 626 ASP A O 1
ATOM 4840 N N . TRP A 1 627 ? -18.916 -23.351 14.085 1.00 76.62 627 TRP A N 1
ATOM 4841 C CA . TRP A 1 627 ? -18.130 -22.215 13.603 1.00 76.62 627 TRP A CA 1
ATOM 4842 C C . TRP A 1 627 ? -18.794 -21.490 12.421 1.00 76.62 627 TRP A C 1
ATOM 4844 O O . TRP A 1 627 ? -18.655 -20.275 12.290 1.00 76.62 627 TRP A O 1
ATOM 4854 N N . LYS A 1 628 ? -19.516 -22.212 11.553 1.00 71.56 628 LYS A N 1
ATOM 4855 C CA . LYS A 1 628 ? -20.073 -21.648 10.315 1.00 71.56 628 LYS A CA 1
ATOM 4856 C C . LYS A 1 628 ? -21.243 -20.706 10.588 1.00 71.56 628 LYS A C 1
ATOM 4858 O O . LYS A 1 628 ? -21.346 -19.688 9.909 1.00 71.56 628 LYS A O 1
ATOM 4863 N N . GLN A 1 629 ? -22.107 -21.036 11.548 1.00 73.06 629 GLN A N 1
ATOM 4864 C CA . GLN A 1 629 ? -23.309 -20.250 11.829 1.00 73.06 629 GLN A CA 1
ATOM 4865 C C . GLN A 1 629 ? -23.099 -19.185 12.915 1.00 73.06 629 GLN A C 1
ATOM 4867 O O . GLN A 1 629 ? -23.611 -18.074 12.788 1.00 73.06 629 GLN A O 1
ATOM 4872 N N . LEU A 1 630 ? -22.356 -19.508 13.978 1.00 69.81 630 LEU A N 1
ATOM 4873 C CA . LEU A 1 630 ? -22.259 -18.679 15.192 1.00 69.81 630 LEU A CA 1
ATOM 4874 C C . LEU A 1 630 ? -20.829 -18.186 15.490 1.00 69.81 630 LEU A C 1
ATOM 48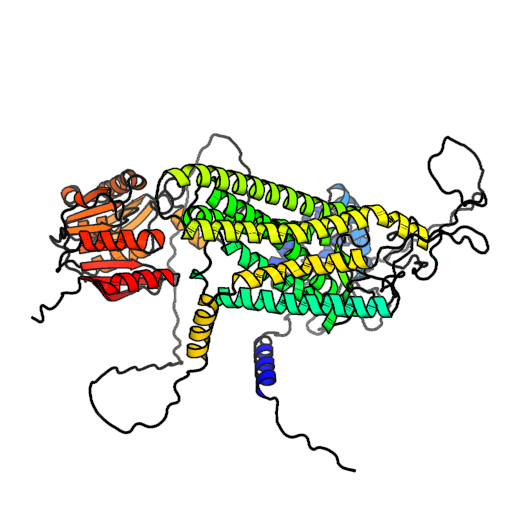76 O O . LEU A 1 630 ? -20.613 -17.430 16.442 1.00 69.81 630 LEU A O 1
ATOM 4880 N N . GLY A 1 631 ? -19.852 -18.567 14.662 1.00 76.38 631 GLY A N 1
ATOM 4881 C CA . GLY A 1 631 ? -18.479 -18.070 14.725 1.00 76.38 631 GLY A CA 1
ATOM 4882 C C . GLY A 1 631 ? -17.779 -18.376 16.051 1.00 76.38 631 GLY A C 1
ATOM 4883 O O . GLY A 1 631 ? -17.828 -19.492 16.567 1.00 76.38 631 GLY A O 1
ATOM 4884 N N . VAL A 1 632 ? -17.117 -17.356 16.607 1.00 76.12 632 VAL A N 1
ATOM 4885 C CA . VAL A 1 632 ? -16.227 -17.442 17.784 1.00 76.12 632 VAL A CA 1
ATOM 4886 C C . VAL A 1 632 ? -16.927 -17.998 19.032 1.00 76.12 632 VAL A C 1
ATOM 4888 O O . VAL A 1 632 ? -16.286 -18.662 19.843 1.00 76.12 632 VAL A O 1
ATOM 4891 N N . ALA A 1 633 ? -18.235 -17.763 19.179 1.00 78.19 633 ALA A N 1
ATOM 4892 C CA . ALA A 1 633 ? -19.010 -18.191 20.345 1.00 78.19 633 ALA A CA 1
ATOM 4893 C C . ALA A 1 633 ? -19.372 -19.689 20.330 1.00 78.19 633 ALA A C 1
ATOM 4895 O O . ALA A 1 633 ? -19.790 -20.226 21.350 1.00 78.19 633 ALA A O 1
ATOM 4896 N N . ALA A 1 634 ? -19.215 -20.378 19.196 1.00 85.25 634 ALA A N 1
ATOM 4897 C CA . ALA A 1 634 ? -19.676 -21.755 19.017 1.00 85.25 634 ALA A CA 1
ATOM 4898 C C . ALA A 1 634 ? -18.538 -22.766 18.833 1.00 85.25 634 ALA A C 1
ATOM 4900 O O . ALA A 1 634 ? -18.732 -23.814 18.219 1.00 85.25 634 ALA A O 1
ATOM 4901 N N . VAL A 1 635 ? -17.354 -22.473 19.369 1.00 90.25 635 VAL A N 1
ATOM 4902 C CA . VAL A 1 635 ? -16.213 -23.398 19.413 1.00 90.25 635 VAL A CA 1
ATOM 4903 C C . VAL A 1 635 ? -15.580 -23.416 20.799 1.00 90.25 635 VAL A C 1
ATOM 4905 O O . VAL A 1 635 ? -15.698 -22.460 21.566 1.00 90.25 635 VAL A O 1
ATOM 4908 N N . VAL A 1 636 ? -14.915 -24.520 21.135 1.00 92.25 636 VAL A N 1
ATOM 4909 C CA . VAL A 1 636 ? -14.187 -24.646 22.401 1.00 92.25 636 VAL A CA 1
ATOM 4910 C C . VAL A 1 636 ? -12.767 -24.121 22.228 1.00 92.25 636 VAL A C 1
ATOM 4912 O O . VAL A 1 636 ? -11.986 -24.650 21.436 1.00 92.25 636 VAL A O 1
ATOM 4915 N N . TRP A 1 637 ? -12.426 -23.090 22.997 1.00 91.81 637 TRP A N 1
ATOM 4916 C CA . TRP A 1 637 ? -11.089 -22.500 23.020 1.00 91.81 637 TRP A CA 1
ATOM 4917 C C . TRP A 1 637 ? -10.179 -23.205 24.025 1.00 91.81 637 TRP A C 1
ATOM 4919 O O . TRP A 1 637 ? -10.632 -23.669 25.072 1.00 91.81 637 TRP A O 1
ATOM 4929 N N . ASP A 1 638 ? -8.872 -23.227 23.746 1.00 93.25 638 ASP A N 1
ATOM 4930 C CA . ASP A 1 638 ? -7.880 -23.870 24.619 1.00 93.25 638 ASP A CA 1
ATOM 4931 C C . ASP A 1 638 ? -7.909 -23.299 26.048 1.00 93.25 638 ASP A C 1
ATOM 4933 O O . ASP A 1 638 ? -7.745 -24.046 27.010 1.00 93.25 638 ASP A O 1
ATOM 4937 N N . ALA A 1 639 ? -8.205 -22.002 26.211 1.00 94.81 639 ALA A N 1
ATOM 4938 C CA . ALA A 1 639 ? -8.323 -21.386 27.531 1.00 94.81 639 ALA A CA 1
ATOM 4939 C C . ALA A 1 639 ? -9.478 -21.957 28.368 1.00 94.81 639 ALA A C 1
ATOM 4941 O O . ALA A 1 639 ? -9.339 -22.075 29.583 1.00 94.81 639 ALA A O 1
ATOM 4942 N N . ALA A 1 640 ? -10.587 -22.355 27.733 1.00 96.94 640 ALA A N 1
ATOM 4943 C CA . ALA A 1 640 ? -11.705 -22.999 28.419 1.00 96.94 640 ALA A CA 1
ATOM 4944 C C . ALA A 1 640 ? -11.320 -24.403 28.898 1.00 96.94 640 ALA A C 1
ATOM 4946 O O . ALA A 1 640 ? -11.642 -24.779 30.021 1.00 96.94 640 ALA A O 1
ATOM 4947 N N . VAL A 1 641 ? -10.572 -25.150 28.079 1.00 96.00 641 VAL A N 1
ATOM 4948 C CA . VAL A 1 641 ? -10.050 -26.472 28.456 1.00 96.00 641 VAL A CA 1
ATOM 4949 C C . VAL A 1 641 ? -9.082 -26.346 29.632 1.00 96.00 641 VAL A C 1
ATOM 4951 O O . VAL A 1 641 ? -9.236 -27.049 30.622 1.00 96.00 641 VAL A O 1
ATOM 4954 N N . VAL A 1 642 ? -8.125 -25.417 29.560 1.00 96.88 642 VAL A N 1
ATOM 4955 C CA . VAL A 1 642 ? -7.130 -25.195 30.623 1.00 96.88 642 VAL A CA 1
ATOM 4956 C C . VAL A 1 642 ? -7.792 -24.740 31.925 1.00 96.88 642 VAL A C 1
ATOM 4958 O O . VAL A 1 642 ? -7.430 -25.234 32.992 1.00 96.88 642 VAL A O 1
ATOM 4961 N N . LEU A 1 643 ? -8.792 -23.852 31.858 1.00 97.56 643 LEU A N 1
ATOM 4962 C CA . LEU A 1 643 ? -9.540 -23.429 33.042 1.00 97.56 643 LEU A CA 1
ATOM 4963 C C . LEU A 1 643 ? -10.349 -24.583 33.648 1.00 97.56 643 LEU A C 1
ATOM 4965 O O . LEU A 1 643 ? -10.316 -24.763 34.861 1.00 97.56 643 LEU A O 1
ATOM 4969 N N . ALA A 1 644 ? -11.022 -25.394 32.828 1.00 97.38 644 ALA A N 1
ATOM 4970 C CA . ALA A 1 644 ? -11.754 -26.573 33.291 1.00 97.38 644 ALA A CA 1
ATOM 4971 C C . ALA A 1 644 ? -10.835 -27.586 33.996 1.00 97.38 644 ALA A C 1
ATOM 4973 O O . ALA A 1 644 ? -11.153 -28.037 35.096 1.00 97.38 644 ALA A O 1
ATOM 4974 N N . THR A 1 645 ? -9.664 -27.878 33.420 1.00 95.94 645 THR A N 1
ATOM 4975 C CA . THR A 1 645 ? -8.661 -28.745 34.054 1.00 95.94 645 THR A CA 1
ATOM 4976 C C . THR A 1 645 ? -8.186 -28.160 35.384 1.00 95.94 645 THR A C 1
ATOM 4978 O O . THR A 1 645 ? -8.086 -28.878 36.374 1.00 95.94 645 THR A O 1
ATOM 4981 N N . TYR A 1 646 ? -7.933 -26.850 35.447 1.00 96.12 646 TYR A N 1
ATOM 4982 C CA . TYR A 1 646 ? -7.506 -26.182 36.679 1.00 96.12 646 TYR A CA 1
ATOM 4983 C C . TYR A 1 646 ? -8.553 -26.256 37.805 1.00 96.12 646 TYR A C 1
ATOM 4985 O O . TYR A 1 646 ? -8.189 -26.410 38.974 1.00 96.12 646 TYR A O 1
ATOM 4993 N N . LEU A 1 647 ? -9.846 -26.191 37.462 1.00 95.88 647 LEU A N 1
ATOM 4994 C CA . LEU A 1 647 ? -10.945 -26.396 38.411 1.00 95.88 647 LEU A CA 1
ATOM 4995 C C . LEU A 1 647 ? -11.006 -27.849 38.912 1.00 95.88 647 LEU A C 1
ATOM 4997 O O . LEU A 1 647 ? -11.161 -28.073 40.111 1.00 95.88 647 LEU A O 1
ATOM 5001 N N . GLU A 1 648 ? -10.832 -28.836 38.027 1.00 94.31 648 GLU A N 1
ATOM 5002 C CA . GLU A 1 648 ? -10.829 -30.264 38.390 1.00 94.31 648 GLU A CA 1
ATOM 5003 C C . GLU A 1 648 ? -9.665 -30.643 39.319 1.00 94.31 648 GLU A C 1
ATOM 5005 O O . GLU A 1 648 ? -9.820 -31.507 40.181 1.00 94.31 648 GLU A O 1
ATOM 5010 N N . MET A 1 649 ? -8.526 -29.949 39.219 1.00 92.19 649 MET A N 1
ATOM 5011 C CA . MET A 1 649 ? -7.395 -30.128 40.139 1.00 92.19 649 MET A CA 1
ATOM 5012 C C . MET A 1 649 ? -7.733 -29.795 41.608 1.00 92.19 649 MET A C 1
ATOM 5014 O O . MET A 1 649 ? -6.910 -30.051 42.484 1.00 92.19 649 MET A O 1
ATOM 5018 N N . GLY A 1 650 ? -8.906 -29.215 41.902 1.00 86.00 650 GLY A N 1
ATOM 5019 C CA . GLY A 1 650 ? -9.364 -28.943 43.270 1.00 86.00 650 GLY A CA 1
ATOM 5020 C C . GLY A 1 650 ? -8.649 -27.769 43.944 1.00 86.00 650 GLY A C 1
ATOM 5021 O O . GLY A 1 650 ? -8.623 -27.670 45.167 1.00 86.00 650 GLY A O 1
ATOM 5022 N N . THR A 1 651 ? -8.050 -26.874 43.153 1.00 81.75 651 THR A N 1
ATOM 5023 C CA . THR A 1 651 ? -7.334 -25.682 43.651 1.00 81.75 651 THR A CA 1
ATOM 5024 C C . THR A 1 651 ? -8.267 -24.596 44.199 1.00 81.75 651 THR A C 1
ATOM 5026 O O . THR A 1 651 ? -7.821 -23.703 44.922 1.00 81.75 651 THR A O 1
ATOM 5029 N N . VAL A 1 652 ? -9.558 -24.677 43.867 1.00 84.56 652 VAL A N 1
ATOM 5030 C CA . VAL A 1 652 ? -10.628 -23.790 44.331 1.00 84.56 652 VAL A CA 1
ATOM 5031 C C . VAL A 1 652 ? -11.784 -24.648 44.834 1.00 84.56 652 VAL A C 1
ATOM 5033 O O . VAL A 1 652 ? -12.186 -25.599 44.167 1.00 84.56 652 VAL A O 1
ATOM 5036 N N . GLU A 1 653 ? -12.319 -24.312 46.009 1.00 87.88 653 GLU A N 1
ATOM 5037 C CA . GLU A 1 653 ? -13.480 -25.000 46.575 1.00 87.88 653 GLU A CA 1
ATOM 5038 C C . GLU A 1 653 ? -14.745 -24.595 45.810 1.00 87.88 653 GLU A C 1
ATOM 5040 O O . GLU A 1 653 ? -15.139 -23.430 45.813 1.00 87.88 653 GLU A O 1
ATOM 5045 N N . LEU A 1 654 ? -15.370 -25.565 45.141 1.00 89.94 654 LEU A N 1
ATOM 5046 C CA . LEU A 1 654 ? -16.550 -25.339 44.304 1.00 89.94 654 LEU A CA 1
ATOM 5047 C C . LEU A 1 654 ? -17.846 -25.824 44.958 1.00 89.94 654 LEU A C 1
ATOM 5049 O O . LEU A 1 654 ? -18.926 -25.435 44.513 1.00 89.94 654 LEU A O 1
ATOM 5053 N N . ARG A 1 655 ? -17.796 -26.656 46.009 1.00 90.12 655 ARG A N 1
ATOM 5054 C CA . ARG A 1 655 ? -19.019 -27.229 46.588 1.00 90.12 655 ARG A CA 1
ATOM 5055 C C . ARG A 1 655 ? -19.867 -26.153 47.256 1.00 90.12 655 ARG A C 1
ATOM 5057 O O . ARG A 1 655 ? -19.468 -25.563 48.253 1.00 90.12 655 ARG A O 1
ATOM 5064 N N . GLY A 1 656 ? -21.071 -25.944 46.725 1.00 85.62 656 GLY A N 1
ATOM 5065 C CA . GLY A 1 656 ? -22.018 -24.960 47.258 1.00 85.62 656 GLY A CA 1
ATOM 5066 C C . GLY A 1 656 ? -21.653 -23.502 46.956 1.00 85.62 656 GLY A C 1
ATOM 5067 O O . GLY A 1 656 ? -22.365 -22.614 47.408 1.00 85.62 656 GLY A O 1
ATOM 5068 N N . CYS A 1 657 ? -20.592 -23.259 46.181 1.00 92.88 657 CYS A N 1
ATOM 5069 C CA . CYS A 1 657 ? -20.148 -21.930 45.772 1.00 92.88 657 CYS A CA 1
ATOM 5070 C C . CYS A 1 657 ? -21.102 -21.333 44.723 1.00 92.88 657 CYS A C 1
ATOM 5072 O O . CYS A 1 657 ? -21.488 -22.029 43.775 1.00 92.88 657 CYS A O 1
ATOM 5074 N N . SER A 1 658 ? -21.472 -20.057 44.879 1.00 96.12 658 SER A N 1
ATOM 5075 C CA . SER A 1 658 ? -22.202 -19.299 43.856 1.00 96.12 658 SER A CA 1
ATOM 5076 C C . SER A 1 658 ? -21.220 -18.789 42.801 1.00 96.12 658 SER A C 1
ATOM 5078 O O . SER A 1 658 ? -20.344 -17.977 43.104 1.00 96.12 658 SER A O 1
ATOM 5080 N N . ALA A 1 659 ? -21.349 -19.258 41.561 1.00 97.44 659 ALA A N 1
ATOM 5081 C CA . ALA A 1 659 ? -20.437 -18.931 40.473 1.00 97.44 659 ALA A CA 1
ATOM 5082 C C . ALA A 1 659 ? -21.150 -18.291 39.275 1.00 97.44 659 ALA A C 1
ATOM 5084 O O . ALA A 1 659 ? -22.296 -18.615 38.967 1.00 97.44 659 ALA A O 1
ATOM 5085 N N . VAL A 1 660 ? -20.446 -17.428 38.546 1.00 97.94 660 VAL A N 1
ATOM 5086 C CA . VAL A 1 660 ? -20.888 -16.901 37.248 1.00 97.94 660 VAL A CA 1
ATOM 5087 C C . VAL A 1 660 ? -19.793 -17.075 36.205 1.00 97.94 660 VAL A C 1
ATOM 5089 O O . VAL A 1 660 ? -18.634 -16.753 36.456 1.00 97.94 660 VAL A O 1
ATOM 5092 N N . GLU A 1 661 ? -20.150 -17.582 35.028 1.00 98.31 661 GLU A N 1
ATOM 5093 C CA . GLU A 1 661 ? -19.255 -17.625 33.869 1.00 98.31 661 GLU A CA 1
ATOM 5094 C C . GLU A 1 661 ? -19.604 -16.486 32.911 1.00 98.31 661 GLU A C 1
ATOM 5096 O O . GLU A 1 661 ? -20.751 -16.364 32.473 1.00 98.31 661 GLU A O 1
ATOM 5101 N N . LEU A 1 662 ? -18.614 -15.655 32.587 1.00 97.88 662 LEU A N 1
ATOM 5102 C CA . LEU A 1 662 ? -18.723 -14.546 31.645 1.00 97.88 662 LEU A CA 1
ATOM 5103 C C . LEU A 1 662 ? -18.233 -14.980 30.263 1.00 97.88 662 LEU A C 1
ATOM 5105 O O . LEU A 1 662 ? -17.098 -15.433 30.136 1.00 97.88 662 LEU A O 1
ATOM 5109 N N . GLY A 1 663 ? -19.054 -14.777 29.227 1.00 96.06 663 GLY A N 1
ATOM 5110 C CA . GLY A 1 663 ? -18.679 -15.077 27.838 1.00 96.06 663 GLY A CA 1
ATOM 5111 C C . GLY A 1 663 ? -18.456 -16.570 27.597 1.00 96.06 663 GLY A C 1
ATOM 5112 O O . GLY A 1 663 ? -17.429 -16.962 27.051 1.00 96.06 663 GLY A O 1
ATOM 5113 N N . ALA A 1 664 ? -19.398 -17.394 28.053 1.00 96.44 664 ALA A N 1
ATOM 5114 C CA . ALA A 1 664 ? -19.254 -18.844 28.122 1.00 96.44 664 ALA A CA 1
ATOM 5115 C C . ALA A 1 664 ? -19.126 -19.543 26.753 1.00 96.44 664 ALA A C 1
ATOM 5117 O O . ALA A 1 664 ? -18.624 -20.668 26.668 1.00 96.44 664 ALA A O 1
ATOM 5118 N N . GLY A 1 665 ? -19.615 -18.917 25.678 1.00 93.50 665 GLY A N 1
ATOM 5119 C CA . GLY A 1 665 ? -19.653 -19.457 24.325 1.00 93.50 665 GLY A CA 1
ATOM 5120 C C . GLY A 1 665 ? -20.394 -20.792 24.256 1.00 93.50 665 GLY A C 1
ATOM 5121 O O . GLY A 1 665 ? -21.622 -20.853 24.196 1.00 93.50 665 GLY A O 1
ATOM 5122 N N . THR A 1 666 ? -19.629 -21.883 24.289 1.00 94.50 666 THR A N 1
ATOM 5123 C CA . THR A 1 666 ? -20.149 -23.257 24.285 1.00 94.50 666 THR A CA 1
ATOM 5124 C C . THR A 1 666 ? -20.572 -23.771 25.666 1.00 94.50 666 THR A C 1
ATOM 5126 O O . THR A 1 666 ? -21.340 -24.732 25.727 1.00 94.50 666 THR A O 1
ATOM 5129 N N . GLY A 1 667 ? -20.097 -23.151 26.756 1.00 96.81 667 GLY A N 1
ATOM 5130 C CA . GLY A 1 667 ? -20.463 -23.472 28.141 1.00 96.81 667 GLY A CA 1
ATOM 5131 C C . GLY A 1 667 ? -19.597 -24.515 28.846 1.00 96.81 667 GLY A C 1
ATOM 5132 O O . GLY A 1 667 ? -19.984 -24.983 29.915 1.00 96.81 667 GLY A O 1
ATOM 5133 N N . LEU A 1 668 ? -18.454 -24.918 28.273 1.00 97.75 668 LEU A N 1
ATOM 5134 C CA . LEU A 1 668 ? -17.622 -25.993 28.834 1.00 97.75 668 LEU A CA 1
ATOM 5135 C C . LEU A 1 668 ? -17.223 -25.736 30.298 1.00 97.75 668 LEU A C 1
ATOM 5137 O O . LEU A 1 668 ? -17.368 -26.637 31.124 1.00 97.75 668 LEU A O 1
ATOM 5141 N N . VAL A 1 669 ? -16.737 -24.534 30.632 1.00 97.94 669 VAL A N 1
ATOM 5142 C CA . VAL A 1 669 ? -16.235 -24.246 31.988 1.00 97.94 669 VAL A CA 1
ATOM 5143 C C . VAL A 1 669 ? -17.380 -24.271 32.999 1.00 97.94 669 VAL A C 1
ATOM 5145 O O . VAL A 1 669 ? -17.248 -24.897 34.048 1.00 97.94 669 VAL A O 1
ATOM 5148 N N . GLY A 1 670 ? -18.524 -23.667 32.680 1.00 97.50 670 GLY A N 1
ATOM 5149 C CA . GLY A 1 670 ? -19.701 -23.655 33.540 1.00 97.50 670 GLY A CA 1
ATOM 5150 C C . GLY A 1 670 ? -20.312 -25.038 33.757 1.00 97.50 670 GLY A C 1
ATOM 5151 O O . GLY A 1 670 ? -20.721 -25.351 34.875 1.00 97.50 670 GLY A O 1
ATOM 5152 N N . ILE A 1 671 ? -20.313 -25.902 32.732 1.00 98.00 671 ILE A N 1
ATOM 5153 C CA . ILE A 1 671 ? -20.716 -27.313 32.868 1.00 98.00 671 ILE A CA 1
ATOM 5154 C C . ILE A 1 671 ? -19.788 -28.027 33.858 1.00 98.00 671 ILE A C 1
ATOM 5156 O O . ILE A 1 671 ? -20.267 -28.675 34.787 1.00 98.00 671 ILE A O 1
ATOM 5160 N N . VAL A 1 672 ? -18.469 -27.882 33.698 1.00 97.56 672 VAL A N 1
ATOM 5161 C CA . VAL A 1 672 ? -17.480 -28.516 34.585 1.00 97.56 672 VAL A CA 1
ATOM 5162 C C . VAL A 1 672 ? -17.599 -27.990 36.017 1.00 97.56 672 VAL A C 1
ATOM 5164 O O . VAL A 1 672 ? -17.639 -28.784 36.954 1.00 97.56 672 VAL A O 1
ATOM 5167 N N . ALA A 1 673 ? -17.752 -26.679 36.207 1.00 97.44 673 ALA A N 1
ATOM 5168 C CA . ALA A 1 673 ? -17.952 -26.085 37.527 1.00 97.44 673 ALA A CA 1
ATOM 5169 C C . ALA A 1 673 ? -19.223 -26.616 38.222 1.00 97.44 673 ALA A C 1
ATOM 5171 O O . ALA A 1 673 ? -19.188 -26.933 39.414 1.00 97.44 673 ALA A O 1
ATOM 5172 N N . ALA A 1 674 ? -20.326 -26.789 37.484 1.00 97.12 674 ALA A N 1
ATOM 5173 C CA . ALA A 1 674 ? -21.562 -27.359 38.019 1.00 97.12 674 ALA A CA 1
ATOM 5174 C C . ALA A 1 674 ? -21.408 -28.845 38.399 1.00 97.12 674 ALA A C 1
ATOM 5176 O O . ALA A 1 674 ? -21.881 -29.260 39.461 1.00 97.12 674 ALA A O 1
ATOM 5177 N N . LEU A 1 675 ? -20.706 -29.640 37.580 1.00 96.00 675 LEU A N 1
ATOM 5178 C CA . LEU A 1 675 ? -20.384 -31.043 37.884 1.00 96.00 675 LEU A CA 1
ATOM 5179 C C . LEU A 1 675 ? -19.509 -31.182 39.139 1.00 96.00 675 LEU A C 1
ATOM 5181 O O . LEU A 1 675 ? -19.679 -32.128 39.906 1.00 96.00 675 LEU A O 1
ATOM 5185 N N . LEU A 1 676 ? -18.620 -30.217 39.382 1.00 95.75 676 LEU A N 1
ATOM 5186 C CA . LEU A 1 676 ? -17.770 -30.154 40.575 1.00 95.75 676 LEU A CA 1
ATOM 5187 C C . LEU A 1 676 ? -18.500 -29.613 41.823 1.00 95.75 676 LEU A C 1
ATOM 5189 O O . LEU A 1 676 ? -17.939 -29.625 42.919 1.00 95.75 676 LEU A O 1
ATOM 5193 N N . GLY A 1 677 ? -19.771 -29.211 41.693 1.00 94.81 677 GLY A N 1
ATOM 5194 C CA . GLY A 1 677 ? -20.662 -28.916 42.817 1.00 94.81 677 GLY A CA 1
ATOM 5195 C C . GLY A 1 677 ? -21.033 -27.446 43.019 1.00 94.81 677 GLY A C 1
ATOM 5196 O O . GLY A 1 677 ? -21.717 -27.161 44.010 1.00 94.81 677 GLY A O 1
ATOM 5197 N N . ALA A 1 678 ? -20.640 -26.548 42.111 1.00 96.75 678 ALA A N 1
ATOM 5198 C CA . ALA A 1 678 ? -21.010 -25.134 42.160 1.00 96.75 678 ALA A CA 1
ATOM 5199 C C . ALA A 1 678 ? -22.449 -24.887 41.676 1.00 96.75 678 ALA A C 1
ATOM 5201 O O . ALA A 1 678 ? -23.005 -25.651 40.883 1.00 96.75 678 ALA A O 1
ATOM 5202 N N . HIS A 1 679 ? -23.043 -23.790 42.141 1.00 97.81 679 HIS A N 1
ATOM 5203 C CA . HIS A 1 679 ? -24.264 -23.219 41.582 1.00 97.81 679 HIS A CA 1
ATOM 5204 C C . HIS A 1 679 ? -23.863 -22.151 40.565 1.00 97.81 679 HIS A C 1
ATOM 5206 O O . HIS A 1 679 ? -23.410 -21.078 40.949 1.00 97.81 679 HIS A O 1
ATOM 5212 N N . VAL A 1 680 ? -23.977 -22.456 39.272 1.00 97.88 680 VAL A N 1
ATOM 5213 C CA . VAL A 1 680 ? -23.372 -21.661 38.198 1.00 97.88 680 VAL A CA 1
ATOM 5214 C C . VAL A 1 680 ? -24.429 -20.920 37.387 1.00 97.88 680 VAL A C 1
ATOM 5216 O O . VAL A 1 680 ? -25.335 -21.523 36.813 1.00 97.88 680 VAL A O 1
ATOM 5219 N N . THR A 1 681 ? -24.270 -19.607 37.266 1.00 97.94 681 THR A N 1
ATOM 5220 C CA . THR A 1 681 ? -24.962 -18.800 36.263 1.00 97.94 681 THR A CA 1
ATOM 5221 C C . THR A 1 681 ? -24.067 -18.661 35.033 1.00 97.94 681 THR A C 1
ATOM 5223 O O . THR A 1 681 ? -23.045 -17.984 35.066 1.00 97.94 681 THR A O 1
ATOM 5226 N N . ILE A 1 682 ? -24.418 -19.331 33.940 1.00 98.25 682 ILE A N 1
ATOM 5227 C CA . ILE A 1 682 ? -23.621 -19.381 32.711 1.00 98.25 682 ILE A CA 1
ATOM 5228 C C . ILE A 1 682 ? -24.144 -18.309 31.755 1.00 98.25 682 ILE A C 1
ATOM 5230 O O . ILE A 1 682 ? -25.317 -18.348 31.368 1.00 98.25 682 ILE A O 1
ATOM 5234 N N . THR A 1 683 ? -23.306 -17.335 31.399 1.00 97.94 683 THR A N 1
ATOM 5235 C CA . THR A 1 683 ? -23.765 -16.139 30.683 1.00 97.94 683 THR A CA 1
ATOM 5236 C C . THR A 1 683 ? -23.074 -15.905 29.348 1.00 97.94 683 THR A C 1
ATOM 5238 O O . THR A 1 683 ? -21.873 -16.127 29.190 1.00 97.94 683 THR A O 1
ATOM 5241 N N . ASP A 1 684 ? -23.853 -15.419 28.383 1.00 96.19 684 ASP A N 1
ATOM 5242 C CA . ASP A 1 684 ? -23.366 -14.911 27.100 1.00 96.19 684 ASP A CA 1
ATOM 5243 C C . ASP A 1 684 ? -24.371 -13.902 26.510 1.00 96.19 684 ASP A C 1
ATOM 5245 O O . ASP A 1 684 ? -25.444 -13.646 27.070 1.00 96.19 684 ASP A O 1
ATOM 5249 N N . ARG A 1 685 ? -24.042 -13.328 25.353 1.00 91.69 685 ARG A N 1
ATOM 5250 C CA . ARG A 1 685 ? -24.924 -12.465 24.569 1.00 91.69 685 ARG A CA 1
ATOM 5251 C C . ARG A 1 685 ? -26.081 -13.266 23.983 1.00 91.69 685 ARG A C 1
ATOM 5253 O O . ARG A 1 685 ? -25.941 -14.440 23.642 1.00 91.69 685 ARG A O 1
ATOM 5260 N N . LYS A 1 686 ? -27.202 -12.581 23.741 1.00 91.75 686 LYS A N 1
ATOM 5261 C CA . LYS A 1 686 ? -28.452 -13.155 23.213 1.00 91.75 686 LYS A CA 1
ATOM 5262 C C . LYS A 1 686 ? -28.275 -14.131 22.046 1.00 91.75 686 LYS A C 1
ATOM 5264 O O . LYS A 1 686 ? -28.946 -15.155 22.001 1.00 91.75 686 LYS A O 1
ATOM 5269 N N . VAL A 1 687 ? -27.358 -13.821 21.129 1.00 86.44 687 VAL A N 1
ATOM 5270 C CA . VAL A 1 687 ? -27.073 -14.622 19.926 1.00 86.44 687 VAL A CA 1
ATOM 5271 C C . VAL A 1 687 ? -26.519 -16.021 20.221 1.00 86.44 687 VAL A C 1
ATOM 5273 O O . VAL A 1 687 ? -26.720 -16.920 19.416 1.00 86.44 687 VAL A O 1
ATOM 5276 N N . ALA A 1 688 ? -25.847 -16.221 21.358 1.00 90.19 688 ALA A N 1
ATOM 5277 C CA . ALA A 1 688 ? -25.248 -17.501 21.739 1.00 90.19 688 ALA A CA 1
ATOM 5278 C C . ALA A 1 688 ? -26.128 -18.313 22.707 1.00 90.19 688 ALA A C 1
ATOM 5280 O O . ALA A 1 688 ? -25.890 -19.504 22.895 1.00 90.19 688 ALA A O 1
ATOM 5281 N N . LEU A 1 689 ? -27.160 -17.706 23.308 1.00 94.00 689 LEU A N 1
ATOM 5282 C CA . LEU A 1 689 ? -27.910 -18.310 24.417 1.00 94.00 689 LEU A CA 1
ATOM 5283 C C . LEU A 1 689 ? -28.627 -19.608 24.063 1.00 94.00 689 LEU A C 1
ATOM 5285 O O . LEU A 1 689 ? -28.627 -20.533 24.872 1.00 94.00 689 LEU A O 1
ATOM 5289 N N . GLU A 1 690 ? -29.260 -19.685 22.892 1.00 93.38 690 GLU A N 1
ATOM 5290 C CA . GLU A 1 690 ? -29.984 -20.895 22.489 1.00 93.38 690 GLU A CA 1
ATOM 5291 C C . GLU A 1 690 ? -29.019 -22.076 22.336 1.00 93.38 690 GLU A C 1
ATOM 5293 O O . GLU A 1 690 ? -29.252 -23.159 22.879 1.00 93.38 690 GLU A O 1
ATOM 5298 N N . PHE A 1 691 ? -27.888 -21.828 21.676 1.00 94.06 691 PHE A N 1
ATOM 5299 C CA . PHE A 1 691 ? -26.830 -22.806 21.466 1.00 94.06 691 PHE A CA 1
ATOM 5300 C C . PHE A 1 691 ? -26.184 -23.248 22.785 1.00 94.06 691 PHE A C 1
ATOM 5302 O O . PHE A 1 691 ? -26.101 -24.445 23.073 1.00 94.06 691 PHE A O 1
ATOM 5309 N N . LEU A 1 692 ? -25.820 -22.281 23.628 1.00 96.56 692 LEU A N 1
ATOM 5310 C CA . LEU A 1 692 ? -25.279 -22.493 24.966 1.00 96.56 692 LEU A CA 1
ATOM 5311 C C . LEU A 1 692 ? -26.226 -23.335 25.832 1.00 96.56 692 LEU A C 1
ATOM 5313 O O . LEU A 1 692 ? -25.819 -24.348 26.399 1.00 96.56 692 LEU A O 1
ATOM 5317 N N . LYS A 1 693 ? -27.514 -22.973 25.884 1.00 97.00 693 LYS A N 1
ATOM 5318 C CA . LYS A 1 693 ? -28.537 -23.713 26.637 1.00 97.00 693 LYS A CA 1
ATOM 5319 C C . LYS A 1 693 ? -28.641 -25.161 26.172 1.00 97.00 693 LYS A C 1
ATOM 5321 O O . LYS A 1 693 ? -28.741 -26.064 26.999 1.00 97.00 693 LYS A O 1
ATOM 5326 N N . SER A 1 694 ? -28.560 -25.380 24.863 1.00 95.81 694 SER A N 1
ATOM 5327 C CA . SER A 1 694 ? -28.586 -26.710 24.264 1.00 95.81 694 SER A CA 1
ATOM 5328 C C . SER A 1 694 ? -27.374 -27.568 24.662 1.00 95.81 694 SER A C 1
ATOM 5330 O O . SER A 1 694 ? -27.528 -28.768 24.888 1.00 95.81 694 SER A O 1
ATOM 5332 N N . ASN A 1 695 ? -26.179 -26.977 24.780 1.00 97.12 695 ASN A N 1
ATOM 5333 C CA . ASN A 1 695 ? -24.984 -27.678 25.265 1.00 97.12 695 ASN A CA 1
ATOM 5334 C C . ASN A 1 695 ? -25.053 -27.975 26.768 1.00 97.12 695 ASN A C 1
ATOM 5336 O O . ASN A 1 695 ? -24.743 -29.092 27.179 1.00 97.12 695 ASN A O 1
ATOM 5340 N N . VAL A 1 696 ? -25.509 -27.022 27.584 1.00 97.25 696 VAL A N 1
ATOM 5341 C CA . VAL A 1 696 ? -25.641 -27.201 29.041 1.00 97.25 696 VAL A CA 1
ATOM 5342 C C . VAL A 1 696 ? -26.638 -28.317 29.370 1.00 97.25 696 VAL A C 1
ATOM 5344 O O . VAL A 1 696 ? -26.330 -29.215 30.151 1.00 97.25 696 VAL A O 1
ATOM 5347 N N . GLN A 1 697 ? -27.809 -28.315 28.726 1.00 95.88 697 GLN A N 1
ATOM 5348 C CA . GLN A 1 697 ? -28.845 -29.330 28.949 1.00 95.88 697 GLN A CA 1
ATOM 5349 C C . GLN A 1 697 ? -28.411 -30.736 28.521 1.00 95.88 697 GLN A C 1
ATOM 5351 O O . GLN A 1 697 ? -28.771 -31.708 29.180 1.00 95.88 697 GLN A O 1
ATOM 5356 N N . ALA A 1 698 ? -27.635 -30.850 27.440 1.00 95.81 698 ALA A N 1
ATOM 5357 C CA . ALA A 1 698 ? -27.177 -32.139 26.927 1.00 95.81 698 ALA A CA 1
ATOM 5358 C C . ALA A 1 698 ? -26.111 -32.809 27.812 1.00 95.81 698 ALA A C 1
ATOM 5360 O O . ALA A 1 698 ? -25.943 -34.022 27.733 1.00 95.81 698 ALA A O 1
ATOM 5361 N N . ASN A 1 699 ? -25.394 -32.037 28.637 1.00 96.81 699 ASN A N 1
ATOM 5362 C CA . ASN A 1 699 ? -24.210 -32.516 29.355 1.00 96.81 699 ASN A CA 1
ATOM 5363 C C . ASN A 1 699 ? -24.367 -32.588 30.879 1.00 96.81 699 ASN A C 1
ATOM 5365 O O . ASN A 1 699 ? -23.528 -33.193 31.544 1.00 96.81 699 ASN A O 1
ATOM 5369 N N . LEU A 1 700 ? -25.421 -31.996 31.450 1.00 95.94 700 LEU A N 1
ATOM 5370 C CA . LEU A 1 700 ? -25.661 -32.042 32.892 1.00 95.94 700 LEU A CA 1
ATOM 5371 C C . LEU A 1 700 ? -26.681 -33.128 33.278 1.00 95.94 700 LEU A C 1
ATOM 5373 O O . LEU A 1 700 ? -27.795 -33.144 32.743 1.00 95.94 700 LEU A O 1
ATOM 5377 N N . PRO A 1 701 ? -26.361 -33.992 34.264 1.00 93.56 701 PRO A N 1
ATOM 5378 C CA . PRO A 1 701 ? -27.314 -34.942 34.828 1.00 93.56 701 PRO A CA 1
ATOM 5379 C C . PRO A 1 701 ? -28.565 -34.253 35.408 1.00 93.56 701 PRO A C 1
ATOM 5381 O O . PRO A 1 701 ? -28.444 -33.158 35.964 1.00 93.56 701 PRO A O 1
ATOM 5384 N N . PRO A 1 702 ? -29.753 -34.893 35.398 1.00 92.94 702 PRO A N 1
ATOM 5385 C CA . PRO A 1 702 ? -31.007 -34.271 35.848 1.00 92.94 702 PRO A CA 1
ATOM 5386 C C . PRO A 1 702 ? -30.980 -33.702 37.275 1.00 92.94 702 PRO A C 1
ATOM 5388 O O . PRO A 1 702 ? -31.626 -32.697 37.550 1.00 92.94 702 PRO A O 1
ATOM 5391 N N . HIS A 1 703 ? -30.209 -34.310 38.182 1.00 92.50 703 HIS A N 1
ATOM 5392 C CA . HIS A 1 703 ? -30.065 -33.846 39.567 1.00 92.50 703 HIS A CA 1
ATOM 5393 C C . HIS A 1 703 ? -29.117 -32.638 39.718 1.00 92.50 703 HIS A C 1
ATOM 5395 O O . HIS A 1 703 ? -29.139 -31.973 40.752 1.00 92.50 703 HIS A O 1
ATOM 5401 N N . ILE A 1 704 ? -28.295 -32.343 38.701 1.00 93.88 704 ILE A N 1
ATOM 5402 C CA . ILE A 1 704 ? -27.357 -31.206 38.661 1.00 93.88 704 ILE A CA 1
ATOM 5403 C C . ILE A 1 704 ? -27.916 -30.060 37.816 1.00 93.88 704 ILE A C 1
ATOM 5405 O O . ILE A 1 704 ? -27.617 -28.911 38.110 1.00 93.88 704 ILE A O 1
ATOM 5409 N N . GLN A 1 705 ? -28.771 -30.328 36.823 1.00 91.81 705 GLN A N 1
ATOM 5410 C CA . GLN A 1 705 ? -29.368 -29.289 35.968 1.00 91.81 705 GLN A CA 1
ATOM 5411 C C . GLN A 1 705 ? -29.946 -28.077 36.730 1.00 91.81 705 GLN A C 1
ATOM 5413 O O . GLN A 1 705 ? -29.687 -26.959 36.293 1.00 91.81 705 GLN A O 1
ATOM 5418 N N . PRO A 1 706 ? -30.636 -28.223 37.884 1.00 93.75 706 PRO A N 1
ATOM 5419 C CA . PRO A 1 706 ? -31.120 -27.069 38.652 1.00 93.75 706 PRO A CA 1
ATOM 5420 C C . PRO A 1 706 ? -30.012 -26.152 39.192 1.00 93.75 706 PRO A C 1
ATOM 5422 O O . PRO A 1 706 ? -30.289 -25.021 39.581 1.00 93.75 706 PRO A O 1
ATOM 5425 N N . LYS A 1 707 ? -28.763 -26.632 39.241 1.00 93.75 707 LYS A N 1
ATOM 5426 C CA . LYS A 1 707 ? -27.590 -25.872 39.681 1.00 93.75 707 LYS A CA 1
ATOM 5427 C C . LYS A 1 707 ? -26.942 -25.051 38.567 1.00 93.75 707 LYS A C 1
ATOM 5429 O O . LYS A 1 707 ? -26.063 -24.259 38.879 1.00 93.75 707 LYS A O 1
ATOM 5434 N N . ALA A 1 708 ? -27.346 -25.214 37.306 1.00 96.88 708 ALA A N 1
ATOM 5435 C CA . ALA A 1 708 ? -26.811 -24.450 36.183 1.00 96.88 708 ALA A CA 1
ATOM 5436 C C . ALA A 1 708 ? -27.915 -23.633 35.505 1.00 96.88 708 ALA A C 1
ATOM 5438 O O . ALA A 1 708 ? -28.851 -24.181 34.921 1.00 96.88 708 ALA A O 1
ATOM 5439 N N . VAL A 1 709 ? -27.795 -22.309 35.554 1.00 96.94 709 VAL A N 1
ATOM 5440 C CA . VAL A 1 709 ? -28.774 -21.384 34.975 1.00 96.94 709 VAL A CA 1
ATOM 5441 C C . VAL A 1 709 ? -28.126 -20.616 33.832 1.00 96.94 709 VAL A C 1
ATOM 5443 O O . VAL A 1 709 ? -27.139 -19.921 34.036 1.00 96.94 709 VAL A O 1
ATOM 5446 N N . VAL A 1 710 ? -28.696 -20.704 32.629 1.00 97.88 710 VAL A N 1
ATOM 5447 C CA . VAL A 1 710 ? -28.233 -19.920 31.473 1.00 97.88 710 VAL A CA 1
ATOM 5448 C C . VAL A 1 710 ? -28.971 -18.580 31.431 1.00 97.88 710 VAL A C 1
ATOM 5450 O O . VAL A 1 710 ? -30.205 -18.568 31.403 1.00 97.88 710 VAL A O 1
ATOM 5453 N N . LYS A 1 711 ? -28.237 -17.460 31.419 1.00 96.62 711 LYS A N 1
ATOM 5454 C CA . LYS A 1 711 ? -28.797 -16.094 31.375 1.00 96.62 711 LYS A CA 1
ATOM 5455 C C . LYS A 1 711 ? -28.103 -15.219 30.334 1.00 96.62 711 LYS A C 1
ATOM 5457 O O . LYS A 1 711 ? -26.917 -15.375 30.065 1.00 96.62 711 LYS A O 1
ATOM 5462 N N . GLU A 1 712 ? -28.849 -14.263 29.785 1.00 96.56 712 GLU A N 1
ATOM 5463 C CA . GLU A 1 712 ? -28.276 -13.197 28.961 1.00 96.56 712 GLU A CA 1
ATOM 5464 C C . GLU A 1 712 ? -27.424 -12.261 29.820 1.00 96.56 712 GLU A C 1
ATOM 5466 O O . GLU A 1 712 ? -27.898 -11.766 30.843 1.00 96.56 712 GLU A O 1
ATOM 5471 N N . LEU A 1 713 ? -26.200 -11.976 29.381 1.00 95.69 713 LEU A N 1
ATOM 5472 C CA . LEU A 1 713 ? -25.398 -10.880 29.912 1.00 95.69 713 LEU A CA 1
ATOM 5473 C C . LEU A 1 713 ? -24.569 -10.266 28.788 1.00 95.69 713 LEU A C 1
ATOM 5475 O O . LEU A 1 713 ? -23.679 -10.900 28.223 1.00 95.69 713 LEU A O 1
ATOM 5479 N N . THR A 1 714 ? -24.852 -9.002 28.490 1.00 93.56 714 THR A N 1
ATOM 5480 C CA . THR A 1 714 ? -23.959 -8.156 27.697 1.00 93.56 714 THR A CA 1
ATOM 5481 C C . THR A 1 714 ? -23.197 -7.272 28.673 1.00 93.56 714 THR A C 1
ATOM 5483 O O . THR A 1 714 ? -23.817 -6.547 29.448 1.00 93.56 714 THR A O 1
ATOM 5486 N N . TRP A 1 715 ? -21.867 -7.358 28.674 1.00 96.12 715 TRP A N 1
ATOM 5487 C CA . TRP A 1 715 ? -21.033 -6.629 29.631 1.00 96.12 715 TRP A CA 1
ATOM 5488 C C . TRP A 1 715 ? -21.305 -5.120 29.587 1.00 96.12 715 TRP A C 1
ATOM 5490 O O . TRP A 1 715 ? -21.574 -4.562 28.524 1.00 96.12 715 TRP A O 1
ATOM 5500 N N . GLY A 1 716 ? -21.288 -4.474 30.753 1.00 92.25 716 GLY A N 1
ATOM 5501 C CA . GLY A 1 716 ? -21.571 -3.044 30.917 1.00 92.25 716 GLY A CA 1
ATOM 5502 C C . GLY A 1 716 ? -23.047 -2.653 30.748 1.00 92.25 716 GLY A C 1
ATOM 5503 O O . GLY A 1 716 ? -23.411 -1.510 31.012 1.00 92.25 716 GLY A O 1
ATOM 5504 N N . GLN A 1 717 ? -23.928 -3.577 30.346 1.00 90.06 717 GLN A N 1
ATOM 5505 C CA . GLN A 1 717 ? -25.332 -3.286 30.048 1.00 90.06 717 GLN A CA 1
ATOM 5506 C C . GLN A 1 717 ? -26.282 -4.068 30.953 1.00 90.06 717 GLN A C 1
ATOM 5508 O O . GLN A 1 717 ? -26.089 -5.251 31.214 1.00 90.06 717 GLN A O 1
ATOM 5513 N N . ASN A 1 718 ? -27.357 -3.410 31.402 1.00 84.88 718 ASN A N 1
ATOM 5514 C CA . ASN A 1 718 ? -28.434 -4.024 32.193 1.00 84.88 718 ASN A CA 1
ATOM 5515 C C . ASN A 1 718 ? -27.950 -4.811 33.430 1.00 84.88 718 ASN A C 1
ATOM 5517 O O . ASN A 1 718 ? -28.599 -5.769 33.857 1.00 84.88 718 ASN A O 1
ATOM 5521 N N . LEU A 1 719 ? -26.838 -4.378 34.039 1.00 90.62 719 LEU A N 1
ATOM 5522 C CA . LEU A 1 719 ? -26.228 -5.038 35.200 1.00 90.62 719 LEU A CA 1
ATOM 5523 C C . LEU A 1 719 ? -27.172 -5.116 36.409 1.00 90.62 719 LEU A C 1
ATOM 5525 O O . LEU A 1 719 ? -27.056 -6.034 37.208 1.00 90.62 719 LEU A O 1
ATOM 5529 N N . GLY A 1 720 ? -28.174 -4.233 36.500 1.00 87.31 720 GLY A N 1
ATOM 5530 C CA . GLY A 1 720 ? -29.209 -4.279 37.542 1.00 87.31 720 GLY A CA 1
ATOM 5531 C C . GLY A 1 720 ? -30.094 -5.536 37.537 1.00 87.31 720 GLY A C 1
ATOM 5532 O O . GLY A 1 720 ? -30.868 -5.724 38.468 1.00 87.31 720 GLY A O 1
ATOM 5533 N N . SER A 1 721 ? -29.989 -6.401 36.521 1.00 88.00 721 SER A N 1
ATOM 5534 C CA . SER A 1 721 ? -30.612 -7.736 36.515 1.00 88.00 721 SER A CA 1
ATOM 5535 C C . SER A 1 721 ? -29.856 -8.783 37.353 1.00 88.00 721 SER A C 1
ATOM 5537 O O . SER A 1 721 ? -30.386 -9.870 37.591 1.00 88.00 721 SER A O 1
ATOM 5539 N N . PHE A 1 722 ? -28.650 -8.444 37.816 1.00 92.56 722 PHE A N 1
ATOM 5540 C CA . PHE A 1 722 ? -27.810 -9.229 38.717 1.00 92.56 722 PHE A CA 1
ATOM 5541 C C . PHE A 1 722 ? -27.597 -8.439 40.007 1.00 92.56 722 PHE A C 1
ATOM 5543 O O . PHE A 1 722 ? -27.362 -7.225 39.966 1.00 92.56 722 PHE A O 1
ATOM 5550 N N . SER A 1 723 ? -27.679 -9.106 41.157 1.00 90.81 723 SER A N 1
ATOM 5551 C CA . SER A 1 723 ? -27.472 -8.417 42.431 1.00 90.81 723 SER A CA 1
ATOM 5552 C C . SER A 1 723 ? -25.987 -8.038 42.563 1.00 90.81 723 SER A C 1
ATOM 5554 O O . SER A 1 723 ? -25.120 -8.850 42.227 1.00 90.81 723 SER A O 1
ATOM 5556 N N . PRO A 1 724 ? -25.644 -6.819 43.020 1.00 89.56 724 PRO A N 1
ATOM 5557 C CA . PRO A 1 724 ? -24.249 -6.451 43.233 1.00 89.56 724 PRO A CA 1
ATOM 5558 C C . PRO A 1 724 ? -23.566 -7.417 44.207 1.00 89.56 724 PRO A C 1
ATOM 5560 O O . PRO A 1 724 ? -24.089 -7.672 45.292 1.00 89.56 724 PRO A O 1
ATOM 5563 N N . GLY A 1 725 ? -22.400 -7.944 43.834 1.00 87.06 725 GLY A N 1
ATOM 5564 C CA . GLY A 1 725 ? -21.637 -8.868 44.678 1.00 87.06 725 GLY A CA 1
ATOM 5565 C C . GLY A 1 725 ? -22.275 -10.246 44.910 1.00 87.06 725 GLY A C 1
ATOM 5566 O O . GLY A 1 725 ? -21.950 -10.883 45.906 1.00 87.06 725 GLY A O 1
ATOM 5567 N N . GLU A 1 726 ? -23.174 -10.698 44.030 1.00 89.12 726 GLU A N 1
ATOM 5568 C CA . GLU A 1 726 ? -23.938 -11.956 44.159 1.00 89.12 726 GLU A CA 1
ATOM 5569 C C . GLU A 1 726 ? -23.092 -13.241 44.106 1.00 89.12 726 GLU A C 1
ATOM 5571 O O . GLU A 1 726 ? -23.527 -14.288 44.589 1.00 89.12 726 GLU A O 1
ATOM 5576 N N . PHE A 1 727 ? -21.902 -13.189 43.504 1.00 95.19 727 PHE A N 1
ATOM 5577 C CA . PHE A 1 727 ? -21.127 -14.386 43.175 1.00 95.19 727 PHE A CA 1
ATOM 5578 C C . PHE A 1 727 ? -19.843 -14.487 43.991 1.00 95.19 727 PHE A C 1
ATOM 5580 O O . PHE A 1 727 ? -19.046 -13.550 44.039 1.00 95.19 727 PHE A O 1
ATOM 5587 N N . ASP A 1 728 ? -19.597 -15.657 44.573 1.00 95.12 728 ASP A N 1
ATOM 5588 C CA . ASP A 1 728 ? -1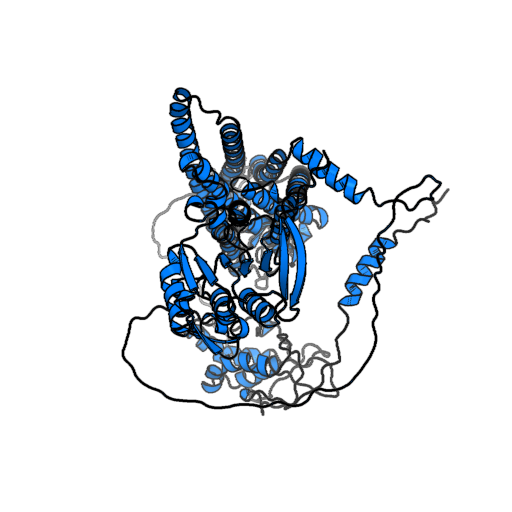8.346 -15.990 45.260 1.00 95.12 728 ASP A CA 1
ATOM 5589 C C . ASP A 1 728 ? -17.206 -16.211 44.253 1.00 95.12 728 ASP A C 1
ATOM 5591 O O . ASP A 1 728 ? -16.045 -15.902 44.532 1.00 95.12 728 ASP A O 1
ATOM 5595 N N . LEU A 1 729 ? -17.537 -16.727 43.063 1.00 97.12 729 LEU A N 1
ATOM 5596 C CA . LEU A 1 729 ? -16.584 -17.060 42.008 1.00 97.12 729 LEU A CA 1
ATOM 5597 C C . LEU A 1 729 ? -17.032 -16.516 40.647 1.00 97.12 729 LEU A C 1
ATOM 5599 O O . LEU A 1 729 ? -18.141 -16.765 40.185 1.00 97.12 729 LEU A O 1
ATOM 5603 N N . ILE A 1 730 ? -16.141 -15.807 39.963 1.00 98.06 730 ILE A N 1
ATOM 5604 C CA . ILE A 1 730 ? -16.353 -15.319 38.603 1.00 98.06 730 ILE A CA 1
ATOM 5605 C C . ILE A 1 730 ? -15.345 -16.014 37.688 1.00 98.06 730 ILE A C 1
ATOM 5607 O O . ILE A 1 730 ? -14.142 -15.976 37.939 1.00 98.06 730 ILE A O 1
ATOM 5611 N N . LEU A 1 731 ? -15.829 -16.639 36.622 1.00 98.38 731 LEU A N 1
ATOM 5612 C CA . LEU A 1 731 ? -15.038 -17.398 35.658 1.00 98.38 731 LEU A CA 1
ATOM 5613 C C . LEU A 1 731 ? -15.064 -16.701 34.296 1.00 98.38 731 LEU A C 1
ATOM 5615 O O . LEU A 1 731 ? -16.113 -16.241 33.849 1.00 98.38 731 LEU A O 1
ATOM 5619 N N . GLY A 1 732 ? -13.922 -16.655 33.616 1.00 97.75 732 GLY A N 1
ATOM 5620 C CA . GLY A 1 732 ? -13.828 -16.159 32.246 1.00 97.75 732 GLY A CA 1
ATOM 5621 C C . GLY A 1 732 ? -12.723 -16.862 31.469 1.00 97.75 732 GLY A C 1
ATOM 5622 O O . GLY A 1 732 ? -11.577 -16.894 31.916 1.00 97.75 732 GLY A O 1
ATOM 5623 N N . ALA A 1 733 ? -13.052 -17.409 30.299 1.00 97.38 733 ALA A N 1
ATOM 5624 C CA . ALA A 1 733 ? -12.109 -18.121 29.441 1.00 97.38 733 ALA A CA 1
ATOM 5625 C C . ALA A 1 733 ? -12.040 -17.489 28.045 1.00 97.38 733 ALA A C 1
ATOM 5627 O O . ALA A 1 733 ? -13.045 -17.384 27.356 1.00 97.38 733 ALA A O 1
ATOM 5628 N N . ASP A 1 734 ? -10.840 -17.068 27.637 1.00 93.06 734 ASP A N 1
ATOM 5629 C CA . ASP A 1 734 ? -10.554 -16.354 26.381 1.00 93.06 734 ASP A CA 1
ATOM 5630 C C . ASP A 1 734 ? -11.487 -15.154 26.132 1.00 93.06 734 ASP A C 1
ATOM 5632 O O . ASP A 1 734 ? -11.904 -14.908 25.008 1.00 93.06 734 ASP A O 1
ATOM 5636 N N . ILE A 1 735 ? -11.817 -14.393 27.185 1.00 94.19 735 ILE A N 1
ATOM 5637 C CA . ILE A 1 735 ? -12.668 -13.188 27.104 1.00 94.19 735 ILE A CA 1
ATOM 5638 C C . ILE A 1 735 ? -11.883 -11.871 26.992 1.00 94.19 735 ILE A C 1
ATOM 5640 O O . ILE A 1 735 ? -12.464 -10.808 26.784 1.00 94.19 735 ILE A O 1
ATOM 5644 N N . ILE A 1 736 ? -10.552 -11.937 27.089 1.00 93.00 736 ILE A N 1
ATOM 5645 C CA . ILE A 1 736 ? -9.638 -10.793 26.973 1.00 93.00 736 ILE A CA 1
ATOM 5646 C C . ILE A 1 736 ? -9.027 -10.807 25.567 1.00 93.00 736 ILE A C 1
ATOM 5648 O O . ILE A 1 736 ? -7.934 -11.324 25.357 1.00 93.00 736 ILE A O 1
ATOM 5652 N N . TYR A 1 737 ? -9.765 -10.299 24.580 1.00 81.06 737 TYR A N 1
ATOM 5653 C CA . TYR A 1 737 ? -9.277 -10.222 23.192 1.00 81.06 737 TYR A CA 1
ATOM 5654 C C . TYR A 1 737 ? -9.840 -9.045 22.379 1.00 81.06 737 TYR A C 1
ATOM 5656 O O . TYR A 1 737 ? -9.269 -8.707 21.339 1.00 81.06 737 TYR A O 1
ATOM 5664 N N . LEU A 1 738 ? -10.921 -8.400 22.837 1.00 81.25 738 LEU A N 1
ATOM 5665 C CA . LEU A 1 738 ? -11.491 -7.189 22.236 1.00 81.25 738 LEU A CA 1
ATOM 5666 C C . LEU A 1 738 ? -11.282 -6.004 23.179 1.00 81.25 738 LEU A C 1
ATOM 5668 O O . LEU A 1 738 ? -11.915 -5.914 24.224 1.00 81.25 738 LEU A O 1
ATOM 5672 N N . GLU A 1 739 ? -10.397 -5.083 22.804 1.00 84.50 739 GLU A N 1
ATOM 5673 C CA . GLU A 1 739 ? -10.042 -3.929 23.643 1.00 84.50 739 GLU A CA 1
ATOM 5674 C C . GLU A 1 739 ? -11.237 -3.000 23.914 1.00 84.50 739 GLU A C 1
ATOM 5676 O O . GLU A 1 739 ? -11.369 -2.452 25.006 1.00 84.50 739 GLU A O 1
ATOM 5681 N N . GLU A 1 740 ? -12.155 -2.891 22.950 1.00 82.25 740 GLU A N 1
ATOM 5682 C CA . GLU A 1 740 ? -13.393 -2.106 23.053 1.00 82.25 740 GLU A CA 1
ATOM 5683 C C . GLU A 1 740 ? -14.268 -2.559 24.233 1.00 82.25 740 GLU A C 1
ATOM 5685 O O . GLU A 1 740 ? -14.919 -1.736 24.870 1.00 82.25 740 GLU A O 1
ATOM 5690 N N . THR A 1 741 ? -14.231 -3.849 24.590 1.00 89.56 741 THR A N 1
ATOM 5691 C CA . THR A 1 741 ? -15.050 -4.406 25.674 1.00 89.56 741 THR A CA 1
ATOM 5692 C C . THR A 1 741 ? -14.352 -4.385 27.034 1.00 89.56 741 THR A C 1
ATOM 5694 O O . THR A 1 741 ? -14.937 -4.829 28.015 1.00 89.56 741 THR A O 1
ATOM 5697 N N . PHE A 1 742 ? -13.106 -3.909 27.137 1.00 94.31 742 PHE A N 1
ATOM 5698 C CA . PHE A 1 742 ? -12.334 -3.964 28.387 1.00 94.31 742 PHE A CA 1
ATOM 5699 C C . PHE A 1 742 ? -12.946 -3.131 29.510 1.00 94.31 742 PHE A C 1
ATOM 5701 O O . PHE A 1 742 ? -12.992 -3.588 30.650 1.00 94.31 742 PHE A O 1
ATOM 5708 N N . THR A 1 743 ? -13.433 -1.929 29.196 1.00 95.31 743 THR A N 1
ATOM 5709 C CA . THR A 1 743 ? -14.086 -1.066 30.192 1.00 95.31 743 THR A CA 1
ATOM 5710 C C . THR A 1 743 ? -15.399 -1.686 30.662 1.00 95.31 743 THR A C 1
ATOM 5712 O O . THR A 1 743 ? -15.638 -1.763 31.864 1.00 95.31 743 THR A O 1
ATOM 5715 N N . ASP A 1 744 ? -16.205 -2.196 29.731 1.00 95.62 744 ASP A N 1
ATOM 5716 C CA . ASP A 1 744 ? -17.493 -2.828 30.030 1.00 95.62 744 ASP A CA 1
ATOM 5717 C C . ASP A 1 744 ? -17.319 -4.129 30.825 1.00 95.62 744 ASP A C 1
ATOM 5719 O O . ASP A 1 744 ? -18.061 -4.396 31.774 1.00 95.62 744 ASP A O 1
ATOM 5723 N N . LEU A 1 745 ? -16.307 -4.934 30.484 1.00 96.75 745 LEU A N 1
ATOM 5724 C CA . LEU A 1 745 ? -15.942 -6.139 31.224 1.00 96.75 745 LEU A CA 1
ATOM 5725 C C . LEU A 1 745 ? -15.468 -5.788 32.636 1.00 96.75 745 LEU A C 1
ATOM 5727 O O . LEU A 1 745 ? -15.912 -6.417 33.592 1.00 96.75 745 LEU A O 1
ATOM 5731 N N . LEU A 1 746 ? -14.621 -4.766 32.791 1.00 96.31 746 LEU A N 1
ATOM 5732 C CA . LEU A 1 746 ? -14.155 -4.323 34.104 1.00 96.31 746 LEU A CA 1
ATOM 5733 C C . LEU A 1 746 ? -15.317 -3.816 34.975 1.00 96.31 746 LEU A C 1
ATOM 5735 O O . LEU A 1 746 ? -15.445 -4.260 36.111 1.00 96.31 746 LEU A O 1
ATOM 5739 N N . GLN A 1 747 ? -16.221 -2.997 34.426 1.00 95.50 747 GLN A N 1
ATOM 5740 C CA . GLN A 1 747 ? -17.445 -2.560 35.117 1.00 95.50 747 GLN A CA 1
ATOM 5741 C C . GLN A 1 747 ? -18.342 -3.739 35.512 1.00 95.50 747 GLN A C 1
ATOM 5743 O O . GLN A 1 747 ? -18.929 -3.754 36.591 1.00 95.50 747 GLN A O 1
ATOM 5748 N N . THR A 1 748 ? -18.435 -4.754 34.652 1.00 96.75 748 THR A N 1
ATOM 5749 C CA . THR A 1 748 ? -19.190 -5.978 34.947 1.00 96.75 748 THR A CA 1
ATOM 5750 C C . THR A 1 748 ? -18.551 -6.747 36.102 1.00 96.75 748 THR A C 1
ATOM 5752 O O . THR A 1 748 ? -19.251 -7.140 37.030 1.00 96.75 748 THR A O 1
ATOM 5755 N N . LEU A 1 749 ? -17.224 -6.916 36.098 1.00 96.56 749 LEU A N 1
ATOM 5756 C CA . LEU A 1 749 ? -16.492 -7.541 37.203 1.00 96.56 749 LEU A CA 1
ATOM 5757 C C . LEU A 1 749 ? -16.672 -6.753 38.507 1.00 96.56 749 LEU A C 1
ATOM 5759 O O . LEU A 1 749 ? -16.936 -7.349 39.546 1.00 96.56 749 LEU A O 1
ATOM 5763 N N . GLU A 1 750 ? -16.590 -5.425 38.460 1.00 93.75 750 GLU A N 1
ATOM 5764 C CA . GLU A 1 750 ? -16.846 -4.549 39.606 1.00 93.75 750 GLU A CA 1
ATOM 5765 C C . GLU A 1 750 ? -18.280 -4.651 40.135 1.00 93.75 750 GLU A C 1
ATOM 5767 O O . GLU A 1 750 ? -18.490 -4.555 41.338 1.00 93.75 750 GLU A O 1
ATOM 5772 N N . HIS A 1 751 ? -19.282 -4.833 39.282 1.00 94.94 751 HIS A N 1
ATOM 5773 C CA . HIS A 1 751 ? -20.660 -4.985 39.746 1.00 94.94 751 HIS A CA 1
ATOM 5774 C C . HIS A 1 751 ? -20.891 -6.359 40.382 1.00 94.94 751 HIS A C 1
ATOM 5776 O O . HIS A 1 751 ? -21.506 -6.468 41.440 1.00 94.94 751 HIS A O 1
ATOM 5782 N N . LEU A 1 752 ? -20.367 -7.417 39.759 1.00 95.12 752 LEU A N 1
ATOM 5783 C CA . LEU A 1 752 ? -20.605 -8.802 40.176 1.00 95.12 752 LEU A CA 1
ATOM 5784 C C . LEU A 1 752 ? -19.753 -9.240 41.376 1.00 95.12 752 LEU A C 1
ATOM 5786 O O . LEU A 1 752 ? -20.138 -10.173 42.077 1.00 95.12 752 LEU A O 1
ATOM 5790 N N . CYS A 1 753 ? -18.614 -8.587 41.628 1.00 94.19 753 CYS A N 1
ATOM 5791 C CA . CYS A 1 753 ? -17.708 -8.950 42.718 1.00 94.19 753 CYS A CA 1
ATOM 5792 C C . CYS A 1 753 ? -18.061 -8.263 44.043 1.00 94.19 753 CYS A C 1
ATOM 5794 O O . CYS A 1 753 ? -18.094 -7.035 44.132 1.00 94.19 753 CYS A O 1
ATOM 5796 N N . SER A 1 754 ? -18.173 -9.048 45.111 1.00 90.88 754 SER A N 1
ATOM 5797 C CA . SER A 1 754 ? -18.076 -8.598 46.502 1.00 90.88 754 SER A CA 1
ATOM 5798 C C . SER A 1 754 ? -16.604 -8.445 46.938 1.00 90.88 754 SER A C 1
ATOM 5800 O O . SER A 1 754 ? -15.677 -8.616 46.142 1.00 90.88 754 SER A O 1
ATOM 5802 N N . ASN A 1 755 ? -16.364 -8.144 48.219 1.00 87.50 755 ASN A N 1
ATOM 5803 C CA . ASN A 1 755 ? -15.013 -8.119 48.800 1.00 87.50 755 ASN A CA 1
ATOM 5804 C C . ASN A 1 755 ? -14.396 -9.520 48.967 1.00 87.50 755 ASN A C 1
ATOM 5806 O O . ASN A 1 755 ? -13.179 -9.638 49.104 1.00 87.50 755 ASN A O 1
ATOM 5810 N N . HIS A 1 756 ? -15.217 -10.574 48.961 1.00 89.50 756 HIS A N 1
ATOM 5811 C CA . HIS A 1 756 ? -14.769 -11.961 49.121 1.00 89.50 756 HIS A CA 1
ATOM 5812 C C . HIS A 1 756 ? -14.707 -12.723 47.794 1.00 89.50 756 HIS A C 1
ATOM 5814 O O . HIS A 1 756 ? -14.113 -13.799 47.740 1.00 89.50 756 HIS A O 1
ATOM 5820 N N . SER A 1 757 ? -15.263 -12.147 46.726 1.00 94.38 757 SER A N 1
ATOM 5821 C CA . SER A 1 757 ? -15.318 -12.779 45.414 1.00 94.38 757 SER A CA 1
ATOM 5822 C C . SER A 1 757 ? -13.929 -13.015 44.824 1.00 94.38 757 SER A C 1
ATOM 5824 O O . SER A 1 757 ? -13.033 -12.165 44.901 1.00 94.38 757 SER A O 1
ATOM 5826 N N . VAL A 1 758 ? -13.765 -14.172 44.192 1.00 95.56 758 VAL A N 1
ATOM 5827 C CA . VAL A 1 758 ? -12.574 -14.547 43.430 1.00 95.56 758 VAL A CA 1
ATOM 5828 C C . VAL A 1 758 ? -12.909 -14.518 41.947 1.00 95.56 758 VAL A C 1
ATOM 5830 O O . VAL A 1 758 ? -13.889 -15.112 41.517 1.00 95.56 758 VAL A O 1
ATOM 5833 N N . VAL A 1 759 ? -12.071 -13.868 41.146 1.00 97.69 759 VAL A N 1
ATOM 5834 C CA . VAL A 1 759 ? -12.156 -13.905 39.684 1.00 97.69 759 VAL A CA 1
ATOM 5835 C C . VAL A 1 759 ? -11.037 -14.792 39.152 1.00 97.69 759 VAL A C 1
ATOM 5837 O O . VAL A 1 759 ? -9.877 -14.588 39.511 1.00 97.69 759 VAL A O 1
ATOM 5840 N N . LEU A 1 760 ? -11.361 -15.747 38.283 1.00 98.25 760 LEU A N 1
ATOM 5841 C CA . LEU A 1 760 ? -10.396 -16.526 37.511 1.00 98.25 760 LEU A CA 1
ATOM 5842 C C . LEU A 1 760 ? -10.548 -16.217 36.024 1.00 98.25 760 LEU A C 1
ATOM 5844 O O . LEU A 1 760 ? -11.589 -16.488 35.425 1.00 98.25 760 LEU A O 1
ATOM 5848 N N . LEU A 1 761 ? -9.485 -15.678 35.432 1.00 98.19 761 LEU A N 1
ATOM 5849 C CA . LEU A 1 761 ? -9.418 -15.350 34.013 1.00 98.19 761 LEU A CA 1
ATOM 5850 C C . LEU A 1 761 ? -8.352 -16.211 33.347 1.00 98.19 761 LEU A C 1
ATOM 5852 O O . LEU A 1 761 ? -7.162 -16.054 33.623 1.00 98.19 761 LEU A O 1
ATOM 5856 N N . ALA A 1 762 ? -8.779 -17.113 32.469 1.00 97.81 762 ALA A N 1
ATOM 5857 C CA . ALA A 1 762 ? -7.890 -17.876 31.609 1.00 97.81 762 ALA A CA 1
ATOM 5858 C C . ALA A 1 762 ? -7.777 -17.184 30.250 1.00 97.81 762 ALA A C 1
ATOM 5860 O O . ALA A 1 762 ? -8.775 -17.013 29.549 1.00 97.81 762 ALA A O 1
ATOM 5861 N N . CYS A 1 763 ? -6.574 -16.784 29.853 1.00 93.81 763 CYS A N 1
ATOM 5862 C CA . CYS A 1 763 ? -6.346 -16.146 28.562 1.00 93.81 763 CYS A CA 1
ATOM 5863 C C . CYS A 1 763 ? -4.971 -16.489 27.992 1.00 93.81 763 CYS A C 1
ATOM 5865 O O . CYS A 1 763 ? -4.020 -16.811 28.708 1.00 93.81 763 CYS A O 1
ATOM 5867 N N . ARG A 1 764 ? -4.871 -16.397 26.668 1.00 90.38 764 ARG A N 1
ATOM 5868 C CA . ARG A 1 764 ? -3.595 -16.399 25.963 1.00 90.38 764 ARG A CA 1
ATOM 5869 C C . ARG A 1 764 ? -3.163 -14.959 25.744 1.00 90.38 764 ARG A C 1
ATOM 5871 O O . ARG A 1 764 ? -3.938 -14.174 25.204 1.00 90.38 764 ARG A O 1
ATOM 5878 N N . ILE A 1 765 ? -1.934 -14.628 26.125 1.00 85.75 765 ILE A N 1
ATOM 5879 C CA . ILE A 1 765 ? -1.383 -13.299 25.872 1.00 85.75 765 ILE A CA 1
ATOM 5880 C C . ILE A 1 765 ? -0.835 -13.272 24.448 1.00 85.75 765 ILE A C 1
ATOM 5882 O O . ILE A 1 765 ? 0.172 -13.904 24.141 1.00 85.75 765 ILE A O 1
ATOM 5886 N N . ARG A 1 766 ? -1.541 -12.576 23.560 1.00 76.62 766 ARG A N 1
ATOM 5887 C CA . ARG A 1 766 ? -1.228 -12.483 22.129 1.00 76.62 766 ARG A CA 1
ATOM 5888 C C . ARG A 1 766 ? -0.586 -11.136 21.795 1.00 76.62 766 ARG A C 1
ATOM 5890 O O . ARG A 1 766 ? 0.305 -11.081 20.949 1.00 76.62 766 ARG A O 1
ATOM 5897 N N . TYR A 1 767 ? -1.036 -10.059 22.445 1.00 74.94 767 TYR A N 1
ATOM 5898 C CA . TYR A 1 767 ? -0.647 -8.678 22.136 1.00 74.94 767 TYR A CA 1
ATOM 5899 C C . TYR A 1 767 ? -0.521 -7.800 23.394 1.00 74.94 767 TYR A C 1
ATOM 5901 O O . TYR A 1 767 ? -1.026 -8.137 24.460 1.00 74.94 767 TYR A O 1
ATOM 5909 N N . GLU A 1 768 ? 0.094 -6.618 23.255 1.00 77.69 768 GLU A N 1
ATOM 5910 C CA . GLU A 1 768 ? 0.262 -5.641 24.350 1.00 77.69 768 GLU A CA 1
ATOM 5911 C C . GLU A 1 768 ? -1.070 -5.212 24.990 1.00 77.69 768 GLU A C 1
ATOM 5913 O O . GLU A 1 768 ? -1.156 -5.057 26.206 1.00 77.69 768 GLU A O 1
ATOM 5918 N N . ARG A 1 769 ? -2.147 -5.123 24.199 1.00 80.94 769 ARG A N 1
ATOM 5919 C CA . ARG A 1 769 ? -3.493 -4.811 24.709 1.00 80.94 769 ARG A CA 1
ATOM 5920 C C . ARG A 1 769 ? -3.976 -5.799 25.779 1.00 80.94 769 ARG A C 1
ATOM 5922 O O . ARG A 1 769 ? -4.701 -5.404 26.684 1.00 80.94 769 ARG A O 1
ATOM 5929 N N . ASP A 1 770 ? -3.558 -7.062 25.717 1.00 84.31 770 ASP A N 1
ATOM 5930 C CA . ASP A 1 770 ? -3.984 -8.074 26.685 1.00 84.31 770 ASP A CA 1
ATOM 5931 C C . ASP A 1 770 ? -3.334 -7.781 28.055 1.00 84.31 770 ASP A C 1
ATOM 5933 O O . ASP A 1 770 ? -3.989 -7.879 29.094 1.00 84.31 770 ASP A O 1
ATOM 5937 N N . TYR A 1 771 ? -2.083 -7.290 28.056 1.00 89.19 771 TYR A N 1
ATOM 5938 C CA . TYR A 1 771 ? -1.434 -6.737 29.251 1.00 89.19 771 TYR A CA 1
ATOM 5939 C C . TYR A 1 771 ? -2.096 -5.439 29.729 1.00 89.19 771 TYR A C 1
ATOM 5941 O O . TYR A 1 771 ? -2.191 -5.226 30.937 1.00 89.19 771 TYR A O 1
ATOM 5949 N N . ASN A 1 772 ? -2.596 -4.591 28.823 1.00 89.69 772 ASN A N 1
ATOM 5950 C CA . ASN A 1 772 ? -3.310 -3.368 29.206 1.00 89.69 772 ASN A CA 1
ATOM 5951 C C . ASN A 1 772 ? -4.583 -3.675 30.006 1.00 89.69 772 ASN A C 1
ATOM 5953 O O . ASN A 1 772 ? -4.843 -2.992 30.996 1.00 89.69 772 ASN A O 1
ATOM 5957 N N . PHE A 1 773 ? -5.345 -4.714 29.640 1.00 94.75 773 PHE A N 1
ATOM 5958 C CA . PHE A 1 773 ? -6.492 -5.144 30.447 1.00 94.75 773 PHE A CA 1
ATOM 5959 C C . PHE A 1 773 ? -6.063 -5.605 31.843 1.00 94.75 773 PHE A C 1
ATOM 5961 O O . PHE A 1 773 ? -6.664 -5.188 32.830 1.00 94.75 773 PHE A O 1
ATOM 5968 N N . LEU A 1 774 ? -5.000 -6.410 31.948 1.00 94.94 774 LEU A N 1
ATOM 5969 C CA . LEU A 1 774 ? -4.470 -6.835 33.248 1.00 94.94 774 LEU A CA 1
ATOM 5970 C C . LEU A 1 774 ? -4.038 -5.628 34.093 1.00 94.94 774 LEU A C 1
ATOM 5972 O O . LEU A 1 774 ? -4.396 -5.548 35.263 1.00 94.94 774 LEU A O 1
ATOM 5976 N N . ALA A 1 775 ? -3.383 -4.636 33.486 1.00 93.31 775 ALA A N 1
ATOM 5977 C CA . ALA A 1 775 ? -3.010 -3.393 34.156 1.00 93.31 775 ALA A CA 1
ATOM 5978 C C . ALA A 1 775 ? -4.228 -2.540 34.568 1.00 93.31 775 ALA A C 1
ATOM 5980 O O . ALA A 1 775 ? -4.183 -1.851 35.587 1.00 93.31 775 ALA A O 1
ATOM 5981 N N . MET A 1 776 ? -5.325 -2.557 33.799 1.00 94.25 776 MET A N 1
ATOM 5982 C CA . MET A 1 776 ? -6.594 -1.923 34.185 1.00 94.25 776 MET A CA 1
ATOM 5983 C C . MET A 1 776 ? -7.235 -2.646 35.371 1.00 94.25 776 MET A C 1
ATOM 5985 O O . MET A 1 776 ? -7.642 -1.992 36.332 1.00 94.25 776 MET A O 1
ATOM 5989 N N . LEU A 1 777 ? -7.273 -3.978 35.325 1.00 95.81 777 LEU A N 1
ATOM 5990 C CA . LEU A 1 777 ? -7.799 -4.833 36.384 1.00 95.81 777 LEU A CA 1
ATOM 5991 C C . LEU A 1 777 ? -7.012 -4.637 37.689 1.00 95.81 777 LEU A C 1
ATOM 5993 O O . LEU A 1 777 ? -7.608 -4.453 38.748 1.00 95.81 777 LEU A O 1
ATOM 5997 N N . GLU A 1 778 ? -5.683 -4.555 37.607 1.00 95.19 778 GLU A N 1
ATOM 5998 C CA . GLU A 1 778 ? -4.780 -4.313 38.739 1.00 95.19 778 GLU A CA 1
ATOM 5999 C C . GLU A 1 778 ? -5.037 -2.996 39.481 1.00 95.19 778 GLU A C 1
ATOM 6001 O O . GLU A 1 778 ? -4.631 -2.863 40.636 1.00 95.19 778 GLU A O 1
ATOM 6006 N N . ARG A 1 779 ? -5.716 -2.013 38.873 1.00 92.81 779 ARG A N 1
ATOM 6007 C CA . ARG A 1 779 ? -6.053 -0.751 39.558 1.00 92.81 779 ARG A CA 1
ATOM 6008 C C . ARG A 1 779 ? -7.066 -0.951 40.678 1.00 92.81 779 ARG A C 1
ATOM 6010 O O . ARG A 1 779 ? -7.025 -0.217 41.661 1.00 92.81 779 ARG A O 1
ATOM 6017 N N . GLN A 1 780 ? -7.961 -1.922 40.524 1.00 90.81 780 GLN A N 1
ATOM 6018 C CA . GLN A 1 780 ? -9.082 -2.148 41.442 1.00 90.81 780 GLN A CA 1
ATOM 6019 C C . GLN A 1 780 ? -9.029 -3.516 42.121 1.00 90.81 780 GLN A C 1
ATOM 6021 O O . GLN A 1 780 ? -9.570 -3.703 43.213 1.00 90.81 780 GLN A O 1
ATOM 6026 N N . PHE A 1 781 ? -8.323 -4.460 41.508 1.00 95.44 781 PHE A N 1
ATOM 6027 C CA . PHE A 1 781 ? -8.138 -5.811 41.999 1.00 95.44 781 PHE A CA 1
ATOM 6028 C C . PHE A 1 781 ? -6.657 -6.068 42.294 1.00 95.44 781 PHE A C 1
ATOM 6030 O O . PHE A 1 781 ? -5.755 -5.477 41.700 1.00 95.44 781 PHE A O 1
ATOM 6037 N N . THR A 1 782 ? -6.389 -6.953 43.243 1.00 95.81 782 THR A N 1
ATOM 6038 C CA . THR A 1 782 ? -5.094 -7.614 43.384 1.00 95.81 782 THR A CA 1
ATOM 6039 C C . THR A 1 782 ? -5.080 -8.770 42.398 1.00 95.81 782 THR A C 1
ATOM 6041 O O . THR A 1 782 ? -5.904 -9.673 42.530 1.00 95.81 782 THR A O 1
ATOM 6044 N N . VAL A 1 783 ? -4.181 -8.733 41.415 1.00 96.38 783 VAL A N 1
ATOM 6045 C CA . VAL A 1 783 ? -4.086 -9.736 40.346 1.00 96.38 783 VAL A CA 1
ATOM 6046 C C . VAL A 1 783 ? -2.803 -10.543 40.517 1.00 96.38 783 VAL A C 1
ATOM 6048 O O . VAL A 1 783 ? -1.735 -9.981 40.747 1.00 96.38 783 VAL A O 1
ATOM 6051 N N . SER A 1 784 ? -2.889 -11.865 40.405 1.00 96.12 784 SER A N 1
ATOM 6052 C CA . SER A 1 784 ? -1.729 -12.755 40.401 1.00 96.12 784 SER A CA 1
ATOM 6053 C C . SER A 1 784 ? -1.904 -13.875 39.382 1.00 96.12 784 SER A C 1
ATOM 6055 O O . SER A 1 784 ? -2.994 -14.407 39.184 1.00 96.12 784 SER A O 1
ATOM 6057 N N . LYS A 1 785 ? -0.819 -14.250 38.702 1.00 96.50 785 LYS A N 1
ATOM 6058 C CA . LYS A 1 785 ? -0.814 -15.421 37.819 1.00 96.50 785 LYS A CA 1
ATOM 6059 C C . LYS A 1 785 ? -0.716 -16.683 38.676 1.00 96.50 785 LYS A C 1
ATOM 6061 O O . LYS A 1 785 ? 0.286 -16.862 39.364 1.00 96.50 785 LYS A O 1
ATOM 6066 N N . VAL A 1 786 ? -1.723 -17.551 38.615 1.00 96.50 786 VAL A N 1
ATOM 6067 C CA . VAL A 1 786 ? -1.815 -18.773 39.440 1.00 96.50 786 VAL A CA 1
ATOM 6068 C C . VAL A 1 786 ? -1.480 -20.051 38.677 1.00 96.50 786 VAL A C 1
ATOM 6070 O O . VAL A 1 786 ? -1.119 -21.048 39.296 1.00 96.50 786 VAL A O 1
ATOM 6073 N N . HIS A 1 787 ? -1.559 -20.032 37.345 1.00 96.56 787 HIS A N 1
ATOM 6074 C CA . HIS A 1 787 ? -1.201 -21.176 36.508 1.00 96.56 787 HIS A CA 1
ATOM 6075 C C . HIS A 1 787 ? -0.720 -20.734 35.117 1.00 96.56 787 HIS A C 1
ATOM 6077 O O . HIS A 1 787 ? -1.082 -19.657 34.633 1.00 96.56 787 HIS A O 1
ATOM 6083 N N . TYR A 1 788 ? 0.105 -21.566 34.482 1.00 95.88 788 TYR A N 1
ATOM 6084 C CA . TYR A 1 788 ? 0.521 -21.427 33.087 1.00 95.88 788 TYR A CA 1
ATOM 6085 C C . TYR A 1 788 ? 0.655 -22.814 32.451 1.00 95.88 788 TYR A C 1
ATOM 6087 O O . TYR A 1 788 ? 1.466 -23.614 32.915 1.00 95.88 788 TYR A O 1
ATOM 6095 N N . ASP A 1 789 ? -0.118 -23.073 31.398 1.00 93.62 789 ASP A N 1
ATOM 6096 C CA . ASP A 1 789 ? 0.010 -24.260 30.547 1.00 93.62 789 ASP A CA 1
ATOM 6097 C C . ASP A 1 789 ? 0.933 -23.905 29.370 1.00 93.62 789 ASP A C 1
ATOM 6099 O O . ASP A 1 789 ? 0.591 -23.063 28.536 1.00 93.62 789 ASP A O 1
ATOM 6103 N N . SER A 1 790 ? 2.118 -24.522 29.317 1.00 89.00 790 SER A N 1
ATOM 6104 C CA . SER A 1 790 ? 3.124 -24.254 28.280 1.00 89.00 790 SER A CA 1
ATOM 6105 C C . SER A 1 790 ? 2.811 -24.895 26.928 1.00 89.00 790 SER A C 1
ATOM 6107 O O . SER A 1 790 ? 3.335 -24.440 25.917 1.00 89.00 790 SER A O 1
ATOM 6109 N N . GLU A 1 791 ? 1.998 -25.955 26.889 1.00 85.81 791 GLU A N 1
ATOM 6110 C CA . GLU A 1 791 ? 1.646 -26.634 25.635 1.00 85.81 791 GLU A CA 1
ATOM 6111 C C . GLU A 1 791 ? 0.627 -25.822 24.837 1.00 85.81 791 GLU A C 1
ATOM 6113 O O . GLU A 1 791 ? 0.725 -25.705 23.616 1.00 85.81 791 GLU A O 1
ATOM 6118 N N . LYS A 1 792 ? -0.359 -25.255 25.536 1.00 84.31 792 LYS A N 1
ATOM 6119 C CA . LYS A 1 792 ? -1.449 -24.465 24.948 1.00 84.31 792 LYS A CA 1
ATOM 6120 C C . LYS A 1 792 ? -1.205 -22.964 25.033 1.00 84.31 792 LYS A C 1
ATOM 6122 O O . LYS A 1 792 ? -1.962 -22.198 24.436 1.00 84.31 792 LYS A O 1
ATOM 6127 N N . ASP A 1 793 ? -0.144 -22.559 25.730 1.00 92.00 793 ASP A N 1
ATOM 6128 C CA . ASP A 1 793 ? 0.265 -21.168 25.921 1.00 92.00 793 ASP A CA 1
ATOM 6129 C C . ASP A 1 793 ? -0.857 -20.326 26.559 1.00 92.00 793 ASP A C 1
ATOM 6131 O O . ASP A 1 793 ? -1.259 -19.277 26.057 1.00 92.00 793 ASP A O 1
ATOM 6135 N N . VAL A 1 794 ? -1.419 -20.832 27.662 1.00 95.56 794 VAL A N 1
ATOM 6136 C CA . VAL A 1 794 ? -2.540 -20.209 28.385 1.00 95.56 794 VAL A CA 1
ATOM 6137 C C . VAL A 1 794 ? -2.131 -19.884 29.813 1.00 95.56 794 VAL A C 1
ATOM 6139 O O . VAL A 1 794 ? -1.630 -20.736 30.545 1.00 95.56 794 VAL A O 1
ATOM 6142 N N . HIS A 1 795 ? -2.414 -18.657 30.239 1.00 96.88 795 HIS A N 1
ATOM 6143 C CA . HIS A 1 795 ? -2.245 -18.198 31.611 1.00 96.88 795 HIS A CA 1
ATOM 6144 C C . HIS A 1 795 ? -3.587 -18.187 32.341 1.00 96.88 795 HIS A C 1
ATOM 6146 O O . HIS A 1 795 ? -4.597 -17.794 31.763 1.00 96.88 795 HIS A O 1
ATOM 6152 N N . ILE A 1 796 ? -3.586 -18.550 33.626 1.00 97.88 796 ILE A N 1
ATOM 6153 C CA . ILE A 1 796 ? -4.718 -18.310 34.528 1.00 97.88 796 ILE A CA 1
ATOM 6154 C C . ILE A 1 796 ? -4.314 -17.238 35.532 1.00 97.88 796 ILE A C 1
ATOM 6156 O O . ILE A 1 796 ? -3.336 -17.393 36.272 1.00 97.88 796 ILE A O 1
ATOM 6160 N N . TYR A 1 797 ? -5.088 -16.161 35.562 1.00 97.75 797 TYR A N 1
ATOM 6161 C CA . TYR A 1 797 ? -4.958 -15.064 36.506 1.00 97.75 797 TYR A CA 1
ATOM 6162 C C . TYR A 1 797 ? -6.069 -15.140 37.545 1.00 97.75 797 TYR A C 1
ATOM 6164 O O . TYR A 1 797 ? -7.241 -15.286 37.203 1.00 97.75 797 TYR A O 1
ATOM 6172 N N . LYS A 1 798 ? -5.693 -15.010 38.814 1.00 97.38 798 LYS A N 1
ATOM 6173 C CA . LYS A 1 798 ? -6.604 -14.822 39.936 1.00 97.38 798 LYS A CA 1
ATOM 6174 C C . LYS A 1 798 ? -6.666 -13.338 40.269 1.00 97.38 798 LYS A C 1
ATOM 6176 O O . LYS A 1 798 ? -5.622 -12.718 40.454 1.00 97.38 798 LYS A O 1
ATOM 6181 N N . ALA A 1 799 ? -7.868 -12.786 40.382 1.00 96.50 799 ALA A N 1
ATOM 6182 C CA . ALA A 1 799 ? -8.086 -11.417 40.827 1.00 96.50 799 ALA A CA 1
ATOM 6183 C C . ALA A 1 799 ? -9.069 -11.360 42.006 1.00 96.50 799 ALA A C 1
ATOM 6185 O O . ALA A 1 799 ? -10.046 -12.104 42.046 1.00 96.50 799 ALA A O 1
ATOM 6186 N N . GLN A 1 800 ? -8.803 -10.490 42.981 1.00 94.75 800 GLN A N 1
ATOM 6187 C CA . GLN A 1 800 ? -9.687 -10.221 44.125 1.00 94.75 800 GLN A CA 1
ATOM 6188 C C . GLN A 1 800 ? -9.744 -8.717 44.377 1.00 94.75 800 GLN A C 1
ATOM 6190 O O . GLN A 1 800 ? -8.728 -8.042 44.213 1.00 94.75 800 GLN A O 1
ATOM 6195 N N . ARG A 1 801 ? -10.908 -8.172 44.748 1.00 91.69 801 ARG A N 1
ATOM 6196 C CA . ARG A 1 801 ? -11.053 -6.724 44.964 1.00 91.69 801 ARG A CA 1
ATOM 6197 C C . ARG A 1 801 ? -10.063 -6.259 46.038 1.00 91.69 801 ARG A C 1
ATOM 6199 O O . ARG A 1 801 ? -9.915 -6.907 47.074 1.00 91.69 801 ARG A O 1
ATOM 6206 N N . ARG A 1 802 ? -9.368 -5.143 45.798 1.00 86.88 802 ARG A N 1
ATOM 6207 C CA . ARG A 1 802 ? -8.477 -4.562 46.810 1.00 86.88 802 ARG A CA 1
ATOM 6208 C C . ARG A 1 802 ? -9.311 -4.125 48.013 1.00 86.88 802 ARG A C 1
ATOM 6210 O O . ARG A 1 802 ? -10.217 -3.308 47.870 1.00 86.88 802 ARG A O 1
ATOM 6217 N N . CYS A 1 803 ? -8.989 -4.647 49.192 1.00 68.69 803 CYS A N 1
ATOM 6218 C CA . CYS A 1 803 ? -9.560 -4.149 50.435 1.00 68.69 803 CYS A CA 1
ATOM 6219 C C . CYS A 1 803 ? -8.929 -2.777 50.713 1.00 68.69 803 CYS A C 1
ATOM 6221 O O . CYS A 1 803 ? -7.719 -2.691 50.936 1.00 68.69 803 CYS A O 1
ATOM 6223 N N . LEU A 1 804 ? -9.716 -1.701 50.635 1.00 57.19 804 LEU A N 1
ATOM 6224 C CA . LEU A 1 804 ? -9.305 -0.404 51.165 1.00 57.19 804 LEU A CA 1
ATOM 6225 C C . LEU A 1 804 ? -9.143 -0.600 52.674 1.00 57.19 804 LEU A C 1
ATOM 6227 O O . LEU A 1 804 ? -10.135 -0.779 53.374 1.00 57.19 804 LEU A O 1
ATOM 6231 N N . ARG A 1 805 ? -7.904 -0.630 53.176 1.00 50.38 805 ARG A N 1
ATOM 6232 C CA . ARG A 1 805 ? -7.687 -0.430 54.609 1.00 50.38 805 ARG A CA 1
ATOM 6233 C C . ARG A 1 805 ? -8.268 0.939 54.947 1.00 50.38 805 ARG A C 1
ATOM 6235 O O . ARG A 1 805 ? -7.817 1.945 54.401 1.00 50.38 805 ARG A O 1
ATOM 6242 N N . GLU A 1 806 ? -9.277 0.948 55.809 1.00 44.91 806 GLU A N 1
ATOM 6243 C CA . GLU A 1 806 ? -9.621 2.107 56.623 1.00 44.91 806 GLU A CA 1
ATOM 6244 C C . GLU A 1 806 ? -8.431 2.384 57.551 1.00 44.91 806 GLU A C 1
ATOM 6246 O O . GLU A 1 806 ? -8.427 1.998 58.714 1.00 44.91 806 GLU A O 1
ATOM 6251 N N . ASP A 1 807 ? -7.384 3.010 57.017 1.00 38.72 807 ASP A N 1
ATOM 6252 C CA . ASP A 1 807 ? -6.428 3.738 57.843 1.00 38.72 807 ASP A CA 1
ATOM 6253 C C . ASP A 1 807 ? -7.061 5.121 58.090 1.00 38.72 807 ASP A C 1
ATOM 6255 O O . ASP A 1 807 ? -6.799 6.092 57.374 1.00 38.72 807 ASP A O 1
ATOM 6259 N N . LEU A 1 808 ? -8.006 5.128 59.039 1.00 36.38 808 LEU A N 1
ATOM 6260 C CA . LEU A 1 808 ? -8.537 6.301 59.740 1.00 36.38 808 LEU A CA 1
ATOM 6261 C C . LEU A 1 808 ? -7.512 6.806 60.761 1.00 36.38 808 LEU A C 1
ATOM 6263 O O . LEU A 1 808 ? -6.920 5.953 61.464 1.00 36.38 808 LEU A O 1
#

Radius of gyration: 37.22 Å; Cα contacts (8 Å, |Δi|>4): 1086; chains: 1; bounding box: 88×77×121 Å

Nearest PDB structures (foldseek):
  6ww2-assembly1_R  TM=9.011E-01  e=2.630E-34  Homo sapiens
  4lec-assembly2_B  TM=9.951E-01  e=6.839E-29  Homo sapiens
  9epo-assembly1_D  TM=8.650E-01  e=1.823E-29  Homo sapiens
  8yy8-assembly1_R  TM=8.861E-01  e=1.325E-28  Homo sapiens
  8wma-assembly1_A  TM=9.031E-01  e=1.955E-23  Homo sapiens

Foldseek 3Di:
DDDDDDDDDPPPVVVVVVVVVVVVPPDDDQWDWDFQPQVLLPPLPAGIFTPPFPVRDRDNVVLNVVLCVCVVVVVVCLAPLQSSQSCCRSGNDDDPPDRDGAGAALVSLCRNCVRCQVVCVVVPHHDDPVSDSVPGHHPPPDPPHHYDDDDPDDDDDDDDDDDDDDDDDDDDDDDDDDDAADPVRDGWDFAQDPPWAAQDDPPDPCQQPADFLNYGRTFAFLAHPVDDPVLLVVLLVLLLVLLVLLLVLLVLLLVLCVLPVVVQFPPRVLLNLLSVLLNLQSVLLVLCVVVHQCQAFHDPPRRGGFAFPPHPVRQLSSACSNQLSLLLSLLSLLSSLQRLLCCQQVVDDRVNSVVCVVVSVCCSRVVSVVLSVVCNVVRQWHGDNRSSHIYGCNRPLVRCCPRPQVSLVVSLVSSVVSLVSRVVRNVVVVVVVVVPDDPPPVVNVVSVVSSVLSVVLSVLSVLLSVLSVVCSVCRSQLSNLNRIDDPDDDPVDPRRDDDSVSVSSNSSSSSVNSSSSSVVLPDPVSVVSVVVVCCVVVDPDDPDDDDDDDDDDDDDDDDDDDDDDDDDDDDDDDDDDDDDDDDDDDDDDDDDDDDDDDPPCPPCVQQVPQWDWDAALNFIAIFGADCPPQNPLRHDAPLLVVLLVVVRVVPDQLAAFEEEEESCSRVSNVLSSLSSHHQYEYEDAPSRQVSNVVRSVVGDDPVSSNSYHYDYDDFLPPLVVDAFQRGQEYEYGQPQDDLVCLVSNLVSCRRNRDQNHKYKYKHADDDVSSVVSVVVLVVFWPKDFDDADPVSRITIIITGGDDPPPPD

Organism: Bos indicus x Bos taurus (NCBI:txid30522)

pLDDT: mean 79.15, std 22.41, range [22.7, 98.38]

Secondary structure (DSSP, 8-state):
--PPP------HHHHHHHHHHHTS----PPPPPEE---GGGTTSS--EE-SS-TT--SSHHHHHHHHGGGHHHHHTTS-TTHHHHHHHHHS-B-BTTB-S--PBPHHHHHHHHHHHHHHHHHTT-PPPGGG-GGGSPPTTS-TT---B---------PPPPPPP-------------S--B-TTS-B-EE---TTSEE---TTSTTTTT-EETTEETEE-BSS-TT--HHHHHHHHHHHHHHHHHHHHHHHHHHHHHHH-STT--TTTTHHHHHHHHHHHHHHHHHHHHHH-HHHHHB-TTTSBB--SS-S-HHHHHHHIIIIIHHHHHHHHHHHHHHHHHHHHTS---HHHHHTTHHHHHHHHHHHHHHHHHHHHHTT-EEE-TTT--EEETSS-HHHIIIIIIHHHHHHHHHHHHHHHHHHHHHHHHHHHHTTT----HHHHHHHHHHHHHHHHHHHHHHHHHHHHHHHHHHHHHHHHHHHEE-SSTT---------HHHHHHHHHHHHHHHHHHHHHT-SHHHHHHHHHHHHHHH-----------------------------------------------------PPP---TTSHHHHHHHHSSEEEEEETTEEEEEE--HHHHGGGGS--HHHHHHHHHHHTTSS--TT-EEEEES-TT-HHHHHHHHTT-EEEEEE-HHHHHHHHHHHHHHS-TTTGGGEEEEE--TTSSGGGS-TT-EEEEEEES----GGGHHHHHHHHHHHEEEEEEEEEEE---SHHHHHHHHHHTTTEEEEEEEEETTTTEEEEEEEE-------

InterPro domains:
  IPR000539 Frizzled/Smoothened, 7TM [PF01534] (227-536)
  IPR000539 Frizzled/Smoothened, 7TM [PR00489] (238-260)
  IPR000539 Frizzled/Smoothened, 7TM [PR00489] (266-288)
  IPR000539 Frizzled/Smoothened, 7TM [PR00489] (317-341)
  IPR000539 Frizzled/Smoothened, 7TM [PR00489] (360-383)
  IPR000539 Frizzled/Smoothened, 7TM [PR00489] (405-427)
  IPR000539 Frizzled/Smoothened, 7TM [PR00489] (446-467)
  IPR000539 Frizzled/Smoothened, 7TM [PR00489] (502-522)
  IPR000539 Frizzled/Smoothened, 7TM [SM01330] (225-540)
  IPR015526 Frizzled/secreted frizzled-related protein [PTHR11309] (28-532)
  IPR017981 GPCR, family 2-like, 7TM [PS50261] (233-529)
  IPR019410 Lysine methyltransferase [PF10294] (617-779)
  IPR020067 Frizzled domain [PF01392] (33-138)
  IPR020067 Frizzled domain [PS50038] (28-150)
  IPR020067 Frizzled domain [SM00063] (32-152)
  IPR029063 S-adenosyl-L-methionine-dependent methyltransferase superfamily [G3DSA:3.40.50.150] (597-808)
  IPR029063 S-adenosyl-L-methionine-dependent methyltransferase superfamily [SSF53335] (641-779)
  IPR036790 Frizzled cysteine-rich domain superfamily [G3DSA:1.10.2000.10] (24-154)
  IPR036790 Frizzled cysteine-rich domain superfamily [SSF63501] (32-143)
  IPR037441 Frizzled-5, CRD domain [cd07460] (33-156)

Sequence (808 aa):
MARPDPSAPPSLLLLLLAQLAGRAAAASKAPACQEITVPMCRGIGYNLTHMPNQFNHDTQDEAGLEVHQFWPLVEIHCSPDLRFFLCSMYTPICLPDYHKPLPPCRSVCERAKAGCSPLMRQYGFAWPERMSCDRLPVLGRDAEVLCMDYNRSEATTAPPRPFPVKPTLSGLPGSPASGNDCAAGGPSVCKCREPFVPILKESHPLYNKVRTGQVPNCAVPCYQPSFSPDERTFATFWIGLWSVLCFISTSTTVATFLIDMERFRYPERPIIFLSACYLCVSLGFLVRLVVGHASVACSREHSHIHYETTGPALCTVVFLLVYFFGMASSIWWVILSLTWFLAAGMKWGNEAIAGYAQYFHLAAWLIPSVKSITALALSSVDGDPVAGICYVGNQNLNSLRGFVLGPLVLYLLVGTLFLLAGFVSLFRIRSVIKQGGTKTDKLEKLMIRIGIFTLLYTVPASIVVACYLYEQHYRESWEAALTCACPGPDSGQPRAKPEYWVLMLKYFMCLVVGITSGVWIWSGKTVESWRRFTSRCCCRPRRGHKSGGATAAGDYAEASAALTGRTGPPGPAAAYHKQLGGNRELGGGEMALVPYTETAEMGLQRFHKPLATFSFANHTIQIRQDWKQLGVAAVVWDAAVVLATYLEMGTVELRGCSAVELGAGTGLVGIVAALLGAHVTITDRKVALEFLKSNVQANLPPHIQPKAVVKELTWGQNLGSFSPGEFDLILGADIIYLEETFTDLLQTLEHLCSNHSVVLLACRIRYERDYNFLAMLERQFTVSKVHYDSEKDVHIYKAQRRCLREDL